Protein 1ZOY (pdb70)

GO terms:
  GO:0005743 mitochondrial inner membrane (C, IDA)
  GO:0005515 protein binding (F, IPI)
  GO:0045273 respiratory chain complex II (succinate dehydrogenase) (C, IDA)

Sequence (1092 aa):
STQYPVVDHEFDAVVVGAGGAGLRAAFGLSEAGFNTACVTKLFPTRSHTVAAQGGINAALGNMEEDNWRWHFYDTVKGSDWLGDQDAIHYMTEQAPASVVELENYGMPFSRTEDGKIYQRAFGGQSLKFGKGGQAHRCCCVADRTGHSLLHTLYGRSLRYDTSYFVEYFALDLLMENGECRGVIALCIEDGSIHRIRARNTVVATGGYGRTYFSCTSAHTSTGDGTAMVTRAGLPCQDLEFVQFHPTGIYGAGCLITEGCRGEGGILINSQGERFMERYAPVAKDLASRDVVSRSMTLEIREGRGCGPEKDHVYLQLHHLPPEQLAVRLPGISETAMIFAGVDVTKEPIPVLPTVHYNMGGIPTNYKGQVLRHVNGQDQVVPGLYACGEAACASVHGANRLGANSLLDLVVFGRACALSIAESCRPGDKVPSIKPNAGEESVMNLDKLRFANGTIRTSELRLSMQKSMQSHAAVFRVGSVLQEGCEKILRLYGDLQHLKTFDRGMVWNTDLVETLELQNLMLCALQTIYGAEARKESRGAHAREDFKERVDEYDYSKPIQGQQKKPFQEHWRKHTLSYVDVKTGKVSLEYRPVIDKTLNEADCATVPPAIRSYPRIKKFAIYRWDPDKTGDKPHMQTYEIDLNNCGPMVLDALIKIKNEIDSTLTFRRSCREGICGSCAMNINGGNTLACTRRIDTNLDKVSKIYPLPHMYVIKDLVPDLSNFYAQYKSIEPYLKKKDESQEGKQQYLQSIEEREKLDGLYECILCACCSTSCPSYWWNGDKYLGPAVLMQAYRWMIDSRDDFTEERLAKLQDPFSLYRCHTIMNCTGTCPKGLNPGKAIAEIKKMMATYKETTAKEEMERFWNKNLGSNRPLSPHITIYRWSLPMAMSICHRGTGIALSAGVSLFGLSALLLPGNFESHLELVKSLCLGPTLIYTAKFGIVFPLMYHTWNGIRHLIWDLGKGLTIPQLTQSGVVVLILTVLSSVGLAAMSSKAASLHWTGERVVSVLLLGLLPAAYLNPCSAMDYSLAAALTLHGHWGIGQVVTDYVRGDALQKAAKAGLLALSAFTFAGLCYFNYHDVGICKAVAMLWKL

Structure (mmCIF, N/CA/C/O backbone):
data_1ZOY
#
_entry.id   1ZOY
#
_cell.length_a   70.238
_cell.length_b   83.557
_cell.length_c   293.896
_cell.angle_alpha   90.00
_cell.angle_beta   90.00
_cell.angle_gamma   90.00
#
_symmetry.space_group_name_H-M   'P 21 21 21'
#
loop_
_entity.id
_entity.type
_entity.pdbx_description
1 polymer 'FAD-binding protein'
2 polymer 'Iron-sulfur protein'
3 polymer 'Large cytochrome binding protein'
4 polymer 'Small cytochrome binding protein'
5 non-polymer 'FLAVIN-ADENINE DINUCLEOTIDE'
6 non-polymer 'FE2/S2 (INORGANIC) CLUSTER'
7 non-polymer 'IRON/SULFUR CLUSTER'
8 non-polymer 'FE3-S4 CLUSTER'
9 non-polymer UBIQUINONE-1
10 non-polymer 'PROTOPORPHYRIN IX CONTAINING FE'
11 non-polymer L-ALPHA-PHOSPHATIDYL-BETA-OLEOYL-GAMMA-PALMITOYL-PHOSPHATIDYLETHANOLAMINE
12 water water
#
loop_
_atom_site.group_PDB
_atom_site.id
_atom_site.type_symbol
_atom_site.label_atom_id
_atom_site.label_alt_id
_atom_site.label_comp_id
_atom_site.label_asym_id
_atom_site.label_entity_id
_atom_site.label_seq_id
_atom_site.pdbx_PDB_ins_code
_atom_site.Cartn_x
_atom_site.Cartn_y
_atom_site.Cartn_z
_atom_site.occupancy
_atom_site.B_iso_or_equiv
_atom_site.auth_seq_id
_atom_site.auth_comp_id
_atom_site.auth_asym_id
_atom_site.auth_atom_id
_atom_site.pdbx_PDB_model_num
ATOM 1 N N . SER A 1 10 ? 121.134 74.390 119.842 1.00 108.30 10 SER A N 1
ATOM 2 C CA . SER A 1 10 ? 120.067 75.238 120.450 1.00 110.73 10 SER A CA 1
ATOM 3 C C . SER A 1 10 ? 119.941 76.575 119.712 1.00 113.04 10 SER A C 1
ATOM 4 O O . SER A 1 10 ? 120.695 76.842 118.767 1.00 112.44 10 SER A O 1
ATOM 7 N N . THR A 1 11 ? 118.984 77.399 120.149 1.00 113.50 11 THR A N 1
ATOM 8 C CA . THR A 1 11 ? 118.708 78.713 119.555 1.00 112.10 11 THR A CA 1
ATOM 9 C C . THR A 1 11 ? 118.857 78.683 118.031 1.00 110.70 11 THR A C 1
ATOM 10 O O . THR A 1 11 ? 119.067 79.707 117.374 1.00 108.90 11 THR A O 1
ATOM 14 N N . GLN A 1 12 ? 118.752 77.472 117.496 1.00 109.14 12 GLN A N 1
ATOM 15 C CA . GLN A 1 12 ? 118.802 77.185 116.071 1.00 106.43 12 GLN A CA 1
ATOM 16 C C . GLN A 1 12 ? 117.331 76.854 115.853 1.00 102.54 12 GLN A C 1
ATOM 17 O O . GLN A 1 12 ? 116.827 76.797 114.729 1.00 103.97 12 GLN A O 1
ATOM 23 N N . TYR A 1 13 ? 116.660 76.643 116.983 1.00 96.99 13 TYR A N 1
ATOM 24 C CA . TYR A 1 13 ? 115.243 76.342 117.035 1.00 92.17 13 TYR A CA 1
ATOM 25 C C . TYR A 1 13 ? 114.603 77.499 117.775 1.00 92.80 13 TYR A C 1
ATOM 26 O O . TYR A 1 13 ? 114.625 77.543 119.009 1.00 89.59 13 TYR A O 1
ATOM 35 N N . PRO A 1 14 ? 114.040 78.464 117.039 1.00 94.73 14 PRO A N 1
ATOM 36 C CA . PRO A 1 14 ? 113.409 79.594 117.726 1.00 92.70 14 PRO A CA 1
ATOM 37 C C . PRO A 1 14 ? 112.240 79.044 118.550 1.00 90.30 14 PRO A C 1
ATOM 38 O O . PRO A 1 14 ? 111.585 78.075 118.138 1.00 89.51 14 PRO A O 1
ATOM 42 N N . VAL A 1 15 ? 111.982 79.642 119.708 1.00 84.48 15 VAL A N 1
ATOM 43 C CA . VAL A 1 15 ? 110.889 79.177 120.546 1.00 79.61 15 VAL A CA 1
ATOM 44 C C . VAL A 1 15 ? 109.750 80.178 120.599 1.00 77.95 15 VAL A C 1
ATOM 45 O O . VAL A 1 15 ? 109.979 81.386 120.696 1.00 78.18 15 VAL A O 1
ATOM 49 N N . VAL A 1 16 ? 108.523 79.668 120.540 1.00 73.81 16 VAL A N 1
ATOM 50 C CA . VAL A 1 16 ? 107.342 80.513 120.611 1.00 70.23 16 VAL A CA 1
ATOM 51 C C . VAL A 1 16 ? 106.660 80.300 121.959 1.00 70.55 16 VAL A C 1
ATOM 52 O O . VAL A 1 16 ? 106.410 79.166 122.368 1.00 67.46 16 VAL A O 1
ATOM 56 N N . ASP A 1 17 ? 106.355 81.397 122.643 1.00 71.11 17 ASP A N 1
ATOM 57 C CA . ASP A 1 17 ? 105.724 81.326 123.954 1.00 71.13 17 ASP A CA 1
ATOM 58 C C . ASP A 1 17 ? 104.230 81.659 124.011 1.00 72.89 17 ASP A C 1
ATOM 59 O O . ASP A 1 17 ? 103.813 82.789 123.751 1.00 71.48 17 ASP A O 1
ATOM 64 N N . HIS A 1 18 ? 103.434 80.651 124.361 1.00 71.25 18 HIS A N 1
ATOM 65 C CA . HIS A 1 18 ? 101.986 80.785 124.477 1.00 67.84 18 HIS A CA 1
ATOM 66 C C . HIS A 1 18 ? 101.634 80.875 125.960 1.00 68.51 18 HIS A C 1
ATOM 67 O O . HIS A 1 18 ? 102.379 80.384 126.801 1.00 70.82 18 HIS A O 1
ATOM 74 N N . GLU A 1 19 ? 100.504 81.493 126.283 1.00 68.48 19 GLU A N 1
ATOM 75 C CA . GLU A 1 19 ? 100.085 81.608 127.675 1.00 70.92 19 GLU A CA 1
ATOM 76 C C . GLU A 1 19 ? 98.602 81.295 127.840 1.00 70.06 19 GLU A C 1
ATOM 77 O O . GLU A 1 19 ? 97.754 81.951 127.236 1.00 72.91 19 GLU A O 1
ATOM 83 N N . PHE A 1 20 ? 98.291 80.293 128.659 1.00 65.60 20 PHE A N 1
ATOM 84 C CA . PHE A 1 20 ? 96.903 79.914 128.898 1.00 59.43 20 PHE A CA 1
ATOM 85 C C . PHE A 1 20 ? 96.616 79.714 130.370 1.00 59.08 20 PHE A C 1
ATOM 86 O O . PHE A 1 20 ? 97.486 79.893 131.222 1.00 58.89 20 PHE A O 1
ATOM 94 N N . ASP A 1 21 ? 95.379 79.338 130.660 1.00 58.19 21 ASP A N 1
ATOM 95 C CA . ASP A 1 21 ? 94.970 79.082 132.025 1.00 60.23 21 ASP A CA 1
ATOM 96 C C . ASP A 1 21 ? 95.290 77.639 132.352 1.00 59.23 21 ASP A C 1
ATOM 97 O O . ASP A 1 21 ? 95.837 77.338 133.414 1.00 62.80 21 ASP A O 1
ATOM 102 N N . ALA A 1 22 ? 94.952 76.753 131.419 1.00 54.29 22 ALA A N 1
ATOM 103 C CA . ALA A 1 22 ? 95.188 75.330 131.586 1.00 49.04 22 ALA A CA 1
ATOM 104 C C . ALA A 1 22 ? 95.639 74.696 130.278 1.00 49.18 22 ALA A C 1
ATOM 105 O O . ALA A 1 22 ? 95.309 75.186 129.198 1.00 47.76 22 ALA A O 1
ATOM 107 N N . VAL A 1 23 ? 96.413 73.614 130.381 1.00 48.68 23 VAL A N 1
ATOM 108 C CA . VAL A 1 23 ? 96.892 72.894 129.201 1.00 44.57 23 VAL A CA 1
ATOM 109 C C . VAL A 1 23 ? 96.538 71.441 129.385 1.00 41.51 23 VAL A C 1
ATOM 110 O O . VAL A 1 23 ? 96.643 70.914 130.481 1.00 45.75 23 VAL A O 1
ATOM 114 N N . VAL A 1 24 ? 96.130 70.792 128.311 1.00 41.23 24 VAL A N 1
ATOM 115 C CA . VAL A 1 24 ? 95.809 69.380 128.364 1.00 44.43 24 VAL A CA 1
ATOM 116 C C . VAL A 1 24 ? 96.685 68.701 127.327 1.00 47.76 24 VAL A C 1
ATOM 117 O O . VAL A 1 24 ? 96.749 69.134 126.173 1.00 52.50 24 VAL A O 1
ATOM 121 N N . VAL A 1 25 ? 97.396 67.658 127.732 1.00 48.10 25 VAL A N 1
ATOM 122 C CA . VAL A 1 25 ? 98.229 66.949 126.772 1.00 43.31 25 VAL A CA 1
ATOM 123 C C . VAL A 1 25 ? 97.503 65.647 126.481 1.00 41.50 25 VAL A C 1
ATOM 124 O O . VAL A 1 25 ? 97.371 64.786 127.355 1.00 44.20 25 VAL A O 1
ATOM 128 N N . GLY A 1 26 ? 97.015 65.533 125.250 1.00 43.58 26 GLY A N 1
ATOM 129 C CA . GLY A 1 26 ? 96.294 64.347 124.819 1.00 47.42 26 GLY A CA 1
ATOM 130 C C . GLY A 1 26 ? 94.828 64.612 124.496 1.00 45.87 26 GLY A C 1
ATOM 131 O O . GLY A 1 26 ? 94.093 65.177 125.301 1.00 45.53 26 GLY A O 1
ATOM 132 N N . ALA A 1 27 ? 94.394 64.192 123.317 1.00 43.84 27 ALA A N 1
ATOM 133 C CA . ALA A 1 27 ? 93.011 64.409 122.920 1.00 44.28 27 ALA A CA 1
ATOM 134 C C . ALA A 1 27 ? 92.292 63.091 122.663 1.00 44.20 27 ALA A C 1
ATOM 135 O O . ALA A 1 27 ? 91.672 62.886 121.620 1.00 43.81 27 ALA A O 1
ATOM 137 N N . GLY A 1 28 ? 92.435 62.178 123.614 1.00 50.58 28 GLY A N 1
ATOM 138 C CA . GLY A 1 28 ? 91.744 60.906 123.541 1.00 48.09 28 GLY A CA 1
ATOM 139 C C . GLY A 1 28 ? 90.487 61.174 124.353 1.00 48.18 28 GLY A C 1
ATOM 140 O O . GLY A 1 28 ? 90.127 62.333 124.560 1.00 49.59 28 GLY A O 1
ATOM 141 N N . GLY A 1 29 ? 89.812 60.137 124.823 1.00 49.56 29 GLY A N 1
ATOM 142 C CA . GLY A 1 29 ? 88.623 60.378 125.625 1.00 47.72 29 GLY A CA 1
ATOM 143 C C . GLY A 1 29 ? 88.931 61.27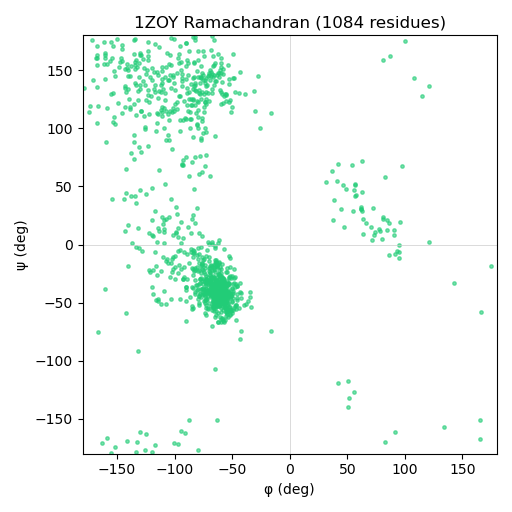1 126.813 1.00 51.47 29 GLY A C 1
ATOM 144 O O . GLY A 1 29 ? 88.313 62.330 126.996 1.00 57.41 29 GLY A O 1
ATOM 145 N N . ALA A 1 30 ? 89.905 60.859 127.616 1.00 44.96 30 ALA A N 1
ATOM 146 C CA . ALA A 1 30 ? 90.296 61.601 128.799 1.00 40.92 30 ALA A CA 1
ATOM 147 C C . ALA A 1 30 ? 90.668 63.051 128.511 1.00 46.18 30 ALA A C 1
ATOM 148 O O . ALA A 1 30 ? 90.116 63.986 129.109 1.00 48.12 30 ALA A O 1
ATOM 150 N N . GLY A 1 31 ? 91.612 63.237 127.596 1.00 45.17 31 GLY A N 1
ATOM 151 C CA . GLY A 1 31 ? 92.057 64.575 127.274 1.00 44.85 31 GLY A CA 1
ATOM 152 C C . GLY A 1 31 ? 90.945 65.452 126.749 1.00 45.75 31 GLY A C 1
ATOM 153 O O . GLY A 1 31 ? 90.778 66.590 127.180 1.00 43.93 31 GLY A O 1
ATOM 154 N N . LEU A 1 32 ? 90.188 64.920 125.802 1.00 48.91 32 LEU A N 1
ATOM 155 C CA . LEU A 1 32 ? 89.091 65.659 125.198 1.00 50.77 32 LEU A CA 1
ATOM 156 C C . LEU A 1 32 ? 88.111 66.092 126.296 1.00 52.91 32 LEU A C 1
ATOM 157 O O . LEU A 1 32 ? 87.761 67.281 126.414 1.00 53.30 32 LEU A O 1
ATOM 162 N N . ARG A 1 33 ? 87.685 65.145 127.123 1.00 49.38 33 ARG A N 1
ATOM 163 C CA . ARG A 1 33 ? 86.757 65.499 128.190 1.00 50.56 33 ARG A CA 1
ATOM 164 C C . ARG A 1 33 ? 87.355 66.530 129.144 1.00 49.69 33 ARG A C 1
ATOM 165 O O . ARG A 1 33 ? 86.648 67.400 129.660 1.00 50.27 33 ARG A O 1
ATOM 173 N N . ALA A 1 34 ? 88.657 66.434 129.387 1.00 48.65 34 ALA A N 1
ATOM 174 C CA . ALA A 1 34 ? 89.312 67.373 130.290 1.00 51.35 34 ALA A CA 1
ATOM 175 C C . ALA A 1 34 ? 89.354 68.770 129.678 1.00 51.59 34 ALA A C 1
ATOM 176 O O . ALA A 1 34 ? 89.062 69.769 130.347 1.00 48.53 34 ALA A O 1
ATOM 178 N N . ALA A 1 35 ? 89.718 68.815 128.397 1.00 49.79 35 ALA A N 1
ATOM 179 C CA . ALA A 1 35 ? 89.826 70.060 127.647 1.00 49.35 35 ALA A CA 1
ATOM 180 C C . ALA A 1 35 ? 88.515 70.842 127.490 1.00 51.03 35 ALA A C 1
ATOM 181 O O . ALA A 1 35 ? 88.427 71.999 127.918 1.00 43.96 35 ALA A O 1
ATOM 183 N N . PHE A 1 36 ? 87.488 70.241 126.893 1.00 52.00 36 PHE A N 1
ATOM 184 C CA . PHE A 1 36 ? 86.260 71.019 126.736 1.00 60.90 36 PHE A CA 1
ATOM 185 C C . PHE A 1 36 ? 85.552 71.277 128.072 1.00 58.11 36 PHE A C 1
ATOM 186 O O . PHE A 1 36 ? 84.819 72.260 128.212 1.00 54.62 36 PHE A O 1
ATOM 194 N N . GLY A 1 37 ? 85.812 70.416 129.056 1.00 61.19 37 GLY A N 1
ATOM 195 C CA . GLY A 1 37 ? 85.227 70.581 130.378 1.00 54.08 37 GLY A CA 1
ATOM 196 C C . GLY A 1 37 ? 85.840 71.794 131.055 1.00 54.80 37 GLY A C 1
ATOM 197 O O . GLY A 1 37 ? 85.184 72.487 131.835 1.00 57.35 37 GLY A O 1
ATOM 198 N N . LEU A 1 38 ? 87.112 72.048 130.760 1.00 53.00 38 LEU A N 1
ATOM 199 C CA . LEU A 1 38 ? 87.811 73.197 131.316 1.00 54.64 38 LEU A CA 1
ATOM 200 C C . LEU A 1 38 ? 87.331 74.488 130.663 1.00 55.57 38 LEU A C 1
ATOM 201 O O . LEU A 1 38 ? 87.225 75.519 131.321 1.00 49.02 38 LEU A O 1
ATOM 206 N N . SER A 1 39 ? 87.052 74.424 129.362 1.00 60.84 39 SER A N 1
ATOM 207 C CA . SER A 1 39 ? 86.565 75.588 128.625 1.00 64.34 39 SER A CA 1
ATOM 208 C C . SER A 1 39 ? 85.123 75.869 129.048 1.00 68.42 39 SER A C 1
ATOM 209 O O . SER A 1 39 ? 84.755 77.007 129.337 1.00 64.60 39 SER A O 1
ATOM 212 N N . GLU A 1 40 ? 84.314 74.816 129.083 1.00 72.59 40 GLU A N 1
ATOM 213 C CA . GLU A 1 40 ? 82.920 74.915 129.495 1.00 74.12 40 GLU A CA 1
ATOM 214 C C . GLU A 1 40 ? 82.866 75.635 130.835 1.00 73.08 40 GLU A C 1
ATOM 215 O O . GLU A 1 40 ? 81.890 76.307 131.155 1.00 76.26 40 GLU A O 1
ATOM 221 N N . ALA A 1 41 ? 83.931 75.493 131.614 1.00 70.75 41 ALA A N 1
ATOM 222 C CA . ALA A 1 41 ? 84.014 76.126 132.924 1.00 68.76 41 ALA A CA 1
ATOM 223 C C . ALA A 1 41 ? 84.490 77.578 132.826 1.00 68.37 41 ALA A C 1
ATOM 224 O O . ALA A 1 41 ? 84.512 78.303 133.822 1.00 67.27 41 ALA A O 1
ATOM 226 N N . GLY A 1 42 ? 84.885 77.995 131.628 1.00 66.69 42 GLY A N 1
ATOM 227 C CA . GLY A 1 42 ? 85.344 79.361 131.445 1.00 66.94 42 GLY A CA 1
ATOM 228 C C . GLY A 1 42 ? 86.845 79.612 131.512 1.00 69.33 42 GLY A C 1
ATOM 229 O O . GLY A 1 42 ? 87.262 80.748 131.730 1.00 72.83 42 GLY A O 1
ATOM 230 N N . PHE A 1 43 ? 87.661 78.575 131.331 1.00 64.98 43 PHE A N 1
ATOM 231 C CA . PHE A 1 43 ? 89.115 78.736 131.367 1.00 58.97 43 PHE A CA 1
ATOM 232 C C . PHE A 1 43 ? 89.665 78.760 129.953 1.00 59.33 43 PHE A C 1
ATOM 233 O O . PHE A 1 43 ? 89.160 78.060 129.073 1.00 61.70 43 PHE A O 1
ATOM 241 N N . ASN A 1 44 ? 90.697 79.566 129.732 1.00 58.92 44 ASN A N 1
ATOM 242 C CA . ASN A 1 44 ? 91.310 79.629 128.416 1.00 58.49 44 ASN A CA 1
ATOM 243 C C . ASN A 1 44 ? 92.213 78.418 128.405 1.00 56.97 44 ASN A C 1
ATOM 244 O O . ASN A 1 44 ? 93.292 78.423 129.002 1.00 59.52 44 ASN A O 1
ATOM 249 N N . THR A 1 45 ? 91.750 77.383 127.720 1.00 56.05 45 THR A N 1
ATOM 250 C CA . THR A 1 45 ? 92.433 76.104 127.656 1.00 56.64 45 THR A CA 1
ATOM 251 C C . THR A 1 45 ? 93.142 75.778 126.355 1.00 54.88 45 THR A C 1
ATOM 252 O O . THR A 1 45 ? 92.655 76.085 125.279 1.00 64.15 45 THR A O 1
ATOM 256 N N . ALA A 1 46 ? 94.301 75.146 126.459 1.00 53.83 46 ALA A N 1
ATOM 257 C CA . ALA A 1 46 ? 95.037 74.745 125.273 1.00 52.55 46 ALA A CA 1
ATOM 258 C C . ALA A 1 46 ? 95.041 73.230 125.324 1.00 49.83 46 ALA A C 1
ATOM 259 O O . ALA A 1 46 ? 95.004 72.667 126.407 1.00 59.93 46 ALA A O 1
ATOM 261 N N . CYS A 1 47 ? 95.044 72.564 124.176 1.00 53.68 47 CYS A N 1
ATOM 262 C CA . CYS A 1 47 ? 95.079 71.102 124.160 1.00 51.55 47 CYS A CA 1
ATOM 263 C C . CYS A 1 47 ? 96.118 70.635 123.162 1.00 49.73 47 CYS A C 1
ATOM 264 O O . CYS A 1 47 ? 95.930 70.797 121.970 1.00 55.56 47 CYS A O 1
ATOM 267 N N . VAL A 1 48 ? 97.204 70.048 123.655 1.00 47.54 48 VAL A N 1
ATOM 268 C CA . VAL A 1 48 ? 98.288 69.575 122.798 1.00 46.33 48 VAL A CA 1
ATOM 269 C C . VAL A 1 48 ? 98.148 68.081 122.483 1.00 47.55 48 VAL A C 1
ATOM 270 O O . VAL A 1 48 ? 97.989 67.267 123.391 1.00 44.06 48 VAL A O 1
ATOM 274 N N . THR A 1 49 ? 98.196 67.740 121.193 1.00 49.13 49 THR A N 1
ATOM 275 C CA . THR A 1 49 ? 98.078 66.350 120.723 1.00 47.55 49 THR A CA 1
ATOM 276 C C . THR A 1 49 ? 98.982 66.117 119.529 1.00 45.27 49 THR A C 1
ATOM 277 O O . THR A 1 49 ? 99.017 66.942 118.620 1.00 40.16 49 THR A O 1
ATOM 281 N N . LYS A 1 50 ? 99.676 64.982 119.515 1.00 44.79 50 LYS A N 1
ATOM 282 C CA . LYS A 1 50 ? 100.575 64.654 118.411 1.00 50.28 50 LYS A CA 1
ATOM 283 C C . LYS A 1 50 ? 99.813 64.012 117.258 1.00 49.13 50 LYS A C 1
ATOM 284 O O . LYS A 1 50 ? 100.381 63.744 116.200 1.00 49.90 50 LYS A O 1
ATOM 290 N N . LEU A 1 51 ? 98.524 63.764 117.473 1.00 47.99 51 LEU A N 1
ATOM 291 C CA . LEU A 1 51 ? 97.667 63.161 116.453 1.00 50.69 51 LEU A CA 1
ATOM 292 C C . LEU A 1 51 ? 96.398 63.982 116.311 1.00 51.48 51 LEU A C 1
ATOM 293 O O . LEU A 1 51 ? 96.083 64.788 117.184 1.00 52.17 51 LEU A O 1
ATOM 298 N N . PHE A 1 52 ? 95.671 63.788 115.212 1.00 52.95 52 PHE A N 1
ATOM 299 C CA . PHE A 1 52 ? 94.403 64.488 115.073 1.00 51.30 52 PHE A CA 1
ATOM 300 C C . PHE A 1 52 ? 93.579 63.827 116.174 1.00 45.58 52 PHE A C 1
ATOM 301 O O . PHE A 1 52 ? 93.516 62.602 116.252 1.00 47.35 52 PHE A O 1
ATOM 309 N N . PRO A 1 53 ? 92.923 64.624 117.024 1.00 43.89 53 PRO A N 1
ATOM 310 C CA . PRO A 1 53 ? 92.118 64.083 118.123 1.00 46.31 53 PRO A CA 1
ATOM 311 C C . PRO A 1 53 ? 91.392 62.771 117.840 1.00 43.91 53 PRO A C 1
ATOM 312 O O . PRO A 1 53 ? 91.416 61.859 118.652 1.00 46.50 53 PRO A O 1
ATOM 316 N N . THR A 1 54 ? 90.757 62.693 116.681 1.00 45.27 54 THR A N 1
ATOM 317 C CA . THR A 1 54 ? 89.977 61.531 116.269 1.00 45.59 54 THR A CA 1
ATOM 318 C C . THR A 1 54 ? 90.755 60.259 115.934 1.00 45.22 54 THR A C 1
ATOM 319 O O . THR A 1 54 ? 90.166 59.188 115.775 1.00 40.30 54 THR A O 1
ATOM 323 N N . ARG A 1 55 ? 92.076 60.374 115.837 1.00 45.58 55 ARG A N 1
ATOM 324 C CA . ARG A 1 55 ? 92.933 59.237 115.520 1.00 44.56 55 ARG A CA 1
ATOM 325 C C . ARG A 1 55 ? 93.385 58.578 116.798 1.00 46.53 55 ARG A C 1
ATOM 326 O O . ARG A 1 55 ? 94.045 57.537 116.778 1.00 49.06 55 ARG A O 1
ATOM 334 N N . SER A 1 56 ? 93.051 59.210 117.914 1.00 46.26 56 SER A N 1
ATOM 335 C CA . SER A 1 56 ? 93.437 58.697 119.203 1.00 43.34 56 SER A CA 1
ATOM 336 C C . SER A 1 56 ? 93.002 57.261 119.358 1.00 47.75 56 SER A C 1
ATOM 337 O O . SER A 1 56 ? 92.054 56.796 118.728 1.00 51.60 56 SER A O 1
ATOM 340 N N . HIS A 1 57 ? 93.723 56.561 120.207 1.00 50.46 57 HIS A N 1
ATOM 341 C CA . HIS A 1 57 ? 93.482 55.164 120.421 1.00 49.23 57 HIS A CA 1
ATOM 342 C C . HIS A 1 57 ? 92.092 54.753 120.896 1.00 51.97 57 HIS A C 1
ATOM 343 O O . HIS A 1 57 ? 91.619 53.672 120.536 1.00 49.50 57 HIS A O 1
ATOM 350 N N . THR A 1 58 ? 91.434 55.594 121.692 1.00 49.99 58 THR A N 1
ATOM 351 C CA . THR A 1 58 ? 90.106 55.246 122.181 1.00 49.73 58 THR A CA 1
ATOM 352 C C . THR A 1 58 ? 89.159 54.896 121.021 1.00 46.46 58 THR A C 1
ATOM 353 O O . THR A 1 58 ? 88.148 54.228 121.230 1.00 47.65 58 THR A O 1
ATOM 357 N N . VAL A 1 59 ? 89.482 55.329 119.802 1.00 49.15 59 VAL A N 1
ATOM 358 C CA . VAL A 1 59 ? 88.632 55.017 118.647 1.00 50.60 59 VAL A CA 1
ATOM 359 C C . VAL A 1 59 ? 88.541 53.520 118.409 1.00 51.40 59 VAL A C 1
ATOM 360 O O . VAL A 1 59 ? 87.557 53.021 117.870 1.00 51.75 59 VAL A O 1
ATOM 364 N N . ALA A 1 60 ? 89.590 52.809 118.794 1.00 52.73 60 ALA A N 1
ATOM 365 C CA . ALA A 1 60 ? 89.643 51.369 118.612 1.00 53.73 60 ALA A CA 1
ATOM 366 C C . ALA A 1 60 ? 88.790 50.619 119.613 1.00 52.64 60 ALA A C 1
ATOM 367 O O . ALA A 1 60 ? 88.507 49.438 119.421 1.00 57.36 60 ALA A O 1
ATOM 369 N N . ALA A 1 61 ? 88.391 51.298 120.683 1.00 50.20 61 ALA A N 1
ATOM 370 C CA . ALA A 1 61 ? 87.580 50.671 121.724 1.00 50.13 61 ALA A CA 1
ATOM 371 C C . ALA A 1 61 ? 86.264 50.166 121.148 1.00 52.49 61 ALA A C 1
ATOM 372 O O . ALA A 1 61 ? 85.569 50.885 120.435 1.00 48.59 61 ALA A O 1
ATOM 374 N N . GLN A 1 62 ? 85.925 48.920 121.462 1.00 56.27 62 GLN A N 1
ATOM 375 C CA . GLN A 1 62 ? 84.711 48.307 120.931 1.00 59.07 62 GLN A CA 1
ATOM 376 C C . GLN A 1 62 ? 83.691 47.892 121.980 1.00 59.10 62 GLN A C 1
ATOM 377 O O . GLN A 1 62 ? 82.492 48.098 121.793 1.00 67.14 62 GLN A O 1
ATOM 383 N N . GLY A 1 63 ? 84.175 47.302 123.071 1.00 55.93 63 GLY A N 1
ATOM 384 C CA . GLY A 1 63 ? 83.311 46.835 124.140 1.00 57.08 63 GLY A CA 1
ATOM 385 C C . GLY A 1 63 ? 82.183 47.745 124.573 1.00 56.87 63 GLY A C 1
ATOM 386 O O . GLY A 1 63 ? 81.037 47.566 124.162 1.00 64.62 63 GLY A O 1
ATOM 387 N N . GLY A 1 64 ? 82.496 48.720 125.415 1.00 63.03 64 GLY A N 1
ATOM 388 C CA . GLY A 1 64 ? 81.476 49.630 125.904 1.00 57.79 64 GLY A CA 1
ATOM 389 C C . GLY A 1 64 ? 81.946 50.416 127.107 1.00 54.23 64 GLY A C 1
ATOM 390 O O . GLY A 1 64 ? 83.135 50.424 127.431 1.00 54.16 64 GLY A O 1
ATOM 391 N N . ILE A 1 65 ? 81.011 51.067 127.783 1.00 49.25 65 ILE A N 1
ATOM 392 C CA . ILE A 1 65 ? 81.345 51.880 128.938 1.00 48.96 65 ILE A CA 1
ATOM 393 C C . ILE A 1 65 ? 80.366 51.483 130.051 1.00 45.53 65 ILE A C 1
ATOM 394 O O . ILE A 1 65 ? 79.156 51.489 129.842 1.00 51.47 65 ILE A O 1
ATOM 399 N N . ASN A 1 66 ? 80.891 51.077 131.212 1.00 46.16 66 ASN A N 1
ATOM 400 C CA . ASN A 1 66 ? 80.070 50.637 132.355 1.00 43.46 66 ASN A CA 1
ATOM 401 C C . ASN A 1 66 ? 79.348 51.741 133.110 1.00 49.76 66 ASN A C 1
ATOM 402 O O . ASN A 1 66 ? 79.912 52.815 133.330 1.00 46.60 66 ASN A O 1
ATOM 407 N N . ALA A 1 67 ? 78.115 51.447 133.536 1.00 49.84 67 ALA A N 1
ATOM 408 C CA . ALA A 1 67 ? 77.282 52.385 134.292 1.00 48.32 67 ALA A CA 1
ATOM 409 C C . ALA A 1 67 ? 75.991 51.707 134.778 1.00 52.89 67 ALA A C 1
ATOM 410 O O . ALA A 1 67 ? 75.174 51.248 133.979 1.00 52.74 67 ALA A O 1
ATOM 412 N N . ALA A 1 68 ? 75.801 51.661 136.091 1.00 52.24 68 ALA A N 1
ATOM 413 C CA . ALA A 1 68 ? 74.618 51.031 136.661 1.00 49.55 68 ALA A CA 1
ATOM 414 C C . ALA A 1 68 ? 73.340 51.814 136.393 1.00 49.35 68 ALA A C 1
ATOM 415 O O . ALA A 1 68 ? 72.656 52.223 137.325 1.00 54.21 68 ALA A O 1
ATOM 417 N N . LEU A 1 69 ? 73.014 52.019 135.125 1.00 47.36 69 LEU A N 1
ATOM 418 C CA . LEU A 1 69 ? 71.801 52.744 134.767 1.00 49.57 69 LEU A CA 1
ATOM 419 C C . LEU A 1 69 ? 70.527 51.961 135.088 1.00 51.20 69 LEU A C 1
ATOM 420 O O . LEU A 1 69 ? 69.458 52.542 135.258 1.00 43.94 69 LEU A O 1
ATOM 425 N N . GLY A 1 70 ? 70.649 50.638 135.143 1.00 52.70 70 GLY A N 1
ATOM 426 C CA . GLY A 1 70 ? 69.499 49.799 135.421 1.00 57.27 70 GLY A CA 1
ATOM 427 C C . GLY A 1 70 ? 68.516 49.717 134.259 1.00 59.30 70 GLY A C 1
ATOM 428 O O . GLY A 1 70 ? 67.315 49.570 134.468 1.00 57.95 70 GLY A O 1
ATOM 429 N N . ASN A 1 71 ? 69.023 49.811 133.034 1.00 61.24 71 ASN A N 1
ATOM 430 C CA . ASN A 1 71 ? 68.168 49.750 131.857 1.00 60.55 71 ASN A CA 1
ATOM 431 C C . ASN A 1 71 ? 67.733 48.322 131.557 1.00 64.02 71 ASN A C 1
ATOM 432 O O . ASN A 1 71 ? 66.594 48.092 131.150 1.00 63.93 71 ASN A O 1
ATOM 437 N N . MET A 1 72 ? 68.635 47.364 131.755 1.00 65.82 72 MET A N 1
ATOM 438 C CA . MET A 1 72 ? 68.319 45.967 131.495 1.00 65.52 72 MET A CA 1
ATOM 439 C C . MET A 1 72 ? 67.577 45.342 132.667 1.00 71.36 72 MET A C 1
ATOM 440 O O . MET A 1 72 ? 66.623 44.590 132.463 1.00 74.26 72 MET A O 1
ATOM 445 N N . GLU A 1 73 ? 68.020 45.639 133.889 1.00 72.62 73 GLU A N 1
ATOM 446 C CA . GLU A 1 73 ? 67.366 45.131 135.099 1.00 72.15 73 GLU A CA 1
ATOM 447 C C . GLU A 1 73 ? 67.603 46.138 136.210 1.00 71.87 73 GLU A C 1
ATOM 448 O O . GLU A 1 73 ? 68.153 47.207 135.958 1.00 71.57 73 GLU A O 1
ATOM 454 N N . GLU A 1 74 ? 67.187 45.814 137.433 1.00 72.04 74 GLU A N 1
ATOM 455 C CA . GLU A 1 74 ? 67.402 46.736 138.546 1.00 71.06 74 GLU A CA 1
ATOM 456 C C . GLU A 1 74 ? 68.904 46.698 138.808 1.00 67.09 74 GLU A C 1
ATOM 457 O O . GLU A 1 74 ? 69.531 45.653 138.651 1.00 66.32 74 GLU A O 1
ATOM 463 N N . ASP A 1 75 ? 69.494 47.824 139.185 1.00 61.84 75 ASP A N 1
ATOM 464 C CA . ASP A 1 75 ? 70.930 47.831 139.437 1.00 58.32 75 ASP A CA 1
ATOM 465 C C . ASP A 1 75 ? 71.287 48.787 140.570 1.00 57.64 75 ASP A C 1
ATOM 466 O O . ASP A 1 75 ? 70.448 49.555 141.045 1.00 56.58 75 ASP A O 1
ATOM 471 N N . ASN A 1 76 ? 72.542 48.736 140.994 1.00 51.52 76 ASN A N 1
ATOM 472 C CA . ASN A 1 76 ? 73.019 49.585 142.064 1.00 51.71 76 ASN A CA 1
ATOM 473 C C . ASN A 1 76 ? 74.492 49.860 141.791 1.00 52.74 76 ASN A C 1
ATOM 474 O O . ASN A 1 76 ? 75.293 48.921 141.699 1.00 53.97 76 ASN A O 1
ATOM 479 N N . TRP A 1 77 ? 74.851 51.141 141.658 1.00 49.29 77 TRP A N 1
ATOM 480 C CA . TRP A 1 77 ? 76.233 51.500 141.360 1.00 46.00 77 TRP A CA 1
ATOM 481 C C . TRP A 1 77 ? 77.172 50.902 142.384 1.00 45.49 77 TRP A C 1
ATOM 482 O O . TRP A 1 77 ? 78.354 50.685 142.107 1.00 45.20 77 TRP A O 1
ATOM 493 N N . ARG A 1 78 ? 76.638 50.611 143.560 1.00 43.50 78 ARG A N 1
ATOM 494 C CA . ARG A 1 78 ? 77.454 50.033 144.614 1.00 47.23 78 ARG A CA 1
ATOM 495 C C . ARG A 1 78 ? 77.881 48.610 144.256 1.00 49.54 78 ARG A C 1
ATOM 496 O O . ARG A 1 78 ? 78.945 48.152 144.682 1.00 47.73 78 ARG A O 1
ATOM 504 N N . TRP A 1 79 ? 77.073 47.914 143.457 1.00 49.02 79 TRP A N 1
ATOM 505 C CA . TRP A 1 79 ? 77.443 46.566 143.046 1.00 49.45 79 TRP A CA 1
ATOM 506 C C . TRP A 1 79 ? 78.580 46.702 142.035 1.00 49.98 79 TRP A C 1
ATOM 507 O O . TRP A 1 79 ? 79.450 45.835 141.914 1.00 47.98 79 TRP A O 1
ATOM 518 N N . HIS A 1 80 ? 78.565 47.816 141.314 1.00 53.49 80 HIS A N 1
ATOM 519 C CA . HIS A 1 80 ? 79.603 48.098 140.321 1.00 51.33 80 HIS A CA 1
ATOM 520 C C . HIS A 1 80 ? 80.890 48.385 141.101 1.00 50.49 80 HIS A C 1
ATOM 521 O O . HIS A 1 80 ? 81.983 47.973 140.710 1.00 49.40 80 HIS A O 1
ATOM 528 N N . PHE A 1 81 ? 80.736 49.088 142.219 1.00 51.18 81 PHE A N 1
ATOM 529 C CA . PHE A 1 81 ? 81.839 49.422 143.116 1.00 54.29 81 PHE A CA 1
ATOM 530 C C . PHE A 1 81 ? 82.472 48.119 143.612 1.00 57.04 81 PHE A C 1
ATOM 531 O O . PHE A 1 81 ? 83.676 47.903 143.481 1.00 53.92 81 PHE A O 1
ATOM 539 N N . TYR A 1 82 ? 81.643 47.257 144.188 1.00 61.43 82 TYR A N 1
ATOM 540 C CA . TYR A 1 82 ? 82.110 45.984 144.700 1.00 60.60 82 TYR A CA 1
ATOM 541 C C . TYR A 1 82 ? 82.865 45.233 143.616 1.00 62.14 82 TYR A C 1
ATOM 542 O O . TYR A 1 82 ? 84.023 44.849 143.811 1.00 59.68 82 TYR A O 1
ATOM 551 N N . ASP A 1 83 ? 82.218 45.023 142.470 1.00 59.95 83 ASP A N 1
ATOM 552 C CA . ASP A 1 83 ? 82.863 44.287 141.381 1.00 62.48 83 ASP A CA 1
ATOM 553 C C . ASP A 1 83 ? 84.235 44.841 141.026 1.00 60.20 83 ASP A C 1
ATOM 554 O O . ASP A 1 83 ? 85.182 44.085 140.813 1.00 62.20 83 ASP A O 1
ATOM 559 N N . THR A 1 84 ? 84.344 46.163 140.978 1.00 56.80 84 THR A N 1
ATOM 560 C CA . THR A 1 84 ? 85.601 46.805 140.617 1.00 52.11 84 THR A CA 1
ATOM 561 C C . THR A 1 84 ? 86.717 46.682 141.639 1.00 49.17 84 THR A C 1
ATOM 562 O O . THR A 1 84 ? 87.869 46.455 141.264 1.00 53.66 84 THR A O 1
ATOM 566 N N . VAL A 1 85 ? 86.400 46.859 142.920 1.00 46.72 85 VAL A N 1
ATOM 567 C CA . VAL A 1 85 ? 87.424 46.745 143.947 1.00 50.05 85 VAL A CA 1
ATOM 568 C C . VAL A 1 85 ? 87.907 45.294 144.024 1.00 50.93 85 VAL A C 1
ATOM 569 O O . VAL A 1 85 ? 89.095 45.047 144.199 1.00 50.21 85 VAL A O 1
ATOM 573 N N . LYS A 1 86 ? 86.989 44.342 143.862 1.00 53.61 86 LYS A N 1
ATOM 574 C CA . LYS A 1 86 ? 87.354 42.928 143.896 1.00 55.11 86 LYS A CA 1
ATOM 575 C C . LYS A 1 86 ? 88.223 42.576 142.701 1.00 56.34 86 LYS A C 1
ATOM 576 O O . LYS A 1 86 ? 89.210 41.849 142.832 1.00 57.30 86 LYS A O 1
ATOM 582 N N . GLY A 1 87 ? 87.837 43.080 141.532 1.00 53.73 87 GLY A N 1
ATOM 583 C CA . GLY A 1 87 ? 88.595 42.806 140.327 1.00 49.33 87 GLY A CA 1
ATOM 584 C C . GLY A 1 87 ? 89.991 43.384 140.388 1.00 53.14 87 GLY A C 1
ATOM 585 O O . GLY A 1 87 ? 90.862 43.003 139.607 1.00 53.36 87 GLY A O 1
ATOM 586 N N . SER A 1 88 ? 90.218 44.303 141.320 1.00 57.57 88 SER A N 1
ATOM 587 C CA . SER A 1 88 ? 91.526 44.934 141.448 1.00 62.80 88 SER A CA 1
ATOM 588 C C . SER A 1 88 ? 92.457 44.107 142.321 1.00 65.13 88 SER A C 1
ATOM 589 O O . SER A 1 88 ? 93.641 44.425 142.452 1.00 69.30 88 SER A O 1
ATOM 592 N N . ASP A 1 89 ? 91.915 43.048 142.912 1.00 62.91 89 ASP A N 1
ATOM 593 C CA . ASP A 1 89 ? 92.679 42.173 143.791 1.00 64.80 89 ASP A CA 1
ATOM 594 C C . ASP A 1 89 ? 93.180 42.974 144.984 1.00 63.97 89 ASP A C 1
ATOM 595 O O . ASP A 1 89 ? 94.248 42.710 145.552 1.00 64.02 89 ASP A O 1
ATOM 600 N N . TRP A 1 90 ? 92.371 43.969 145.334 1.00 60.43 90 TRP A N 1
ATOM 601 C CA . TRP A 1 90 ? 92.606 44.860 146.453 1.00 55.80 90 TRP A CA 1
ATOM 602 C C . TRP A 1 90 ? 93.858 45.712 146.401 1.00 53.20 90 TRP A C 1
ATOM 603 O O . TRP A 1 90 ? 94.442 46.051 147.427 1.00 50.60 90 TRP A O 1
ATOM 614 N N . LEU A 1 91 ? 94.270 46.059 145.193 1.00 49.90 91 LEU A N 1
ATOM 615 C CA . LEU A 1 91 ? 95.405 46.938 145.041 1.00 50.21 91 LEU A CA 1
ATOM 616 C C . LEU A 1 91 ? 94.782 48.254 144.542 1.00 53.23 91 LEU A C 1
ATOM 617 O O . LEU A 1 91 ? 95.474 49.242 144.286 1.00 45.00 91 LEU A O 1
ATOM 622 N N . GLY A 1 92 ? 93.455 48.242 144.412 1.00 52.43 92 GLY A N 1
ATOM 623 C CA . GLY A 1 92 ? 92.739 49.412 143.947 1.00 50.54 92 GLY A CA 1
ATOM 624 C C . GLY A 1 92 ? 92.332 50.320 145.086 1.00 55.61 92 GLY A C 1
ATOM 625 O O . GLY A 1 92 ? 91.833 49.857 146.119 1.00 55.75 92 GLY A O 1
ATOM 626 N N . ASP A 1 93 ? 92.554 51.618 144.916 1.00 54.96 93 ASP A N 1
ATOM 627 C CA . ASP A 1 93 ? 92.180 52.566 145.949 1.00 53.55 93 ASP A CA 1
ATOM 628 C C . ASP A 1 93 ? 90.670 52.709 145.915 1.00 50.77 93 ASP A C 1
ATOM 629 O O . ASP A 1 93 ? 90.098 53.207 144.952 1.00 56.14 93 ASP A O 1
ATOM 634 N N . GLN A 1 94 ? 90.032 52.262 146.984 1.00 53.96 94 GLN A N 1
ATOM 635 C CA . GLN A 1 94 ? 88.582 52.285 147.090 1.00 49.81 94 GLN A CA 1
ATOM 636 C C . GLN A 1 94 ? 87.878 53.634 147.058 1.00 47.85 94 GLN A C 1
ATOM 637 O O . GLN A 1 94 ? 86.713 53.709 146.680 1.00 46.57 94 GLN A O 1
ATOM 643 N N . ASP A 1 95 ? 88.568 54.701 147.442 1.00 50.09 95 ASP A N 1
ATOM 644 C CA . ASP A 1 95 ? 87.955 56.027 147.412 1.00 46.89 95 ASP A CA 1
ATOM 645 C C . ASP A 1 95 ? 87.730 56.449 145.961 1.00 46.22 95 ASP A C 1
ATOM 646 O O . ASP A 1 95 ? 86.671 56.966 145.614 1.00 42.59 95 ASP A O 1
ATOM 651 N N . ALA A 1 96 ? 88.719 56.200 145.106 1.00 47.04 96 ALA A N 1
ATOM 652 C CA . ALA A 1 96 ? 88.606 56.536 143.691 1.00 43.63 96 ALA A CA 1
ATOM 653 C C . ALA A 1 96 ? 87.570 55.655 142.999 1.00 44.29 96 ALA A C 1
ATOM 654 O O . ALA A 1 96 ? 86.839 56.121 142.128 1.00 49.00 96 ALA A O 1
ATOM 656 N N . ILE A 1 97 ? 87.521 54.382 143.377 1.00 44.44 97 ILE A N 1
ATOM 657 C CA . ILE A 1 97 ? 86.574 53.433 142.791 1.00 44.03 97 ILE A CA 1
ATOM 658 C C . ILE A 1 97 ? 85.139 53.816 143.171 1.00 48.51 97 ILE A C 1
ATOM 659 O O . ILE A 1 97 ? 84.181 53.550 142.438 1.00 46.53 97 ILE A O 1
ATOM 664 N N . HIS A 1 98 ? 85.015 54.448 144.330 1.00 48.97 98 HIS A N 1
ATOM 665 C CA . HIS A 1 98 ? 83.726 54.905 144.835 1.00 51.06 98 HIS A CA 1
ATOM 666 C C . HIS A 1 98 ? 83.294 56.071 143.950 1.00 53.56 98 HIS A C 1
ATOM 667 O O . HIS A 1 98 ? 82.175 56.104 143.423 1.00 52.41 98 HIS A O 1
ATOM 674 N N . TYR A 1 99 ? 84.203 57.025 143.780 1.00 50.57 99 TYR A N 1
ATOM 675 C CA . TYR A 1 99 ? 83.913 58.195 142.980 1.00 50.18 99 TYR A CA 1
ATOM 676 C C . TYR A 1 99 ? 83.538 57.798 141.556 1.00 47.77 99 TYR A C 1
ATOM 677 O O . TYR A 1 99 ? 82.521 58.252 141.020 1.00 48.44 99 TYR A O 1
ATOM 686 N N . MET A 1 100 ? 84.345 56.931 140.955 1.00 47.68 100 MET A N 1
ATOM 687 C CA . MET A 1 100 ? 84.099 56.508 139.585 1.00 48.23 100 MET A CA 1
ATOM 688 C C . MET A 1 100 ? 82.776 55.791 139.339 1.00 48.60 100 MET A C 1
ATOM 689 O O . MET A 1 100 ? 82.083 56.104 138.365 1.00 41.41 100 MET A O 1
ATOM 694 N N . THR A 1 101 ? 82.415 54.842 140.203 1.00 42.51 101 THR A N 1
ATOM 695 C CA . THR A 1 101 ? 81.181 54.105 139.974 1.00 41.88 101 THR A CA 1
ATOM 696 C C . THR A 1 101 ? 79.964 54.912 140.348 1.00 44.72 101 THR A C 1
ATOM 697 O O . THR A 1 101 ? 78.885 54.718 139.787 1.00 50.25 101 THR A O 1
ATOM 701 N N . GLU A 1 102 ? 80.112 55.820 141.297 1.00 46.23 102 GLU A N 1
ATOM 702 C CA . GLU A 1 102 ? 78.958 56.611 141.654 1.00 47.78 102 GLU A CA 1
ATOM 703 C C . GLU A 1 102 ? 78.669 57.653 140.564 1.00 46.89 102 GLU A C 1
ATOM 704 O O . GLU A 1 102 ? 77.509 57.984 140.303 1.00 44.22 102 GLU A O 1
ATOM 710 N N . GLN A 1 103 ? 79.720 58.130 139.904 1.00 42.74 103 GLN A N 1
ATOM 711 C CA . GLN A 1 103 ? 79.563 59.138 138.859 1.00 41.12 103 GLN A CA 1
ATOM 712 C C . GLN A 1 103 ? 79.226 58.545 137.493 1.00 40.82 103 GLN A C 1
ATOM 713 O O . GLN A 1 103 ? 78.670 59.236 136.641 1.00 41.37 103 GLN A O 1
ATOM 719 N N . ALA A 1 104 ? 79.524 57.260 137.302 1.00 39.05 104 ALA A N 1
ATOM 720 C CA . ALA A 1 104 ? 79.283 56.585 136.026 1.00 40.11 104 ALA A CA 1
ATOM 721 C C . ALA A 1 104 ? 77.926 56.865 135.374 1.00 40.85 104 ALA A C 1
ATOM 722 O O . ALA A 1 104 ? 77.860 57.274 134.214 1.00 42.55 104 ALA A O 1
ATOM 724 N N . PRO A 1 105 ? 76.828 56.636 136.097 1.00 42.36 105 PRO A N 1
ATOM 725 C CA . PRO A 1 105 ? 75.523 56.900 135.482 1.00 43.93 105 PRO A CA 1
ATOM 726 C C . PRO A 1 105 ? 75.415 58.310 134.916 1.00 40.73 105 PRO A C 1
ATOM 727 O O . PRO A 1 105 ? 75.045 58.492 133.753 1.00 45.63 105 PRO A O 1
ATOM 731 N N . ALA A 1 106 ? 75.759 59.315 135.715 1.00 42.97 106 ALA A N 1
ATOM 732 C CA . ALA A 1 106 ? 75.668 60.691 135.241 1.00 42.98 106 ALA A CA 1
ATOM 733 C C . ALA A 1 106 ? 76.626 60.933 134.076 1.00 44.97 106 ALA A C 1
ATOM 734 O O . ALA A 1 106 ? 76.308 61.675 133.151 1.00 47.74 106 ALA A O 1
ATOM 736 N N . SER A 1 107 ? 77.787 60.287 134.115 1.00 42.78 107 SER A N 1
ATOM 737 C CA . SER A 1 107 ? 78.772 60.451 133.054 1.00 46.99 107 SER A CA 1
ATOM 738 C C . SER A 1 107 ? 78.305 59.841 131.739 1.00 47.50 107 SER A C 1
ATOM 739 O O . SER A 1 107 ? 78.528 60.416 130.675 1.00 46.44 107 SER A O 1
ATOM 742 N N . VAL A 1 108 ? 77.653 58.681 131.809 1.00 47.54 108 VAL A N 1
ATOM 743 C CA . VAL A 1 108 ? 77.167 58.032 130.598 1.00 40.71 108 VAL A CA 1
ATOM 744 C C . VAL A 1 108 ? 75.964 58.778 130.028 1.00 40.96 108 VAL A C 1
ATOM 745 O O 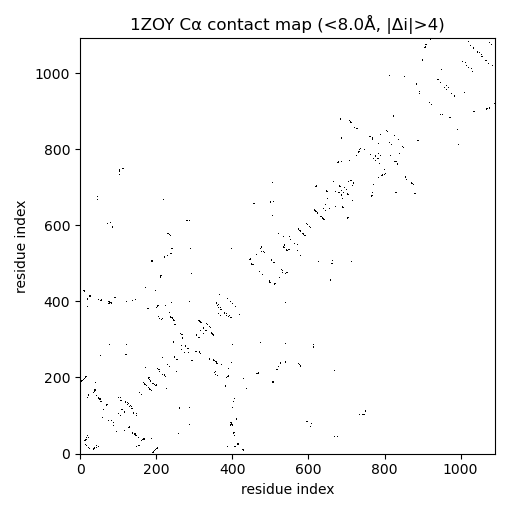. VAL A 1 108 ? 75.863 58.940 128.818 1.00 45.43 108 VAL A O 1
ATOM 749 N N . VAL A 1 109 ? 75.058 59.243 130.884 1.00 41.30 109 VAL A N 1
ATOM 750 C CA . VAL A 1 109 ? 73.906 59.991 130.389 1.00 46.52 109 VAL A CA 1
ATOM 751 C C . VAL A 1 109 ? 74.388 61.301 129.735 1.00 47.79 109 VAL A C 1
ATOM 752 O O . VAL A 1 109 ? 73.786 61.806 128.775 1.00 45.35 109 VAL A O 1
ATOM 756 N N . GLU A 1 110 ? 75.488 61.833 130.258 1.00 46.62 110 GLU A N 1
ATOM 757 C CA . GLU A 1 110 ? 76.080 63.056 129.720 1.00 51.05 110 GLU A CA 1
ATOM 758 C C . GLU A 1 110 ? 76.565 62.795 128.290 1.00 48.65 110 GLU A C 1
ATOM 759 O O . GLU A 1 110 ? 76.408 63.640 127.386 1.00 44.10 110 GLU A O 1
ATOM 765 N N . LEU A 1 111 ? 77.159 61.624 128.086 1.00 43.39 111 LEU A N 1
ATOM 766 C CA . LEU A 1 111 ? 77.640 61.269 126.764 1.00 44.74 111 LEU A CA 1
ATOM 767 C C . LEU A 1 111 ? 76.471 61.144 125.805 1.00 42.92 111 LEU A C 1
ATOM 768 O O . LEU A 1 111 ? 76.524 61.654 124.687 1.00 43.68 111 LEU A O 1
ATOM 773 N N . GLU A 1 112 ? 75.409 60.473 126.243 1.00 45.73 112 GLU A N 1
ATOM 774 C CA . GLU A 1 112 ? 74.222 60.298 125.404 1.00 42.55 112 GLU A CA 1
ATOM 775 C C . GLU A 1 112 ? 73.574 61.654 125.123 1.00 37.85 112 GLU A C 1
ATOM 776 O O . GLU A 1 112 ? 73.105 61.915 124.025 1.00 38.87 112 GLU A O 1
ATOM 782 N N . ASN A 1 113 ? 73.550 62.529 126.113 1.00 39.48 113 ASN A N 1
ATOM 783 C CA . ASN A 1 113 ? 72.963 63.828 125.879 1.00 43.63 113 ASN A CA 1
ATOM 784 C C . ASN A 1 113 ? 73.831 64.659 124.935 1.00 46.83 113 ASN A C 1
ATOM 785 O O . ASN A 1 113 ? 73.344 65.605 124.318 1.00 49.49 113 ASN A O 1
ATOM 790 N N . TYR A 1 114 ? 75.109 64.303 124.811 1.00 44.18 114 TYR A N 1
ATOM 791 C CA . TYR A 1 114 ? 76.005 65.009 123.892 1.00 40.70 114 TYR A CA 1
ATOM 792 C C . TYR A 1 114 ? 75.706 64.548 122.461 1.00 43.59 114 TYR A C 1
ATOM 793 O O . TYR A 1 114 ? 76.076 65.210 121.486 1.00 40.38 114 TYR A O 1
ATOM 802 N N . GLY A 1 115 ? 75.044 63.401 122.335 1.00 44.80 115 GLY A N 1
ATOM 803 C CA . GLY A 1 115 ? 74.732 62.880 121.018 1.00 40.06 115 GLY A CA 1
ATOM 804 C C . GLY A 1 115 ? 75.300 61.501 120.705 1.00 38.14 115 GLY A C 1
ATOM 805 O O . GLY A 1 115 ? 75.110 60.997 119.605 1.00 37.63 115 GLY A O 1
ATOM 806 N N . MET A 1 116 ? 75.988 60.879 121.652 1.00 39.34 116 MET A N 1
ATOM 807 C CA . MET A 1 116 ? 76.535 59.552 121.392 1.00 42.67 116 MET A CA 1
ATOM 808 C C . MET A 1 116 ? 75.393 58.640 120.943 1.00 40.03 116 MET A C 1
ATOM 809 O O . MET A 1 116 ? 74.400 58.476 121.647 1.00 42.11 116 MET A O 1
ATOM 814 N N . PRO A 1 117 ? 75.524 58.031 119.759 1.00 37.99 117 PRO A N 1
ATOM 815 C CA . PRO A 1 117 ? 74.512 57.136 119.179 1.00 40.01 117 PRO A CA 1
ATOM 816 C C . PRO A 1 117 ? 74.465 55.737 119.794 1.00 42.20 117 PRO A C 1
ATOM 817 O O . PRO A 1 117 ? 74.703 54.737 119.114 1.00 43.18 117 PRO A O 1
ATOM 821 N N . PHE A 1 118 ? 74.153 55.669 121.081 1.00 42.34 118 PHE A N 1
ATOM 822 C CA . PHE A 1 118 ? 74.081 54.390 121.765 1.00 47.87 118 PHE A CA 1
ATOM 823 C C . PHE A 1 118 ? 73.040 53.478 121.118 1.00 51.70 118 PHE A C 1
ATOM 824 O O . PHE A 1 118 ? 72.071 53.953 120.523 1.00 52.21 118 PHE A O 1
ATOM 832 N N . SER A 1 119 ? 73.251 52.169 121.243 1.00 52.97 119 SER A N 1
ATOM 833 C CA . SER A 1 119 ? 72.306 51.182 120.736 1.00 46.28 119 SER A CA 1
ATOM 834 C C . SER A 1 119 ? 71.154 51.212 121.744 1.00 48.23 119 SER A C 1
ATOM 835 O O . SER A 1 119 ? 71.385 51.335 122.953 1.00 44.88 119 SER A O 1
ATOM 838 N N . ARG A 1 120 ? 69.924 51.100 121.254 1.00 46.92 120 ARG A N 1
ATOM 839 C CA . ARG A 1 120 ? 68.744 51.178 122.115 1.00 51.90 120 ARG A CA 1
ATOM 840 C C . ARG A 1 120 ? 68.007 49.884 122.469 1.00 59.07 120 ARG A C 1
ATOM 841 O O . ARG A 1 120 ? 68.171 48.852 121.819 1.00 63.37 120 ARG A O 1
ATOM 849 N N . THR A 1 121 ? 67.177 49.981 123.508 1.00 63.83 121 THR A N 1
ATOM 850 C CA . THR A 1 121 ? 66.350 48.886 124.011 1.00 63.79 121 THR A CA 1
ATOM 851 C C . THR A 1 121 ? 64.944 49.174 123.509 1.00 67.25 121 THR A C 1
ATOM 852 O O . THR A 1 121 ? 64.712 50.212 122.885 1.00 64.55 121 THR A O 1
ATOM 856 N N . GLU A 1 122 ? 63.998 48.284 123.790 1.00 71.15 122 GLU A N 1
ATOM 857 C CA . GLU A 1 122 ? 62.634 48.511 123.331 1.00 77.66 122 GLU A CA 1
ATOM 858 C C . GLU A 1 122 ? 61.981 49.701 124.036 1.00 77.95 122 GLU A C 1
ATOM 859 O O . GLU A 1 122 ? 61.030 50.297 123.519 1.00 78.39 122 GLU A O 1
ATOM 865 N N . ASP A 1 123 ? 62.500 50.056 125.209 1.00 77.24 123 ASP A N 1
ATOM 866 C CA . ASP A 1 123 ? 61.969 51.195 125.950 1.00 81.07 123 ASP A CA 1
ATOM 867 C C . ASP A 1 123 ? 62.570 52.501 125.431 1.00 78.20 123 ASP A C 1
ATOM 868 O O . ASP A 1 123 ? 62.170 53.590 125.851 1.00 76.89 123 ASP A O 1
ATOM 873 N N . GLY A 1 124 ? 63.531 52.389 124.517 1.00 74.04 124 GLY A N 1
ATOM 874 C CA . GLY A 1 124 ? 64.167 53.571 123.965 1.00 70.38 124 GLY A CA 1
ATOM 875 C C . GLY A 1 124 ? 65.298 54.081 124.838 1.00 67.88 124 GLY A C 1
ATOM 876 O O . GLY A 1 124 ? 65.689 55.251 124.748 1.00 66.53 124 GLY A O 1
ATOM 877 N N . LYS A 1 125 ? 65.827 53.201 125.683 1.00 61.56 125 LYS A N 1
ATOM 878 C CA . LYS A 1 125 ? 66.914 53.560 126.592 1.00 59.96 125 LYS A CA 1
ATOM 879 C C . LYS A 1 125 ? 68.220 52.956 126.125 1.00 58.64 125 LYS A C 1
ATOM 880 O O . LYS A 1 125 ? 68.223 52.055 125.288 1.00 55.72 125 LYS A O 1
ATOM 886 N N . ILE A 1 126 ? 69.328 53.450 126.671 1.00 56.33 126 ILE A N 1
ATOM 887 C CA . ILE A 1 126 ? 70.644 52.937 126.307 1.00 55.96 126 ILE A CA 1
ATOM 888 C C . ILE A 1 126 ? 70.683 51.430 126.541 1.00 55.96 126 ILE A C 1
ATOM 889 O O . ILE A 1 126 ? 70.313 50.963 127.615 1.00 56.84 126 ILE A O 1
ATOM 894 N N . TYR A 1 127 ? 71.117 50.675 125.537 1.00 53.57 127 TYR A N 1
ATOM 895 C CA . TYR A 1 127 ? 71.216 49.225 125.666 1.00 55.78 127 TYR A CA 1
ATOM 896 C C . TYR A 1 127 ? 72.536 48.925 126.350 1.00 59.10 127 TYR A C 1
ATOM 897 O O . TYR A 1 127 ? 73.558 49.520 126.017 1.00 59.58 127 TYR A O 1
ATOM 906 N N . GLN A 1 128 ? 72.511 48.010 127.312 1.00 61.57 128 GLN A N 1
ATOM 907 C CA . GLN A 1 128 ? 73.721 47.637 128.041 1.00 63.53 128 GLN A CA 1
ATOM 908 C C . GLN A 1 128 ? 73.880 46.137 127.874 1.00 64.13 128 GLN A C 1
ATOM 909 O O . GLN A 1 128 ? 72.926 45.456 127.509 1.00 64.14 128 GLN A O 1
ATOM 915 N N . ARG A 1 129 ? 75.071 45.613 128.134 1.00 65.83 129 ARG A N 1
ATOM 916 C CA . ARG A 1 129 ? 75.254 44.180 128.011 1.00 73.34 129 ARG A CA 1
ATOM 917 C C . ARG A 1 129 ? 76.218 43.554 129.014 1.00 74.19 129 ARG A C 1
ATOM 918 O O . ARG A 1 129 ? 76.937 44.257 129.720 1.00 75.83 129 ARG A O 1
ATOM 926 N N . ALA A 1 130 ? 76.212 42.225 129.084 1.00 71.94 130 ALA A N 1
ATOM 927 C CA . ALA A 1 130 ? 77.073 41.510 130.012 1.00 72.16 130 ALA A CA 1
ATOM 928 C C . ALA A 1 130 ? 78.543 41.673 129.657 1.00 73.67 130 ALA A C 1
ATOM 929 O O . ALA A 1 130 ? 78.893 41.897 128.497 1.00 75.54 130 ALA A O 1
ATOM 931 N N . PHE A 1 131 ? 79.398 41.559 130.669 1.00 74.39 131 PHE A N 1
ATOM 932 C CA . PHE A 1 131 ? 80.834 41.690 130.472 1.00 76.17 131 PHE A CA 1
ATOM 933 C C . PHE A 1 131 ? 81.641 41.080 131.614 1.00 73.78 131 PHE A C 1
ATOM 934 O O . PHE A 1 131 ? 81.135 40.883 132.711 1.00 73.40 131 PHE A O 1
ATOM 942 N N . GLY A 1 132 ? 82.909 40.801 131.333 1.00 76.46 132 GLY A N 1
ATOM 943 C CA . GLY A 1 132 ? 83.814 40.200 132.300 1.00 79.44 132 GLY A CA 1
ATOM 944 C C . GLY A 1 132 ? 83.624 40.481 133.781 1.00 82.41 132 GLY A C 1
ATOM 945 O O . GLY A 1 132 ? 83.781 41.613 134.245 1.00 80.42 132 GLY A O 1
ATOM 946 N N . GLY A 1 133 ? 83.295 39.424 134.521 1.00 83.42 133 GLY A N 1
ATOM 947 C CA . GLY A 1 133 ? 83.110 39.521 135.958 1.00 80.59 133 GLY A CA 1
ATOM 948 C C . GLY A 1 133 ? 82.373 40.719 136.526 1.00 77.78 133 GLY A C 1
ATOM 949 O O . GLY A 1 133 ? 82.980 41.566 137.184 1.00 76.75 133 GLY A O 1
ATOM 950 N N . GLN A 1 134 ? 81.070 40.792 136.279 1.00 75.01 134 GLN A N 1
ATOM 951 C CA . GLN A 1 134 ? 80.233 41.866 136.812 1.00 74.81 134 GLN A CA 1
ATOM 952 C C . GLN A 1 134 ? 78.928 41.238 137.270 1.00 75.29 134 GLN A C 1
ATOM 953 O O . GLN A 1 134 ? 78.160 40.706 136.465 1.00 74.71 134 GLN A O 1
ATOM 959 N N . SER A 1 135 ? 78.665 41.314 138.567 1.00 72.96 135 SER A N 1
ATOM 960 C CA . SER A 1 135 ? 77.480 40.688 139.112 1.00 72.33 135 SER A CA 1
ATOM 961 C C . SER A 1 135 ? 76.472 41.620 139.743 1.00 70.25 135 SER A C 1
ATOM 962 O O . SER A 1 135 ? 76.578 42.839 139.652 1.00 68.50 135 SER A O 1
ATOM 965 N N . LEU A 1 136 ? 75.478 41.010 140.374 1.00 69.51 136 LEU A N 1
ATOM 966 C CA . LEU A 1 136 ? 74.426 41.735 141.060 1.00 70.37 136 LEU A CA 1
ATOM 967 C C . LEU A 1 136 ? 74.569 41.444 142.546 1.00 69.03 136 LEU A C 1
ATOM 968 O O . LEU A 1 136 ? 75.353 40.577 142.943 1.00 68.63 136 LEU A O 1
ATOM 973 N N . LYS A 1 137 ? 73.818 42.180 143.356 1.00 68.39 137 LYS A N 1
ATOM 974 C CA . LYS A 1 137 ? 73.821 42.021 144.807 1.00 68.50 137 LYS A CA 1
ATOM 975 C C . LYS A 1 137 ? 75.145 41.570 145.427 1.00 68.46 137 LYS A C 1
ATOM 976 O O . LYS A 1 137 ? 75.207 40.588 146.165 1.00 68.78 137 LYS A O 1
ATOM 982 N N . PHE A 1 138 ? 76.197 42.318 145.112 1.00 67.86 138 PHE A N 1
ATOM 983 C CA . PHE A 1 138 ? 77.540 42.080 145.622 1.00 69.88 138 PHE A CA 1
ATOM 984 C C . PHE A 1 138 ? 78.130 40.704 145.353 1.00 74.92 138 PHE A C 1
ATOM 985 O O . PHE A 1 138 ? 78.626 40.046 146.267 1.00 78.97 138 PHE A O 1
ATOM 993 N N . GLY A 1 139 ? 78.090 40.283 144.094 1.00 77.65 139 GLY A N 1
ATOM 994 C CA . GLY A 1 139 ? 78.641 38.992 143.731 1.00 78.46 139 GLY A CA 1
ATOM 995 C C . GLY A 1 139 ? 77.714 37.833 144.036 1.00 80.64 139 GLY A C 1
ATOM 996 O O . GLY A 1 139 ? 78.083 36.676 143.843 1.00 82.23 139 GLY A O 1
ATOM 997 N N . LYS A 1 140 ? 76.505 38.143 144.497 1.00 80.53 140 LYS A N 1
ATOM 998 C CA . LYS A 1 140 ? 75.532 37.110 144.842 1.00 84.43 140 LYS A CA 1
ATOM 999 C C . LYS A 1 140 ? 74.350 37.025 143.868 1.00 84.50 140 LYS A C 1
ATOM 1000 O O . LYS A 1 140 ? 73.896 35.931 143.537 1.00 87.81 140 LYS A O 1
ATOM 1006 N N . GLY A 1 141 ? 73.855 38.175 143.418 1.00 84.46 141 GLY A N 1
ATOM 1007 C CA . GLY A 1 141 ? 72.703 38.221 142.526 1.00 80.00 141 GLY A CA 1
ATOM 1008 C C . GLY A 1 141 ? 72.799 37.747 141.077 1.00 78.16 141 GLY A C 1
ATOM 1009 O O . GLY A 1 141 ? 71.802 37.808 140.352 1.00 76.33 141 GLY A O 1
ATOM 1010 N N . GLY A 1 142 ? 73.969 37.285 140.640 1.00 75.44 142 GLY A N 1
ATOM 1011 C CA . GLY A 1 142 ? 74.084 36.818 139.267 1.00 76.14 142 GLY A CA 1
ATOM 1012 C C . GLY A 1 142 ? 74.715 37.803 138.297 1.00 77.15 142 GLY A C 1
ATOM 1013 O O . GLY A 1 142 ? 75.012 38.940 138.665 1.00 77.70 142 GLY A O 1
ATOM 1014 N N . GLN A 1 143 ? 74.913 37.354 137.056 1.00 78.26 143 GLN A N 1
ATOM 1015 C CA . GLN A 1 143 ? 75.521 38.164 135.993 1.00 76.68 143 GLN A CA 1
ATOM 1016 C C . GLN A 1 143 ? 74.794 39.484 135.762 1.00 74.30 143 GLN A C 1
ATOM 1017 O O . GLN A 1 143 ? 73.575 39.508 135.568 1.00 70.25 143 GLN A O 1
ATOM 1023 N N . ALA A 1 144 ? 75.558 40.575 135.772 1.00 70.87 144 ALA A N 1
ATOM 1024 C CA . ALA A 1 144 ? 75.010 41.914 135.570 1.00 72.15 144 ALA A CA 1
ATOM 1025 C C . ALA A 1 144 ? 75.094 42.377 134.119 1.00 70.07 144 ALA A C 1
ATOM 1026 O O . ALA A 1 144 ? 75.930 41.909 133.344 1.00 69.81 144 ALA A O 1
ATOM 1028 N N . HIS A 1 145 ? 74.226 43.319 133.765 1.00 71.57 145 HIS A N 1
ATOM 1029 C CA . HIS A 1 145 ? 74.179 43.863 132.415 1.00 71.35 145 HIS A CA 1
ATOM 1030 C C . HIS A 1 145 ? 74.172 45.388 132.467 1.00 69.44 145 HIS A C 1
ATOM 1031 O O . HIS A 1 145 ? 73.108 46.013 132.415 1.00 67.07 145 HIS A O 1
ATOM 1038 N N . ARG A 1 146 ? 75.366 45.981 132.577 1.00 65.09 146 ARG A N 1
ATOM 1039 C CA . ARG A 1 146 ? 75.498 47.433 132.658 1.00 62.11 146 ARG A CA 1
ATOM 1040 C C . ARG A 1 146 ? 76.562 48.011 131.715 1.00 63.60 146 ARG A C 1
ATOM 1041 O O . ARG A 1 146 ? 76.960 49.173 131.837 1.00 64.27 146 ARG A O 1
ATOM 1049 N N . CYS A 1 147 ? 77.009 47.194 130.767 1.00 63.03 147 CYS A N 1
ATOM 1050 C CA . CYS A 1 147 ? 77.999 47.621 129.783 1.00 61.04 147 CYS A CA 1
ATOM 1051 C C . CYS A 1 147 ? 77.284 48.339 128.630 1.00 59.05 147 CYS A C 1
ATOM 1052 O O . CYS A 1 147 ? 76.829 47.702 127.677 1.00 59.48 147 CYS A O 1
ATOM 1055 N N . CYS A 1 148 ? 77.183 49.666 128.733 1.00 58.98 148 CYS A N 1
ATOM 1056 C CA . CYS A 1 148 ? 76.520 50.491 127.720 1.00 50.55 148 CYS A CA 1
ATOM 1057 C C . CYS A 1 148 ? 77.342 50.488 126.448 1.00 51.22 148 CYS A C 1
ATOM 1058 O O . CYS A 1 148 ? 78.569 50.483 126.494 1.00 52.40 148 CYS A O 1
ATOM 1061 N N . CYS A 1 149 ? 76.686 50.522 125.301 1.00 50.22 149 CYS A N 1
ATOM 1062 C CA . CYS A 1 149 ? 77.470 50.479 124.089 1.00 55.39 149 CYS A CA 1
ATOM 1063 C C . CYS A 1 149 ? 76.814 50.932 122.801 1.00 51.10 149 CYS A C 1
ATOM 1064 O O . CYS A 1 149 ? 75.594 50.924 122.653 1.00 49.85 149 CYS A O 1
ATOM 1067 N N . VAL A 1 150 ? 77.673 51.346 121.880 1.00 46.46 150 VAL A N 1
ATOM 1068 C CA . VAL A 1 150 ? 77.272 51.779 120.564 1.00 52.99 150 VAL A CA 1
ATOM 1069 C C . VAL A 1 150 ? 77.656 50.614 119.661 1.00 52.12 150 VAL A C 1
ATOM 1070 O O . VAL A 1 150 ? 78.770 50.543 119.155 1.00 50.62 150 VAL A O 1
ATOM 1074 N N . ALA A 1 151 ? 76.725 49.684 119.489 1.00 56.35 151 ALA A N 1
ATOM 1075 C CA . ALA A 1 151 ? 76.969 48.512 118.674 1.00 57.28 151 ALA A CA 1
ATOM 1076 C C . ALA A 1 151 ? 78.276 47.918 119.146 1.00 58.18 151 ALA A C 1
ATOM 1077 O O . ALA A 1 151 ? 78.407 47.540 120.306 1.00 58.33 151 ALA A O 1
ATOM 1079 N N . ASP A 1 152 ? 79.254 47.888 118.251 1.00 62.98 152 ASP A N 1
ATOM 1080 C CA . ASP A 1 152 ? 80.563 47.318 118.532 1.00 65.32 152 ASP A CA 1
ATOM 1081 C C . ASP A 1 152 ? 81.663 48.358 118.322 1.00 61.71 152 ASP A C 1
ATOM 1082 O O . ASP A 1 152 ? 82.847 48.033 118.330 1.00 61.04 152 ASP A O 1
ATOM 1087 N N . ARG A 1 153 ? 81.259 49.611 118.140 1.00 61.74 153 ARG A N 1
ATOM 1088 C CA . ARG A 1 153 ? 82.191 50.717 117.906 1.00 61.65 153 ARG A CA 1
ATOM 1089 C C . ARG A 1 153 ? 82.000 51.862 118.912 1.00 61.00 153 ARG A C 1
ATOM 1090 O O . ARG A 1 153 ? 82.010 53.040 118.552 1.00 58.40 153 ARG A O 1
ATOM 1098 N N . THR A 1 154 ? 81.835 51.505 120.180 1.00 57.90 154 THR A N 1
ATOM 1099 C CA . THR A 1 154 ? 81.618 52.482 121.232 1.00 53.65 154 THR A CA 1
ATOM 1100 C C . THR A 1 154 ? 82.774 53.470 121.443 1.00 49.64 154 THR A C 1
ATOM 1101 O O . THR A 1 154 ? 82.537 54.645 121.709 1.00 45.73 154 THR A O 1
ATOM 1105 N N . GLY A 1 155 ? 84.016 52.998 121.350 1.00 47.51 155 GLY A N 1
ATOM 1106 C CA . GLY A 1 155 ? 85.161 53.884 121.534 1.00 38.56 155 GLY A CA 1
ATOM 1107 C C . GLY A 1 155 ? 85.171 54.938 120.444 1.00 43.42 155 GLY A C 1
ATOM 1108 O O . GLY A 1 155 ? 85.268 56.139 120.720 1.00 37.05 155 GLY A O 1
ATOM 1109 N N . HIS A 1 156 ? 85.062 54.472 119.198 1.00 39.56 156 HIS A N 1
ATOM 1110 C CA . HIS A 1 156 ? 85.020 55.328 118.017 1.00 39.67 156 HIS A CA 1
ATOM 1111 C C . HIS A 1 156 ? 83.957 56.402 118.157 1.00 45.01 156 HIS A C 1
ATOM 1112 O O . HIS A 1 156 ? 84.201 57.576 117.887 1.00 48.03 156 HIS A O 1
ATOM 1119 N N . SER A 1 157 ? 82.775 55.992 118.595 1.00 48.52 157 SER A N 1
ATOM 1120 C CA . SER A 1 157 ? 81.674 56.913 118.757 1.00 46.53 157 SER A CA 1
ATOM 1121 C C . SER A 1 157 ? 81.864 57.846 119.955 1.00 44.74 157 SER A C 1
ATOM 1122 O O . SER A 1 157 ? 81.479 59.011 119.915 1.00 43.01 157 SER A O 1
ATOM 1125 N N . LEU A 1 158 ? 82.469 57.337 121.018 1.00 41.75 158 LEU A N 1
ATOM 1126 C CA . LEU A 1 158 ? 82.730 58.153 122.192 1.00 39.97 158 LEU A CA 1
ATOM 1127 C C . LEU A 1 158 ? 83.689 59.282 121.817 1.00 47.62 158 LEU A C 1
ATOM 1128 O O . LEU A 1 158 ? 83.435 60.461 122.110 1.00 47.82 158 LEU A O 1
ATOM 1133 N N . LEU A 1 159 ? 84.792 58.919 121.162 1.00 43.95 159 LEU A N 1
ATOM 1134 C CA . LEU A 1 159 ? 85.787 59.909 120.774 1.00 43.05 159 LEU A CA 1
ATOM 1135 C C . LEU A 1 159 ? 85.202 60.950 119.815 1.00 46.44 159 LEU A C 1
ATOM 1136 O O . LEU A 1 159 ? 85.374 62.167 120.004 1.00 40.32 159 LEU A O 1
ATOM 1141 N N . HIS A 1 160 ? 84.502 60.483 118.788 1.00 42.91 160 HIS A N 1
ATOM 1142 C CA . HIS A 1 160 ? 83.897 61.409 117.847 1.00 40.40 160 HIS A CA 1
ATOM 1143 C C . HIS A 1 160 ? 82.857 62.348 118.454 1.00 40.54 160 HIS A C 1
ATOM 1144 O O . HIS A 1 160 ? 82.804 63.518 118.092 1.00 39.81 160 HIS A O 1
ATOM 1151 N N . THR A 1 161 ? 82.026 61.864 119.372 1.00 40.81 161 THR A N 1
ATOM 1152 C CA . THR A 1 161 ? 81.036 62.773 119.895 1.00 43.52 161 THR A CA 1
ATOM 1153 C C . THR A 1 161 ? 81.714 63.780 120.811 1.00 43.97 161 THR A C 1
ATOM 1154 O O . THR A 1 161 ? 81.377 64.963 120.774 1.00 48.33 161 THR A O 1
ATOM 1158 N N . LEU A 1 162 ? 82.695 63.335 121.595 1.00 41.20 162 LEU A N 1
ATOM 1159 C CA . LEU A 1 162 ? 83.410 64.254 122.476 1.00 36.86 162 LEU A CA 1
ATOM 1160 C C . LEU A 1 162 ? 84.142 65.282 121.627 1.00 40.19 162 LEU A C 1
ATOM 1161 O O . LEU A 1 162 ? 84.125 66.471 121.920 1.00 45.39 162 LEU A O 1
ATOM 1166 N N . TYR A 1 163 ? 84.791 64.830 120.567 1.00 39.44 163 TYR A N 1
ATOM 1167 C CA . TYR A 1 163 ? 85.480 65.766 119.718 1.00 41.18 163 TYR A CA 1
ATOM 1168 C C . TYR A 1 163 ? 84.503 66.777 119.160 1.00 45.02 163 TYR A C 1
ATOM 1169 O O . TYR A 1 163 ? 84.754 67.976 119.214 1.00 43.58 163 TYR A O 1
ATOM 1178 N N . GLY A 1 164 ? 83.401 66.280 118.598 1.00 44.59 164 GLY A N 1
ATOM 1179 C CA . GLY A 1 164 ? 82.399 67.160 118.033 1.00 40.15 164 GLY A CA 1
ATOM 1180 C C . GLY A 1 164 ? 81.954 68.174 119.067 1.00 43.88 164 GLY A C 1
ATOM 1181 O O . GLY A 1 164 ? 81.911 69.369 118.790 1.00 46.08 164 GLY A O 1
ATOM 1182 N N . ARG A 1 165 ? 81.632 67.700 120.267 1.00 41.79 165 ARG A N 1
ATOM 1183 C CA . ARG A 1 165 ? 81.193 68.585 121.329 1.00 46.22 165 ARG A CA 1
ATOM 1184 C C . ARG A 1 165 ? 82.237 69.647 121.642 1.00 49.64 165 ARG A C 1
ATOM 1185 O O . ARG A 1 165 ? 81.896 70.771 122.005 1.00 49.17 165 ARG A O 1
ATOM 1193 N N . SER A 1 166 ? 83.510 69.301 121.499 1.00 47.26 166 SER A N 1
ATOM 1194 C CA . SER A 1 166 ? 84.552 70.258 121.803 1.00 48.42 166 SER A CA 1
ATOM 1195 C C . SER A 1 166 ? 84.595 71.426 120.808 1.00 49.67 166 SER A C 1
ATOM 1196 O O . SER A 1 166 ? 85.009 72.530 121.168 1.00 52.43 166 SER A O 1
ATOM 1199 N N . LEU A 1 167 ? 84.165 71.191 119.570 1.00 50.74 167 LEU A N 1
ATOM 1200 C CA . LEU A 1 167 ? 84.167 72.241 118.543 1.00 53.73 167 LEU A CA 1
ATOM 1201 C C . LEU A 1 167 ? 83.300 73.424 118.953 1.00 58.86 167 LEU A C 1
ATOM 1202 O O . LEU A 1 167 ? 83.461 74.539 118.455 1.00 59.42 167 LEU A O 1
ATOM 1207 N N . ARG A 1 168 ? 82.385 73.153 119.873 1.00 59.30 168 ARG A N 1
ATOM 1208 C CA . ARG A 1 168 ? 81.453 74.134 120.402 1.00 61.44 168 ARG A CA 1
ATOM 1209 C C . ARG A 1 168 ? 82.114 75.194 121.298 1.00 62.85 168 ARG A C 1
ATOM 1210 O O . ARG A 1 168 ? 81.498 76.214 121.597 1.00 65.46 168 ARG A O 1
ATOM 1218 N N . TYR A 1 169 ? 83.356 74.960 121.725 1.00 61.97 169 TYR A N 1
ATOM 1219 C CA . TYR A 1 169 ? 84.060 75.897 122.612 1.00 58.53 169 TYR A CA 1
ATOM 1220 C C . TYR A 1 169 ? 85.329 76.539 122.052 1.00 57.53 169 TYR A C 1
ATOM 1221 O O . TYR A 1 169 ? 85.825 76.158 120.994 1.00 60.54 169 TYR A O 1
ATOM 1230 N N . ASP A 1 170 ? 85.858 77.501 122.806 1.00 62.59 170 ASP A N 1
ATOM 1231 C CA . ASP A 1 170 ? 87.047 78.274 122.435 1.00 68.71 170 ASP A CA 1
ATOM 1232 C C . ASP A 1 170 ? 88.409 77.664 122.782 1.00 71.74 170 ASP A C 1
ATOM 1233 O O . ASP A 1 170 ? 89.411 78.379 122.886 1.00 73.29 170 ASP A O 1
ATOM 1238 N N . THR A 1 171 ? 88.451 76.351 122.962 1.00 72.50 171 THR A N 1
ATOM 1239 C CA . THR A 1 171 ? 89.704 75.685 123.281 1.00 70.18 171 THR A CA 1
ATOM 1240 C C . THR A 1 171 ? 90.629 75.782 122.057 1.00 69.31 171 THR A C 1
ATOM 1241 O O . THR A 1 171 ? 90.189 75.552 120.924 1.00 67.82 171 THR A O 1
ATOM 1245 N N . SER A 1 172 ? 91.893 76.137 122.287 1.00 62.53 172 SER A N 1
ATOM 1246 C CA . SER A 1 172 ? 92.880 76.234 121.211 1.00 59.06 172 SER A CA 1
ATOM 1247 C C . SER A 1 172 ? 93.554 74.869 121.091 1.00 58.41 172 SER A C 1
ATOM 1248 O O . SER A 1 172 ? 94.330 74.495 121.969 1.00 58.79 172 SER A O 1
ATOM 1251 N N . TYR A 1 173 ? 93.280 74.130 120.018 1.00 56.76 173 TYR A N 1
ATOM 1252 C CA . TYR A 1 173 ? 93.879 72.807 119.863 1.00 61.89 173 TYR A CA 1
ATOM 1253 C C . TYR A 1 173 ? 95.159 72.738 119.026 1.00 63.65 173 TYR A C 1
ATOM 1254 O O . TYR A 1 173 ? 95.114 72.850 117.803 1.00 70.44 173 TYR A O 1
ATOM 1263 N N . PHE A 1 174 ? 96.296 72.533 119.690 1.00 60.07 174 PHE A N 1
ATOM 1264 C CA . PHE A 1 174 ? 97.583 72.407 119.010 1.00 53.77 174 PHE A CA 1
ATOM 1265 C C . PHE A 1 174 ? 97.682 71.008 118.394 1.00 52.82 174 PHE A C 1
ATOM 1266 O O . PHE A 1 174 ? 98.166 70.064 119.026 1.00 51.87 174 PHE A O 1
ATOM 1274 N N . VAL A 1 175 ? 97.219 70.889 117.152 1.00 51.16 175 VAL A N 1
ATOM 1275 C CA . VAL A 1 175 ? 97.205 69.614 116.447 1.00 51.76 175 VAL A CA 1
ATOM 1276 C C . VAL A 1 175 ? 98.539 69.170 115.865 1.00 53.52 175 VAL A C 1
ATOM 1277 O O . VAL A 1 175 ? 99.226 69.946 115.208 1.00 48.38 175 VAL A O 1
ATOM 1281 N N . GLU A 1 176 ? 98.861 67.897 116.111 1.00 54.23 176 GLU A N 1
ATOM 1282 C CA . GLU A 1 176 ? 100.098 67.257 115.672 1.00 52.25 176 GLU A CA 1
ATOM 1283 C C . GLU A 1 176 ? 101.334 67.918 116.295 1.00 55.08 176 GLU A C 1
ATOM 1284 O O . GLU A 1 176 ? 102.325 68.198 115.618 1.00 57.46 176 GLU A O 1
ATOM 1290 N N . TYR A 1 177 ? 101.243 68.175 117.601 1.00 53.71 177 TYR A N 1
ATOM 1291 C CA . TYR A 1 177 ? 102.325 68.762 118.387 1.00 55.40 177 TYR A CA 1
ATOM 1292 C C . TYR A 1 177 ? 102.849 67.678 119.329 1.00 55.96 177 TYR A C 1
ATOM 1293 O O . TYR A 1 177 ? 102.068 66.975 119.960 1.00 56.20 177 TYR A O 1
ATOM 1302 N N . PHE A 1 178 ? 104.168 67.537 119.412 1.00 57.23 178 PHE A N 1
ATOM 1303 C CA . PHE A 1 178 ? 104.764 66.525 120.275 1.00 53.63 178 PHE A CA 1
ATOM 1304 C C . PHE A 1 178 ? 105.254 67.152 121.576 1.00 52.75 178 PHE A C 1
ATOM 1305 O O . PHE A 1 178 ? 106.165 67.989 121.567 1.00 53.43 178 PHE A O 1
ATOM 1313 N N . ALA A 1 179 ? 104.635 66.751 122.688 1.00 48.30 179 ALA A N 1
ATOM 1314 C CA . ALA A 1 179 ? 105.009 67.262 124.000 1.00 47.43 179 ALA A CA 1
ATOM 1315 C C . ALA A 1 179 ? 106.337 66.621 124.387 1.00 52.28 179 ALA A C 1
ATOM 1316 O O . ALA A 1 179 ? 106.453 65.391 124.439 1.00 54.21 179 ALA A O 1
ATOM 1318 N N . LEU A 1 180 ? 107.332 67.462 124.652 1.00 52.68 180 LEU A N 1
ATOM 1319 C CA . LEU A 1 180 ? 108.669 66.990 124.998 1.00 53.12 180 LEU A CA 1
ATOM 1320 C C . LEU A 1 180 ? 108.873 66.791 126.493 1.00 52.01 180 LEU A C 1
ATOM 1321 O O . LEU A 1 180 ? 109.358 65.746 126.929 1.00 51.23 180 LEU A O 1
ATOM 1326 N N . ASP A 1 181 ? 108.494 67.789 127.278 1.00 49.84 181 ASP A N 1
ATOM 1327 C CA . ASP A 1 181 ? 108.648 67.705 128.723 1.00 52.71 181 ASP A CA 1
ATOM 1328 C C . ASP A 1 181 ? 107.734 68.697 129.426 1.00 54.12 181 ASP A C 1
ATOM 1329 O O . ASP A 1 181 ? 107.190 69.620 128.812 1.00 60.25 181 ASP A O 1
ATOM 1334 N N . LEU A 1 182 ? 107.563 68.480 130.721 1.00 49.80 182 LEU A N 1
ATOM 1335 C CA . LEU A 1 182 ? 106.749 69.346 131.550 1.00 48.68 182 LEU A CA 1
ATOM 1336 C C . LEU A 1 182 ? 107.629 70.549 131.892 1.00 49.34 182 LEU A C 1
ATOM 1337 O O . LEU A 1 182 ? 108.848 70.424 131.960 1.00 52.71 182 LEU A O 1
ATOM 1342 N N . LEU A 1 183 ? 107.032 71.717 132.077 1.00 47.82 183 LEU A N 1
ATOM 1343 C CA . LEU A 1 183 ? 107.818 72.877 132.464 1.00 49.69 183 LEU A CA 1
ATOM 1344 C C . LEU A 1 183 ? 107.675 72.908 133.978 1.00 54.05 183 LEU A C 1
ATOM 1345 O O . LEU A 1 183 ? 106.679 73.377 134.535 1.00 54.72 183 LEU A O 1
ATOM 1350 N N . MET A 1 184 ? 108.683 72.368 134.642 1.00 53.81 184 MET A N 1
ATOM 1351 C CA . MET A 1 184 ? 108.673 72.280 136.086 1.00 54.63 184 MET A CA 1
ATOM 1352 C C . MET A 1 184 ? 109.543 73.377 136.685 1.00 56.21 184 MET A C 1
ATOM 1353 O O . MET A 1 184 ? 110.549 73.782 136.094 1.00 54.16 184 MET A O 1
ATOM 1358 N N . GLU A 1 185 ? 109.136 73.875 137.847 1.00 57.24 185 GLU A N 1
ATOM 1359 C CA . GLU A 1 185 ? 109.898 74.902 138.543 1.00 62.06 185 GLU A CA 1
ATOM 1360 C C . GLU A 1 185 ? 109.640 74.800 140.050 1.00 61.35 185 GLU A C 1
ATOM 1361 O O . GLU A 1 185 ? 108.545 75.098 140.536 1.00 57.85 185 GLU A O 1
ATOM 1367 N N . ASN A 1 186 ? 110.659 74.358 140.781 1.00 59.86 186 ASN A N 1
ATOM 1368 C CA . ASN A 1 186 ? 110.567 74.200 142.225 1.00 56.82 186 ASN A CA 1
ATOM 1369 C C . ASN A 1 186 ? 109.405 73.295 142.636 1.00 55.19 186 ASN A C 1
ATOM 1370 O O . ASN A 1 186 ? 108.629 73.627 143.536 1.00 49.33 186 ASN A O 1
ATOM 1375 N N . GLY A 1 187 ? 109.298 72.150 141.968 1.00 48.23 187 GLY A N 1
ATOM 1376 C CA . GLY A 1 187 ? 108.249 71.203 142.285 1.00 52.62 187 GLY A CA 1
ATOM 1377 C C . GLY A 1 187 ? 106.845 71.620 141.889 1.00 54.84 187 GLY A C 1
ATOM 1378 O O . GLY A 1 187 ? 105.872 71.041 142.354 1.00 56.45 187 GLY A O 1
ATOM 1379 N N . GLU A 1 188 ? 106.731 72.629 141.036 1.00 56.88 188 GLU A N 1
ATOM 1380 C CA . GLU A 1 188 ? 105.425 73.092 140.577 1.00 56.27 188 GLU A CA 1
ATOM 1381 C C . GLU A 1 188 ? 105.382 73.099 139.061 1.00 54.86 188 GLU A C 1
ATOM 1382 O O . GLU A 1 188 ? 106.332 73.523 138.413 1.00 50.24 188 GLU A O 1
ATOM 1388 N N . CYS A 1 189 ? 104.277 72.637 138.490 1.00 55.48 189 CYS A N 1
ATOM 1389 C CA . CYS A 1 189 ? 104.156 72.611 137.043 1.00 57.49 189 CYS A CA 1
ATOM 1390 C C . CYS A 1 189 ? 103.722 73.957 136.472 1.00 57.47 189 CYS A C 1
ATOM 1391 O O . CYS A 1 189 ? 102.777 74.583 136.964 1.00 56.71 189 CYS A O 1
ATOM 1394 N N . ARG A 1 190 ? 104.420 74.383 135.421 1.00 57.73 190 ARG A N 1
ATOM 1395 C CA . ARG A 1 190 ? 104.152 75.657 134.759 1.00 58.22 190 ARG A CA 1
ATOM 1396 C C . ARG A 1 190 ? 103.670 75.478 133.323 1.00 58.20 190 ARG A C 1
ATOM 1397 O O . ARG A 1 190 ? 103.445 76.461 132.617 1.00 56.46 190 ARG A O 1
ATOM 1405 N N . GLY A 1 191 ? 103.521 74.231 132.886 1.00 55.50 191 GLY A N 1
ATOM 1406 C CA . GLY A 1 191 ? 103.063 73.984 131.532 1.00 52.72 191 GLY A CA 1
ATOM 1407 C C . GLY A 1 191 ? 103.888 72.931 130.837 1.00 54.34 191 GLY A C 1
ATOM 1408 O O . GLY A 1 191 ? 104.528 72.112 131.490 1.00 52.80 191 GLY A O 1
ATOM 1409 N N . VAL A 1 192 ? 103.881 72.948 129.509 1.00 57.32 192 VAL A N 1
ATOM 1410 C CA . VAL A 1 192 ? 104.642 71.980 128.726 1.00 57.99 192 VAL A CA 1
ATOM 1411 C C . VAL A 1 192 ? 105.417 72.640 127.602 1.00 56.78 192 VAL A C 1
ATOM 1412 O O . VAL A 1 192 ? 105.100 73.750 127.185 1.00 56.58 192 VAL A O 1
ATOM 1416 N N . ILE A 1 193 ? 106.448 71.947 127.129 1.00 54.71 193 ILE A N 1
ATOM 1417 C CA . ILE A 1 193 ? 107.229 72.436 126.001 1.00 53.96 193 ILE A CA 1
ATOM 1418 C C . ILE A 1 193 ? 107.038 71.390 124.889 1.00 54.23 193 ILE A C 1
ATOM 1419 O O . ILE A 1 193 ? 107.164 70.176 125.125 1.00 50.84 193 ILE A O 1
ATOM 1424 N N . ALA A 1 194 ? 106.715 71.844 123.679 1.00 53.77 194 ALA A N 1
ATOM 1425 C CA . ALA A 1 194 ? 106.470 70.907 122.594 1.00 54.28 194 ALA A CA 1
ATOM 1426 C C . ALA A 1 194 ? 107.094 71.232 121.248 1.00 54.69 194 ALA A C 1
ATOM 1427 O O . ALA A 1 194 ? 107.518 72.362 120.985 1.00 53.97 194 ALA A O 1
ATOM 1429 N N . LEU A 1 195 ? 107.130 70.212 120.396 1.00 54.03 195 LEU A N 1
ATOM 1430 C CA . LEU A 1 195 ? 107.670 70.333 119.047 1.00 57.05 195 LEU A CA 1
ATOM 1431 C C . LEU A 1 195 ? 106.535 70.309 118.017 1.00 58.63 195 LEU A C 1
ATOM 1432 O O . LEU A 1 195 ? 105.837 69.306 117.877 1.00 58.14 195 LEU A O 1
ATOM 1437 N N . CYS A 1 196 ? 106.341 71.414 117.309 1.00 55.90 196 CYS A N 1
ATOM 1438 C CA . CYS A 1 196 ? 105.303 71.475 116.284 1.00 59.56 196 CYS A CA 1
ATOM 1439 C C . CYS A 1 196 ? 105.759 70.656 115.071 1.00 57.63 196 CYS A C 1
ATOM 1440 O O . CYS A 1 196 ? 106.550 71.130 114.269 1.00 58.39 196 CYS A O 1
ATOM 1443 N N . ILE A 1 197 ? 105.260 69.429 114.945 1.00 56.12 197 ILE A N 1
ATOM 1444 C CA . ILE A 1 197 ? 105.650 68.548 113.846 1.00 56.13 197 ILE A CA 1
ATOM 1445 C C . ILE A 1 197 ? 105.563 69.163 112.447 1.00 60.65 197 ILE A C 1
ATOM 1446 O O . ILE A 1 197 ? 106.294 68.757 111.540 1.00 58.94 197 ILE A O 1
ATOM 1451 N N . GLU A 1 198 ? 104.682 70.140 112.260 1.00 66.68 198 GLU A N 1
ATOM 1452 C CA . GLU A 1 198 ? 104.537 70.740 110.935 1.00 67.68 198 GLU A CA 1
ATOM 1453 C C . GLU A 1 198 ? 105.779 71.500 110.469 1.00 67.96 198 GLU A C 1
ATOM 1454 O O . GLU A 1 198 ? 106.255 71.286 109.355 1.00 67.26 198 GLU A O 1
ATOM 1460 N N . ASP A 1 199 ? 106.314 72.381 111.309 1.00 66.22 199 ASP A N 1
ATOM 1461 C CA . ASP A 1 199 ? 107.488 73.147 110.905 1.00 67.85 199 ASP A CA 1
ATOM 1462 C C . ASP A 1 199 ? 108.740 72.930 111.760 1.00 66.58 199 ASP A C 1
ATOM 1463 O O . ASP A 1 199 ? 109.739 73.630 111.584 1.00 70.07 199 ASP A O 1
ATOM 1468 N N . GLY A 1 200 ? 108.691 71.967 112.675 1.00 67.08 200 GLY A N 1
ATOM 1469 C CA . GLY A 1 200 ? 109.838 71.682 113.528 1.00 59.74 200 GLY A CA 1
ATOM 1470 C C . GLY A 1 200 ? 110.161 72.710 114.603 1.00 56.64 200 GLY A C 1
ATOM 1471 O O . GLY A 1 200 ? 111.164 72.580 115.311 1.00 52.88 200 GLY A O 1
ATOM 1472 N N . SER A 1 201 ? 109.321 73.735 114.727 1.00 53.31 201 SER A N 1
ATOM 1473 C CA . SER A 1 201 ? 109.527 74.780 115.727 1.00 55.70 201 SER A CA 1
ATOM 1474 C C . SER A 1 201 ? 109.183 74.305 117.148 1.00 57.85 201 SER A C 1
ATOM 1475 O O . SER A 1 201 ? 108.477 73.305 117.337 1.00 55.75 201 SER A O 1
ATOM 1478 N N . ILE A 1 202 ? 109.669 75.042 118.142 1.00 57.87 202 ILE A N 1
ATOM 1479 C CA . ILE A 1 202 ? 109.447 74.694 119.543 1.00 52.63 202 ILE A CA 1
ATOM 1480 C C . ILE A 1 202 ? 108.548 75.677 120.286 1.00 53.31 202 ILE A C 1
ATOM 1481 O O . ILE A 1 202 ? 108.742 76.894 120.233 1.00 53.44 202 ILE A O 1
ATOM 1486 N N . HIS A 1 203 ? 107.565 75.136 120.993 1.00 47.82 203 HIS A N 1
ATOM 1487 C CA . HIS A 1 203 ? 106.631 75.974 121.709 1.00 50.29 203 HIS A CA 1
ATOM 1488 C C . HIS A 1 203 ? 106.557 75.696 123.209 1.00 52.50 203 HIS A C 1
ATOM 1489 O O . HIS A 1 203 ? 106.471 74.546 123.646 1.00 52.31 203 HIS A O 1
ATOM 1496 N N . ARG A 1 204 ? 106.600 76.763 123.993 1.00 51.53 204 ARG A N 1
ATOM 1497 C CA . ARG A 1 204 ? 106.494 76.639 125.433 1.00 54.37 204 ARG A CA 1
ATOM 1498 C C . ARG A 1 204 ? 105.142 77.202 125.795 1.00 56.44 204 ARG A C 1
ATOM 1499 O O . ARG A 1 204 ? 104.947 78.414 125.849 1.00 56.56 204 ARG A O 1
ATOM 1507 N N . ILE A 1 205 ? 104.202 76.295 126.004 1.00 60.88 205 ILE A N 1
ATOM 1508 C CA . ILE A 1 205 ? 102.839 76.638 126.375 1.00 61.24 205 ILE A CA 1
ATOM 1509 C C . ILE A 1 205 ? 102.813 76.617 127.892 1.00 61.74 205 ILE A C 1
ATOM 1510 O O . ILE A 1 205 ? 102.884 75.546 128.491 1.00 65.75 205 ILE A O 1
ATOM 1515 N N . ARG A 1 206 ? 102.742 77.779 128.529 1.00 62.67 206 ARG A N 1
ATOM 1516 C CA . ARG A 1 206 ? 102.692 77.779 129.979 1.00 64.12 206 ARG A CA 1
ATOM 1517 C C . ARG A 1 206 ? 101.287 78.062 130.510 1.00 65.59 206 ARG A C 1
ATOM 1518 O O . ARG A 1 206 ? 100.511 78.802 129.905 1.00 63.98 206 ARG A O 1
ATOM 1526 N N . ALA A 1 207 ? 100.953 77.434 131.633 1.00 63.57 207 ALA A N 1
ATOM 1527 C CA . ALA A 1 207 ? 99.638 77.600 132.235 1.00 63.95 207 ALA A CA 1
ATOM 1528 C C . ALA A 1 207 ? 99.689 77.442 133.749 1.00 62.26 207 ALA A C 1
ATOM 1529 O O . ALA A 1 207 ? 100.744 77.144 134.325 1.00 61.12 207 ALA A O 1
ATOM 1531 N N . ARG A 1 208 ? 98.545 77.647 134.389 1.00 59.01 208 ARG A N 1
ATOM 1532 C CA . ARG A 1 208 ? 98.463 77.536 135.835 1.00 58.09 208 ARG A CA 1
ATOM 1533 C C . ARG A 1 208 ? 98.261 76.068 136.202 1.00 55.87 208 ARG A C 1
ATOM 1534 O O . ARG A 1 208 ? 98.646 75.619 137.287 1.00 52.85 208 ARG A O 1
ATOM 1542 N N . ASN A 1 209 ? 97.674 75.324 135.273 1.00 48.79 209 ASN A N 1
ATOM 1543 C CA . ASN A 1 209 ? 97.395 73.919 135.491 1.00 46.27 209 ASN A CA 1
ATOM 1544 C C . ASN A 1 209 ? 97.662 73.131 134.239 1.00 43.61 209 ASN A C 1
ATOM 1545 O O . ASN A 1 209 ? 97.426 73.603 133.142 1.00 47.35 209 ASN A O 1
ATOM 1550 N N . THR A 1 210 ? 98.146 71.911 134.421 1.00 46.80 210 THR A N 1
ATOM 1551 C CA . THR A 1 210 ? 98.471 71.030 133.313 1.00 46.55 210 THR A CA 1
ATOM 1552 C C . THR A 1 210 ? 97.830 69.685 133.574 1.00 48.12 210 THR A C 1
ATOM 1553 O O . THR A 1 210 ? 97.873 69.175 134.694 1.00 54.84 210 THR A O 1
ATOM 1557 N N . VAL A 1 211 ? 97.252 69.109 132.533 1.00 45.02 211 VAL A N 1
ATOM 1558 C CA . VAL A 1 211 ? 96.605 67.818 132.629 1.00 43.80 211 VAL A CA 1
ATOM 1559 C C . VAL A 1 211 ? 97.259 66.867 131.631 1.00 44.60 211 VAL A C 1
ATOM 1560 O O . VAL A 1 211 ? 97.296 67.136 130.434 1.00 43.89 211 VAL A O 1
ATOM 1564 N N . VAL A 1 212 ? 97.776 65.753 132.135 1.00 48.09 212 VAL A N 1
ATOM 1565 C CA . VAL A 1 212 ? 98.438 64.759 131.297 1.00 45.21 212 VAL A CA 1
ATOM 1566 C C . VAL A 1 212 ? 97.511 63.588 131.042 1.00 46.01 212 VAL A C 1
ATOM 1567 O O . VAL A 1 212 ? 97.103 62.909 131.972 1.00 50.22 212 VAL A O 1
ATOM 1571 N N . ALA A 1 213 ? 97.167 63.372 129.779 1.00 47.12 213 ALA A N 1
ATOM 1572 C CA . ALA A 1 213 ? 96.281 62.279 129.402 1.00 46.48 213 ALA A CA 1
ATOM 1573 C C . ALA A 1 213 ? 96.833 61.766 128.100 1.00 43.73 213 ALA A C 1
ATOM 1574 O O . ALA A 1 213 ? 96.198 61.854 127.056 1.00 52.17 213 ALA A O 1
ATOM 1576 N N . THR A 1 214 ? 98.036 61.224 128.185 1.00 44.27 214 THR A N 1
ATOM 1577 C CA . THR A 1 214 ? 98.750 60.731 127.031 1.00 43.85 214 THR A CA 1
ATOM 1578 C C . THR A 1 214 ? 98.579 59.255 126.678 1.00 45.35 214 THR A C 1
ATOM 1579 O O . THR A 1 214 ? 99.234 58.762 125.767 1.00 51.16 214 THR A O 1
ATOM 1583 N N . GLY A 1 215 ? 97.704 58.545 127.380 1.00 45.08 215 GLY A N 1
ATOM 1584 C CA . GLY A 1 215 ? 97.505 57.141 127.056 1.00 45.68 215 GLY A CA 1
ATOM 1585 C C . GLY A 1 215 ? 98.526 56.185 127.658 1.00 50.61 215 GLY A C 1
ATOM 1586 O O . GLY A 1 215 ? 99.336 56.580 128.501 1.00 52.52 215 GLY A O 1
ATOM 1587 N N . GLY A 1 216 ? 98.491 54.927 127.222 1.00 48.62 216 GLY A N 1
ATOM 1588 C CA . GLY A 1 216 ? 99.414 53.918 127.730 1.00 53.50 216 GLY A CA 1
ATOM 1589 C C . GLY A 1 216 ? 100.725 53.741 126.970 1.00 52.93 216 GLY A C 1
ATOM 1590 O O . GLY A 1 216 ? 101.125 54.614 126.194 1.00 54.21 216 GLY A O 1
ATOM 1591 N N . TYR A 1 217 ? 101.390 52.608 127.183 1.00 51.63 217 TYR A N 1
ATOM 1592 C CA . TYR A 1 217 ? 102.676 52.338 126.531 1.00 58.08 217 TYR A CA 1
ATOM 1593 C C . TYR A 1 217 ? 102.818 50.876 126.125 1.00 60.99 217 TYR A C 1
ATOM 1594 O O . TYR A 1 217 ? 103.868 50.265 126.326 1.00 60.74 217 TYR A O 1
ATOM 1603 N N . GLY A 1 218 ? 101.760 50.316 125.550 1.00 61.21 218 GLY A N 1
ATOM 1604 C CA . GLY A 1 218 ? 101.814 48.925 125.139 1.00 62.29 218 GLY A CA 1
ATOM 1605 C C . GLY A 1 218 ? 102.934 48.637 124.154 1.00 63.25 218 GLY A C 1
ATOM 1606 O O . GLY A 1 218 ? 103.452 47.519 124.121 1.00 62.51 218 GLY A O 1
ATOM 1607 N N . ARG A 1 219 ? 103.314 49.637 123.357 1.00 59.89 219 ARG A N 1
ATOM 1608 C CA . ARG A 1 219 ? 104.372 49.476 122.361 1.00 57.57 219 ARG A CA 1
ATOM 1609 C C . ARG A 1 219 ? 105.742 49.142 122.959 1.00 58.07 219 ARG A C 1
ATOM 1610 O O . ARG A 1 219 ? 106.725 49.015 122.230 1.00 57.26 219 ARG A O 1
ATOM 1618 N N . THR A 1 220 ? 105.817 49.014 124.280 1.00 55.80 220 THR A N 1
ATOM 1619 C CA . THR A 1 220 ? 107.082 48.646 124.906 1.00 61.03 220 THR A CA 1
ATOM 1620 C C . THR A 1 220 ? 107.291 47.167 124.603 1.00 64.50 220 THR A C 1
ATOM 1621 O O . THR A 1 220 ? 108.403 46.643 124.726 1.00 64.52 220 THR A O 1
ATOM 1625 N N . TYR A 1 221 ? 106.199 46.507 124.213 1.00 63.67 221 TYR A N 1
ATOM 1626 C CA . TYR A 1 221 ? 106.211 45.091 123.873 1.00 64.69 221 TYR A CA 1
ATOM 1627 C C . TYR A 1 221 ? 106.236 44.847 122.374 1.00 66.64 221 TYR A C 1
ATOM 1628 O O . TYR A 1 221 ? 106.178 45.776 121.573 1.00 66.10 221 TYR A O 1
ATOM 1637 N N . PHE A 1 222 ? 106.319 43.576 122.005 1.00 69.56 222 PHE A N 1
ATOM 1638 C CA . PHE A 1 222 ? 106.388 43.174 120.611 1.00 71.48 222 PHE A CA 1
ATOM 1639 C C . PHE A 1 222 ? 105.007 42.932 120.009 1.00 73.27 222 PHE A C 1
ATOM 1640 O O . PHE A 1 222 ? 104.749 43.281 118.853 1.00 72.94 222 PHE A O 1
ATOM 1648 N N . SER A 1 223 ? 104.128 42.331 120.801 1.00 70.65 223 SER A N 1
ATOM 1649 C CA . SER A 1 223 ? 102.778 42.022 120.358 1.00 71.66 223 SER A CA 1
ATOM 1650 C C . SER A 1 223 ? 101.763 42.678 121.286 1.00 70.35 223 SER A C 1
ATOM 1651 O O . SER A 1 223 ? 101.646 42.302 122.456 1.00 69.38 223 SER A O 1
ATOM 1654 N N . CYS A 1 224 ? 101.028 43.656 120.763 1.00 68.25 224 CYS A N 1
ATOM 1655 C CA . CYS A 1 224 ? 100.021 44.358 121.556 1.00 66.34 224 CYS A CA 1
ATOM 1656 C C . CYS A 1 224 ? 98.831 44.801 120.714 1.00 63.74 224 CYS A C 1
ATOM 1657 O O . CYS A 1 224 ? 98.943 44.973 119.503 1.00 67.57 224 CYS A O 1
ATOM 1660 N N . THR A 1 225 ? 97.695 44.998 121.370 1.00 62.67 225 THR A N 1
ATOM 1661 C CA . THR A 1 225 ? 96.480 45.425 120.690 1.00 64.30 225 THR A CA 1
ATOM 1662 C C . THR A 1 225 ? 96.484 46.933 120.420 1.00 62.59 225 THR A C 1
ATOM 1663 O O . THR A 1 225 ? 95.661 47.443 119.656 1.00 61.85 225 THR A O 1
ATOM 1667 N N . SER A 1 226 ? 97.417 47.645 121.037 1.00 60.14 226 SER A N 1
ATOM 1668 C CA . SER A 1 226 ? 97.474 49.090 120.877 1.00 61.05 226 SER A CA 1
ATOM 1669 C C . SER A 1 226 ? 98.117 49.629 119.610 1.00 61.74 226 SER A C 1
ATOM 1670 O O . SER A 1 226 ? 98.908 48.957 118.951 1.00 60.99 226 SER A O 1
ATOM 1673 N N . ALA A 1 227 ? 97.763 50.873 119.297 1.00 61.80 227 ALA A N 1
ATOM 1674 C CA . ALA A 1 227 ? 98.255 51.574 118.119 1.00 62.10 227 ALA A CA 1
ATOM 1675 C C . ALA A 1 227 ? 99.742 51.866 118.209 1.00 60.34 227 ALA A C 1
ATOM 1676 O O . ALA A 1 227 ? 100.316 51.838 119.290 1.00 61.40 227 ALA A O 1
ATOM 1678 N N . HIS A 1 228 ? 100.347 52.168 117.063 1.00 59.31 228 HIS A N 1
ATOM 1679 C CA . HIS A 1 228 ? 101.771 52.479 116.978 1.00 61.59 228 HIS A CA 1
ATOM 1680 C C . HIS A 1 228 ? 102.103 53.729 117.782 1.00 60.56 228 HIS A C 1
ATOM 1681 O O . HIS A 1 228 ? 103.268 53.982 118.083 1.00 63.92 228 HIS A O 1
ATOM 1688 N N . THR A 1 229 ? 101.075 54.504 118.116 1.00 57.14 229 THR A N 1
ATOM 1689 C CA . THR A 1 229 ? 101.250 55.749 118.854 1.00 52.73 229 THR A CA 1
ATOM 1690 C C . THR A 1 229 ? 101.224 55.649 120.387 1.00 56.06 229 THR A C 1
ATOM 1691 O O . THR A 1 229 ? 101.518 56.641 121.069 1.00 55.66 229 THR A O 1
ATOM 1695 N N . SER A 1 230 ? 100.877 54.475 120.926 1.00 53.20 230 SER A N 1
ATOM 1696 C CA . SER A 1 230 ? 100.839 54.262 122.387 1.00 53.98 230 SER A CA 1
ATOM 1697 C C . SER A 1 230 ? 102.269 54.066 122.914 1.00 53.92 230 SER A C 1
ATOM 1698 O O . SER A 1 230 ? 102.687 52.942 123.234 1.00 52.51 230 SER A O 1
ATOM 1701 N N . THR A 1 231 ? 103.002 55.170 123.025 1.00 49.34 231 THR A N 1
ATOM 1702 C CA . THR A 1 231 ? 104.393 55.124 123.448 1.00 51.63 231 THR A CA 1
ATOM 1703 C C . THR A 1 231 ? 104.759 55.681 124.842 1.00 53.14 231 THR A C 1
ATOM 1704 O O . THR A 1 231 ? 105.942 55.948 125.115 1.00 49.71 231 THR A O 1
ATOM 1708 N N . GLY A 1 232 ? 103.757 55.828 125.716 1.00 49.64 232 GLY A N 1
ATOM 1709 C CA . GLY A 1 232 ? 103.972 56.312 127.071 1.00 46.48 232 GLY A CA 1
ATOM 1710 C C . GLY A 1 232 ? 104.679 57.651 127.216 1.00 49.81 232 GLY A C 1
ATOM 1711 O O . GLY A 1 232 ? 105.344 57.918 128.210 1.00 49.81 232 GLY A O 1
ATOM 1712 N N . ASP A 1 233 ? 104.524 58.511 126.223 1.00 54.76 233 ASP A N 1
ATOM 1713 C CA . ASP A 1 233 ? 105.182 59.807 126.259 1.00 57.46 233 ASP A CA 1
ATOM 1714 C C . ASP A 1 233 ? 104.885 60.625 127.515 1.00 59.08 233 ASP A C 1
ATOM 1715 O O . ASP A 1 233 ? 105.741 61.388 127.967 1.00 62.13 233 ASP A O 1
ATOM 1720 N N . GLY A 1 234 ? 103.692 60.462 128.088 1.00 55.64 234 GLY A N 1
ATOM 1721 C CA . GLY A 1 234 ? 103.335 61.211 129.286 1.00 52.24 234 GLY A CA 1
ATOM 1722 C C . GLY A 1 234 ? 104.019 60.681 130.535 1.00 53.31 234 GLY A C 1
ATOM 1723 O O . GLY A 1 234 ? 104.465 61.437 131.406 1.00 44.06 234 GLY A O 1
ATOM 1724 N N . THR A 1 235 ? 104.080 59.360 130.631 1.00 55.08 235 THR A N 1
ATOM 1725 C CA . THR A 1 235 ? 104.733 58.704 131.749 1.00 57.45 235 THR A CA 1
ATOM 1726 C C . THR A 1 235 ? 106.181 59.215 131.775 1.00 58.18 235 THR A C 1
ATOM 1727 O O . THR A 1 235 ? 106.669 59.691 132.802 1.00 57.15 235 THR A O 1
ATOM 1731 N N . ALA A 1 236 ? 106.842 59.138 130.621 1.00 57.69 236 ALA A N 1
ATOM 1732 C CA . ALA A 1 236 ? 108.234 59.573 130.471 1.00 57.01 236 ALA A CA 1
ATOM 1733 C C . ALA A 1 236 ? 108.474 60.995 130.956 1.00 55.66 236 ALA A C 1
ATOM 1734 O O . ALA A 1 236 ? 109.498 61.280 131.572 1.00 56.99 236 ALA A O 1
ATOM 1736 N N . MET A 1 237 ? 107.547 61.895 130.661 1.00 50.41 237 MET A N 1
ATOM 1737 C CA . MET A 1 237 ? 107.714 63.269 131.109 1.00 55.38 237 MET A CA 1
ATOM 1738 C C . MET A 1 237 ? 107.737 63.306 132.633 1.00 52.85 237 MET A C 1
ATOM 1739 O O . MET A 1 237 ? 108.654 63.869 133.229 1.00 50.42 237 MET A O 1
ATOM 1744 N N . VAL A 1 238 ? 106.730 62.704 133.259 1.00 48.38 238 VAL A N 1
ATOM 1745 C CA . VAL A 1 238 ? 106.669 62.654 134.711 1.00 49.21 238 VAL A CA 1
ATOM 1746 C C . VAL A 1 238 ? 107.989 62.065 135.232 1.00 49.39 238 VAL A C 1
ATOM 1747 O O . VAL A 1 238 ? 108.590 62.577 136.183 1.00 49.43 238 VAL A O 1
ATOM 1751 N N . THR A 1 239 ? 108.448 60.995 134.595 1.00 47.07 239 THR A N 1
ATOM 1752 C CA . THR A 1 239 ? 109.686 60.376 135.013 1.00 47.88 239 THR A CA 1
ATOM 1753 C C . THR A 1 239 ? 110.866 61.331 134.865 1.00 47.72 239 THR A C 1
ATOM 1754 O O . THR A 1 239 ? 111.718 61.412 135.753 1.00 54.59 239 THR A O 1
ATOM 1758 N N . ARG A 1 240 ? 110.927 62.057 133.757 1.00 42.34 240 ARG A N 1
ATOM 1759 C CA . ARG A 1 240 ? 112.037 62.979 133.568 1.00 44.28 240 ARG A CA 1
ATOM 1760 C C . ARG A 1 240 ? 112.037 64.108 134.589 1.00 45.67 240 ARG A C 1
ATOM 1761 O O . ARG A 1 240 ? 113.085 64.693 134.867 1.00 51.26 240 ARG A O 1
ATOM 1769 N N . ALA A 1 241 ? 110.874 64.403 135.160 1.00 45.49 241 ALA A N 1
ATOM 1770 C CA . ALA A 1 241 ? 110.757 65.474 136.155 1.00 48.96 241 ALA A CA 1
ATOM 1771 C C . ALA A 1 241 ? 111.218 64.988 137.518 1.00 48.39 241 ALA A C 1
ATOM 1772 O O . ALA A 1 241 ? 111.350 65.772 138.466 1.00 48.74 241 ALA A O 1
ATOM 1774 N N . GLY A 1 242 ? 111.446 63.686 137.614 1.00 46.76 242 GLY A N 1
ATOM 1775 C CA . GLY A 1 242 ? 111.869 63.121 138.872 1.00 41.53 242 GLY A CA 1
ATOM 1776 C C . GLY A 1 242 ? 110.669 62.686 139.688 1.00 42.55 242 GLY A C 1
ATOM 1777 O O . GLY A 1 242 ? 110.806 62.401 140.876 1.00 44.39 242 GLY A O 1
ATOM 1778 N N . LEU A 1 243 ? 109.493 62.635 139.067 1.00 41.57 243 LEU A N 1
ATOM 1779 C CA . LEU A 1 243 ? 108.295 62.219 139.789 1.00 42.74 243 LEU A CA 1
ATOM 1780 C C . LEU A 1 243 ? 108.102 60.707 139.725 1.00 45.24 243 LEU A C 1
ATOM 1781 O O . LEU A 1 243 ? 108.642 60.028 138.854 1.00 50.36 243 LEU A O 1
ATOM 1786 N N . PRO A 1 244 ? 107.331 60.150 140.661 1.00 49.46 244 PRO A N 1
ATOM 1787 C CA . PRO A 1 244 ? 107.141 58.698 140.613 1.00 46.04 244 PRO A CA 1
ATOM 1788 C C . PRO A 1 244 ? 106.064 58.235 139.660 1.00 46.44 244 PRO A C 1
ATOM 1789 O O . PRO A 1 244 ? 105.175 58.987 139.300 1.00 49.53 244 PRO A O 1
ATOM 1793 N N . CYS A 1 245 ? 106.180 56.987 139.237 1.00 46.37 245 CYS A N 1
ATOM 1794 C CA . CYS A 1 245 ? 105.183 56.354 138.406 1.00 45.42 245 CYS A CA 1
ATOM 1795 C C . CYS A 1 245 ? 104.721 55.212 139.288 1.00 48.70 245 CYS A C 1
ATOM 1796 O O . CYS A 1 245 ? 105.490 54.689 140.090 1.00 46.41 245 CYS A O 1
ATOM 1799 N N . GLN A 1 246 ? 103.460 54.834 139.165 1.00 51.54 246 GLN A N 1
ATOM 1800 C CA . GLN A 1 246 ? 102.932 53.786 140.011 1.00 49.22 246 GLN A CA 1
ATOM 1801 C C . GLN A 1 246 ? 102.529 52.519 139.260 1.00 56.09 246 GLN A C 1
ATOM 1802 O O . GLN A 1 246 ? 102.077 52.563 138.109 1.00 56.78 246 GLN A O 1
ATOM 1808 N N . ASP A 1 247 ? 102.729 51.393 139.937 1.00 54.80 247 ASP A N 1
ATOM 1809 C CA . ASP A 1 247 ? 102.399 50.057 139.447 1.00 52.31 247 ASP A CA 1
ATOM 1810 C C . ASP A 1 247 ? 102.636 49.725 137.973 1.00 49.10 247 ASP A C 1
ATOM 1811 O O . ASP A 1 247 ? 101.864 48.976 137.378 1.00 47.38 247 ASP A O 1
ATOM 1816 N N . LEU A 1 248 ? 103.721 50.227 137.394 1.00 45.92 248 LEU A N 1
ATOM 1817 C CA . LEU A 1 248 ? 103.997 49.952 135.990 1.00 48.24 248 LEU A CA 1
ATOM 1818 C C . LEU A 1 248 ? 104.136 48.471 135.638 1.00 48.77 248 LEU A C 1
ATOM 1819 O O . LEU A 1 248 ? 104.051 48.109 134.470 1.00 52.47 248 LEU A O 1
ATOM 1824 N N . GLU A 1 249 ? 104.336 47.612 136.633 1.00 51.43 249 GLU A N 1
ATOM 1825 C CA . GLU A 1 249 ? 104.487 46.181 136.359 1.00 52.67 249 GLU A CA 1
ATOM 1826 C C . GLU A 1 249 ? 103.172 45.536 135.945 1.00 53.14 249 GLU A C 1
ATOM 1827 O O . GLU A 1 249 ? 103.138 44.714 135.039 1.00 60.70 249 GLU A O 1
ATOM 1833 N N . PHE A 1 250 ? 102.084 45.913 136.598 1.00 55.10 250 PHE A N 1
ATOM 1834 C CA . PHE A 1 250 ? 100.793 45.341 136.264 1.00 55.76 250 PHE A CA 1
ATOM 1835 C C . PHE A 1 250 ? 100.359 45.721 134.849 1.00 59.42 250 PHE A C 1
ATOM 1836 O O . PHE A 1 250 ? 99.757 46.774 134.614 1.00 59.90 250 PHE A O 1
ATOM 1844 N N . VAL A 1 251 ? 100.693 44.835 133.916 1.00 62.64 251 VAL A N 1
ATOM 1845 C CA . VAL A 1 251 ? 100.379 44.984 132.504 1.00 57.22 251 VAL A CA 1
ATOM 1846 C C . VAL A 1 251 ? 99.288 43.976 132.192 1.00 59.24 251 VAL A C 1
ATOM 1847 O O . VAL A 1 251 ? 99.445 42.781 132.441 1.00 62.44 251 VAL A O 1
ATOM 1851 N N . GLN A 1 252 ? 98.179 44.458 131.653 1.00 58.45 252 GLN A N 1
ATOM 1852 C CA . GLN A 1 252 ? 97.075 43.575 131.344 1.00 63.29 252 GLN A CA 1
ATOM 1853 C C . GLN A 1 252 ? 97.189 42.865 130.004 1.00 66.04 252 GLN A C 1
ATOM 1854 O O . GLN A 1 252 ? 97.346 43.496 128.960 1.00 64.12 252 GLN A O 1
ATOM 1860 N N . PHE A 1 253 ? 97.110 41.540 130.041 1.00 67.21 253 PHE A N 1
ATOM 1861 C CA . PHE A 1 253 ? 97.155 40.769 128.816 1.00 66.10 253 PHE A CA 1
ATOM 1862 C C . PHE A 1 253 ? 95.734 40.403 128.436 1.00 69.51 253 PHE A C 1
ATOM 1863 O O . PHE A 1 253 ? 95.006 39.775 129.201 1.00 65.28 253 PHE A O 1
ATOM 1871 N N . HIS A 1 254 ? 95.331 40.833 127.250 1.00 75.71 254 HIS A N 1
ATOM 1872 C CA . HIS A 1 254 ? 93.995 40.551 126.762 1.00 80.86 254 HIS A CA 1
ATOM 1873 C C . HIS A 1 254 ? 93.984 39.164 126.115 1.00 83.01 254 HIS A C 1
ATOM 1874 O O . HIS A 1 254 ? 94.872 38.829 125.330 1.00 82.82 254 HIS A O 1
ATOM 1881 N N . PRO A 1 255 ? 92.973 38.348 126.445 1.00 85.54 255 PRO A N 1
ATOM 1882 C CA . PRO A 1 255 ? 92.816 36.989 125.918 1.00 86.91 255 PRO A CA 1
ATOM 1883 C C . PRO A 1 255 ? 92.788 36.907 124.400 1.00 86.07 255 PRO A C 1
ATOM 1884 O O . PRO A 1 255 ? 93.643 36.274 123.773 1.00 83.90 255 PRO A O 1
ATOM 1888 N N . THR A 1 256 ? 91.795 37.566 123.816 1.00 88.01 256 THR A N 1
ATOM 1889 C CA . THR A 1 256 ? 91.585 37.564 122.376 1.00 93.34 256 THR A CA 1
ATOM 1890 C C . THR A 1 256 ? 92.339 38.608 121.535 1.00 94.40 256 THR A C 1
ATOM 1891 O O . THR A 1 256 ? 91.930 39.767 121.443 1.00 96.89 256 THR A O 1
ATOM 1895 N N . GLY A 1 257 ? 93.431 38.173 120.906 1.00 94.23 257 GLY A N 1
ATOM 1896 C CA . GLY A 1 257 ? 94.224 39.053 120.058 1.00 91.09 257 GLY A CA 1
ATOM 1897 C C . GLY A 1 257 ? 94.776 38.242 118.899 1.00 91.85 257 GLY A C 1
ATOM 1898 O O . GLY A 1 257 ? 95.615 37.367 119.112 1.00 93.81 257 GLY A O 1
ATOM 1899 N N . ILE A 1 258 ? 94.317 38.533 117.681 1.00 93.05 258 ILE A N 1
ATOM 1900 C CA . ILE A 1 258 ? 94.755 37.794 116.496 1.00 93.79 258 ILE A CA 1
ATOM 1901 C C . ILE A 1 258 ? 96.230 37.449 116.520 1.00 98.00 258 ILE A C 1
ATOM 1902 O O . ILE A 1 258 ? 97.084 38.305 116.749 1.00 98.09 258 ILE A O 1
ATOM 1907 N N . TYR A 1 259 ? 96.517 36.179 116.275 1.00 100.91 259 TYR A N 1
ATOM 1908 C CA . TYR A 1 259 ? 97.881 35.685 116.260 1.00 105.04 259 TYR A CA 1
ATOM 1909 C C . TYR A 1 259 ? 98.786 36.610 115.434 1.00 102.90 259 TYR A C 1
ATOM 1910 O O . TYR A 1 259 ? 99.960 36.816 115.765 1.00 103.10 259 TYR A O 1
ATOM 1919 N N . GLY A 1 260 ? 98.211 37.184 114.379 1.00 100.16 260 GLY A N 1
ATOM 1920 C CA . GLY A 1 260 ? 98.959 38.053 113.487 1.00 96.78 260 GLY A CA 1
ATOM 1921 C C . GLY A 1 260 ? 99.517 39.365 114.004 1.00 96.10 260 GLY A C 1
ATOM 1922 O O . GLY A 1 260 ? 100.501 39.385 114.749 1.00 92.12 260 GLY A O 1
ATOM 1923 N N . ALA A 1 261 ? 98.888 40.463 113.582 1.00 93.94 261 ALA A N 1
ATOM 1924 C CA . ALA A 1 261 ? 99.300 41.816 113.949 1.00 94.14 261 ALA A CA 1
ATOM 1925 C C . ALA A 1 261 ? 98.985 42.185 115.399 1.00 92.86 261 ALA A C 1
ATOM 1926 O O . ALA A 1 261 ? 99.437 43.225 115.897 1.00 91.45 261 ALA A O 1
ATOM 1928 N N . GLY A 1 262 ? 98.210 41.339 116.072 1.00 90.11 262 GLY A N 1
ATOM 1929 C CA . GLY A 1 262 ? 97.874 41.592 117.457 1.00 84.40 262 GLY A CA 1
ATOM 1930 C C . GLY A 1 262 ? 96.610 42.401 117.638 1.00 82.08 262 GLY A C 1
ATOM 1931 O O . GLY A 1 262 ? 96.301 42.818 118.748 1.00 85.52 262 GLY A O 1
ATOM 1932 N N . CYS A 1 263 ? 95.881 42.625 116.550 1.00 82.02 263 CYS A N 1
ATOM 1933 C CA . CYS A 1 263 ? 94.639 43.387 116.614 1.00 80.02 263 CYS A CA 1
ATOM 1934 C C . CYS A 1 263 ? 93.647 42.749 117.569 1.00 80.52 263 CYS A C 1
ATOM 1935 O O . CYS A 1 263 ? 93.642 41.535 117.750 1.00 78.72 263 CYS A O 1
ATOM 1938 N N . LEU A 1 264 ? 92.791 43.575 118.162 1.00 82.16 264 LEU A N 1
ATOM 1939 C CA . LEU A 1 264 ? 91.803 43.104 119.125 1.00 82.10 264 LEU A CA 1
ATOM 1940 C C . LEU A 1 264 ? 90.410 42.780 118.599 1.00 84.26 264 LEU A C 1
ATOM 1941 O O . LEU A 1 264 ? 89.920 43.369 117.631 1.00 85.19 264 LEU A O 1
ATOM 1946 N N . ILE A 1 265 ? 89.789 41.832 119.293 1.00 85.30 265 ILE A N 1
ATOM 1947 C CA . ILE A 1 265 ? 88.444 41.346 119.037 1.00 85.53 265 ILE A CA 1
ATOM 1948 C C . ILE A 1 265 ? 87.756 41.520 120.385 1.00 86.96 265 ILE A C 1
ATOM 1949 O O . ILE A 1 265 ? 87.937 40.706 121.288 1.00 88.92 265 ILE A O 1
ATOM 1954 N N . THR A 1 266 ? 86.991 42.598 120.520 1.00 88.51 266 THR A N 1
ATOM 1955 C CA . THR A 1 266 ? 86.292 42.922 121.761 1.00 88.36 266 THR A CA 1
ATOM 1956 C C . THR A 1 266 ? 85.935 41.726 122.644 1.00 90.42 266 THR A C 1
ATOM 1957 O O . THR A 1 266 ? 85.639 40.638 122.145 1.00 89.25 266 THR A O 1
ATOM 1961 N N . GLU A 1 267 ? 85.992 41.933 123.960 1.00 92.57 267 GLU A N 1
ATOM 1962 C CA . GLU A 1 267 ? 85.625 40.894 124.917 1.00 94.37 267 GLU A CA 1
ATOM 1963 C C . GLU A 1 267 ? 84.099 40.804 124.879 1.00 97.88 267 GLU A C 1
ATOM 1964 O O . GLU A 1 267 ? 83.496 39.870 125.421 1.00 97.08 267 GLU A O 1
ATOM 1970 N N . GLY A 1 268 ? 83.487 41.798 124.234 1.00 99.73 268 GLY A N 1
ATOM 1971 C CA . GLY A 1 268 ? 82.039 41.839 124.101 1.00 99.65 268 GLY A CA 1
ATOM 1972 C C . GLY A 1 268 ? 81.524 40.632 123.349 1.00 98.87 268 GLY A C 1
ATOM 1973 O O . GLY A 1 268 ? 80.340 40.304 123.435 1.00 99.95 268 GLY A O 1
ATOM 1974 N N . CYS A 1 269 ? 82.416 39.978 122.606 1.00 99.13 269 CYS A N 1
ATOM 1975 C CA . CYS A 1 269 ? 82.080 38.782 121.843 1.00 98.45 269 CYS A CA 1
ATOM 1976 C C . CYS A 1 269 ? 81.676 37.709 122.843 1.00 98.73 269 CYS A C 1
ATOM 1977 O O . CYS A 1 269 ? 80.649 37.050 122.686 1.00 98.51 269 CYS A O 1
ATOM 1980 N N . ARG A 1 270 ? 82.499 37.551 123.877 1.00 98.88 270 ARG A N 1
ATOM 1981 C CA . ARG A 1 270 ? 82.255 36.576 124.934 1.00 99.57 270 ARG A CA 1
ATOM 1982 C C . ARG A 1 270 ? 81.005 36.945 125.729 1.00 100.39 270 ARG A C 1
ATOM 1983 O O . ARG A 1 270 ? 80.185 36.084 126.051 1.00 101.52 270 ARG A O 1
ATOM 1991 N N . GLY A 1 271 ? 80.862 38.230 126.042 1.00 100.93 271 GLY A N 1
ATOM 1992 C CA . GLY A 1 271 ? 79.699 38.674 126.787 1.00 103.07 271 GLY A CA 1
ATOM 1993 C C . GLY A 1 271 ? 78.417 38.472 126.002 1.00 103.37 271 GLY A C 1
ATOM 1994 O O . GLY A 1 271 ? 77.361 38.221 126.580 1.00 103.18 271 GLY A O 1
ATOM 1995 N N . GLU A 1 272 ? 78.514 38.581 124.680 1.00 104.43 272 GLU A N 1
ATOM 1996 C CA . GLU A 1 272 ? 77.364 38.414 123.794 1.00 107.05 272 GLU A CA 1
ATOM 1997 C C . GLU A 1 272 ? 76.999 36.948 123.557 1.00 106.92 272 GLU A C 1
ATOM 1998 O O . GLU A 1 272 ? 75.906 36.651 123.072 1.00 105.82 272 GLU A O 1
ATOM 2004 N N . GLY A 1 273 ? 77.913 36.036 123.881 1.00 106.47 273 GLY A N 1
ATOM 2005 C CA . GLY A 1 273 ? 77.627 34.624 123.686 1.00 105.31 273 GLY A CA 1
ATOM 2006 C C . GLY A 1 273 ? 78.789 33.756 123.225 1.00 103.17 273 GLY A C 1
ATOM 2007 O O . GLY A 1 273 ? 78.865 32.581 123.591 1.00 102.43 273 GLY A O 1
ATOM 2008 N N . GLY A 1 274 ? 79.684 34.320 122.417 1.00 101.92 274 GLY A N 1
ATOM 2009 C CA . GLY A 1 274 ? 80.826 33.564 121.929 1.00 100.64 274 GLY A CA 1
ATOM 2010 C C . GLY A 1 274 ? 81.579 32.828 123.025 1.00 100.42 274 GLY A C 1
ATOM 2011 O O . GLY A 1 274 ? 81.410 33.128 124.210 1.00 99.86 274 GLY A O 1
ATOM 2012 N N . ILE A 1 275 ? 82.414 31.865 122.639 1.00 99.50 275 ILE A N 1
ATOM 2013 C CA . ILE A 1 275 ? 83.184 31.091 123.610 1.00 101.55 275 ILE A CA 1
ATOM 2014 C C . ILE A 1 275 ? 84.642 30.951 123.179 1.00 102.91 275 ILE A C 1
ATOM 2015 O O . ILE A 1 275 ? 85.030 31.405 122.103 1.00 104.26 275 ILE A O 1
ATOM 2020 N N . LEU A 1 276 ? 85.443 30.320 124.031 1.00 103.48 276 LEU A N 1
ATOM 2021 C CA . LEU A 1 276 ? 86.850 30.079 123.736 1.00 105.61 276 LEU A CA 1
ATOM 2022 C C . LEU A 1 276 ? 87.062 28.563 123.691 1.00 105.88 276 LEU A C 1
ATOM 2023 O O . LEU A 1 276 ? 86.574 27.836 124.564 1.00 105.01 276 LEU A O 1
ATOM 2028 N N . ILE A 1 277 ? 87.774 28.082 122.672 1.00 105.39 277 ILE A N 1
ATOM 2029 C CA . ILE A 1 277 ? 88.007 26.644 122.524 1.00 104.30 277 ILE A CA 1
ATOM 2030 C C . ILE A 1 277 ? 89.459 26.257 122.244 1.00 102.57 277 ILE A C 1
ATOM 2031 O O . ILE A 1 277 ? 90.105 26.825 121.358 1.00 99.74 277 ILE A O 1
ATOM 2036 N N . ASN A 1 278 ? 89.960 25.274 122.993 1.00 102.27 278 ASN A N 1
ATOM 2037 C CA . ASN A 1 278 ? 91.327 24.783 122.814 1.00 102.29 278 ASN A CA 1
ATOM 2038 C C . ASN A 1 278 ? 91.372 23.769 121.665 1.00 103.30 278 ASN A C 1
ATOM 2039 O O . ASN A 1 278 ? 90.338 23.458 121.073 1.00 102.71 278 ASN A O 1
ATOM 2044 N N . SER A 1 279 ? 92.561 23.255 121.351 1.00 104.71 279 SER A N 1
ATOM 2045 C CA . SER A 1 279 ? 92.715 22.283 120.265 1.00 105.48 279 SER A CA 1
ATOM 2046 C C . SER A 1 279 ? 91.861 21.033 120.473 1.00 106.74 279 SER A C 1
ATOM 2047 O O . SER A 1 279 ? 91.187 20.572 119.550 1.00 106.14 279 SER A O 1
ATOM 2050 N N . GLN A 1 280 ? 91.899 20.478 121.680 1.00 107.71 280 GLN A N 1
ATOM 2051 C CA . GLN A 1 280 ? 91.111 19.288 121.990 1.00 110.71 280 GLN A CA 1
ATOM 2052 C C . GLN A 1 280 ? 89.609 19.592 121.892 1.00 110.29 280 GLN A C 1
ATOM 2053 O O . GLN A 1 280 ? 88.775 18.681 121.877 1.00 110.54 280 GLN A O 1
ATOM 2059 N N . GLY A 1 281 ? 89.269 20.878 121.835 1.00 110.01 281 GLY A N 1
ATOM 2060 C CA . GLY A 1 281 ? 87.876 21.277 121.726 1.00 108.04 281 GLY A CA 1
ATOM 2061 C C . GLY A 1 281 ? 87.185 21.606 123.038 1.00 108.54 281 GLY A C 1
ATOM 2062 O O . GLY A 1 281 ? 86.007 21.957 123.050 1.00 104.36 281 GLY A O 1
ATOM 2063 N N . GLU A 1 282 ? 87.916 21.495 124.143 1.00 109.47 282 GLU A N 1
ATOM 2064 C CA . GLU A 1 282 ? 87.355 21.777 125.461 1.00 111.37 282 GLU A CA 1
ATOM 2065 C C . GLU A 1 282 ? 87.116 23.262 125.721 1.00 113.45 282 GLU A C 1
ATOM 2066 O O . GLU A 1 282 ? 87.904 24.121 125.300 1.00 112.82 282 GLU A O 1
ATOM 2072 N N . ARG A 1 283 ? 86.024 23.560 126.421 1.00 114.19 283 ARG A N 1
ATOM 2073 C CA . ARG A 1 283 ? 85.721 24.935 126.777 1.00 113.46 283 ARG A CA 1
ATOM 2074 C C . ARG A 1 283 ? 86.452 25.157 128.094 1.00 114.51 283 ARG A C 1
ATOM 2075 O O . ARG A 1 283 ? 85.839 25.461 129.118 1.00 113.89 283 ARG A O 1
ATOM 2083 N N . PHE A 1 284 ? 87.769 24.966 128.048 1.00 115.71 284 PHE A N 1
ATOM 2084 C CA . PHE A 1 284 ? 88.641 25.130 129.205 1.00 119.82 284 PHE A CA 1
ATOM 2085 C C . PHE A 1 284 ? 88.195 26.243 130.139 1.00 120.24 284 PHE A C 1
ATOM 2086 O O . PHE A 1 284 ? 88.277 26.091 131.360 1.00 120.71 284 PHE A O 1
ATOM 2094 N N . MET A 1 285 ? 87.751 27.369 129.583 1.00 119.49 285 MET A N 1
ATOM 2095 C CA . MET A 1 285 ? 87.268 28.448 130.432 1.00 119.32 285 MET A CA 1
ATOM 2096 C C . MET A 1 285 ? 85.930 27.955 130.964 1.00 119.94 285 MET A C 1
ATOM 2097 O O . MET A 1 285 ? 84.857 28.358 130.500 1.00 121.82 285 MET A O 1
ATOM 2102 N N . GLU A 1 286 ? 86.037 27.056 131.939 1.00 118.46 286 GLU A N 1
ATOM 2103 C CA . GLU A 1 286 ? 84.911 26.400 132.593 1.00 116.32 286 GLU A CA 1
ATOM 2104 C C . GLU A 1 286 ? 85.561 25.383 133.530 1.00 113.49 286 GLU A C 1
ATOM 2105 O O . GLU A 1 286 ? 84.943 24.881 134.469 1.00 112.80 286 GLU A O 1
ATOM 2111 N N . ARG A 1 287 ? 86.825 25.093 133.243 1.00 111.11 287 ARG A N 1
ATOM 2112 C CA . ARG A 1 287 ? 87.626 24.167 134.027 1.00 109.61 287 ARG A CA 1
ATOM 2113 C C . ARG A 1 287 ? 88.421 25.022 135.015 1.00 109.93 287 ARG A C 1
ATOM 2114 O O . ARG A 1 287 ? 88.471 24.729 136.211 1.00 109.12 287 ARG A O 1
ATOM 2122 N N . TYR A 1 288 ? 89.025 26.092 134.499 1.00 108.78 288 TYR A N 1
ATOM 2123 C CA . TYR A 1 288 ? 89.819 27.015 135.306 1.00 107.88 288 TYR A CA 1
ATOM 2124 C C . TYR A 1 288 ? 88.945 27.947 136.158 1.00 106.82 288 TYR A C 1
ATOM 2125 O O . TYR A 1 288 ? 89.414 28.516 137.148 1.00 103.53 288 TYR A O 1
ATOM 2134 N N . ALA A 1 289 ? 87.686 28.113 135.763 1.00 106.15 289 ALA A N 1
ATOM 2135 C CA . ALA A 1 289 ? 86.766 28.987 136.489 1.00 105.58 289 ALA A CA 1
ATOM 2136 C C . ALA A 1 289 ? 85.319 28.624 136.173 1.00 105.55 289 ALA A C 1
ATOM 2137 O O . ALA A 1 289 ? 84.717 29.188 135.259 1.00 104.43 289 ALA A O 1
ATOM 2139 N N . PRO A 1 290 ? 84.742 27.675 136.934 1.00 105.51 290 PRO A N 1
ATOM 2140 C CA . PRO A 1 290 ? 83.363 27.195 136.773 1.00 102.45 290 PRO A CA 1
ATOM 2141 C C . PRO A 1 290 ? 82.253 28.229 136.610 1.00 98.93 290 PRO A C 1
ATOM 2142 O O . PRO A 1 290 ? 81.619 28.295 135.560 1.00 96.83 290 PRO A O 1
ATOM 2146 N N . VAL A 1 291 ? 82.013 29.030 137.645 1.00 96.26 291 VAL A N 1
ATOM 2147 C CA . VAL A 1 291 ? 80.944 30.022 137.597 1.00 96.43 291 VAL A CA 1
ATOM 2148 C C . VAL A 1 291 ? 81.059 31.099 136.508 1.00 98.83 291 VAL A C 1
ATOM 2149 O O . VAL A 1 291 ? 80.197 31.198 135.628 1.00 95.83 291 VAL A O 1
ATOM 2153 N N . ALA A 1 292 ? 82.113 31.909 136.579 1.00 99.73 292 ALA A N 1
ATOM 2154 C CA . ALA A 1 292 ? 82.320 32.988 135.616 1.00 99.12 292 ALA A CA 1
ATOM 2155 C C . ALA A 1 292 ? 82.665 32.482 134.215 1.00 100.81 292 ALA A C 1
ATOM 2156 O O . ALA A 1 292 ? 82.294 33.106 133.217 1.00 99.08 292 ALA A O 1
ATOM 2158 N N . LYS A 1 293 ? 83.378 31.357 134.151 1.00 102.25 293 LYS A N 1
ATOM 2159 C CA . LYS A 1 293 ? 83.778 30.746 132.878 1.00 101.76 293 LYS A CA 1
ATOM 2160 C C . LYS A 1 293 ? 84.454 31.710 131.905 1.00 100.22 293 LYS A C 1
ATOM 2161 O O . LYS A 1 293 ? 85.274 32.551 132.286 1.00 96.91 293 LYS A O 1
ATOM 2167 N N . ASP A 1 294 ? 84.088 31.542 130.636 1.00 102.04 294 ASP A N 1
ATOM 2168 C CA . ASP A 1 294 ? 84.575 32.344 129.521 1.00 104.15 294 ASP A CA 1
ATOM 2169 C C . ASP A 1 294 ? 84.499 33.845 129.819 1.00 103.48 294 ASP A C 1
ATOM 2170 O O . ASP A 1 294 ? 85.203 34.644 129.194 1.00 102.40 294 ASP A O 1
ATOM 2175 N N . LEU A 1 295 ? 83.651 34.222 130.775 1.00 101.01 295 LEU A N 1
ATOM 2176 C CA . LEU A 1 295 ? 83.475 35.627 131.125 1.00 97.18 295 LEU A CA 1
ATOM 2177 C C . LEU A 1 295 ? 83.956 35.984 132.533 1.00 96.86 295 LEU A C 1
ATOM 2178 O O . LEU A 1 295 ? 83.169 36.387 133.396 1.00 96.89 295 LEU A O 1
ATOM 2183 N N . ALA A 1 296 ? 85.260 35.840 132.749 1.00 97.64 296 ALA A N 1
ATOM 2184 C CA . ALA A 1 296 ? 85.877 36.157 134.033 1.00 98.34 296 ALA A CA 1
ATOM 2185 C C . ALA A 1 296 ? 86.926 37.255 133.831 1.00 98.56 296 ALA A C 1
ATOM 2186 O O . ALA A 1 296 ? 87.119 37.746 132.713 1.00 98.26 296 ALA A O 1
ATOM 2188 N N . SER A 1 297 ? 87.598 37.638 134.912 1.00 97.07 297 SER A N 1
ATOM 2189 C CA . SER A 1 297 ? 88.625 38.674 134.849 1.00 98.78 297 SER A CA 1
ATOM 2190 C C . SER A 1 297 ? 89.622 38.465 133.709 1.00 96.81 297 SER A C 1
ATOM 2191 O O . SER A 1 297 ? 89.994 37.334 133.387 1.00 96.68 297 SER A O 1
ATOM 2194 N N . ARG A 1 298 ? 90.059 39.566 133.106 1.00 94.71 298 ARG A N 1
ATOM 2195 C CA . ARG A 1 298 ? 91.008 39.496 132.012 1.00 92.93 298 ARG A CA 1
ATOM 2196 C C . ARG A 1 298 ? 92.317 38.815 132.423 1.00 91.81 298 ARG A C 1
ATOM 2197 O O . ARG A 1 298 ? 92.887 38.037 131.659 1.00 88.51 298 ARG A O 1
ATOM 2205 N N . ASP A 1 299 ? 92.788 39.113 133.631 1.00 92.07 299 ASP A N 1
ATOM 2206 C CA . ASP A 1 299 ? 94.041 38.541 134.136 1.00 93.61 299 ASP A CA 1
ATOM 2207 C C . ASP A 1 299 ? 94.001 37.023 134.308 1.00 92.83 299 ASP A C 1
ATOM 2208 O O . ASP A 1 299 ? 94.991 36.336 134.045 1.00 91.83 299 ASP A O 1
ATOM 2213 N N . VAL A 1 300 ? 92.859 36.501 134.743 1.00 92.06 300 VAL A N 1
ATOM 2214 C CA . VAL A 1 300 ? 92.703 35.066 134.941 1.00 90.90 300 VAL A CA 1
ATOM 2215 C C . VAL A 1 300 ? 92.457 34.341 133.612 1.00 89.17 300 VAL A C 1
ATOM 2216 O O . VAL A 1 300 ? 93.158 33.385 133.280 1.00 86.87 300 VAL A O 1
ATOM 2220 N N . VAL A 1 301 ? 91.472 34.817 132.854 1.00 87.62 301 VAL A N 1
ATOM 2221 C CA . VAL A 1 301 ? 91.108 34.219 131.572 1.00 85.44 301 VAL A CA 1
ATOM 2222 C C . VAL A 1 301 ? 92.255 34.034 130.581 1.00 85.37 301 VAL A C 1
ATOM 2223 O O . VAL A 1 301 ? 92.254 33.076 129.805 1.00 88.33 301 VAL A O 1
ATOM 2227 N N . SER A 1 302 ? 93.221 34.945 130.594 1.00 86.04 302 SER A N 1
ATOM 2228 C CA . SER A 1 302 ? 94.355 34.849 129.677 1.00 89.15 302 SER A CA 1
ATOM 2229 C C . SER A 1 302 ? 95.422 33.937 130.270 1.00 90.16 302 SER A C 1
ATOM 2230 O O . SER A 1 302 ? 96.097 33.189 129.553 1.00 86.36 302 SER A O 1
ATOM 2233 N N . ARG A 1 303 ? 95.571 34.021 131.589 1.00 91.18 303 ARG A N 1
ATOM 2234 C CA . ARG A 1 303 ? 96.525 33.205 132.326 1.00 92.08 303 ARG A CA 1
ATOM 2235 C C . ARG A 1 303 ? 96.152 31.743 132.027 1.00 93.20 303 ARG A C 1
ATOM 2236 O O . ARG A 1 303 ? 97.005 30.850 132.017 1.00 93.85 303 ARG A O 1
ATOM 2244 N N . SER A 1 304 ? 94.865 31.521 131.776 1.00 91.41 304 SER A N 1
ATOM 2245 C CA . SER A 1 304 ? 94.354 30.200 131.460 1.00 91.34 304 SER A CA 1
ATOM 2246 C C . SER A 1 304 ? 94.902 29.759 130.109 1.00 94.95 304 SER A C 1
ATOM 2247 O O . SER A 1 304 ? 95.743 28.868 130.031 1.00 93.17 304 SER A O 1
ATOM 2250 N N . MET A 1 305 ? 94.421 30.407 129.051 1.00 98.70 305 MET A N 1
ATOM 2251 C CA . MET A 1 305 ? 94.829 30.107 127.680 1.00 100.37 305 MET A CA 1
ATOM 2252 C C . MET A 1 305 ? 96.334 29.993 127.550 1.00 98.91 305 MET A C 1
ATOM 2253 O O . MET A 1 305 ? 96.855 28.993 127.061 1.00 99.11 305 MET A O 1
ATOM 2258 N N . THR A 1 306 ? 97.023 31.049 127.967 1.00 96.84 306 THR A N 1
ATOM 2259 C CA . THR A 1 306 ? 98.475 31.098 127.897 1.00 95.67 306 THR A CA 1
ATOM 2260 C C . THR A 1 306 ? 99.058 29.781 128.417 1.00 98.31 306 THR A C 1
ATOM 2261 O O . THR A 1 306 ? 100.066 29.276 127.904 1.00 95.55 306 THR A O 1
ATOM 2265 N N . LEU A 1 307 ? 98.391 29.222 129.422 1.00 100.24 307 LEU A N 1
ATOM 2266 C CA . LEU A 1 307 ? 98.801 27.970 130.041 1.00 104.51 307 LEU A CA 1
ATOM 2267 C C . LEU A 1 307 ? 98.549 26.797 129.086 1.00 104.51 307 LEU A C 1
ATOM 2268 O O . LEU A 1 307 ? 99.465 26.040 128.768 1.00 102.73 307 LEU A O 1
ATOM 2273 N N . GLU A 1 308 ? 97.302 26.668 128.635 1.00 106.09 308 GLU A N 1
ATOM 2274 C CA . GLU A 1 308 ? 96.881 25.607 127.714 1.00 106.24 308 GLU A CA 1
ATOM 2275 C C . GLU A 1 308 ? 97.806 25.446 126.513 1.00 104.43 308 GLU A C 1
ATOM 2276 O O . GLU A 1 308 ? 97.911 24.361 125.946 1.00 102.52 308 GLU A O 1
ATOM 2282 N N . ILE A 1 309 ? 98.451 26.537 126.113 1.00 105.54 309 ILE A N 1
ATOM 2283 C CA . ILE A 1 309 ? 99.370 26.518 124.981 1.00 107.02 309 ILE A CA 1
ATOM 2284 C C . ILE A 1 309 ? 100.617 25.742 125.402 1.00 108.74 309 ILE A C 1
ATOM 2285 O O . ILE A 1 309 ? 101.233 25.048 124.593 1.00 107.24 309 ILE A O 1
ATOM 2290 N N . ARG A 1 310 ? 100.974 25.873 126.678 1.00 110.39 310 ARG A N 1
ATOM 2291 C CA . ARG A 1 310 ? 102.131 25.191 127.248 1.00 112.03 310 ARG A CA 1
ATOM 2292 C C . ARG A 1 310 ? 101.928 23.677 127.277 1.00 112.50 310 ARG A C 1
ATOM 2293 O O . ARG A 1 310 ? 102.794 22.917 126.837 1.00 112.39 310 ARG A O 1
ATOM 2301 N N . GLU A 1 311 ? 100.782 23.247 127.802 1.00 110.55 311 GLU A N 1
ATOM 2302 C CA . GLU A 1 311 ? 100.456 21.829 127.885 1.00 110.60 311 GLU A CA 1
ATOM 2303 C C . GLU A 1 311 ? 100.569 21.203 126.495 1.00 111.02 311 GLU A C 1
ATOM 2304 O O . GLU A 1 311 ? 100.775 19.995 126.361 1.00 110.83 311 GLU A O 1
ATOM 2310 N N . GLY A 1 312 ? 100.445 22.046 125.469 1.00 111.70 312 GLY A N 1
ATOM 2311 C CA . GLY A 1 312 ? 100.529 21.591 124.091 1.00 110.67 312 GLY A CA 1
ATOM 2312 C C . GLY A 1 312 ? 99.135 21.380 123.543 1.00 109.70 312 GLY A C 1
ATOM 2313 O O . GLY A 1 312 ? 98.732 20.250 123.267 1.00 109.60 312 GLY A O 1
ATOM 2314 N N . ARG A 1 313 ? 98.396 22.472 123.382 1.00 109.86 313 ARG A N 1
ATOM 2315 C CA . ARG A 1 313 ? 97.024 22.392 122.898 1.00 108.28 313 ARG A CA 1
ATOM 2316 C C . ARG A 1 313 ? 96.664 23.567 121.988 1.00 107.99 313 ARG A C 1
ATOM 2317 O O . ARG A 1 313 ? 95.550 24.092 122.051 1.00 104.17 313 ARG A O 1
ATOM 2325 N N . GLY A 1 314 ? 97.614 23.965 121.141 1.00 109.41 314 GLY A N 1
ATOM 2326 C CA . GLY A 1 314 ? 97.398 25.071 120.223 1.00 110.82 314 GLY A CA 1
ATOM 2327 C C . GLY A 1 314 ? 96.382 24.718 119.159 1.00 110.91 314 GLY A C 1
ATOM 2328 O O . GLY A 1 314 ? 96.040 23.541 119.005 1.00 111.34 314 GLY A O 1
ATOM 2329 N N . CYS A 1 315 ? 95.910 25.716 118.413 1.00 110.08 315 CYS A N 1
ATOM 2330 C CA . CYS A 1 315 ? 94.905 25.469 117.378 1.00 111.13 315 CYS A CA 1
ATOM 2331 C C . CYS A 1 315 ? 95.299 25.822 115.941 1.00 110.78 315 CYS A C 1
ATOM 2332 O O . CYS A 1 315 ? 94.433 25.996 115.073 1.00 108.11 315 CYS A O 1
ATOM 2335 N N . GLY A 1 316 ? 96.601 25.907 115.685 1.00 110.55 316 GLY A N 1
ATOM 2336 C CA . GLY A 1 316 ? 97.076 26.225 114.345 1.00 111.15 316 GLY A CA 1
ATOM 2337 C C . GLY A 1 316 ? 98.482 25.691 114.153 1.00 111.04 316 GLY A C 1
ATOM 2338 O O . GLY A 1 316 ? 99.084 25.194 115.099 1.00 111.16 316 GLY A O 1
ATOM 2339 N N . PRO A 1 317 ? 99.035 25.797 112.934 1.00 110.98 317 PRO A N 1
ATOM 2340 C CA . PRO A 1 317 ? 100.386 25.314 112.638 1.00 110.72 317 PRO A CA 1
ATOM 2341 C C . PRO A 1 317 ? 101.306 25.026 113.827 1.00 110.76 317 PRO A C 1
ATOM 2342 O O . PRO A 1 317 ? 101.534 23.863 114.160 1.00 110.83 317 PRO A O 1
ATOM 2346 N N . GLU A 1 318 ? 101.823 26.067 114.474 1.00 109.66 318 GLU A N 1
ATOM 2347 C CA . GLU A 1 318 ? 102.740 25.864 115.593 1.00 109.21 318 GLU A CA 1
ATOM 2348 C C . GLU A 1 318 ? 102.072 25.667 116.958 1.00 107.53 318 GLU A C 1
ATOM 2349 O O . GLU A 1 318 ? 102.754 25.644 117.990 1.00 106.06 318 GLU A O 1
ATOM 2355 N N . LYS A 1 319 ? 100.750 25.498 116.959 1.00 105.61 319 LYS A N 1
ATOM 2356 C CA . LYS A 1 319 ? 100.005 25.321 118.202 1.00 105.35 319 LYS A CA 1
ATOM 2357 C C . LYS A 1 319 ? 100.479 26.359 119.208 1.00 106.93 319 LYS A C 1
ATOM 2358 O O . LYS A 1 319 ? 100.825 26.018 120.339 1.00 108.50 319 LYS A O 1
ATOM 2364 N N . ASP A 1 320 ? 100.495 27.622 118.775 1.00 105.86 320 ASP A N 1
ATOM 2365 C CA . ASP A 1 320 ? 100.934 28.746 119.599 1.00 101.17 320 ASP A CA 1
ATOM 2366 C C . ASP A 1 320 ? 99.764 29.587 120.083 1.00 102.79 320 ASP A C 1
ATOM 2367 O O . ASP A 1 320 ? 99.913 30.385 121.010 1.00 104.25 320 ASP A O 1
ATOM 2372 N N . HIS A 1 321 ? 98.601 29.416 119.460 1.00 103.60 321 HIS A N 1
ATOM 2373 C CA . HIS A 1 321 ? 97.433 30.185 119.864 1.00 105.47 321 HIS A CA 1
ATOM 2374 C C . HIS A 1 321 ? 96.218 29.333 120.218 1.00 104.38 321 HIS A C 1
ATOM 2375 O O . HIS A 1 321 ? 96.337 28.135 120.476 1.00 102.37 321 HIS A O 1
ATOM 2382 N N . VAL A 1 322 ? 95.052 29.974 120.247 1.00 104.25 322 VAL A N 1
ATOM 2383 C CA . VAL A 1 322 ? 93.795 29.301 120.577 1.00 106.59 322 VAL A CA 1
ATOM 2384 C C . VAL A 1 322 ? 92.738 29.632 119.507 1.00 106.05 322 VAL A C 1
ATOM 2385 O O . VAL A 1 322 ? 93.090 30.053 118.402 1.00 107.39 322 VAL A O 1
ATOM 2389 N N . TYR A 1 323 ? 91.459 29.439 119.826 1.00 105.50 323 TYR A N 1
ATOM 2390 C CA . TYR A 1 323 ? 90.374 29.703 118.882 1.00 108.05 323 TYR A CA 1
ATOM 2391 C C . TYR A 1 323 ? 89.143 30.284 119.575 1.00 105.79 323 TYR A C 1
ATOM 2392 O O . TYR A 1 323 ? 88.540 29.637 120.433 1.00 104.31 323 TYR A O 1
ATOM 2401 N N . LEU A 1 324 ? 88.774 31.505 119.192 1.00 103.27 324 LEU A N 1
ATOM 2402 C CA . LEU A 1 324 ? 87.614 32.197 119.756 1.00 101.57 324 LEU A CA 1
ATOM 2403 C C . LEU A 1 324 ? 86.403 31.810 118.904 1.00 100.91 324 LEU A C 1
ATOM 2404 O O . LEU A 1 324 ? 86.460 31.899 117.681 1.00 100.48 324 LEU A O 1
ATOM 2409 N N . GLN A 1 325 ? 85.312 31.382 119.534 1.00 99.90 325 GLN A N 1
ATOM 2410 C CA . GLN A 1 325 ? 84.123 30.988 118.781 1.00 102.89 325 GLN A CA 1
ATOM 2411 C C . GLN A 1 325 ? 82.933 31.928 118.943 1.00 104.59 325 GLN A C 1
ATOM 2412 O O . GLN A 1 325 ? 82.676 32.446 120.030 1.00 109.19 325 GLN A O 1
ATOM 2418 N N . LEU A 1 326 ? 82.203 32.125 117.849 1.00 104.22 326 LEU A N 1
ATOM 2419 C CA . LEU A 1 326 ? 81.029 32.989 117.840 1.00 104.87 326 LEU A CA 1
ATOM 2420 C C . LEU A 1 326 ? 79.966 32.318 116.980 1.00 107.46 326 LEU A C 1
ATOM 2421 O O . LEU A 1 326 ? 78.784 32.646 117.063 1.00 107.90 326 LEU A O 1
ATOM 2426 N N . HIS A 1 327 ? 80.419 31.374 116.159 1.00 111.29 327 HIS A N 1
ATOM 2427 C CA . HIS A 1 327 ? 79.580 30.611 115.234 1.00 113.94 327 HIS A CA 1
ATOM 2428 C C . HIS A 1 327 ? 78.139 30.286 115.659 1.00 111.85 327 HIS A C 1
ATOM 2429 O O . HIS A 1 327 ? 77.196 30.574 114.921 1.00 110.32 327 HIS A O 1
ATOM 2436 N N . HIS A 1 328 ? 77.974 29.679 116.833 1.00 110.72 328 HIS A N 1
ATOM 2437 C CA . HIS A 1 328 ? 76.644 29.299 117.315 1.00 108.19 328 HIS A CA 1
ATOM 2438 C C . HIS A 1 328 ? 75.682 30.450 117.603 1.00 106.48 328 HIS A C 1
ATOM 2439 O O . HIS A 1 328 ? 74.534 30.218 117.990 1.00 104.55 328 HIS A O 1
ATOM 2446 N N . LEU A 1 329 ? 76.144 31.685 117.417 1.00 104.78 329 LEU A N 1
ATOM 2447 C CA . LEU A 1 329 ? 75.304 32.859 117.643 1.00 103.65 329 LEU A CA 1
ATOM 2448 C C . LEU A 1 329 ? 74.573 33.231 116.353 1.00 104.76 329 LEU A C 1
ATOM 2449 O O . LEU A 1 329 ? 75.132 33.103 115.258 1.00 104.31 329 LEU A O 1
ATOM 2454 N N . PRO A 1 330 ? 73.307 33.683 116.465 1.00 106.10 330 PRO A N 1
ATOM 2455 C CA . PRO A 1 330 ? 72.494 34.081 115.308 1.00 107.29 330 PRO A CA 1
ATOM 2456 C C . PRO A 1 330 ? 73.240 35.106 114.446 1.00 109.41 330 PRO A C 1
ATOM 2457 O O . PRO A 1 330 ? 73.639 36.164 114.936 1.00 109.77 330 PRO A O 1
ATOM 2461 N N . PRO A 1 331 ? 73.443 34.797 113.151 1.00 111.00 331 PRO A N 1
ATOM 2462 C CA . PRO A 1 331 ? 74.146 35.677 112.208 1.00 110.80 331 PRO A CA 1
ATOM 2463 C C . PRO A 1 331 ? 73.758 37.156 112.315 1.00 109.22 331 PRO A C 1
ATOM 2464 O O . PRO A 1 331 ? 74.592 38.040 112.099 1.00 104.17 331 PRO A O 1
ATOM 2468 N N . GLU A 1 332 ? 72.495 37.410 112.653 1.00 109.66 332 GLU A N 1
ATOM 2469 C CA . GLU A 1 332 ? 71.981 38.772 112.796 1.00 112.53 332 GLU A CA 1
ATOM 2470 C C . GLU A 1 332 ? 72.556 39.453 114.035 1.00 110.50 332 GLU A C 1
ATOM 2471 O O . GLU A 1 332 ? 72.899 40.636 114.001 1.00 110.63 332 GLU A O 1
ATOM 2477 N N . GLN A 1 333 ? 72.645 38.695 115.127 1.00 108.88 333 GLN A N 1
ATOM 2478 C CA . GLN A 1 333 ? 73.168 39.194 116.395 1.00 104.90 333 GLN A CA 1
ATOM 2479 C C . GLN A 1 333 ? 74.631 39.620 116.282 1.00 103.22 333 GLN A C 1
ATOM 2480 O O . GLN A 1 333 ? 75.056 40.569 116.938 1.00 102.74 333 GLN A O 1
ATOM 2486 N N . LEU A 1 334 ? 75.398 38.904 115.462 1.00 101.42 334 LEU A N 1
ATOM 2487 C CA . LEU A 1 334 ? 76.805 39.234 115.250 1.00 98.71 334 LEU A CA 1
ATOM 2488 C C . LEU A 1 334 ? 76.857 40.457 114.345 1.00 100.98 334 LEU A C 1
ATOM 2489 O O . LEU A 1 334 ? 77.906 41.085 114.189 1.00 99.56 334 LEU A O 1
ATOM 2494 N N . ALA A 1 335 ? 75.712 40.779 113.744 1.00 102.33 335 ALA A N 1
ATOM 2495 C CA . ALA A 1 335 ? 75.581 41.920 112.837 1.00 100.19 335 ALA A CA 1
ATOM 2496 C C . ALA A 1 335 ? 75.126 43.184 113.574 1.00 95.85 335 ALA A C 1
ATOM 2497 O O . ALA A 1 335 ? 75.460 44.304 113.181 1.00 93.21 335 ALA A O 1
ATOM 2499 N N . VAL A 1 336 ? 74.365 42.995 114.646 1.00 93.11 336 VAL A N 1
ATOM 2500 C CA . VAL A 1 336 ? 73.865 44.115 115.429 1.00 91.46 336 VAL A CA 1
ATOM 2501 C C . VAL A 1 336 ? 74.701 44.351 116.688 1.00 90.14 336 VAL A C 1
ATOM 2502 O O . VAL A 1 336 ? 74.683 45.446 117.252 1.00 88.52 336 VAL A O 1
ATOM 2506 N N . ARG A 1 337 ? 75.456 43.339 117.111 1.00 88.31 337 ARG A N 1
ATOM 2507 C CA . ARG A 1 337 ? 76.253 43.463 118.330 1.00 86.46 337 ARG A CA 1
ATOM 2508 C C . ARG A 1 337 ? 77.768 43.415 118.162 1.00 85.72 337 ARG A C 1
ATOM 2509 O O . ARG A 1 337 ? 78.495 43.962 118.994 1.00 84.75 337 ARG A O 1
ATOM 2517 N N . LEU A 1 338 ? 78.241 42.759 117.104 1.00 85.72 338 LEU A N 1
ATOM 2518 C CA . LEU A 1 338 ? 79.679 42.632 116.864 1.00 83.91 338 LEU A CA 1
ATOM 2519 C C . LEU A 1 338 ? 80.065 42.842 115.395 1.00 83.24 338 LEU A C 1
ATOM 2520 O O . LEU A 1 338 ? 80.918 42.132 114.859 1.00 82.65 338 LEU A O 1
ATOM 2525 N N . PRO A 1 339 ? 79.452 43.835 114.729 1.00 82.27 339 PRO A N 1
ATOM 2526 C CA . PRO A 1 339 ? 79.762 44.095 113.320 1.00 82.72 339 PRO A CA 1
ATOM 2527 C C . PRO A 1 339 ? 81.212 44.530 113.077 1.00 82.56 339 PRO A C 1
ATOM 2528 O O . PRO A 1 339 ? 81.785 44.247 112.020 1.00 79.07 339 PRO A O 1
ATOM 2532 N N . GLY A 1 340 ? 81.788 45.218 114.065 1.00 82.85 340 GLY A N 1
ATOM 2533 C CA . GLY A 1 340 ? 83.154 45.699 113.956 1.00 80.17 340 GLY A CA 1
ATOM 2534 C C . GLY A 1 340 ? 84.218 44.617 113.945 1.00 80.67 340 GLY A C 1
ATOM 2535 O O . GLY A 1 340 ? 85.234 44.766 113.265 1.00 76.86 340 GLY A O 1
ATOM 2536 N N . ILE A 1 341 ? 83.998 43.538 114.696 1.00 82.06 341 ILE A N 1
ATOM 2537 C CA . ILE A 1 341 ? 84.955 42.428 114.751 1.00 85.85 341 ILE A CA 1
ATOM 2538 C C . ILE A 1 341 ? 84.836 41.535 113.515 1.00 87.36 341 ILE A C 1
ATOM 2539 O O . ILE A 1 341 ? 85.810 40.909 113.100 1.00 88.38 341 ILE A O 1
ATOM 2544 N N . SER A 1 342 ? 83.637 41.459 112.943 1.00 87.93 342 SER A N 1
ATOM 2545 C CA . SER A 1 342 ? 83.414 40.651 111.751 1.00 87.39 342 SER A CA 1
ATOM 2546 C C . SER A 1 342 ? 84.344 41.140 110.644 1.00 87.95 342 SER A C 1
ATOM 2547 O O . SER A 1 342 ? 84.983 40.344 109.953 1.00 89.05 342 SER A O 1
ATOM 2550 N N . GLU A 1 343 ? 84.411 42.461 110.496 1.00 88.34 343 GLU A N 1
ATOM 2551 C CA . GLU A 1 343 ? 85.245 43.111 109.489 1.00 90.46 343 GLU A CA 1
ATOM 2552 C C . GLU A 1 343 ? 86.732 42.794 109.614 1.00 89.04 343 GLU A C 1
ATOM 2553 O O . GLU A 1 343 ? 87.330 42.210 108.709 1.00 89.20 343 GLU A O 1
ATOM 2559 N N . THR A 1 344 ? 87.330 43.207 110.727 1.00 84.48 344 THR A N 1
ATOM 2560 C CA . THR A 1 344 ? 88.749 42.986 110.948 1.00 83.54 344 THR A CA 1
ATOM 2561 C C . THR A 1 344 ? 89.070 41.495 111.084 1.00 83.73 344 THR A C 1
ATOM 2562 O O . THR A 1 344 ? 90.153 41.052 110.698 1.00 83.97 344 THR A O 1
ATOM 2566 N N . ALA A 1 345 ? 88.131 40.718 111.618 1.00 83.64 345 ALA A N 1
ATOM 2567 C CA . ALA A 1 345 ? 88.343 39.278 111.752 1.00 84.85 345 ALA A CA 1
ATOM 2568 C C . ALA A 1 345 ? 88.591 38.741 110.342 1.00 86.67 345 ALA A C 1
ATOM 2569 O O . ALA A 1 345 ? 89.472 37.912 110.120 1.00 85.04 345 ALA A O 1
ATOM 2571 N N . MET A 1 346 ? 87.801 39.233 109.394 1.00 86.83 346 MET A N 1
ATOM 2572 C CA . MET A 1 346 ? 87.926 38.845 107.997 1.00 87.03 346 MET A CA 1
ATOM 2573 C C . MET A 1 346 ? 89.188 39.471 107.379 1.00 88.57 346 MET A C 1
ATOM 2574 O O . MET A 1 346 ? 90.046 38.773 106.837 1.00 90.47 346 MET A O 1
ATOM 2579 N N . ILE A 1 347 ? 89.311 40.791 107.480 1.00 89.11 347 ILE A N 1
ATOM 2580 C CA . ILE A 1 347 ? 90.458 41.506 106.911 1.00 89.40 347 ILE A CA 1
ATOM 2581 C C . ILE A 1 347 ? 91.852 41.086 107.400 1.00 90.03 347 ILE A C 1
ATOM 2582 O O . ILE A 1 347 ? 92.804 41.069 106.618 1.00 86.52 347 ILE A O 1
ATOM 2587 N N . PHE A 1 348 ? 91.980 40.768 108.686 1.00 92.94 348 PHE A N 1
ATOM 2588 C CA . PHE A 1 348 ? 93.276 40.369 109.229 1.00 94.78 348 PHE A CA 1
ATOM 2589 C C . PHE A 1 348 ? 93.401 38.872 109.456 1.00 95.97 348 PHE A C 1
ATOM 2590 O O . PHE A 1 348 ? 94.506 38.355 109.637 1.00 93.47 348 PHE A O 1
ATOM 2598 N N . ALA A 1 349 ? 92.269 38.177 109.449 1.00 96.33 349 ALA A N 1
ATOM 2599 C CA . ALA A 1 349 ? 92.283 36.735 109.637 1.00 96.53 349 ALA A CA 1
ATOM 2600 C C . ALA A 1 349 ? 91.686 36.031 108.426 1.00 96.02 349 ALA A C 1
ATOM 2601 O O . ALA A 1 349 ? 92.153 34.968 108.030 1.00 98.87 349 ALA A O 1
ATOM 2603 N N . GLY A 1 350 ? 90.659 36.630 107.833 1.00 95.91 350 GLY A N 1
ATOM 2604 C CA . GLY A 1 350 ? 90.016 36.022 106.679 1.00 93.39 350 GLY A CA 1
ATOM 2605 C C . GLY A 1 350 ? 89.021 34.989 107.161 1.00 92.65 350 GLY A C 1
ATOM 2606 O O . GLY A 1 350 ? 89.102 33.813 106.800 1.00 94.93 350 GLY A O 1
ATOM 2607 N N . VAL A 1 351 ? 88.070 35.440 107.975 1.00 90.76 351 VAL A N 1
ATOM 2608 C CA . VAL A 1 351 ? 87.070 34.554 108.551 1.00 90.07 351 VAL A CA 1
ATOM 2609 C C . VAL A 1 351 ? 85.637 35.082 108.492 1.00 94.08 351 VAL A C 1
ATOM 2610 O O . VAL A 1 351 ? 85.401 36.296 108.492 1.00 98.03 351 VAL A O 1
ATOM 2614 N N . ASP A 1 352 ? 84.686 34.151 108.430 1.00 97.79 352 ASP A N 1
ATOM 2615 C CA . ASP A 1 352 ? 83.263 34.480 108.429 1.00 100.65 352 ASP A CA 1
ATOM 2616 C C . ASP A 1 352 ? 82.814 34.087 109.831 1.00 101.24 352 ASP A C 1
ATOM 2617 O O . ASP A 1 352 ? 82.498 32.924 110.075 1.00 98.85 352 ASP A O 1
ATOM 2622 N N . VAL A 1 353 ? 82.803 35.045 110.754 1.00 103.28 353 VAL A N 1
ATOM 2623 C CA . VAL A 1 353 ? 82.406 34.768 112.133 1.00 103.66 353 VAL A CA 1
ATOM 2624 C C . VAL A 1 353 ? 81.089 34.004 112.238 1.00 103.51 353 VAL A C 1
ATOM 2625 O O . VAL A 1 353 ? 80.916 33.180 113.140 1.00 101.60 353 VAL A O 1
ATOM 2629 N N . THR A 1 354 ? 80.167 34.272 111.318 1.00 104.62 354 THR A N 1
ATOM 2630 C CA . THR A 1 354 ? 78.868 33.614 111.327 1.00 107.84 354 THR A CA 1
ATOM 2631 C C . THR A 1 354 ? 78.965 32.105 111.087 1.00 109.28 354 THR A C 1
ATOM 2632 O O . THR A 1 354 ? 77.996 31.373 111.300 1.00 108.07 354 THR A O 1
ATOM 2636 N N . LYS A 1 355 ? 80.136 31.646 110.647 1.00 111.10 355 LYS A N 1
ATOM 2637 C CA . LYS A 1 355 ? 80.341 30.225 110.372 1.00 112.85 355 LYS A CA 1
ATOM 2638 C C . LYS A 1 355 ? 81.728 29.682 110.730 1.00 114.39 355 LYS A C 1
ATOM 2639 O O . LYS A 1 355 ? 82.066 28.557 110.356 1.00 115.36 355 LYS A O 1
ATOM 2645 N N . GLU A 1 356 ? 82.518 30.467 111.462 1.00 115.64 356 GLU A N 1
ATOM 2646 C CA . GLU A 1 356 ? 83.870 30.058 111.848 1.00 117.32 356 GLU A CA 1
ATOM 2647 C C . GLU A 1 356 ? 84.415 30.854 113.041 1.00 116.48 356 GLU A C 1
ATOM 2648 O O . GLU A 1 356 ? 84.166 32.056 113.176 1.00 114.56 356 GLU A O 1
ATOM 2654 N N . PRO A 1 357 ? 85.163 30.179 113.929 1.00 115.05 357 PRO A N 1
ATOM 2655 C CA . PRO A 1 357 ? 85.762 30.802 115.112 1.00 112.25 357 PRO A CA 1
ATOM 2656 C C . PRO A 1 357 ? 87.010 31.618 114.747 1.00 109.40 357 PRO A C 1
ATOM 2657 O O . PRO A 1 357 ? 87.788 31.230 113.870 1.00 108.72 357 PRO A O 1
ATOM 2661 N N . ILE A 1 358 ? 87.201 32.744 115.426 1.00 107.77 358 ILE A N 1
ATOM 2662 C CA . ILE A 1 358 ? 88.343 33.620 115.176 1.00 103.29 358 ILE A CA 1
ATOM 2663 C C . ILE A 1 358 ? 89.601 33.209 115.953 1.00 102.41 358 ILE A C 1
ATOM 2664 O O . ILE A 1 358 ? 89.520 32.843 117.130 1.00 98.76 358 ILE A O 1
ATOM 2669 N N . PRO A 1 359 ? 90.780 33.256 115.297 1.00 101.40 359 PRO A N 1
ATOM 2670 C CA . PRO A 1 359 ? 92.055 32.895 115.939 1.00 100.33 359 PRO A CA 1
ATOM 2671 C C . PRO A 1 359 ? 92.580 34.003 116.883 1.00 99.58 359 PRO A C 1
ATOM 2672 O O . PRO A 1 359 ? 93.025 35.063 116.423 1.00 100.52 359 PRO A O 1
ATOM 2676 N N . VAL A 1 360 ? 92.535 33.762 118.192 1.00 96.06 360 VAL A N 1
ATOM 2677 C CA . VAL A 1 360 ? 93.015 34.756 119.147 1.00 94.64 360 VAL A CA 1
ATOM 2678 C C . VAL A 1 360 ? 94.114 34.216 120.062 1.00 93.15 360 VAL A C 1
ATOM 2679 O O . VAL A 1 360 ? 94.246 33.007 120.239 1.00 93.39 360 VAL A O 1
ATOM 2683 N N . LEU A 1 361 ? 94.900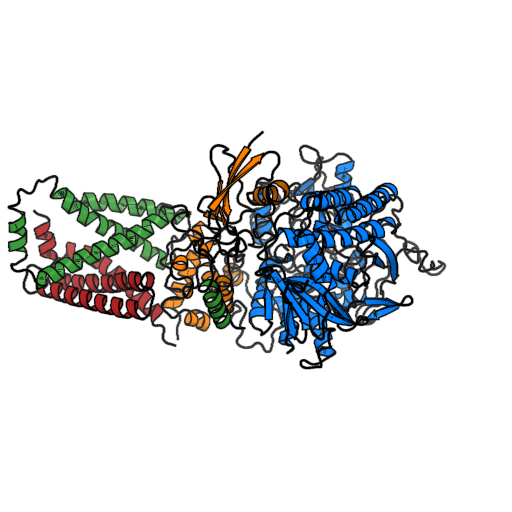 35.128 120.631 1.00 89.24 361 LEU A N 1
ATOM 2684 C CA . LEU A 1 361 ? 96.004 34.786 121.529 1.00 88.25 361 LEU A CA 1
ATOM 2685 C C . LEU A 1 361 ? 96.261 35.944 122.491 1.00 90.32 361 LEU A C 1
ATOM 2686 O O . LEU A 1 361 ? 96.386 37.092 122.058 1.00 95.65 361 LEU A O 1
ATOM 2691 N N . PRO A 1 362 ? 96.349 35.660 123.806 1.00 87.47 362 PRO A N 1
ATOM 2692 C CA . PRO A 1 362 ? 96.597 36.699 124.813 1.00 83.39 362 PRO A CA 1
ATOM 2693 C C . PRO A 1 362 ? 97.788 37.589 124.457 1.00 80.03 362 PRO A C 1
ATOM 2694 O O . PRO A 1 362 ? 98.922 37.114 124.330 1.00 79.19 362 PRO A O 1
ATOM 2698 N N . THR A 1 363 ? 97.520 38.879 124.285 1.00 76.25 363 THR A N 1
ATOM 2699 C CA . THR A 1 363 ? 98.563 39.841 123.941 1.00 70.22 363 THR A CA 1
ATOM 2700 C C . THR A 1 363 ? 98.411 41.070 124.823 1.00 64.64 363 THR A C 1
ATOM 2701 O O . THR A 1 363 ? 97.330 41.327 125.352 1.00 61.84 363 THR A O 1
ATOM 2705 N N . VAL A 1 364 ? 99.497 41.819 124.987 1.00 64.31 364 VAL A N 1
ATOM 2706 C CA . VAL A 1 364 ? 99.474 43.033 125.804 1.00 63.22 364 VAL A CA 1
ATOM 2707 C C . VAL A 1 364 ? 98.283 43.887 125.369 1.00 63.97 364 VAL A C 1
ATOM 2708 O O . VAL A 1 364 ? 97.956 43.959 124.182 1.00 61.62 364 VAL A O 1
ATOM 2712 N N . HIS A 1 365 ? 97.646 44.546 126.328 1.00 59.74 365 HIS A N 1
ATOM 2713 C CA . HIS A 1 365 ? 96.466 45.324 126.012 1.00 60.98 365 HIS A CA 1
ATOM 2714 C C . HIS A 1 365 ? 96.301 46.639 126.768 1.00 63.65 365 HIS A C 1
ATOM 2715 O O . HIS A 1 365 ? 96.233 47.708 126.158 1.00 64.12 365 HIS A O 1
ATOM 2722 N N . TYR A 1 366 ? 96.239 46.560 128.095 1.00 60.70 366 TYR A N 1
ATOM 2723 C CA . TYR A 1 366 ? 96.025 47.746 128.919 1.00 55.99 366 TYR A CA 1
ATOM 2724 C C . TYR A 1 366 ? 97.070 47.946 130.007 1.00 55.04 366 TYR A C 1
ATOM 2725 O O . TYR A 1 366 ? 97.647 46.983 130.506 1.00 52.62 366 TYR A O 1
ATOM 2734 N N . ASN A 1 367 ? 97.288 49.203 130.385 1.00 52.42 367 ASN A N 1
ATOM 2735 C CA . ASN A 1 367 ? 98.243 49.539 131.443 1.00 53.24 367 ASN A CA 1
ATOM 2736 C C . ASN A 1 367 ? 97.575 50.152 132.677 1.00 53.02 367 ASN A C 1
ATOM 2737 O O . ASN A 1 367 ? 97.195 51.325 132.661 1.00 50.09 367 ASN A O 1
ATOM 2742 N N . MET A 1 368 ? 97.450 49.371 133.751 1.00 51.63 368 MET A N 1
ATOM 2743 C CA . MET A 1 368 ? 96.832 49.876 134.977 1.00 54.43 368 MET A CA 1
ATOM 2744 C C . MET A 1 368 ? 97.715 50.919 135.663 1.00 50.19 368 MET A C 1
ATOM 2745 O O . MET A 1 368 ? 97.215 51.831 136.322 1.00 53.63 368 MET A O 1
ATOM 2750 N N . GLY A 1 369 ? 99.025 50.778 135.509 1.00 46.95 369 GLY A N 1
ATOM 2751 C CA . GLY A 1 369 ? 99.949 51.718 136.116 1.00 45.62 369 GLY A CA 1
ATOM 2752 C C . GLY A 1 369 ? 100.062 53.001 135.314 1.00 46.19 369 GLY A C 1
ATOM 2753 O O . GLY A 1 369 ? 99.617 53.070 134.168 1.00 49.67 369 GLY A O 1
ATOM 2754 N N . GLY A 1 370 ? 100.666 54.015 135.923 1.00 43.79 370 GLY A N 1
ATOM 2755 C CA . GLY A 1 370 ? 100.829 55.299 135.271 1.00 42.97 370 GLY A CA 1
ATOM 2756 C C . GLY A 1 370 ? 101.215 56.365 136.288 1.00 48.42 370 GLY A C 1
ATOM 2757 O O . GLY A 1 370 ? 101.840 56.071 137.305 1.00 49.43 370 GLY A O 1
ATOM 2758 N N . ILE A 1 371 ? 100.838 57.608 136.017 1.00 46.83 371 ILE A N 1
ATOM 2759 C CA . ILE A 1 371 ? 101.151 58.706 136.917 1.00 42.00 371 ILE A CA 1
ATOM 2760 C C . ILE A 1 371 ? 100.269 58.650 138.165 1.00 47.21 371 ILE A C 1
ATOM 2761 O O . ILE A 1 371 ? 99.041 58.649 138.069 1.00 50.96 371 ILE A O 1
ATOM 2766 N N . PRO A 1 372 ? 100.890 58.580 139.355 1.00 41.65 372 PRO A N 1
ATOM 2767 C CA . PRO A 1 372 ? 100.203 58.519 140.643 1.00 41.49 372 PRO A CA 1
ATOM 2768 C C . PRO A 1 372 ? 99.187 59.634 140.776 1.00 45.27 372 PRO A C 1
ATOM 2769 O O . PRO A 1 372 ? 99.527 60.813 140.671 1.00 40.03 372 PRO A O 1
ATOM 2773 N N . THR A 1 373 ? 97.944 59.257 141.050 1.00 48.61 373 THR A N 1
ATOM 2774 C CA . THR A 1 373 ? 96.884 60.232 141.171 1.00 48.96 373 THR A CA 1
ATOM 2775 C C . THR A 1 373 ? 96.011 60.140 142.426 1.00 51.28 373 THR A C 1
ATOM 2776 O O . THR A 1 373 ? 96.012 59.161 143.157 1.00 50.47 373 THR A O 1
ATOM 2780 N N . ASN A 1 374 ? 95.284 61.226 142.632 1.00 55.49 374 ASN A N 1
ATOM 2781 C CA . ASN A 1 374 ? 94.341 61.504 143.704 1.00 49.81 374 ASN A CA 1
ATOM 2782 C C . ASN A 1 374 ? 92.990 61.136 143.072 1.00 47.13 374 ASN A C 1
ATOM 2783 O O . ASN A 1 374 ? 92.912 61.044 141.856 1.00 41.59 374 ASN A O 1
ATOM 2788 N N . TYR A 1 375 ? 91.920 60.959 143.841 1.00 46.27 375 TYR A N 1
ATOM 2789 C CA . TYR A 1 375 ? 90.647 60.647 143.182 1.00 48.45 375 TYR A CA 1
ATOM 2790 C C . TYR A 1 375 ? 90.123 61.912 142.469 1.00 51.50 375 TYR A C 1
ATOM 2791 O O . TYR A 1 375 ? 89.114 61.866 141.760 1.00 55.36 375 TYR A O 1
ATOM 2800 N N . LYS A 1 376 ? 90.832 63.030 142.656 1.00 48.34 376 LYS A N 1
ATOM 2801 C CA . LYS A 1 376 ? 90.488 64.299 142.020 1.00 40.85 376 LYS A CA 1
ATOM 2802 C C . LYS A 1 376 ? 91.395 64.571 140.818 1.00 46.42 376 LYS A C 1
ATOM 2803 O O . LYS A 1 376 ? 91.371 65.664 140.261 1.00 49.88 376 LYS A O 1
ATOM 2809 N N . GLY A 1 377 ? 92.214 63.595 140.436 1.00 45.58 377 GLY A N 1
ATOM 2810 C CA . GLY A 1 377 ? 93.089 63.762 139.286 1.00 42.35 377 GLY A CA 1
ATOM 2811 C C . GLY A 1 377 ? 94.449 64.410 139.519 1.00 45.55 377 GLY A C 1
ATOM 2812 O O . GLY A 1 377 ? 95.290 64.431 138.618 1.00 45.99 377 GLY A O 1
ATOM 2813 N N . GLN A 1 378 ? 94.675 64.938 140.716 1.00 42.46 378 GLN A N 1
ATOM 2814 C CA . GLN A 1 378 ? 95.948 65.584 141.025 1.00 43.18 378 GLN A CA 1
ATOM 2815 C C . GLN A 1 378 ? 97.076 64.559 141.169 1.00 45.77 378 GLN A C 1
ATOM 2816 O O . GLN A 1 378 ? 96.894 63.502 141.776 1.00 46.14 378 GLN A O 1
ATOM 2822 N N . VAL A 1 379 ? 98.235 64.881 140.598 1.00 46.68 379 VAL A N 1
ATOM 2823 C CA . VAL A 1 379 ? 99.396 64.004 140.631 1.00 39.22 379 VAL A CA 1
ATOM 2824 C C . VAL A 1 379 ? 100.036 63.992 142.004 1.00 45.84 379 VAL A C 1
ATOM 2825 O O . VAL A 1 379 ? 100.162 65.037 142.656 1.00 43.67 379 VAL A O 1
ATOM 2829 N N . LEU A 1 380 ? 100.448 62.806 142.443 1.00 48.08 380 LEU A N 1
ATOM 2830 C CA . LEU A 1 380 ? 101.065 62.666 143.758 1.00 45.96 380 LEU A CA 1
ATOM 2831 C C . LEU A 1 380 ? 102.546 62.332 143.685 1.00 49.41 380 LEU A C 1
ATOM 2832 O O . LEU A 1 380 ? 103.014 61.695 142.740 1.00 49.45 380 LEU A O 1
ATOM 2837 N N . ARG A 1 381 ? 103.275 62.789 144.693 1.00 49.89 381 ARG A N 1
ATOM 2838 C CA . ARG A 1 381 ? 104.694 62.500 144.831 1.00 55.44 381 ARG A CA 1
ATOM 2839 C C . ARG A 1 381 ? 104.766 61.944 146.254 1.00 58.36 381 ARG A C 1
ATOM 2840 O O . ARG A 1 381 ? 103.856 62.185 147.054 1.00 60.63 381 ARG A O 1
ATOM 2848 N N . HIS A 1 382 ? 105.817 61.203 146.581 1.00 58.98 382 HIS A N 1
ATOM 2849 C CA . HIS A 1 382 ? 105.917 60.618 147.914 1.00 59.20 382 HIS A CA 1
ATOM 2850 C C . HIS A 1 382 ? 106.990 61.272 148.790 1.00 57.32 382 HIS A C 1
ATOM 2851 O O . HIS A 1 382 ? 108.175 61.235 148.479 1.00 54.26 382 HIS A O 1
ATOM 2858 N N . VAL A 1 383 ? 106.562 61.871 149.892 1.00 58.06 383 VAL A N 1
ATOM 2859 C CA . VAL A 1 383 ? 107.487 62.548 150.793 1.00 58.67 383 VAL A CA 1
ATOM 2860 C C . VAL A 1 383 ? 107.350 62.000 152.216 1.00 57.80 383 VAL A C 1
ATOM 2861 O O . VAL A 1 383 ? 106.259 61.992 152.777 1.00 56.06 383 VAL A O 1
ATOM 2865 N N . ASN A 1 384 ? 108.456 61.538 152.795 1.00 58.46 384 ASN A N 1
ATOM 2866 C CA . ASN A 1 384 ? 108.439 60.990 154.153 1.00 55.84 384 ASN A CA 1
ATOM 2867 C C . ASN A 1 384 ? 107.302 59.983 154.314 1.00 56.15 384 ASN A C 1
ATOM 2868 O O . ASN A 1 384 ? 106.539 60.055 155.277 1.00 52.36 384 ASN A O 1
ATOM 2873 N N . GLY A 1 385 ? 107.177 59.060 153.366 1.00 53.24 385 GLY A N 1
ATOM 2874 C CA . GLY A 1 385 ? 106.119 58.069 153.450 1.00 58.96 385 GLY A CA 1
ATOM 2875 C C . GLY A 1 385 ? 104.690 58.604 153.394 1.00 59.13 385 GLY A C 1
ATOM 2876 O O . GLY A 1 385 ? 103.743 57.944 153.838 1.00 59.22 385 GLY A O 1
ATOM 2877 N N . GLN A 1 386 ? 104.520 59.797 152.843 1.00 58.90 386 GLN A N 1
ATOM 2878 C CA . GLN A 1 386 ? 103.194 60.384 152.744 1.00 58.35 386 GLN A CA 1
ATOM 2879 C C . GLN A 1 386 ? 102.914 60.988 151.370 1.00 58.21 386 GLN A C 1
ATOM 2880 O O . GLN A 1 386 ? 103.837 61.372 150.643 1.00 54.61 386 GLN A O 1
ATOM 2886 N N . ASP A 1 387 ? 101.635 61.055 151.014 1.00 55.69 387 ASP A N 1
ATOM 2887 C CA . ASP A 1 387 ? 101.243 61.614 149.734 1.00 52.52 387 ASP A CA 1
ATOM 2888 C C . ASP A 1 387 ? 101.300 63.134 149.773 1.00 55.57 387 ASP A C 1
ATOM 2889 O O . ASP A 1 387 ? 101.003 63.758 150.792 1.00 54.24 387 ASP A O 1
ATOM 2894 N N . GLN A 1 388 ? 101.687 63.726 148.652 1.00 55.30 388 GLN A N 1
ATOM 2895 C CA . GLN A 1 388 ? 101.776 65.170 148.554 1.00 53.95 388 GLN A CA 1
ATOM 2896 C C . GLN A 1 388 ? 101.310 65.568 147.159 1.00 52.65 388 GLN A C 1
ATOM 2897 O O . GLN A 1 388 ? 101.737 64.983 146.168 1.00 55.65 388 GLN A O 1
ATOM 2903 N N . VAL A 1 389 ? 100.415 66.540 147.081 1.00 49.33 389 VAL A N 1
ATOM 2904 C CA . VAL A 1 389 ? 99.917 66.986 145.788 1.00 51.18 389 VAL A CA 1
ATOM 2905 C C . VAL A 1 389 ? 100.945 67.855 145.076 1.00 51.49 389 VAL A C 1
ATOM 2906 O O . VAL A 1 389 ? 101.500 68.777 145.679 1.00 53.18 389 VAL A O 1
ATOM 2910 N N . VAL A 1 390 ? 101.194 67.550 143.800 1.00 49.51 390 VAL A N 1
ATOM 2911 C CA . VAL A 1 390 ? 102.142 68.311 142.985 1.00 49.60 390 VAL A CA 1
ATOM 2912 C C . VAL A 1 390 ? 101.356 69.472 142.415 1.00 49.95 390 VAL A C 1
ATOM 2913 O O . VAL A 1 390 ? 100.552 69.289 141.512 1.00 51.99 390 VAL A O 1
ATOM 2917 N N . PRO A 1 391 ? 101.607 70.689 142.910 1.00 53.90 391 PRO A N 1
ATOM 2918 C CA . PRO A 1 391 ? 100.907 71.892 142.455 1.00 51.17 391 PRO A CA 1
ATOM 2919 C C . PRO A 1 391 ? 100.820 72.035 140.947 1.00 52.90 391 PRO A C 1
ATOM 2920 O O . PRO A 1 391 ? 101.821 71.886 140.233 1.00 48.23 391 PRO A O 1
ATOM 2924 N N . GLY A 1 392 ? 99.601 72.314 140.482 1.00 53.39 392 GLY A N 1
ATOM 2925 C CA . GLY A 1 392 ? 99.334 72.526 139.067 1.00 49.50 392 GLY A CA 1
ATOM 2926 C C . GLY A 1 392 ? 99.594 71.375 138.124 1.00 48.74 392 GLY A C 1
ATOM 2927 O O . GLY A 1 392 ? 99.961 71.604 136.975 1.00 54.63 392 GLY A O 1
ATOM 2928 N N . LEU A 1 393 ? 99.411 70.141 138.583 1.00 47.19 393 LEU A N 1
ATOM 2929 C CA . LEU A 1 393 ? 99.638 68.978 137.724 1.00 45.95 393 LEU A CA 1
ATOM 2930 C C . LEU A 1 393 ? 98.571 67.915 137.944 1.00 47.07 393 LEU A C 1
ATOM 2931 O O . LEU A 1 393 ? 98.356 67.476 139.074 1.00 47.81 393 LEU A O 1
ATOM 2936 N N . TYR A 1 394 ? 97.907 67.509 136.862 1.00 45.10 394 TYR A N 1
ATOM 2937 C CA . TYR A 1 394 ? 96.858 66.485 136.919 1.00 45.48 394 TYR A CA 1
ATOM 2938 C C . TYR A 1 394 ? 97.126 65.414 135.870 1.00 46.82 394 TYR A C 1
ATOM 2939 O O . TYR A 1 394 ? 97.903 65.630 134.935 1.00 47.41 394 TYR A O 1
ATOM 2948 N N . ALA A 1 395 ? 96.484 64.260 136.024 1.00 44.91 395 ALA A N 1
ATOM 2949 C CA . ALA A 1 395 ? 96.622 63.181 135.045 1.00 46.32 395 ALA A CA 1
ATOM 2950 C C . ALA A 1 395 ? 95.342 62.354 135.070 1.00 41.22 395 ALA A C 1
ATOM 2951 O O . ALA A 1 395 ? 94.716 62.191 136.106 1.00 39.62 395 ALA A O 1
ATOM 2953 N N . CYS A 1 396 ? 94.947 61.848 133.914 1.00 47.00 396 CYS A N 1
ATOM 2954 C CA . CYS A 1 396 ? 93.737 61.041 133.826 1.00 52.55 396 CYS A CA 1
ATOM 2955 C C . CYS A 1 396 ? 93.824 60.096 132.642 1.00 42.77 396 CYS A C 1
ATOM 2956 O O . CYS A 1 396 ? 94.632 60.301 131.745 1.00 45.14 396 CYS A O 1
ATOM 2959 N N . GLY A 1 397 ? 93.005 59.051 132.657 1.00 43.32 397 GLY A N 1
ATOM 2960 C CA . GLY A 1 397 ? 93.025 58.088 131.574 1.00 39.92 397 GLY A CA 1
ATOM 2961 C C . GLY A 1 397 ? 93.985 56.956 131.874 1.00 43.50 397 GLY A C 1
ATOM 2962 O O . GLY A 1 397 ? 94.361 56.746 133.027 1.00 44.36 397 GLY A O 1
ATOM 2963 N N . GLU A 1 398 ? 94.377 56.224 130.834 1.00 47.93 398 GLU A N 1
ATOM 2964 C CA . GLU A 1 398 ? 95.300 55.105 130.980 1.00 49.18 398 GLU A CA 1
ATOM 2965 C C . GLU A 1 398 ? 96.688 55.539 131.487 1.00 48.42 398 GLU A C 1
ATOM 2966 O O . GLU A 1 398 ? 97.362 54.789 132.200 1.00 44.50 398 GLU A O 1
ATOM 2972 N N . ALA A 1 399 ? 97.106 56.745 131.114 1.00 42.31 399 ALA A N 1
ATOM 2973 C CA . ALA A 1 399 ? 98.399 57.278 131.524 1.00 42.02 399 ALA A CA 1
ATOM 2974 C C . ALA A 1 399 ? 98.429 57.540 133.018 1.00 47.95 399 ALA A C 1
ATOM 2975 O O . ALA A 1 399 ? 99.498 57.661 133.627 1.00 51.00 399 ALA A O 1
ATOM 2977 N N . ALA A 1 400 ? 97.248 57.619 133.613 1.00 49.15 400 ALA A N 1
ATOM 2978 C CA . ALA A 1 400 ? 97.141 57.901 135.031 1.00 53.60 400 ALA A CA 1
ATOM 2979 C C . ALA A 1 400 ? 96.975 56.654 135.873 1.00 56.66 400 ALA A C 1
ATOM 2980 O O . ALA A 1 400 ? 96.605 55.596 135.373 1.00 59.66 400 ALA A O 1
ATOM 2982 N N . CYS A 1 401 ? 97.266 56.786 137.162 1.00 56.40 401 CYS A N 1
ATOM 2983 C CA . CYS A 1 401 ? 97.072 55.687 138.083 1.00 57.14 401 CYS A CA 1
ATOM 2984 C C . CYS A 1 401 ? 96.408 56.209 139.364 1.00 56.55 401 CYS A C 1
ATOM 2985 O O . CYS A 1 401 ? 97.049 56.373 140.400 1.00 57.08 401 CYS A O 1
ATOM 2988 N N . ALA A 1 402 ? 95.120 56.523 139.256 1.00 55.46 402 ALA A N 1
ATOM 2989 C CA . ALA A 1 402 ? 94.339 56.961 140.400 1.00 58.91 402 ALA A CA 1
ATOM 2990 C C . ALA A 1 402 ? 94.198 55.591 141.042 1.00 65.48 402 ALA A C 1
ATOM 2991 O O . ALA A 1 402 ? 93.985 55.422 142.248 1.00 57.27 402 ALA A O 1
ATOM 2993 N N . SER A 1 403 ? 94.363 54.617 140.156 1.00 67.83 403 SER A N 1
ATOM 2994 C CA . SER A 1 403 ? 94.278 53.204 140.440 1.00 64.35 403 SER A CA 1
ATOM 2995 C C . SER A 1 403 ? 92.914 52.810 140.907 1.00 60.49 403 SER A C 1
ATOM 2996 O O . SER A 1 403 ? 92.697 52.529 142.079 1.00 58.24 403 SER A O 1
ATOM 2999 N N . VAL A 1 404 ? 91.998 52.821 139.948 1.00 58.94 404 VAL A N 1
ATOM 3000 C CA . VAL A 1 404 ? 90.625 52.438 140.157 1.00 55.26 404 VAL A CA 1
ATOM 3001 C C . VAL A 1 404 ? 90.600 51.026 139.581 1.00 54.88 404 VAL A C 1
ATOM 3002 O O . VAL A 1 404 ? 89.655 50.269 139.776 1.00 55.37 404 VAL A O 1
ATOM 3006 N N . HIS A 1 405 ? 91.686 50.677 138.896 1.00 55.52 405 HIS A N 1
ATOM 3007 C CA . HIS A 1 405 ? 91.839 49.364 138.283 1.00 59.12 405 HIS A CA 1
ATOM 3008 C C . HIS A 1 405 ? 92.736 48.451 139.115 1.00 61.63 405 HIS A C 1
ATOM 3009 O O . HIS A 1 405 ? 92.689 47.233 138.971 1.00 65.51 405 HIS A O 1
ATOM 3016 N N . GLY A 1 406 ? 93.566 49.045 139.967 1.00 62.71 406 GLY A N 1
ATOM 3017 C CA . GLY A 1 406 ? 94.456 48.265 140.812 1.00 62.27 406 GLY A CA 1
ATOM 3018 C C . GLY A 1 406 ? 95.382 47.311 140.078 1.00 61.56 406 GLY A C 1
ATOM 3019 O O . GLY A 1 406 ? 96.117 47.712 139.171 1.00 56.38 406 GLY A O 1
ATOM 3020 N N . ALA A 1 407 ? 95.347 46.042 140.483 1.00 61.37 407 ALA A N 1
ATOM 3021 C CA . ALA A 1 407 ? 96.178 45.015 139.873 1.00 61.18 407 ALA A CA 1
ATOM 3022 C C . ALA A 1 407 ? 95.512 44.411 138.638 1.00 63.44 407 ALA A C 1
ATOM 3023 O O . ALA A 1 407 ? 96.104 43.579 137.944 1.00 61.61 407 ALA A O 1
ATOM 3025 N N . ASN A 1 408 ? 94.282 44.826 138.350 1.00 62.72 408 ASN A N 1
ATOM 3026 C CA . ASN A 1 408 ? 93.597 44.299 137.178 1.00 62.48 408 ASN A CA 1
ATOM 3027 C C . ASN A 1 408 ? 92.341 45.054 136.761 1.00 61.23 408 ASN A C 1
ATOM 3028 O O . ASN A 1 408 ? 91.373 45.140 137.509 1.00 61.21 408 ASN A O 1
ATOM 3033 N N . ARG A 1 409 ? 92.359 45.583 135.544 1.00 58.56 409 ARG A N 1
ATOM 3034 C CA . ARG A 1 409 ? 91.226 46.336 135.029 1.00 59.56 409 ARG A CA 1
ATOM 3035 C C . ARG A 1 409 ? 90.035 45.470 134.632 1.00 55.55 409 ARG A C 1
ATOM 3036 O O . ARG A 1 409 ? 90.172 44.489 133.903 1.00 53.62 409 ARG A O 1
ATOM 3044 N N . LEU A 1 410 ? 88.864 45.850 135.130 1.00 54.37 410 LEU A N 1
ATOM 3045 C CA . LEU A 1 410 ? 87.615 45.174 134.812 1.00 55.47 410 LEU A CA 1
ATOM 3046 C C . LEU A 1 410 ? 87.207 45.696 133.426 1.00 57.88 410 LEU A C 1
ATOM 3047 O O . LEU A 1 410 ? 87.209 46.908 133.192 1.00 58.70 410 LEU A O 1
ATOM 3052 N N . GLY A 1 411 ? 86.878 44.795 132.505 1.00 58.60 411 GLY A N 1
ATOM 3053 C CA . GLY A 1 411 ? 86.483 45.214 131.171 1.00 54.02 411 GLY A CA 1
ATOM 3054 C C . GLY A 1 411 ? 85.363 46.253 131.138 1.00 52.60 411 GLY A C 1
ATOM 3055 O O . GLY A 1 411 ? 84.395 46.170 131.900 1.00 53.81 411 GLY A O 1
ATOM 3056 N N . ALA A 1 412 ? 85.507 47.237 130.251 1.00 52.84 412 ALA A N 1
ATOM 3057 C CA . ALA A 1 412 ? 84.528 48.318 130.081 1.00 55.04 412 ALA A CA 1
ATOM 3058 C C . ALA A 1 412 ? 84.623 49.392 131.171 1.00 57.68 412 ALA A C 1
ATOM 3059 O O . ALA A 1 412 ? 83.726 50.239 131.317 1.00 53.55 412 ALA A O 1
ATOM 3061 N N . ASN A 1 413 ? 85.711 49.356 131.932 1.00 53.23 413 ASN A N 1
ATOM 3062 C CA . ASN A 1 413 ? 85.916 50.317 132.998 1.00 50.76 413 ASN A CA 1
ATOM 3063 C C . ASN A 1 413 ? 86.895 51.397 132.589 1.00 49.40 413 ASN A C 1
ATOM 3064 O O . ASN A 1 413 ? 87.006 52.425 133.260 1.00 46.42 413 ASN A O 1
ATOM 3069 N N . SER A 1 414 ? 87.604 51.190 131.485 1.00 52.99 414 SER A N 1
ATOM 3070 C CA . SER A 1 414 ? 88.550 52.216 131.072 1.00 56.67 414 SER A CA 1
ATOM 3071 C C . SER A 1 414 ? 87.896 53.407 130.393 1.00 56.33 414 SER A C 1
ATOM 3072 O O . SER A 1 414 ? 88.282 54.547 130.658 1.00 55.97 414 SER A O 1
ATOM 3075 N N . LEU A 1 415 ? 86.926 53.161 129.513 1.00 52.37 415 LEU A N 1
ATOM 3076 C CA . LEU A 1 415 ? 86.252 54.276 128.853 1.00 50.08 415 LEU A CA 1
ATOM 3077 C C . LEU A 1 415 ? 85.552 55.100 129.928 1.00 48.62 415 LEU A C 1
ATOM 3078 O O . LEU A 1 415 ? 85.475 56.333 129.836 1.00 50.21 415 LEU A O 1
ATOM 3083 N N . LEU A 1 416 ? 85.061 54.417 130.959 1.00 45.66 416 LEU A N 1
ATOM 3084 C CA . LEU A 1 416 ? 84.393 55.090 132.076 1.00 47.39 416 LEU A CA 1
ATOM 3085 C C . LEU A 1 416 ? 85.396 55.967 132.809 1.00 49.87 416 LEU A C 1
ATOM 3086 O O . LEU A 1 416 ? 85.128 57.129 133.124 1.00 48.09 416 LEU A O 1
ATOM 3091 N N . ASP A 1 417 ? 86.553 55.376 133.087 1.00 54.08 417 ASP A N 1
ATOM 3092 C CA . ASP A 1 417 ? 87.650 56.053 133.761 1.00 54.48 417 ASP A CA 1
ATOM 3093 C C . ASP A 1 417 ? 87.982 57.339 133.001 1.00 50.83 417 ASP A C 1
ATOM 3094 O O . ASP A 1 417 ? 88.101 58.418 133.592 1.00 49.62 417 ASP A O 1
ATOM 3099 N N . LEU A 1 418 ? 88.094 57.211 131.684 1.00 47.79 418 LEU A N 1
ATOM 3100 C CA . LEU A 1 418 ? 88.412 58.319 130.797 1.00 48.85 418 LEU A CA 1
ATOM 3101 C C . LEU A 1 418 ? 87.517 59.518 131.051 1.00 51.12 418 LEU A C 1
ATOM 3102 O O . LEU A 1 418 ? 87.977 60.613 131.370 1.00 53.76 418 LEU A O 1
ATOM 3107 N N . VAL A 1 419 ? 86.224 59.272 130.902 1.00 55.19 419 VAL A N 1
ATOM 3108 C CA . VAL A 1 419 ? 85.192 60.279 131.059 1.00 49.96 419 VAL A CA 1
ATOM 3109 C C . VAL A 1 419 ? 85.041 60.805 132.480 1.00 49.15 419 VAL A C 1
ATOM 3110 O O . VAL A 1 419 ? 84.861 62.009 132.691 1.00 50.91 419 VAL A O 1
ATOM 3114 N N . VAL A 1 420 ? 85.118 59.919 133.461 1.00 45.37 420 VAL A N 1
ATOM 3115 C CA . VAL A 1 420 ? 84.966 60.339 134.843 1.00 44.78 420 VAL A CA 1
ATOM 3116 C C . VAL A 1 420 ? 86.076 61.256 135.353 1.00 46.72 420 VAL A C 1
ATOM 3117 O O . VAL A 1 420 ? 85.815 62.349 135.852 1.00 45.76 420 VAL A O 1
ATOM 3121 N N . PHE A 1 421 ? 87.318 60.816 135.207 1.00 50.55 421 PHE A N 1
ATOM 3122 C CA . PHE A 1 421 ? 88.429 61.600 135.699 1.00 45.35 421 PHE A CA 1
ATOM 3123 C C . PHE A 1 421 ? 88.800 62.741 134.784 1.00 45.65 421 PHE A C 1
ATOM 3124 O O . PHE A 1 421 ? 89.406 63.725 135.225 1.00 46.22 421 PHE A O 1
ATOM 3132 N N . GLY A 1 422 ? 88.416 62.630 133.518 1.00 42.71 422 GLY A N 1
ATOM 3133 C CA . GLY A 1 422 ? 88.666 63.730 132.608 1.00 44.83 422 GLY A CA 1
ATOM 3134 C C . GLY A 1 422 ? 87.886 64.887 133.229 1.00 50.92 422 GLY A C 1
ATOM 3135 O O . GLY A 1 422 ? 88.396 65.999 133.408 1.00 51.81 422 GLY A O 1
ATOM 3136 N N . ARG A 1 423 ? 86.639 64.591 133.593 1.00 50.43 423 ARG A N 1
ATOM 3137 C CA . ARG A 1 423 ? 85.742 65.550 134.229 1.00 48.02 423 ARG A CA 1
ATOM 3138 C C . ARG A 1 423 ? 86.275 65.998 135.591 1.00 44.54 423 ARG A C 1
ATOM 3139 O O . ARG A 1 423 ? 86.252 67.188 135.926 1.00 47.50 423 ARG A O 1
ATOM 3147 N N . ALA A 1 424 ? 86.766 65.053 136.381 1.00 42.91 424 ALA A N 1
ATOM 3148 C CA . ALA A 1 424 ? 87.285 65.391 137.708 1.00 43.39 424 ALA A CA 1
ATOM 3149 C C . ALA A 1 424 ? 88.425 66.407 137.666 1.00 43.18 424 ALA A C 1
ATOM 3150 O O . ALA A 1 424 ? 88.511 67.298 138.521 1.00 42.46 424 ALA A O 1
ATOM 3152 N N . CYS A 1 425 ? 89.305 66.262 136.681 1.00 40.89 425 CYS A N 1
ATOM 3153 C CA . CYS A 1 425 ? 90.427 67.172 136.552 1.00 46.36 425 CYS A CA 1
ATOM 3154 C C . CYS A 1 425 ? 89.900 68.577 136.313 1.00 50.24 425 CYS A C 1
ATOM 3155 O O . CYS A 1 425 ? 90.260 69.524 137.023 1.00 50.98 425 CYS A O 1
ATOM 3158 N N . ALA A 1 426 ? 89.029 68.700 135.318 1.00 51.90 426 ALA A N 1
ATOM 3159 C CA . ALA A 1 426 ? 88.436 69.983 134.970 1.00 51.05 426 ALA A CA 1
ATOM 3160 C C . ALA A 1 426 ? 87.743 70.586 136.185 1.00 54.81 426 ALA A C 1
ATOM 3161 O O . ALA A 1 426 ? 87.884 71.789 136.453 1.00 54.04 426 ALA A O 1
ATOM 3163 N N . LEU A 1 427 ? 87.005 69.749 136.919 1.00 54.35 427 LEU A N 1
ATOM 3164 C CA . LEU A 1 427 ? 86.289 70.191 138.124 1.00 54.61 427 LEU A CA 1
ATOM 3165 C C . LEU A 1 427 ? 87.192 70.592 139.285 1.00 55.13 427 LEU A C 1
ATOM 3166 O O . LEU A 1 427 ? 86.855 71.493 140.050 1.00 53.66 427 LEU A O 1
ATOM 3171 N N . SER A 1 428 ? 88.325 69.914 139.443 1.00 53.88 428 SER A N 1
ATOM 3172 C CA . SER A 1 428 ? 89.210 70.248 140.550 1.00 54.37 428 SER A CA 1
ATOM 3173 C C . SER A 1 428 ? 89.896 71.552 140.258 1.00 53.17 428 SER A C 1
ATOM 3174 O O . SER A 1 428 ? 90.277 72.278 141.169 1.00 57.29 428 SER A O 1
ATOM 3177 N N . ILE A 1 429 ? 90.058 71.853 138.979 1.00 54.77 429 ILE A N 1
ATOM 3178 C CA . ILE A 1 429 ? 90.703 73.096 138.601 1.00 58.10 429 ILE A CA 1
ATOM 3179 C C . ILE A 1 429 ? 89.693 74.232 138.744 1.00 57.49 429 ILE A C 1
ATOM 3180 O O . ILE A 1 429 ? 90.014 75.282 139.295 1.00 58.45 429 ILE A O 1
ATOM 3185 N N . ALA A 1 430 ? 88.471 73.995 138.276 1.00 55.92 430 ALA A N 1
ATOM 3186 C CA . ALA A 1 430 ? 87.399 74.981 138.362 1.00 58.33 430 ALA A CA 1
ATOM 3187 C C . ALA A 1 430 ? 87.047 75.274 139.813 1.00 62.80 430 ALA A C 1
ATOM 3188 O O . ALA A 1 430 ? 86.623 76.378 140.158 1.00 66.12 430 ALA A O 1
ATOM 3190 N N . GLU A 1 431 ? 87.222 74.280 140.668 1.00 64.71 431 GLU A N 1
ATOM 3191 C CA . GLU A 1 431 ? 86.891 74.444 142.073 1.00 67.55 431 GLU A CA 1
ATOM 3192 C C . GLU A 1 431 ? 88.027 75.018 142.907 1.00 65.32 431 GLU A C 1
ATOM 3193 O O . GLU A 1 431 ? 87.803 75.495 144.017 1.00 63.61 431 GLU A O 1
ATOM 3199 N N . SER A 1 432 ? 89.240 74.997 142.370 1.00 63.61 432 SER A N 1
ATOM 3200 C CA . SER A 1 432 ? 90.385 75.482 143.124 1.00 63.92 432 SER A CA 1
ATOM 3201 C C . SER A 1 432 ? 90.961 76.818 142.689 1.00 65.16 432 SER A C 1
ATOM 3202 O O . SER A 1 432 ? 91.785 77.395 143.396 1.00 66.88 432 SER A O 1
ATOM 3205 N N . CYS A 1 433 ? 90.563 77.310 141.525 1.00 66.54 433 CYS A N 1
ATOM 3206 C CA . CYS A 1 433 ? 91.066 78.604 141.071 1.00 69.01 433 CYS A CA 1
ATOM 3207 C C . CYS A 1 433 ? 90.083 79.222 140.095 1.00 66.46 433 CYS A C 1
ATOM 3208 O O . CYS A 1 433 ? 89.032 78.643 139.818 1.00 67.82 433 CYS A O 1
ATOM 3211 N N . ARG A 1 434 ? 90.420 80.401 139.582 1.00 65.37 434 ARG A N 1
ATOM 3212 C CA . ARG A 1 434 ? 89.559 81.109 138.634 1.00 64.86 434 ARG A CA 1
ATOM 3213 C C . ARG A 1 434 ? 90.293 81.452 137.335 1.00 62.85 434 ARG A C 1
ATOM 3214 O O . ARG A 1 434 ? 91.504 81.701 137.330 1.00 61.34 434 ARG A O 1
ATOM 3222 N N . PRO A 1 435 ? 89.570 81.455 136.208 1.00 61.76 435 PRO A N 1
ATOM 3223 C CA . PRO A 1 435 ? 90.267 81.798 134.970 1.00 63.25 435 PRO A CA 1
ATOM 3224 C C . PRO A 1 435 ? 90.797 83.219 135.139 1.00 65.89 435 PRO A C 1
ATOM 3225 O O . PRO A 1 435 ? 90.178 84.037 135.831 1.00 68.49 435 PRO A O 1
ATOM 3229 N N . GLY A 1 436 ? 91.944 83.505 134.532 1.00 66.23 436 GLY A N 1
ATOM 3230 C CA . GLY A 1 436 ? 92.518 84.830 134.647 1.00 66.58 436 GLY A CA 1
ATOM 3231 C C . GLY A 1 436 ? 93.490 84.986 135.805 1.00 71.05 436 GLY A C 1
ATOM 3232 O O . GLY A 1 436 ? 94.155 86.019 135.917 1.00 75.49 436 GLY A O 1
ATOM 3233 N N . ASP A 1 437 ? 93.581 83.983 136.675 1.00 70.60 437 ASP A N 1
ATOM 3234 C CA . ASP A 1 437 ? 94.512 84.071 137.800 1.00 73.78 437 ASP A CA 1
ATOM 3235 C C . ASP A 1 437 ? 95.946 84.171 137.289 1.00 73.62 437 ASP A C 1
ATOM 3236 O O . ASP A 1 437 ? 96.229 83.878 136.124 1.00 70.47 437 ASP A O 1
ATOM 3241 N N . LYS A 1 438 ? 96.856 84.580 138.164 1.00 74.61 438 LYS A N 1
ATOM 3242 C CA . LYS A 1 438 ? 98.245 84.712 137.765 1.00 76.21 438 LYS A CA 1
ATOM 3243 C C . LYS A 1 438 ? 98.857 83.418 137.227 1.00 73.59 438 LYS A C 1
ATOM 3244 O O . LYS A 1 438 ? 98.882 82.390 137.912 1.00 74.87 438 LYS A O 1
ATOM 3250 N N . VAL A 1 439 ? 99.342 83.474 135.993 1.00 68.17 439 VAL A N 1
ATOM 3251 C CA . VAL A 1 439 ? 99.998 82.323 135.404 1.00 66.46 439 VAL A CA 1
ATOM 3252 C C . VAL A 1 439 ? 101.465 82.469 135.786 1.00 68.30 439 VAL A C 1
ATOM 3253 O O . VAL A 1 439 ? 102.109 83.458 135.441 1.00 73.21 439 VAL A O 1
ATOM 3257 N N . PRO A 1 440 ? 102.008 81.484 136.514 1.00 69.67 440 PRO A N 1
ATOM 3258 C CA . PRO A 1 440 ? 103.395 81.437 136.993 1.00 70.19 440 PRO A CA 1
ATOM 3259 C C . PRO A 1 440 ? 104.474 81.847 136.008 1.00 70.34 440 PRO A C 1
ATOM 3260 O O . PRO A 1 440 ? 104.343 81.646 134.804 1.00 68.93 440 PRO A O 1
ATOM 3264 N N . SER A 1 441 ? 105.552 82.416 136.539 1.00 72.95 441 SER A N 1
ATOM 3265 C CA . SER A 1 441 ? 106.670 82.847 135.711 1.00 74.28 441 SER A CA 1
ATOM 3266 C C . SER A 1 441 ? 107.380 81.628 135.109 1.00 77.70 441 SER A C 1
ATOM 3267 O O . SER A 1 441 ? 107.008 80.480 135.365 1.00 75.78 441 SER A O 1
ATOM 3270 N N . ILE A 1 442 ? 108.415 81.887 134.320 1.00 79.73 442 ILE A N 1
ATOM 3271 C CA . ILE A 1 442 ? 109.167 80.825 133.670 1.00 79.44 442 ILE A CA 1
ATOM 3272 C C . ILE A 1 442 ? 110.575 81.350 133.379 1.00 77.06 442 ILE A C 1
ATOM 3273 O O . ILE A 1 442 ? 110.720 82.436 132.827 1.00 79.97 442 ILE A O 1
ATOM 3278 N N . LYS A 1 443 ? 111.614 80.614 133.765 1.00 76.09 443 LYS A N 1
ATOM 3279 C CA . LYS A 1 443 ? 112.974 81.080 133.485 1.00 75.57 443 LYS A CA 1
ATOM 3280 C C . LYS A 1 443 ? 113.134 81.095 131.964 1.00 75.24 443 LYS A C 1
ATOM 3281 O O . LYS A 1 443 ? 112.651 80.195 131.281 1.00 71.90 443 LYS A O 1
ATOM 3287 N N . PRO A 1 444 ? 113.817 82.117 131.418 1.00 76.01 444 PRO A N 1
ATOM 3288 C CA . PRO A 1 444 ? 114.043 82.261 129.975 1.00 74.83 444 PRO A CA 1
ATOM 3289 C C . PRO A 1 444 ? 114.745 81.087 129.310 1.00 73.12 444 PRO A C 1
ATOM 3290 O O . PRO A 1 444 ? 114.923 81.078 128.096 1.00 67.85 444 PRO A O 1
ATOM 3294 N N . ASN A 1 445 ? 115.143 80.102 130.109 1.00 75.92 445 ASN A N 1
ATOM 3295 C CA . ASN A 1 445 ? 115.831 78.917 129.597 1.00 78.54 445 ASN A CA 1
ATOM 3296 C C . ASN A 1 445 ? 115.061 77.643 129.882 1.00 75.03 445 ASN A C 1
ATOM 3297 O O . ASN A 1 445 ? 115.572 76.544 129.665 1.00 73.57 445 ASN A O 1
ATOM 3302 N N . ALA A 1 446 ? 113.840 77.791 130.387 1.00 70.13 446 ALA A N 1
ATOM 3303 C CA . ALA A 1 446 ? 113.016 76.642 130.703 1.00 63.06 446 ALA A CA 1
ATOM 3304 C C . ALA A 1 446 ? 112.845 75.797 129.450 1.00 64.74 446 ALA A C 1
ATOM 3305 O O . ALA A 1 446 ? 112.479 76.315 128.387 1.00 63.66 446 ALA A O 1
ATOM 3307 N N . GLY A 1 447 ? 113.133 74.503 129.574 1.00 62.65 447 GLY A N 1
ATOM 3308 C CA . GLY A 1 447 ? 113.003 73.594 128.449 1.00 63.21 447 GLY A CA 1
ATOM 3309 C C . GLY A 1 447 ? 114.272 73.389 127.647 1.00 67.44 447 GLY A C 1
ATOM 3310 O O . GLY A 1 447 ? 114.309 72.563 126.737 1.00 70.14 447 GLY A O 1
ATOM 3311 N N . GLU A 1 448 ? 115.314 74.139 127.980 1.00 69.85 448 GLU A N 1
ATOM 3312 C CA . GLU A 1 448 ? 116.592 74.044 127.284 1.00 76.10 448 GLU A CA 1
ATOM 3313 C C . GLU A 1 448 ? 117.074 72.596 127.145 1.00 75.67 448 GLU A C 1
ATOM 3314 O O . GLU A 1 448 ? 117.574 72.200 126.093 1.00 74.47 448 GLU A O 1
ATOM 3320 N N . GLU A 1 449 ? 116.920 71.814 128.209 1.00 76.37 449 GLU A N 1
ATOM 3321 C CA . GLU A 1 449 ? 117.334 70.414 128.202 1.00 75.51 449 GLU A CA 1
ATOM 3322 C C . GLU A 1 449 ? 116.574 69.646 127.130 1.00 71.61 449 GLU A C 1
ATOM 3323 O O . GLU A 1 449 ? 117.150 68.838 126.410 1.00 72.69 449 GLU A O 1
ATOM 3329 N N . SER A 1 450 ? 115.272 69.892 127.038 1.00 69.27 450 SER A N 1
ATOM 3330 C CA . SER A 1 450 ? 114.431 69.211 126.062 1.00 66.33 450 SER A CA 1
ATOM 3331 C C . SER A 1 450 ? 114.871 69.488 124.633 1.00 68.69 450 SER A C 1
ATOM 3332 O O . SER A 1 450 ? 115.009 68.561 123.825 1.00 65.63 450 SER A O 1
ATOM 3335 N N . VAL A 1 451 ? 115.077 70.766 124.321 1.00 65.35 451 VAL A N 1
ATOM 3336 C CA . VAL A 1 451 ? 115.506 71.166 122.988 1.00 63.39 451 VAL A CA 1
ATOM 3337 C C . VAL A 1 451 ? 116.856 70.551 122.620 1.00 65.10 451 VAL A C 1
ATOM 3338 O O . VAL A 1 451 ? 117.043 70.085 121.497 1.00 62.43 451 VAL A O 1
ATOM 3342 N N . MET A 1 452 ? 117.792 70.561 123.569 1.00 68.53 452 MET A N 1
ATOM 3343 C CA . MET A 1 452 ? 119.123 69.994 123.370 1.00 66.48 452 MET A CA 1
ATOM 3344 C C . MET A 1 452 ? 119.032 68.519 123.043 1.00 62.15 452 MET A C 1
ATOM 3345 O O . MET A 1 452 ? 119.681 68.041 122.119 1.00 67.18 452 MET A O 1
ATOM 3350 N N . ASN A 1 453 ? 118.241 67.794 123.821 1.00 60.65 453 ASN A N 1
ATOM 3351 C CA . ASN A 1 453 ? 118.049 66.370 123.591 1.00 63.41 453 ASN A CA 1
ATOM 3352 C C . ASN A 1 453 ? 117.433 66.176 122.206 1.00 65.73 453 ASN A C 1
ATOM 3353 O O . ASN A 1 453 ? 117.728 65.202 121.519 1.00 68.98 453 ASN A O 1
ATOM 3358 N N . LEU A 1 454 ? 116.596 67.126 121.797 1.00 67.59 454 LEU A N 1
ATOM 3359 C CA . LEU A 1 454 ? 115.938 67.101 120.490 1.00 67.41 454 LEU A CA 1
ATOM 3360 C C . LEU A 1 454 ? 117.012 67.243 119.414 1.00 69.10 454 LEU A C 1
ATOM 3361 O O . LEU A 1 454 ? 117.151 66.391 118.536 1.00 69.34 454 LEU A O 1
ATOM 3366 N N . ASP A 1 455 ? 117.770 68.331 119.505 1.00 70.98 455 ASP A N 1
ATOM 3367 C CA . ASP A 1 455 ? 118.852 68.636 118.576 1.00 73.97 455 ASP A CA 1
ATOM 3368 C C . ASP A 1 455 ? 119.844 67.482 118.461 1.00 71.98 455 ASP A C 1
ATOM 3369 O O . ASP A 1 455 ? 120.392 67.238 117.392 1.00 67.75 455 ASP A O 1
ATOM 3374 N N . LYS A 1 456 ? 120.061 66.774 119.566 1.00 75.66 456 LYS A N 1
ATOM 3375 C CA . LYS A 1 456 ? 120.976 65.632 119.611 1.00 76.32 456 LYS A CA 1
ATOM 3376 C C . LYS A 1 456 ? 120.506 64.508 118.681 1.00 73.96 456 LYS A C 1
ATOM 3377 O O . LYS A 1 456 ? 121.165 64.207 117.686 1.00 76.50 456 LYS A O 1
ATOM 3383 N N . LEU A 1 457 ? 119.368 63.896 119.007 1.00 73.34 457 LEU A N 1
ATOM 3384 C CA . LEU A 1 457 ? 118.802 62.812 118.194 1.00 68.84 457 LEU A CA 1
ATOM 3385 C C . LEU A 1 457 ? 118.544 63.246 116.745 1.00 67.08 457 LEU A C 1
ATOM 3386 O O . LEU A 1 457 ? 118.591 62.433 115.818 1.00 57.82 457 LEU A O 1
ATOM 3391 N N . ARG A 1 458 ? 118.260 64.530 116.568 1.00 66.26 458 AR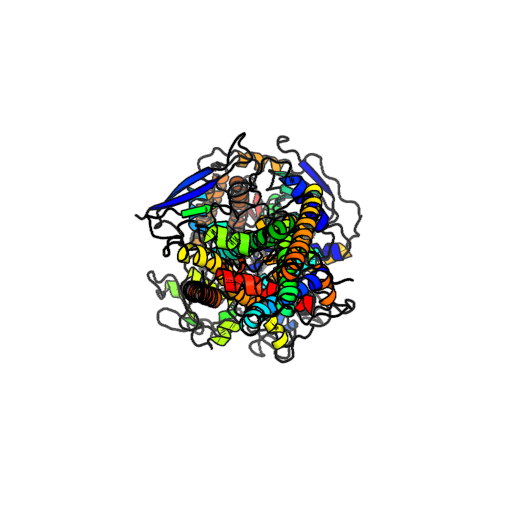G A N 1
ATOM 3392 C CA . ARG A 1 458 ? 117.984 65.103 115.262 1.00 66.76 458 ARG A CA 1
ATOM 3393 C C . ARG A 1 458 ? 119.124 64.773 114.302 1.00 72.27 458 ARG A C 1
ATOM 3394 O O . ARG A 1 458 ? 118.885 64.371 113.161 1.00 73.73 458 ARG A O 1
ATOM 3402 N N . PHE A 1 459 ? 120.364 64.930 114.769 1.00 71.06 459 PHE A N 1
ATOM 3403 C CA . PHE A 1 459 ? 121.533 64.650 113.936 1.00 71.87 459 PHE A CA 1
ATOM 3404 C C . PHE A 1 459 ? 122.318 63.402 114.343 1.00 70.89 459 PHE A C 1
ATOM 3405 O O . PHE A 1 459 ? 123.483 63.267 113.988 1.00 73.33 459 PHE A O 1
ATOM 3413 N N . ALA A 1 460 ? 121.686 62.493 115.076 1.00 70.53 460 ALA A N 1
ATOM 3414 C CA . ALA A 1 460 ? 122.352 61.278 115.538 1.00 69.51 460 ALA A CA 1
ATOM 3415 C C . ALA A 1 460 ? 123.070 60.492 114.440 1.00 71.08 460 ALA A C 1
ATOM 3416 O O . ALA A 1 460 ? 122.433 59.938 113.542 1.00 71.08 460 ALA A O 1
ATOM 3418 N N . ASN A 1 461 ? 124.401 60.434 114.545 1.00 76.68 461 ASN A N 1
ATOM 3419 C CA . ASN A 1 461 ? 125.275 59.733 113.586 1.00 75.49 461 ASN A CA 1
ATOM 3420 C C . ASN A 1 461 ? 125.824 58.406 114.124 1.00 70.73 461 ASN A C 1
ATOM 3421 O O . ASN A 1 461 ? 126.857 57.927 113.666 1.00 71.86 461 ASN A O 1
ATOM 3426 N N . GLY A 1 462 ? 125.130 57.813 115.085 1.00 68.36 462 GLY A N 1
ATOM 3427 C CA . GLY A 1 462 ? 125.590 56.568 115.678 1.00 67.38 462 GLY A CA 1
ATOM 3428 C C . GLY A 1 462 ? 125.696 55.325 114.809 1.00 69.78 462 GLY A C 1
ATOM 3429 O O . GLY A 1 462 ? 125.911 55.397 113.596 1.00 66.76 462 GLY A O 1
ATOM 3430 N N . THR A 1 463 ? 125.520 54.170 115.443 1.00 69.79 463 THR A N 1
ATOM 3431 C CA . THR A 1 463 ? 125.632 52.887 114.761 1.00 73.71 463 THR A CA 1
ATOM 3432 C C . THR A 1 463 ? 124.356 52.018 114.749 1.00 78.03 463 THR A C 1
ATOM 3433 O O . THR A 1 463 ? 124.204 51.136 113.895 1.00 77.69 463 THR A O 1
ATOM 3437 N N . ILE A 1 464 ? 123.451 52.263 115.694 1.00 79.14 464 ILE A N 1
ATOM 3438 C CA . ILE A 1 464 ? 122.211 51.488 115.796 1.00 78.96 464 ILE A CA 1
ATOM 3439 C C . ILE A 1 464 ? 121.013 52.265 115.258 1.00 78.29 464 ILE A C 1
ATOM 3440 O O . ILE A 1 464 ? 120.825 53.436 115.569 1.00 76.69 464 ILE A O 1
ATOM 3445 N N . ARG A 1 465 ? 120.192 51.599 114.460 1.00 77.51 465 ARG A N 1
ATOM 3446 C CA . ARG A 1 465 ? 119.018 52.245 113.887 1.00 77.60 465 ARG A CA 1
ATOM 3447 C C . ARG A 1 465 ? 117.873 52.241 114.903 1.00 71.26 465 ARG A C 1
ATOM 3448 O O . ARG A 1 465 ? 117.640 51.233 115.578 1.00 69.30 465 ARG A O 1
ATOM 3456 N N . THR A 1 466 ? 117.171 53.369 115.007 1.00 65.66 466 THR A N 1
ATOM 3457 C CA . THR A 1 466 ? 116.054 53.502 115.936 1.00 61.22 466 THR A CA 1
ATOM 3458 C C . THR A 1 466 ? 115.161 52.266 115.940 1.00 57.28 466 THR A C 1
ATOM 3459 O O . THR A 1 466 ? 114.803 51.760 117.000 1.00 59.68 466 THR A O 1
ATOM 3463 N N . SER A 1 467 ? 114.815 51.774 114.755 1.00 59.59 467 SER A N 1
ATOM 3464 C CA . SER A 1 467 ? 113.960 50.595 114.630 1.00 64.55 467 SER A CA 1
ATOM 3465 C C . SER A 1 467 ? 114.611 49.344 115.194 1.00 67.96 467 SER A C 1
ATOM 3466 O O . SER A 1 467 ? 113.932 48.470 115.738 1.00 69.52 467 SER A O 1
ATOM 3469 N N . GLU A 1 468 ? 115.928 49.252 115.042 1.00 72.38 468 GLU A N 1
ATOM 3470 C CA . GLU A 1 468 ? 116.680 48.103 115.530 1.00 75.89 468 GLU A CA 1
ATOM 3471 C C . GLU A 1 468 ? 116.589 48.036 117.050 1.00 74.63 468 GLU A C 1
ATOM 3472 O O . GLU A 1 468 ? 116.283 46.988 117.631 1.00 72.08 468 GLU A O 1
ATOM 3478 N N . LEU A 1 469 ? 116.853 49.174 117.681 1.00 71.13 469 LEU A N 1
ATOM 3479 C CA . LEU A 1 469 ? 116.815 49.288 119.130 1.00 67.08 469 LEU A CA 1
ATOM 3480 C C . LEU A 1 469 ? 115.411 48.998 119.672 1.00 68.31 469 LEU A C 1
ATOM 3481 O O . LEU A 1 469 ? 115.246 48.173 120.571 1.00 63.45 469 LEU A O 1
ATOM 3486 N N . ARG A 1 470 ? 114.399 49.662 119.120 1.00 66.78 470 ARG A N 1
ATOM 3487 C CA . ARG A 1 470 ? 113.031 49.448 119.576 1.00 64.27 470 ARG A CA 1
ATOM 3488 C C . ARG A 1 470 ? 112.677 47.967 119.522 1.00 64.36 470 ARG A C 1
ATOM 3489 O O . ARG A 1 470 ? 112.020 47.443 120.424 1.00 60.16 470 ARG A O 1
ATOM 3497 N N . LEU A 1 471 ? 113.118 47.296 118.461 1.00 63.04 471 LEU A N 1
ATOM 3498 C CA . LEU A 1 471 ? 112.826 45.881 118.286 1.00 64.68 471 LEU A CA 1
ATOM 3499 C C . LEU A 1 471 ? 113.497 45.030 119.364 1.00 66.21 471 LEU A C 1
ATOM 3500 O O . LEU A 1 471 ? 112.948 44.003 119.786 1.00 63.99 471 LEU A O 1
ATOM 3505 N N . SER A 1 472 ? 114.676 45.462 119.812 1.00 65.13 472 SER A N 1
ATOM 3506 C CA . SER A 1 472 ? 115.407 44.752 120.863 1.00 66.91 472 SER A CA 1
ATOM 3507 C C . SER A 1 472 ? 114.644 44.857 122.185 1.00 66.95 472 SER A C 1
ATOM 3508 O O . SER A 1 472 ? 114.512 43.881 122.929 1.00 65.13 472 SER A O 1
ATOM 3511 N N . MET A 1 473 ? 114.138 46.053 122.466 1.00 64.41 473 MET A N 1
ATOM 3512 C CA . MET A 1 473 ? 113.387 46.297 123.685 1.00 64.22 473 MET A CA 1
ATOM 3513 C C . MET A 1 473 ? 112.059 45.552 123.722 1.00 63.10 473 MET A C 1
ATOM 3514 O O . MET A 1 473 ? 111.680 45.010 124.756 1.00 63.48 473 MET A O 1
ATOM 3519 N N . GLN A 1 474 ? 111.356 45.522 122.594 1.00 63.18 474 GLN A N 1
ATOM 3520 C CA . GLN A 1 474 ? 110.060 44.852 122.533 1.00 65.37 474 GLN A CA 1
ATOM 3521 C C . GLN A 1 474 ? 110.123 43.345 122.737 1.00 65.68 474 GLN A C 1
ATOM 3522 O O . GLN A 1 474 ? 109.354 42.790 123.530 1.00 62.78 474 GLN A O 1
ATOM 3528 N N . LYS A 1 475 ? 111.033 42.681 122.026 1.00 66.95 475 LYS A N 1
ATOM 3529 C CA . LYS A 1 475 ? 111.163 41.235 122.146 1.00 67.54 475 LYS A CA 1
ATOM 3530 C C . LYS A 1 475 ? 111.721 40.824 123.500 1.00 67.84 475 LYS A C 1
ATOM 3531 O O . LYS A 1 475 ? 111.449 39.720 123.972 1.00 72.68 475 LYS A O 1
ATOM 3537 N N . SER A 1 476 ? 112.489 41.709 124.129 1.00 66.27 476 SER A N 1
ATOM 3538 C CA . SER A 1 476 ? 113.042 41.417 125.453 1.00 69.14 476 SER A CA 1
ATOM 3539 C C . SER A 1 476 ? 111.912 41.444 126.475 1.00 69.93 476 SER A C 1
ATOM 3540 O O . SER A 1 476 ? 111.820 40.576 127.344 1.00 72.31 476 SER A O 1
ATOM 3543 N N . MET A 1 477 ? 111.050 42.450 126.364 1.00 69.41 477 MET A N 1
ATOM 3544 C CA . MET A 1 477 ? 109.924 42.589 127.272 1.00 66.49 477 MET A CA 1
ATOM 3545 C C . MET A 1 477 ? 108.988 41.417 127.064 1.00 67.45 477 MET A C 1
ATOM 3546 O O . MET A 1 477 ? 108.475 40.836 128.021 1.00 69.54 477 MET A O 1
ATOM 3551 N N . GLN A 1 478 ? 108.790 41.072 125.797 1.00 69.69 478 GLN A N 1
ATOM 3552 C CA . GLN A 1 478 ? 107.905 39.980 125.407 1.00 70.08 478 GLN A CA 1
ATOM 3553 C C . GLN A 1 478 ? 108.335 38.633 125.968 1.00 70.59 478 GLN A C 1
ATOM 3554 O O . GLN A 1 478 ? 107.495 37.791 126.296 1.00 69.50 478 GLN A O 1
ATOM 3560 N N . SER A 1 479 ? 109.644 38.426 126.073 1.00 73.90 479 SER A N 1
ATOM 3561 C CA . SER A 1 479 ? 110.169 37.162 126.577 1.00 77.52 479 SER A CA 1
ATOM 3562 C C . SER A 1 479 ? 110.386 37.121 128.088 1.00 76.19 479 SER A C 1
ATOM 3563 O O . SER A 1 479 ? 110.135 36.094 128.723 1.00 75.80 479 SER A O 1
ATOM 3566 N N . HIS A 1 480 ? 110.823 38.237 128.667 1.00 74.31 480 HIS A N 1
ATOM 3567 C CA . HIS A 1 480 ? 111.077 38.275 130.099 1.00 72.37 480 HIS A CA 1
ATOM 3568 C C . HIS A 1 480 ? 109.959 38.782 131.006 1.00 72.10 480 HIS A C 1
ATOM 3569 O O . HIS A 1 480 ? 109.966 38.473 132.195 1.00 72.08 480 HIS A O 1
ATOM 3576 N N . ALA A 1 481 ? 109.003 39.543 130.473 1.00 70.41 481 ALA A N 1
ATOM 3577 C CA . ALA A 1 481 ? 107.918 40.073 131.305 1.00 68.54 481 ALA A CA 1
ATOM 3578 C C . ALA A 1 481 ? 106.523 39.839 130.747 1.00 67.76 481 ALA A C 1
ATOM 3579 O O . ALA A 1 481 ? 105.695 40.748 130.733 1.00 66.34 481 ALA A O 1
ATOM 3581 N N . ALA A 1 482 ? 106.258 38.615 130.307 1.00 69.13 482 ALA A N 1
ATOM 3582 C CA . ALA A 1 482 ? 104.959 38.281 129.738 1.00 65.04 482 ALA A CA 1
ATOM 3583 C C . ALA A 1 482 ? 103.937 37.850 130.791 1.00 63.37 482 ALA A C 1
ATOM 3584 O O . ALA A 1 482 ? 104.002 38.279 131.942 1.00 61.33 482 ALA A O 1
ATOM 3586 N N . VAL A 1 483 ? 102.995 37.002 130.384 1.00 63.87 483 VAL A N 1
ATOM 3587 C CA . VAL A 1 483 ? 101.935 36.528 131.270 1.00 64.29 483 VAL A CA 1
ATOM 3588 C C . VAL A 1 483 ? 102.437 35.746 132.476 1.00 67.74 483 VAL A C 1
ATOM 3589 O O . VAL A 1 483 ? 101.733 35.635 133.485 1.00 67.78 483 VAL A O 1
ATOM 3593 N N . PHE A 1 484 ? 103.646 35.200 132.368 1.00 70.71 484 PHE A N 1
ATOM 3594 C CA . PHE A 1 484 ? 104.247 34.431 133.459 1.00 71.14 484 PHE A CA 1
ATOM 3595 C C . PHE A 1 484 ? 105.694 34.835 133.686 1.00 70.70 484 PHE A C 1
ATOM 3596 O O . PHE A 1 484 ? 106.445 35.044 132.731 1.00 68.59 484 PHE A O 1
ATOM 3604 N N . ARG A 1 485 ? 106.086 34.936 134.955 1.00 71.85 485 ARG A N 1
ATOM 3605 C CA . ARG A 1 485 ? 107.439 35.368 135.286 1.00 71.87 485 ARG A CA 1
ATOM 3606 C C . ARG A 1 485 ? 108.087 34.764 136.542 1.00 71.19 485 ARG A C 1
ATOM 3607 O O . ARG A 1 485 ? 107.402 34.232 137.417 1.00 67.20 485 ARG A O 1
ATOM 3615 N N . VAL A 1 486 ? 109.420 34.841 136.597 1.00 72.61 486 VAL A N 1
ATOM 3616 C CA . VAL A 1 486 ? 110.222 34.336 137.721 1.00 74.23 486 VAL A CA 1
ATOM 3617 C C . VAL A 1 486 ? 111.518 35.119 137.817 1.00 76.15 486 VAL A C 1
ATOM 3618 O O . VAL A 1 486 ? 112.051 35.560 136.797 1.00 77.41 486 VAL A O 1
ATOM 3622 N N . GLY A 1 487 ? 112.031 35.252 139.039 1.00 75.12 487 GLY A N 1
ATOM 3623 C CA . GLY A 1 487 ? 113.260 35.991 139.280 1.00 78.67 487 GLY A CA 1
ATOM 3624 C C . GLY A 1 487 ? 114.354 35.884 138.226 1.00 83.26 487 GLY A C 1
ATOM 3625 O O . GLY A 1 487 ? 114.917 36.900 137.802 1.00 81.95 487 GLY A O 1
ATOM 3626 N N . SER A 1 488 ? 114.655 34.656 137.811 1.00 84.24 488 SER A N 1
ATOM 3627 C CA . SER A 1 488 ? 115.688 34.393 136.811 1.00 84.22 488 SER A CA 1
ATOM 3628 C C . SER A 1 488 ? 115.357 35.120 135.518 1.00 82.70 488 SER A C 1
ATOM 3629 O O . SER A 1 488 ? 116.101 35.999 135.065 1.00 81.23 488 SER A O 1
ATOM 3632 N N . VAL A 1 489 ? 114.229 34.727 134.933 1.00 79.51 489 VAL A N 1
ATOM 3633 C CA . VAL A 1 489 ? 113.747 35.306 133.691 1.00 76.58 489 VAL A CA 1
ATOM 3634 C C . VAL A 1 489 ? 113.623 36.820 133.815 1.00 75.13 489 VAL A C 1
ATOM 3635 O O . VAL A 1 489 ? 113.897 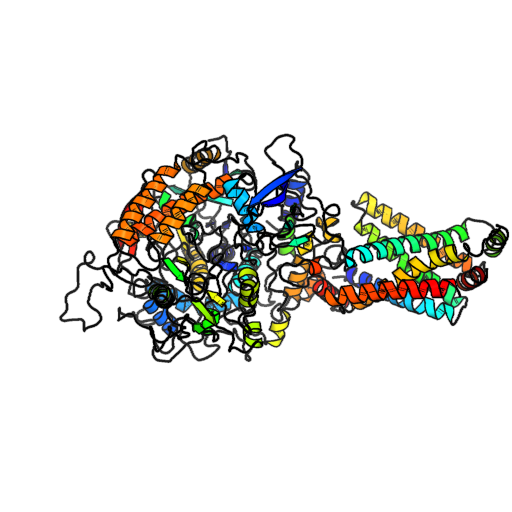37.554 132.868 1.00 75.99 489 VAL A O 1
ATOM 3639 N N . LEU A 1 490 ? 113.212 37.282 134.992 1.00 71.66 490 LEU A N 1
ATOM 3640 C CA . LEU A 1 490 ? 113.050 38.706 135.247 1.00 71.23 490 LEU A CA 1
ATOM 3641 C C . LEU A 1 490 ? 114.367 39.456 135.380 1.00 74.31 490 LEU A C 1
ATOM 3642 O O . LEU A 1 490 ? 114.542 40.515 134.778 1.00 78.02 490 LEU A O 1
ATOM 3647 N N . GLN A 1 491 ? 115.296 38.925 136.163 1.00 76.38 491 GLN A N 1
ATOM 3648 C CA . GLN A 1 491 ? 116.570 39.609 136.318 1.00 80.43 491 GLN A CA 1
ATOM 3649 C C . GLN A 1 491 ? 117.367 39.678 135.024 1.00 80.04 491 GLN A C 1
ATOM 3650 O O . GLN A 1 491 ? 117.980 40.705 134.727 1.00 78.44 491 GLN A O 1
ATOM 3656 N N . GLU A 1 492 ? 117.364 38.600 134.248 1.00 78.83 492 GLU A N 1
ATOM 3657 C CA . GLU A 1 492 ? 118.088 38.617 132.984 1.00 81.31 492 GLU A CA 1
ATOM 3658 C C . GLU A 1 492 ? 117.465 39.734 132.145 1.00 81.65 492 GLU A C 1
ATOM 3659 O O . GLU A 1 492 ? 118.158 40.446 131.413 1.00 82.86 492 GLU A O 1
ATOM 3665 N N . GLY A 1 493 ? 116.145 39.878 132.270 1.00 80.02 493 GLY A N 1
ATOM 3666 C CA . GLY A 1 493 ? 115.426 40.907 131.535 1.00 72.02 493 GLY A CA 1
ATOM 3667 C C . GLY A 1 493 ? 115.807 42.314 131.957 1.00 68.87 493 GLY A C 1
ATOM 3668 O O . GLY A 1 493 ? 115.992 43.195 131.112 1.00 63.71 493 GLY A O 1
ATOM 3669 N N . CYS A 1 494 ? 115.921 42.534 133.264 1.00 62.56 494 CYS A N 1
ATOM 3670 C CA . CYS A 1 494 ? 116.291 43.842 133.783 1.00 66.94 494 CYS A CA 1
ATOM 3671 C C . CYS A 1 494 ? 117.630 44.306 133.226 1.00 71.20 494 CYS A C 1
ATOM 3672 O O . CYS A 1 494 ? 117.733 45.384 132.644 1.00 68.47 494 CYS A O 1
ATOM 3675 N N . GLU A 1 495 ? 118.658 43.488 133.423 1.00 75.41 495 GLU A N 1
ATOM 3676 C CA . GLU A 1 495 ? 119.990 43.819 132.939 1.00 78.73 495 GLU A CA 1
ATOM 3677 C C . GLU A 1 495 ? 119.997 43.840 131.419 1.00 76.08 495 GLU A C 1
ATOM 3678 O O . GLU A 1 495 ? 120.760 44.578 130.797 1.00 76.13 495 GLU A O 1
ATOM 3684 N N . LYS A 1 496 ? 119.126 43.036 130.823 1.00 72.46 496 LYS A N 1
ATOM 3685 C CA . LYS A 1 496 ? 119.022 42.971 129.377 1.00 72.50 496 LYS A CA 1
ATOM 3686 C C . LYS A 1 496 ? 118.463 44.297 128.853 1.00 70.30 496 LYS A C 1
ATOM 3687 O O . LYS A 1 496 ? 118.938 44.838 127.850 1.00 67.35 496 LYS A O 1
ATOM 3693 N N . ILE A 1 497 ? 117.462 44.821 129.556 1.00 68.41 497 ILE A N 1
ATOM 3694 C CA . ILE A 1 497 ? 116.822 46.078 129.181 1.00 70.11 497 ILE A CA 1
ATOM 3695 C C . ILE A 1 497 ? 117.649 47.311 129.577 1.00 68.93 497 ILE A C 1
ATOM 3696 O O . ILE A 1 497 ? 117.633 48.330 128.876 1.00 66.22 497 ILE A O 1
ATOM 3701 N N . LEU A 1 498 ? 118.374 47.208 130.693 1.00 67.11 498 LEU A N 1
ATOM 3702 C CA . LEU A 1 498 ? 119.236 48.293 131.168 1.00 62.23 498 LEU A CA 1
ATOM 3703 C C . LEU A 1 498 ? 120.411 48.403 130.215 1.00 64.02 498 LEU A C 1
ATOM 3704 O O . LEU A 1 498 ? 121.066 49.442 130.125 1.00 63.18 498 LEU A O 1
ATOM 3709 N N . ARG A 1 499 ? 120.672 47.304 129.514 1.00 66.45 499 ARG A N 1
ATOM 3710 C CA . ARG A 1 499 ? 121.755 47.229 128.540 1.00 71.11 499 ARG A CA 1
ATOM 3711 C C . ARG A 1 499 ? 121.351 48.032 127.308 1.00 68.99 499 ARG A C 1
ATOM 3712 O O . ARG A 1 499 ? 122.133 48.831 126.789 1.00 67.24 499 ARG A O 1
ATOM 3720 N N . LEU A 1 500 ? 120.118 47.816 126.852 1.00 67.92 500 LEU A N 1
ATOM 3721 C CA . LEU A 1 500 ? 119.607 48.534 125.688 1.00 64.79 500 LEU A CA 1
ATOM 3722 C C . LEU A 1 500 ? 119.544 50.034 125.993 1.00 65.38 500 LEU A C 1
ATOM 3723 O O . LEU A 1 500 ? 119.877 50.867 125.142 1.00 60.70 500 LEU A O 1
ATOM 3728 N N . TYR A 1 501 ? 119.125 50.373 127.212 1.00 62.97 501 TYR A N 1
ATOM 3729 C CA . TYR A 1 501 ? 119.036 51.769 127.610 1.00 67.27 501 TYR A CA 1
ATOM 3730 C C . TYR A 1 501 ? 120.395 52.404 127.383 1.00 68.73 501 TYR A C 1
ATOM 3731 O O . TYR A 1 501 ? 120.497 53.584 127.038 1.00 70.84 501 TYR A O 1
ATOM 3740 N N . GLY A 1 502 ? 121.443 51.616 127.596 1.00 69.79 502 GLY A N 1
ATOM 3741 C CA . GLY A 1 502 ? 122.780 52.127 127.386 1.00 68.37 502 GLY A CA 1
ATOM 3742 C C . GLY A 1 502 ? 122.972 52.508 125.931 1.00 69.49 502 GLY A C 1
ATOM 3743 O O . GLY A 1 502 ? 123.525 53.566 125.628 1.00 66.80 502 GLY A O 1
ATOM 3744 N N . ASP A 1 503 ? 122.484 51.655 125.032 1.00 73.01 503 ASP A N 1
ATOM 3745 C CA . ASP A 1 503 ? 122.610 51.874 123.592 1.00 78.15 503 ASP A CA 1
ATOM 3746 C C . ASP A 1 503 ? 121.951 53.134 123.017 1.00 78.63 503 ASP A C 1
ATOM 3747 O O . ASP A 1 503 ? 122.258 53.541 121.894 1.00 78.62 503 ASP A O 1
ATOM 3752 N N . LEU A 1 504 ? 121.051 53.751 123.772 1.00 76.52 504 LEU A N 1
ATOM 3753 C CA . LEU A 1 504 ? 120.389 54.954 123.292 1.00 75.39 504 LEU A CA 1
ATOM 3754 C C . LEU A 1 504 ? 121.383 56.014 122.824 1.00 76.94 504 LEU A C 1
ATOM 3755 O O . LEU A 1 504 ? 121.006 57.010 122.215 1.00 77.08 504 LEU A O 1
ATOM 3760 N N . GLN A 1 505 ? 122.661 55.798 123.098 1.00 80.60 505 GLN A N 1
ATOM 3761 C CA . GLN A 1 505 ? 123.664 56.761 122.683 1.00 86.39 505 GLN A CA 1
ATOM 3762 C C . GLN A 1 505 ? 124.371 56.342 121.404 1.00 86.32 505 GLN A C 1
ATOM 3763 O O . GLN A 1 505 ? 125.110 57.124 120.804 1.00 83.91 505 GLN A O 1
ATOM 3769 N N . HIS A 1 506 ? 124.134 55.107 120.984 1.00 86.64 506 HIS A N 1
ATOM 3770 C CA . HIS A 1 506 ? 124.733 54.602 119.763 1.00 88.07 506 HIS A CA 1
ATOM 3771 C C . HIS A 1 506 ? 123.689 54.495 118.662 1.00 87.45 506 HIS A C 1
ATOM 3772 O O . HIS A 1 506 ? 123.870 53.750 117.703 1.00 88.87 506 HIS A O 1
ATOM 3779 N N . LEU A 1 507 ? 122.599 55.247 118.798 1.00 86.72 507 LEU A N 1
ATOM 3780 C CA . LEU A 1 507 ? 121.534 55.212 117.801 1.00 85.39 507 LEU A CA 1
ATOM 3781 C C . LEU A 1 507 ? 121.773 56.117 116.588 1.00 82.06 507 LEU A C 1
ATOM 3782 O O . LEU A 1 507 ? 122.329 57.211 116.693 1.00 76.63 507 LEU A O 1
ATOM 3787 N N . LYS A 1 508 ? 121.345 55.630 115.431 1.00 83.70 508 LYS A N 1
ATOM 3788 C CA . LYS A 1 508 ? 121.497 56.340 114.173 1.00 84.58 508 LYS A CA 1
ATOM 3789 C C . LYS A 1 508 ? 120.163 56.783 113.579 1.00 82.19 508 LYS A C 1
ATOM 3790 O O . LYS A 1 508 ? 119.211 56.003 113.478 1.00 81.50 508 LYS A O 1
ATOM 3796 N N . THR A 1 509 ? 120.121 58.046 113.182 1.00 78.90 509 THR A N 1
ATOM 3797 C CA . THR A 1 509 ? 118.944 58.639 112.579 1.00 79.09 509 THR A CA 1
ATOM 3798 C C . THR A 1 509 ? 119.389 59.090 111.184 1.00 78.45 509 THR A C 1
ATOM 3799 O O . THR A 1 509 ? 120.559 59.397 110.985 1.00 81.63 509 THR A O 1
ATOM 3803 N N . PHE A 1 510 ? 118.474 59.130 110.223 1.00 78.26 510 PHE A N 1
ATOM 3804 C CA . PHE A 1 510 ? 118.824 59.541 108.867 1.00 74.23 510 PHE A CA 1
ATOM 3805 C C . PHE A 1 510 ? 118.171 60.846 108.432 1.00 75.46 510 PHE A C 1
ATOM 3806 O O . PHE A 1 510 ? 118.843 61.736 107.912 1.00 74.16 510 PHE A O 1
ATOM 3814 N N . ASP A 1 511 ? 116.862 60.959 108.640 1.00 75.47 511 ASP A N 1
ATOM 3815 C CA . ASP A 1 511 ? 116.129 62.166 108.266 1.00 75.08 511 ASP A CA 1
ATOM 3816 C C . ASP A 1 511 ? 116.673 63.316 109.110 1.00 72.12 511 ASP A C 1
ATOM 3817 O O . ASP A 1 511 ? 116.949 63.136 110.294 1.00 70.13 511 ASP A O 1
ATOM 3822 N N . ARG A 1 512 ? 116.823 64.495 108.510 1.00 68.43 512 ARG A N 1
ATOM 3823 C CA . ARG A 1 512 ? 117.357 65.634 109.242 1.00 70.43 512 ARG A CA 1
ATOM 3824 C C . ARG A 1 512 ? 116.694 66.971 108.943 1.00 74.55 512 ARG A C 1
ATOM 3825 O O . ARG A 1 512 ? 117.240 68.037 109.260 1.00 73.42 512 ARG A O 1
ATOM 3833 N N . GLY A 1 513 ? 115.512 66.913 108.338 1.00 74.53 513 GLY A N 1
ATOM 3834 C CA . GLY A 1 513 ? 114.794 68.131 108.023 1.00 71.28 513 GLY A CA 1
ATOM 3835 C C . GLY A 1 513 ? 114.002 68.604 109.225 1.00 70.36 513 GLY A C 1
ATOM 3836 O O . GLY A 1 513 ? 113.992 67.957 110.275 1.00 67.51 513 GLY A O 1
ATOM 3837 N N . MET A 1 514 ? 113.331 69.737 109.065 1.00 70.53 514 MET A N 1
ATOM 3838 C CA . MET A 1 514 ? 112.523 70.316 110.127 1.00 68.87 514 MET A CA 1
ATOM 3839 C C . MET A 1 514 ? 111.039 69.960 110.025 1.00 68.68 514 MET A C 1
ATOM 3840 O O . MET A 1 514 ? 110.297 70.086 111.004 1.00 68.89 514 MET A O 1
ATOM 3845 N N . VAL A 1 515 ? 110.607 69.509 108.849 1.00 64.72 515 VAL A N 1
ATOM 3846 C CA . VAL A 1 515 ? 109.205 69.178 108.641 1.00 57.96 515 VAL A CA 1
ATOM 3847 C C . VAL A 1 515 ? 108.924 67.686 108.730 1.00 56.64 515 VAL A C 1
ATOM 3848 O O . VAL A 1 515 ? 109.622 66.875 108.133 1.00 55.36 515 VAL A O 1
ATOM 3852 N N . TRP A 1 516 ? 107.884 67.339 109.477 1.00 53.45 516 TRP A N 1
ATOM 3853 C CA . TRP A 1 516 ? 107.485 65.948 109.660 1.00 53.11 516 TRP A CA 1
ATOM 3854 C C . TRP A 1 516 ? 108.615 64.932 109.744 1.00 54.67 516 TRP A C 1
ATOM 3855 O O . TRP A 1 516 ? 108.729 64.032 108.914 1.00 55.89 516 TRP A O 1
ATOM 3866 N N . ASN A 1 517 ? 109.435 65.068 110.778 1.00 56.10 517 ASN A N 1
ATOM 3867 C CA . ASN A 1 517 ? 110.548 64.164 110.974 1.00 57.78 517 ASN A CA 1
ATOM 3868 C C . ASN A 1 517 ? 110.062 63.002 111.836 1.00 60.87 517 ASN A C 1
ATOM 3869 O O . ASN A 1 517 ? 110.351 62.922 113.038 1.00 62.31 517 ASN A O 1
ATOM 3874 N N . THR A 1 518 ? 109.299 62.110 111.223 1.00 59.29 518 THR A N 1
ATOM 3875 C CA . THR A 1 518 ? 108.804 60.962 111.957 1.00 61.90 518 THR A CA 1
ATOM 3876 C C . THR A 1 518 ? 110.019 60.151 112.392 1.00 62.85 518 THR A C 1
ATOM 3877 O O . THR A 1 518 ? 109.947 59.316 113.297 1.00 61.34 518 THR A O 1
ATOM 3881 N N . ASP A 1 519 ? 111.148 60.417 111.749 1.00 62.65 519 ASP A N 1
ATOM 3882 C CA . ASP A 1 519 ? 112.379 59.728 112.105 1.00 63.88 519 ASP A CA 1
ATOM 3883 C C . ASP A 1 519 ? 112.747 60.204 113.517 1.00 58.69 519 ASP A C 1
ATOM 3884 O O . ASP A 1 519 ? 112.930 59.403 114.444 1.00 53.48 519 ASP A O 1
ATOM 3889 N N . LEU A 1 520 ? 112.819 61.525 113.663 1.00 53.64 520 LEU A N 1
ATOM 3890 C CA . LEU A 1 520 ? 113.143 62.163 114.926 1.00 49.50 520 LEU A CA 1
ATOM 3891 C C . LEU A 1 520 ? 112.136 61.844 116.032 1.00 50.39 520 LEU A C 1
ATOM 3892 O O . LEU A 1 520 ? 112.524 61.458 117.137 1.00 56.58 520 LEU A O 1
ATOM 3897 N N . VAL A 1 521 ? 110.844 61.987 115.745 1.00 52.40 521 VAL A N 1
ATOM 3898 C CA . VAL A 1 521 ? 109.843 61.717 116.767 1.00 52.12 521 VAL A CA 1
ATOM 3899 C C . VAL A 1 521 ? 109.756 60.247 117.176 1.00 49.68 521 VAL A C 1
ATOM 3900 O O . VAL A 1 521 ? 109.667 59.957 118.366 1.00 51.50 521 VAL A O 1
ATOM 3904 N N . GLU A 1 522 ? 109.781 59.319 116.223 1.00 48.13 522 GLU A N 1
ATOM 3905 C CA . GLU A 1 522 ? 109.703 57.909 116.605 1.00 55.33 522 GLU A CA 1
ATOM 3906 C C . GLU A 1 522 ? 110.869 57.556 117.519 1.00 56.58 522 GLU A C 1
ATOM 3907 O O . GLU A 1 522 ? 110.765 56.669 118.368 1.00 50.84 522 GLU A O 1
ATOM 3913 N N . THR A 1 523 ? 111.972 58.279 117.355 1.00 57.96 523 THR A N 1
ATOM 3914 C CA . THR A 1 523 ? 113.150 58.072 118.182 1.00 55.20 523 THR A CA 1
ATOM 3915 C C . THR A 1 523 ? 112.814 58.648 119.565 1.00 56.07 523 THR A C 1
ATOM 3916 O O . THR A 1 523 ? 112.954 57.959 120.584 1.00 54.23 523 THR A O 1
ATOM 3920 N N . LEU A 1 524 ? 112.354 59.898 119.606 1.00 55.27 524 LEU A N 1
ATOM 3921 C CA . LEU A 1 524 ? 111.960 60.513 120.877 1.00 50.87 524 LEU A CA 1
ATOM 3922 C C . LEU A 1 524 ? 111.009 59.561 121.602 1.00 52.24 524 LEU A C 1
ATOM 3923 O O . LEU A 1 524 ? 111.065 59.424 122.823 1.00 55.75 524 LEU A O 1
ATOM 3928 N N . GLU A 1 525 ? 110.141 58.895 120.845 1.00 50.25 525 GLU A N 1
ATOM 3929 C CA . GLU A 1 525 ? 109.193 57.956 121.430 1.00 54.90 525 GLU A CA 1
ATOM 3930 C C . GLU A 1 525 ? 109.938 56.766 122.027 1.00 56.06 525 GLU A C 1
ATOM 3931 O O . GLU A 1 525 ? 109.539 56.227 123.064 1.00 59.18 525 GLU A O 1
ATOM 3937 N N . LEU A 1 526 ? 111.017 56.354 121.370 1.00 53.93 526 LEU A N 1
ATOM 3938 C CA . LEU A 1 526 ? 111.805 55.236 121.859 1.00 53.86 526 LEU A CA 1
ATOM 3939 C C . LEU A 1 526 ? 112.355 55.585 123.241 1.00 55.61 526 LEU A C 1
ATOM 3940 O O . LEU A 1 526 ? 112.290 54.770 124.173 1.00 49.10 526 LEU A O 1
ATOM 3945 N N . GLN A 1 527 ? 112.900 56.794 123.371 1.00 52.06 527 GLN A N 1
ATOM 3946 C CA . GLN A 1 527 ? 113.437 57.231 124.653 1.00 52.88 527 GLN A CA 1
ATOM 3947 C C . GLN A 1 527 ? 112.340 57.041 125.688 1.00 52.21 527 GLN A C 1
ATOM 3948 O O . GLN A 1 527 ? 112.589 56.567 126.796 1.00 52.00 527 GLN A O 1
ATOM 3954 N N . ASN A 1 528 ? 111.114 57.392 125.317 1.00 54.22 528 ASN A N 1
ATOM 3955 C CA . ASN A 1 528 ? 109.990 57.253 126.236 1.00 51.12 528 ASN A CA 1
ATOM 3956 C C . ASN A 1 528 ? 109.657 55.811 126.568 1.00 47.56 528 ASN A C 1
ATOM 3957 O O . ASN A 1 528 ? 109.512 55.463 127.740 1.00 50.49 528 ASN A O 1
ATOM 3962 N N . LEU A 1 529 ? 109.530 54.971 125.546 1.00 48.96 529 LEU A N 1
ATOM 3963 C CA . LEU A 1 529 ? 109.221 53.563 125.777 1.00 55.12 529 LEU A CA 1
ATOM 3964 C C . LEU A 1 529 ? 110.262 52.910 126.698 1.00 55.86 529 LEU A C 1
ATOM 3965 O O . LEU A 1 529 ? 109.923 52.038 127.501 1.00 57.89 529 LEU A O 1
ATOM 3970 N N . MET A 1 530 ? 111.522 53.331 126.587 1.00 57.88 530 MET A N 1
ATOM 3971 C CA . MET A 1 530 ? 112.582 52.769 127.423 1.00 62.46 530 MET A CA 1
ATOM 3972 C C . MET A 1 530 ? 112.353 53.056 128.913 1.00 64.61 530 MET A C 1
ATOM 3973 O O . MET A 1 530 ? 112.446 52.147 129.752 1.00 62.74 530 MET A O 1
ATOM 3978 N N . LEU A 1 531 ? 112.052 54.313 129.243 1.00 60.69 531 LEU A N 1
ATOM 3979 C CA . LEU A 1 531 ? 111.805 54.691 130.627 1.00 55.22 531 LEU A CA 1
ATOM 3980 C C . LEU A 1 531 ? 110.647 53.881 131.197 1.00 54.95 531 LEU A C 1
ATOM 3981 O O . LEU A 1 531 ? 110.642 53.533 132.376 1.00 58.05 531 LEU A O 1
ATOM 3986 N N . CYS A 1 532 ? 109.676 53.554 130.358 1.00 52.51 532 CYS A N 1
ATOM 3987 C CA . CYS A 1 532 ? 108.542 52.774 130.831 1.00 56.28 532 CYS A CA 1
ATOM 3988 C C . CYS A 1 532 ? 108.924 51.318 131.044 1.00 58.06 532 CYS A C 1
ATOM 3989 O O . CYS A 1 532 ? 108.536 50.710 132.042 1.00 61.92 532 CYS A O 1
ATOM 3992 N N . ALA A 1 533 ? 109.689 50.756 130.113 1.00 56.85 533 ALA A N 1
ATOM 3993 C CA . ALA A 1 533 ? 110.094 49.360 130.238 1.00 57.53 533 ALA A CA 1
ATOM 3994 C C . ALA A 1 533 ? 110.959 49.137 131.472 1.00 53.18 533 ALA A C 1
ATOM 3995 O O . ALA A 1 533 ? 110.781 48.154 132.193 1.00 56.56 533 ALA A O 1
ATOM 3997 N N . LEU A 1 534 ? 111.890 50.047 131.720 1.00 49.34 534 LEU A N 1
ATOM 3998 C CA . LEU A 1 534 ? 112.757 49.909 132.882 1.00 53.26 534 LEU A CA 1
ATOM 3999 C C . LEU A 1 534 ? 111.944 49.773 134.156 1.00 57.32 534 LEU A C 1
ATOM 4000 O O . LEU A 1 534 ? 112.219 48.918 134.995 1.00 60.33 534 LEU A O 1
ATOM 4005 N N . GLN A 1 535 ? 110.929 50.616 134.292 1.00 58.24 535 GLN A N 1
ATOM 4006 C CA . GLN A 1 535 ? 110.101 50.606 135.482 1.00 53.92 535 GLN A CA 1
ATOM 4007 C C . GLN A 1 535 ? 109.189 49.394 135.530 1.00 50.28 535 GLN A C 1
ATOM 4008 O O . GLN A 1 535 ? 108.902 48.864 136.603 1.00 53.00 535 GLN A O 1
ATOM 4014 N N . THR A 1 536 ? 108.749 48.934 134.373 1.00 49.11 536 THR A N 1
ATOM 4015 C CA . THR A 1 536 ? 107.870 47.774 134.341 1.00 54.77 536 THR A CA 1
ATOM 4016 C C . THR A 1 536 ? 108.594 46.497 134.757 1.00 54.73 536 THR A C 1
ATOM 4017 O O . THR A 1 536 ? 108.140 45.769 135.639 1.00 55.62 536 THR A O 1
ATOM 4021 N N . ILE A 1 537 ? 109.720 46.224 134.110 1.00 56.78 537 ILE A N 1
ATOM 4022 C CA . ILE A 1 537 ? 110.475 45.020 134.392 1.00 58.96 537 ILE A CA 1
ATOM 4023 C C . ILE A 1 537 ? 111.079 45.030 135.809 1.00 60.50 537 ILE A C 1
ATOM 4024 O O . ILE A 1 537 ? 111.028 44.012 136.508 1.00 63.71 537 ILE A O 1
ATOM 4029 N N . TYR A 1 538 ? 111.621 46.168 136.251 1.00 56.29 538 TYR A N 1
ATOM 4030 C CA . TYR A 1 538 ? 112.187 46.236 137.604 1.00 58.81 538 TYR A CA 1
ATOM 4031 C C . TYR A 1 538 ? 111.129 46.088 138.677 1.00 59.05 538 TYR A C 1
ATOM 4032 O O . TYR A 1 538 ? 111.262 45.251 139.573 1.00 64.70 538 TYR A O 1
ATOM 4041 N N . GLY A 1 539 ? 110.081 46.901 138.600 1.00 55.96 539 GLY A N 1
ATOM 4042 C CA . GLY A 1 539 ? 109.022 46.799 139.583 1.00 56.34 539 GLY A CA 1
ATOM 4043 C C . GLY A 1 539 ? 108.475 45.384 139.570 1.00 55.31 539 GLY A C 1
ATOM 4044 O O . GLY A 1 539 ? 108.018 44.879 140.581 1.00 58.34 539 GLY A O 1
ATOM 4045 N N . ALA A 1 540 ? 108.539 44.734 138.418 1.00 55.03 540 ALA A N 1
ATOM 4046 C CA . ALA A 1 540 ? 108.029 43.374 138.294 1.00 61.24 540 ALA A CA 1
ATOM 4047 C C . ALA A 1 540 ? 108.894 42.342 139.015 1.00 60.06 540 ALA A C 1
ATOM 4048 O O . ALA A 1 540 ? 108.372 41.432 139.661 1.00 55.07 540 ALA A O 1
ATOM 4050 N N . GLU A 1 541 ? 110.213 42.484 138.895 1.00 61.55 541 GLU A N 1
ATOM 4051 C CA . GLU A 1 541 ? 111.138 41.554 139.528 1.00 66.78 541 GLU A CA 1
ATOM 4052 C C . GLU A 1 541 ? 111.045 41.645 141.047 1.00 66.90 541 GLU A C 1
ATOM 4053 O O . GLU A 1 541 ? 111.069 40.629 141.741 1.00 68.06 541 GLU A O 1
ATOM 4059 N N . ALA A 1 542 ? 110.921 42.867 141.556 1.00 67.73 542 ALA A N 1
ATOM 4060 C CA . ALA A 1 542 ? 110.835 43.105 142.991 1.00 64.96 542 ALA A CA 1
ATOM 4061 C C . ALA A 1 542 ? 109.541 42.613 143.647 1.00 64.30 542 ALA A C 1
ATOM 4062 O O . ALA A 1 542 ? 109.553 42.222 144.817 1.00 66.04 542 ALA A O 1
ATOM 4064 N N . ARG A 1 543 ? 108.431 42.626 142.911 1.00 61.96 543 ARG A N 1
ATOM 4065 C CA . ARG A 1 543 ? 107.158 42.192 143.492 1.00 63.93 543 ARG A CA 1
ATOM 4066 C C . ARG A 1 543 ? 107.072 40.677 143.618 1.00 66.59 543 ARG A C 1
ATOM 4067 O O . ARG A 1 543 ? 106.708 39.980 142.671 1.00 70.20 543 ARG A O 1
ATOM 4075 N N . LYS A 1 544 ? 107.398 40.178 144.807 1.00 65.70 544 LYS A N 1
ATOM 4076 C CA . LYS A 1 544 ? 107.387 38.745 145.069 1.00 56.62 544 LYS A CA 1
ATOM 4077 C C . LYS A 1 544 ? 106.075 38.242 145.644 1.00 57.95 544 LYS A C 1
ATOM 4078 O O . LYS A 1 544 ? 105.958 37.915 146.831 1.00 58.17 544 LYS A O 1
ATOM 4084 N N . GLU A 1 545 ? 105.081 38.200 144.768 1.00 56.76 545 GLU A N 1
ATOM 4085 C CA . GLU A 1 545 ? 103.750 37.728 145.095 1.00 60.21 545 GLU A CA 1
ATOM 4086 C C . GLU A 1 545 ? 102.978 37.649 143.785 1.00 64.29 545 GLU A C 1
ATOM 4087 O O . GLU A 1 545 ? 103.496 38.017 142.725 1.00 63.36 545 GLU A O 1
ATOM 4093 N N . SER A 1 546 ? 101.747 37.153 143.864 1.00 64.60 546 SER A N 1
ATOM 4094 C CA . SER A 1 546 ? 100.888 37.031 142.702 1.00 62.65 546 SER A CA 1
ATOM 4095 C C . SER A 1 546 ? 99.563 37.717 142.988 1.00 64.18 546 SER A C 1
ATOM 4096 O O . SER A 1 546 ? 98.773 37.256 143.817 1.00 63.91 546 SER A O 1
ATOM 4099 N N . ARG A 1 547 ? 99.337 38.834 142.300 1.00 63.41 547 ARG A N 1
ATOM 4100 C CA . ARG A 1 547 ? 98.114 39.609 142.458 1.00 59.30 547 ARG A CA 1
ATOM 4101 C C . ARG A 1 547 ? 97.707 40.086 141.075 1.00 60.43 547 ARG A C 1
ATOM 4102 O O . ARG A 1 547 ? 98.544 40.572 140.307 1.00 60.86 547 ARG A O 1
ATOM 4110 N N . GLY A 1 548 ? 96.427 39.931 140.752 1.00 56.20 548 GLY A N 1
ATOM 4111 C CA . GLY A 1 548 ? 95.943 40.358 139.456 1.00 57.50 548 GLY A CA 1
ATOM 4112 C C . GLY A 1 548 ? 96.749 39.818 138.285 1.00 65.40 548 GLY A C 1
ATOM 4113 O O . GLY A 1 548 ? 97.057 38.626 138.208 1.00 64.56 548 GLY A O 1
ATOM 4114 N N . ALA A 1 549 ? 97.098 40.715 137.370 1.00 65.88 549 ALA A N 1
ATOM 4115 C CA . ALA A 1 549 ? 97.846 40.346 136.179 1.00 69.33 549 ALA A CA 1
ATOM 4116 C C . ALA A 1 549 ? 99.259 39.849 136.461 1.00 73.14 549 ALA A C 1
ATOM 4117 O O . ALA A 1 549 ? 99.811 39.058 135.690 1.00 78.30 549 ALA A O 1
ATOM 4119 N N . HIS A 1 550 ? 99.847 40.314 137.556 1.00 72.86 550 HIS A N 1
ATOM 4120 C CA . HIS A 1 550 ? 101.200 39.913 137.904 1.00 71.96 550 HIS A CA 1
ATOM 4121 C C . HIS A 1 550 ? 101.221 38.543 138.572 1.00 75.56 550 HIS A C 1
ATOM 4122 O O . HIS A 1 550 ? 100.883 38.404 139.755 1.00 74.13 550 HIS A O 1
ATOM 4129 N N . ALA A 1 551 ? 101.623 37.532 137.805 1.00 77.13 551 ALA A N 1
ATOM 4130 C CA . ALA A 1 551 ? 101.693 36.164 138.306 1.00 79.14 551 ALA A CA 1
ATOM 4131 C C . ALA A 1 551 ? 103.132 35.657 138.326 1.00 81.28 551 ALA A C 1
ATOM 4132 O O . ALA A 1 551 ? 103.756 35.479 137.274 1.00 84.87 551 ALA A O 1
ATOM 4134 N N . ARG A 1 552 ? 103.653 35.434 139.531 1.00 82.35 552 ARG A N 1
ATOM 4135 C CA . ARG A 1 552 ? 105.010 34.928 139.712 1.00 81.78 552 ARG A CA 1
ATOM 4136 C C . ARG A 1 552 ? 104.947 33.430 139.997 1.00 82.88 552 ARG A C 1
ATOM 4137 O O . ARG A 1 552 ? 104.076 32.967 140.734 1.00 79.34 552 ARG A O 1
ATOM 4145 N N . GLU A 1 553 ? 105.865 32.675 139.400 1.00 85.79 553 GLU A N 1
ATOM 4146 C CA . GLU A 1 553 ? 105.922 31.231 139.608 1.00 87.94 553 GLU A CA 1
ATOM 4147 C C . GLU A 1 553 ? 106.603 30.971 140.946 1.00 84.21 553 GLU A C 1
ATOM 4148 O O . GLU A 1 553 ? 106.263 30.024 141.654 1.00 83.83 553 GLU A O 1
ATOM 4154 N N . ASP A 1 554 ? 107.560 31.828 141.291 1.00 80.40 554 ASP A N 1
ATOM 4155 C CA . ASP A 1 554 ? 108.273 31.701 142.550 1.00 78.36 554 ASP A CA 1
ATOM 4156 C C . ASP A 1 554 ? 107.275 31.874 143.684 1.00 79.68 554 ASP A C 1
ATOM 4157 O O . ASP A 1 554 ? 107.256 31.099 144.640 1.00 83.18 554 ASP A O 1
ATOM 4162 N N . PHE A 1 555 ? 106.445 32.906 143.560 1.00 77.15 555 PHE A N 1
ATOM 4163 C CA . PHE A 1 555 ? 105.475 33.236 144.591 1.00 78.41 555 PHE A CA 1
ATOM 4164 C C . PHE A 1 555 ? 104.044 33.278 144.099 1.00 79.96 555 PHE A C 1
ATOM 4165 O O . PHE A 1 555 ? 103.542 34.347 143.774 1.00 84.67 555 PHE A O 1
ATOM 4173 N N . LYS A 1 556 ? 103.385 32.128 144.049 1.00 82.55 556 LYS A N 1
ATOM 4174 C CA . LYS A 1 556 ? 101.994 32.084 143.613 1.00 87.26 556 LYS A CA 1
ATOM 4175 C C . LYS A 1 556 ? 101.082 32.487 144.762 1.00 87.95 556 LYS A C 1
ATOM 4176 O O . LYS A 1 556 ? 99.944 32.023 144.864 1.00 89.18 556 LYS A O 1
ATOM 4182 N N . GLU A 1 557 ? 101.588 33.365 145.620 1.00 87.35 557 GLU A N 1
ATOM 4183 C CA . GLU A 1 557 ? 100.828 33.818 146.773 1.00 85.69 557 GLU A CA 1
ATOM 4184 C C . GLU A 1 557 ? 100.377 35.273 146.744 1.00 81.77 557 GLU A C 1
ATOM 4185 O O . GLU A 1 557 ? 101.000 36.125 146.110 1.00 81.64 557 GLU A O 1
ATOM 4191 N N . ARG A 1 558 ? 99.277 35.535 147.444 1.00 78.04 558 ARG A N 1
ATOM 4192 C CA . ARG A 1 558 ? 98.705 36.869 147.571 1.00 70.25 558 ARG A CA 1
ATOM 4193 C C . ARG A 1 558 ? 99.123 37.368 148.956 1.00 63.17 558 ARG A C 1
ATOM 4194 O O . ARG A 1 558 ? 98.361 37.267 149.917 1.00 62.87 558 ARG A O 1
ATOM 4202 N N . VAL A 1 559 ? 100.342 37.892 149.055 1.00 60.01 559 VAL A N 1
ATOM 4203 C CA . VAL A 1 559 ? 100.870 38.390 150.327 1.00 62.07 559 VAL A CA 1
ATOM 4204 C C . VAL A 1 559 ? 100.247 39.712 150.797 1.00 61.70 559 VAL A C 1
ATOM 4205 O O . VAL A 1 559 ? 100.683 40.789 150.378 1.00 60.91 559 VAL A O 1
ATOM 4209 N N . ASP A 1 560 ? 99.248 39.623 151.679 1.00 59.53 560 ASP A N 1
ATOM 4210 C CA . ASP A 1 560 ? 98.568 40.801 152.223 1.00 62.61 560 ASP A CA 1
ATOM 4211 C C . ASP A 1 560 ? 99.082 41.137 153.626 1.00 64.82 560 ASP A C 1
ATOM 4212 O O . ASP A 1 560 ? 100.073 40.568 154.072 1.00 69.71 560 ASP A O 1
ATOM 4217 N N . GLU A 1 561 ? 98.426 42.066 154.318 1.00 65.99 561 GLU A N 1
ATOM 4218 C CA . GLU A 1 561 ? 98.851 42.436 155.670 1.00 69.94 561 GLU A CA 1
ATOM 4219 C C . GLU A 1 561 ? 98.493 41.307 156.628 1.00 74.14 561 GLU A C 1
ATOM 4220 O O . GLU A 1 561 ? 99.179 41.074 157.625 1.00 74.74 561 GLU A O 1
ATOM 4226 N N . TYR A 1 562 ? 97.385 40.637 156.330 1.00 74.27 562 TYR A N 1
ATOM 4227 C CA . TYR A 1 562 ? 96.908 39.514 157.118 1.00 74.86 562 TYR A CA 1
ATOM 4228 C C . TYR A 1 562 ? 96.732 38.377 156.134 1.00 79.63 562 TYR A C 1
ATOM 4229 O O . TYR A 1 562 ? 97.053 38.520 154.953 1.00 86.55 562 TYR A O 1
ATOM 4238 N N . ASP A 1 563 ? 96.242 37.244 156.623 1.00 81.47 563 ASP A N 1
ATOM 4239 C CA . ASP A 1 563 ? 95.969 36.091 155.777 1.00 79.69 563 ASP A CA 1
ATOM 4240 C C . ASP A 1 563 ? 94.453 36.096 155.737 1.00 78.12 563 ASP A C 1
ATOM 4241 O O . ASP A 1 563 ? 93.803 35.497 156.586 1.00 75.60 563 ASP A O 1
ATOM 4246 N N . TYR A 1 564 ? 93.893 36.796 154.757 1.00 80.37 564 TYR A N 1
ATOM 4247 C CA . TYR A 1 564 ? 92.445 36.921 154.663 1.00 81.54 564 TYR A CA 1
ATOM 4248 C C . TYR A 1 564 ? 91.631 35.678 154.342 1.00 83.70 564 TYR A C 1
ATOM 4249 O O . TYR A 1 564 ? 90.404 35.757 154.244 1.00 80.81 564 TYR A O 1
ATOM 4258 N N . SER A 1 565 ? 92.295 34.538 154.173 1.00 86.66 565 SER A N 1
ATOM 4259 C CA . SER A 1 565 ? 91.580 33.293 153.912 1.00 91.35 565 SER A CA 1
ATOM 4260 C C . SER A 1 565 ? 90.910 32.887 155.231 1.00 93.69 565 SER A C 1
ATOM 4261 O O . SER A 1 565 ? 89.681 32.789 155.316 1.00 94.65 565 SER A O 1
ATOM 4264 N N . LYS A 1 566 ? 91.723 32.662 156.261 1.00 95.51 566 LYS A N 1
ATOM 4265 C CA . LYS A 1 566 ? 91.195 32.297 157.572 1.00 97.29 566 LYS A CA 1
ATOM 4266 C C . LYS A 1 566 ? 90.704 33.564 158.267 1.00 96.34 566 LYS A C 1
ATOM 4267 O O . LYS A 1 566 ? 90.723 34.645 157.679 1.00 95.51 566 LYS A O 1
ATOM 4273 N N . PRO A 1 567 ? 90.232 33.447 159.517 1.00 97.31 567 PRO A N 1
ATOM 4274 C CA . PRO A 1 567 ? 89.748 34.633 160.227 1.00 96.74 567 PRO A CA 1
ATOM 4275 C C . PRO A 1 567 ? 90.820 35.668 160.542 1.00 95.68 567 PRO A C 1
ATOM 4276 O O . PRO A 1 567 ? 92.013 35.462 160.294 1.00 93.75 567 PRO A O 1
ATOM 4280 N N . ILE A 1 568 ? 90.372 36.780 161.107 1.00 94.27 568 ILE A N 1
ATOM 4281 C CA . ILE A 1 568 ? 91.251 37.878 161.455 1.00 94.83 568 ILE A CA 1
ATOM 4282 C C . ILE A 1 568 ? 90.880 38.453 162.818 1.00 98.46 568 ILE A C 1
ATOM 4283 O O . ILE A 1 568 ? 89.766 38.944 163.013 1.00 100.92 568 ILE A O 1
ATOM 4288 N N . GLN A 1 569 ? 91.823 38.373 163.752 1.00 99.61 569 GLN A N 1
ATOM 4289 C CA . GLN A 1 569 ? 91.657 38.883 165.113 1.00 101.16 569 GLN A CA 1
ATOM 4290 C C . GLN A 1 569 ? 92.768 38.327 165.991 1.00 100.12 569 GLN A C 1
ATOM 4291 O O . GLN A 1 569 ? 93.536 39.084 166.596 1.00 99.71 569 GLN A O 1
ATOM 4297 N N . GLY A 1 570 ? 92.848 37.002 166.068 1.00 98.12 570 GLY A N 1
ATOM 4298 C CA . GLY A 1 570 ? 93.895 36.381 166.861 1.00 97.95 570 GLY A CA 1
ATOM 4299 C C . GLY A 1 570 ? 95.200 36.466 166.089 1.00 96.21 570 GLY A C 1
ATOM 4300 O O . GLY A 1 570 ? 96.297 36.316 166.632 1.00 96.28 570 GLY A O 1
ATOM 4301 N N . GLN A 1 571 ? 95.053 36.732 164.797 1.00 94.70 571 GLN A N 1
ATOM 4302 C CA . GLN A 1 571 ? 96.164 36.847 163.863 1.00 91.55 571 GLN A CA 1
ATOM 4303 C C . GLN A 1 571 ? 96.912 38.180 163.992 1.00 89.23 571 GLN A C 1
ATOM 4304 O O . GLN A 1 571 ? 96.345 39.188 164.421 1.00 87.32 571 GLN A O 1
ATOM 4310 N N . GLN A 1 572 ? 98.189 38.179 163.624 1.00 86.74 572 GLN A N 1
ATOM 4311 C CA . GLN A 1 572 ? 98.993 39.389 163.722 1.00 86.94 572 GLN A CA 1
ATOM 4312 C C . GLN A 1 572 ? 99.246 40.062 162.380 1.00 85.00 572 GLN A C 1
ATOM 4313 O O . GLN A 1 572 ? 99.480 39.402 161.364 1.00 83.81 572 GLN A O 1
ATOM 4319 N N . LYS A 1 573 ? 99.224 41.390 162.401 1.00 81.05 573 LYS A N 1
ATOM 4320 C CA . LYS A 1 573 ? 99.422 42.205 161.209 1.00 76.85 573 LYS A CA 1
ATOM 4321 C C . LYS A 1 573 ? 100.895 42.345 160.837 1.00 73.16 573 LYS A C 1
ATOM 4322 O O . LYS A 1 573 ? 101.698 42.814 161.639 1.00 76.73 573 LYS A O 1
ATOM 4328 N N . LYS A 1 574 ? 101.247 41.941 159.619 1.00 71.25 574 LYS A N 1
ATOM 4329 C CA . LYS A 1 574 ? 102.632 42.042 159.160 1.00 70.22 574 LYS A CA 1
ATOM 4330 C C . LYS A 1 574 ? 102.998 43.508 158.947 1.00 71.86 574 LYS A C 1
ATOM 4331 O O . LYS A 1 574 ? 102.148 44.323 158.580 1.00 72.84 574 LYS A O 1
ATOM 4337 N N . PRO A 1 575 ? 104.270 43.866 159.188 1.00 73.03 575 PRO A N 1
ATOM 4338 C CA . PRO A 1 575 ? 104.747 45.244 159.013 1.00 70.06 575 PRO A CA 1
ATOM 4339 C C . PRO A 1 575 ? 104.557 45.656 157.555 1.00 72.29 575 PRO A C 1
ATOM 4340 O O . PRO A 1 575 ? 104.617 44.814 156.656 1.00 71.82 575 PRO A O 1
ATOM 4344 N N . PHE A 1 576 ? 104.337 46.943 157.315 1.00 72.51 576 PHE A N 1
ATOM 4345 C CA . PHE A 1 576 ? 104.127 47.416 155.954 1.00 71.12 576 PHE A CA 1
ATOM 4346 C C . PHE A 1 576 ? 105.178 46.925 154.962 1.00 72.36 576 PHE A C 1
ATOM 4347 O O . PHE A 1 576 ? 104.839 46.480 153.861 1.00 67.70 576 PHE A O 1
ATOM 4355 N N . GLN A 1 577 ? 106.447 47.005 155.346 1.00 72.54 577 GLN A N 1
ATOM 4356 C CA . GLN A 1 577 ? 107.526 46.573 154.463 1.00 77.42 577 GLN A CA 1
ATOM 4357 C C . GLN A 1 577 ? 107.709 45.062 154.432 1.00 76.20 577 GLN A C 1
ATOM 4358 O O . GLN A 1 577 ? 108.672 44.551 153.865 1.00 72.85 577 GLN A O 1
ATOM 4364 N N . GLU A 1 578 ? 106.761 44.346 155.019 1.00 75.78 578 GLU A N 1
ATOM 4365 C CA . GLU A 1 578 ? 106.850 42.905 155.061 1.00 79.22 578 GLU A CA 1
ATOM 4366 C C . GLU A 1 578 ? 105.808 42.233 154.173 1.00 78.02 578 GLU A C 1
ATOM 4367 O O . GLU A 1 578 ? 105.868 41.025 153.960 1.00 80.27 578 GLU A O 1
ATOM 4373 N N . HIS A 1 579 ? 104.850 43.005 153.665 1.00 75.87 579 HIS A N 1
ATOM 4374 C CA . HIS A 1 579 ? 103.832 42.441 152.779 1.00 73.78 579 HIS A CA 1
ATOM 4375 C C . HIS A 1 579 ? 103.833 43.184 151.446 1.00 70.17 579 HIS A C 1
ATOM 4376 O O . HIS A 1 579 ? 104.550 44.171 151.290 1.00 69.63 579 HIS A O 1
ATOM 4383 N N . TRP A 1 580 ? 103.041 42.709 150.487 1.00 67.74 580 TRP A N 1
ATOM 4384 C CA . TRP A 1 580 ? 102.999 43.341 149.172 1.00 65.48 580 TRP A CA 1
ATOM 4385 C C . TRP A 1 580 ? 101.688 44.012 148.772 1.00 61.96 580 TRP A C 1
ATOM 4386 O O . TRP A 1 580 ? 101.485 44.328 147.604 1.00 67.21 580 TRP A O 1
ATOM 4397 N N . ARG A 1 581 ? 100.793 44.227 149.724 1.00 55.44 581 ARG A N 1
ATOM 4398 C CA . ARG A 1 581 ? 99.553 44.888 149.390 1.00 49.43 581 ARG A CA 1
ATOM 4399 C C . ARG A 1 581 ? 99.829 46.385 149.444 1.00 52.95 581 ARG A C 1
ATOM 4400 O O . ARG A 1 581 ? 99.386 47.106 150.349 1.00 49.72 581 ARG A O 1
ATOM 4408 N N . LYS A 1 582 ? 100.586 46.845 148.456 1.00 52.55 582 LYS A N 1
ATOM 4409 C CA . LYS A 1 582 ? 100.962 48.242 148.368 1.00 51.72 582 LYS A CA 1
ATOM 4410 C C . LYS A 1 582 ? 101.349 48.584 146.930 1.00 53.69 582 LYS A C 1
ATOM 4411 O O . LYS A 1 582 ? 101.765 47.709 146.162 1.00 52.14 582 LYS A O 1
ATOM 4417 N N . HIS A 1 583 ? 101.218 49.857 146.572 1.00 50.63 583 HIS A N 1
ATOM 4418 C CA . HIS A 1 583 ? 101.556 50.302 145.232 1.00 49.16 583 HIS A CA 1
ATOM 4419 C C . HIS A 1 583 ? 103.053 50.444 145.087 1.00 49.40 583 HIS A C 1
ATOM 4420 O O . HIS A 1 583 ? 103.735 50.853 146.020 1.00 47.69 583 HIS A O 1
ATOM 4427 N N . THR A 1 584 ? 103.548 50.116 143.898 1.00 53.32 584 THR A N 1
ATOM 4428 C CA . THR A 1 584 ? 104.962 50.246 143.590 1.00 54.80 584 THR A CA 1
ATOM 4429 C C . THR A 1 584 ? 105.189 51.664 143.072 1.00 55.83 584 THR A C 1
ATOM 4430 O O . THR A 1 584 ? 104.456 52.131 142.200 1.00 56.38 584 THR A O 1
ATOM 4434 N N . LEU A 1 585 ? 106.192 52.345 143.609 1.00 53.47 585 LEU A N 1
ATOM 4435 C CA . LEU A 1 585 ? 106.538 53.682 143.138 1.00 50.65 585 LEU A CA 1
ATOM 4436 C C . LEU A 1 585 ? 107.926 53.552 142.520 1.00 50.14 585 LEU A C 1
ATOM 4437 O O . LEU A 1 585 ? 108.856 53.065 143.151 1.00 49.96 585 LEU A O 1
ATOM 4442 N N . SER A 1 586 ? 108.075 53.975 141.279 1.00 49.94 586 SER A N 1
ATOM 4443 C CA . SER A 1 586 ? 109.366 53.843 140.645 1.00 52.14 586 SER A CA 1
ATOM 4444 C C . SER A 1 586 ? 109.904 55.160 140.120 1.00 51.52 586 SER A C 1
ATOM 4445 O O . SER A 1 586 ? 109.149 56.062 139.752 1.00 49.13 586 SER A O 1
ATOM 4448 N N . TYR A 1 587 ? 111.228 55.257 140.115 1.00 52.46 587 TYR A N 1
ATOM 4449 C CA . TYR A 1 587 ? 111.925 56.441 139.645 1.00 52.55 587 TYR A CA 1
ATOM 4450 C C . TYR A 1 587 ? 113.056 55.963 138.764 1.00 55.32 587 TYR A C 1
ATOM 4451 O O . TYR A 1 587 ? 113.278 54.767 138.617 1.00 65.20 587 TYR A O 1
ATOM 4460 N N . VAL A 1 588 ? 113.772 56.888 138.157 1.00 55.82 588 VAL A N 1
ATOM 4461 C CA . VAL A 1 588 ? 114.890 56.491 137.336 1.00 59.17 588 VAL A CA 1
ATOM 4462 C C . VAL A 1 588 ? 115.746 57.674 136.991 1.00 64.90 588 VAL A C 1
ATOM 4463 O O . VAL A 1 588 ? 115.237 58.741 136.651 1.00 63.64 588 VAL A O 1
ATOM 4467 N N . ASP A 1 589 ? 117.057 57.480 137.114 1.00 72.23 589 ASP A N 1
ATOM 4468 C CA . ASP A 1 589 ? 118.015 58.520 136.790 1.00 75.25 589 ASP A CA 1
ATOM 4469 C C . ASP A 1 589 ? 118.082 58.569 135.267 1.00 76.06 589 ASP A C 1
ATOM 4470 O O . ASP A 1 589 ? 118.645 57.683 134.622 1.00 74.63 589 ASP A O 1
ATOM 4475 N N . VAL A 1 590 ? 117.480 59.607 134.705 1.00 75.06 590 VAL A N 1
ATOM 4476 C CA . VAL A 1 590 ? 117.440 59.777 133.265 1.00 75.36 590 VAL A CA 1
ATOM 4477 C C . VAL A 1 590 ? 118.799 59.535 132.623 1.00 74.92 590 VAL A C 1
ATOM 4478 O O . VAL A 1 590 ? 118.887 58.973 131.533 1.00 75.91 590 VAL A O 1
ATOM 4482 N N . LYS A 1 591 ? 119.861 59.933 133.313 1.00 74.56 591 LYS A N 1
ATOM 4483 C CA . LYS A 1 591 ? 121.207 59.809 132.772 1.00 74.35 591 LYS A CA 1
ATOM 4484 C C . LYS A 1 591 ? 121.852 58.423 132.822 1.00 72.18 591 LYS A C 1
ATOM 4485 O O . LYS A 1 591 ? 122.657 58.091 131.961 1.00 72.01 591 LYS A O 1
ATOM 4491 N N . THR A 1 592 ? 121.498 57.610 133.809 1.00 70.23 592 THR A N 1
ATOM 4492 C CA . THR A 1 592 ? 122.102 56.289 133.927 1.00 69.23 592 THR A CA 1
ATOM 4493 C C . THR A 1 592 ? 121.118 55.139 133.753 1.00 73.24 592 THR A C 1
ATOM 4494 O O . THR A 1 592 ? 121.517 53.997 133.501 1.00 73.22 592 THR A O 1
ATOM 4498 N N . GLY A 1 593 ? 119.834 55.436 133.901 1.00 72.98 593 GLY A N 1
ATOM 4499 C CA . GLY A 1 593 ? 118.831 54.403 133.763 1.00 68.75 593 GLY A CA 1
ATOM 4500 C C . GLY A 1 593 ? 118.728 53.607 135.043 1.00 66.98 593 GLY A C 1
ATOM 4501 O O . GLY A 1 593 ? 118.270 52.470 135.039 1.00 72.35 593 GLY A O 1
ATOM 4502 N N . LYS A 1 594 ? 119.161 54.200 136.149 1.00 66.72 594 LYS A N 1
ATOM 4503 C CA . LYS A 1 594 ? 119.092 53.498 137.422 1.00 65.53 594 LYS A CA 1
ATOM 4504 C C . LYS A 1 594 ? 117.697 53.604 138.027 1.00 63.97 594 LYS A C 1
ATOM 4505 O O . LYS A 1 594 ? 117.198 54.699 138.302 1.00 56.16 594 LYS A O 1
ATOM 4511 N N . VAL A 1 595 ? 117.080 52.448 138.236 1.00 61.22 595 VAL A N 1
ATOM 4512 C CA . VAL A 1 595 ? 115.745 52.373 138.795 1.00 55.23 595 VAL A CA 1
ATOM 4513 C C . VAL A 1 595 ? 115.773 52.243 140.307 1.00 58.36 595 VAL A C 1
ATOM 4514 O O . VAL A 1 595 ? 116.395 51.337 140.858 1.00 63.39 595 VAL A O 1
ATOM 4518 N N . SER A 1 596 ? 115.112 53.165 140.982 1.00 58.17 596 SER A N 1
ATOM 4519 C CA . SER A 1 596 ? 115.023 53.092 142.423 1.00 61.94 596 SER A CA 1
ATOM 4520 C C . SER A 1 596 ? 113.523 53.034 142.662 1.00 60.56 596 SER A C 1
ATOM 4521 O O . SER A 1 596 ? 112.762 53.651 141.923 1.00 62.33 596 SER A O 1
ATOM 4524 N N . LEU A 1 597 ? 113.082 52.284 143.663 1.00 59.33 597 LEU A N 1
ATOM 4525 C CA . LEU A 1 597 ? 111.653 52.195 143.920 1.00 63.69 597 LEU A CA 1
ATOM 4526 C C . LEU A 1 597 ? 111.264 52.161 145.387 1.00 62.61 597 LEU A C 1
ATOM 4527 O O . LEU A 1 597 ? 112.059 51.783 146.244 1.00 66.25 597 LEU A O 1
ATOM 4532 N N . GLU A 1 598 ? 110.035 52.585 145.668 1.00 59.21 598 GLU A N 1
ATOM 4533 C CA . GLU A 1 598 ? 109.511 52.597 147.027 1.00 56.47 598 GLU A CA 1
ATOM 4534 C C . GLU A 1 598 ? 108.052 52.182 146.971 1.00 50.68 598 GLU A C 1
ATOM 4535 O O . GLU A 1 598 ? 107.583 51.723 145.938 1.00 53.10 598 GLU A O 1
ATOM 4541 N N . TYR A 1 599 ? 107.331 52.337 148.072 1.00 44.93 599 TYR A N 1
ATOM 4542 C CA . TYR A 1 599 ? 105.930 51.950 148.081 1.00 48.44 599 TYR A CA 1
ATOM 4543 C C . TYR A 1 599 ? 105.081 52.846 148.954 1.00 49.04 599 TYR A C 1
ATOM 4544 O O . TYR A 1 599 ? 105.586 53.518 149.852 1.00 43.98 599 TYR A O 1
ATOM 4553 N N . ARG A 1 600 ? 103.784 52.860 148.673 1.00 44.48 600 ARG A N 1
ATOM 4554 C CA . ARG A 1 600 ? 102.863 53.638 149.478 1.00 49.03 600 ARG A CA 1
ATOM 4555 C C . ARG A 1 600 ? 101.601 52.793 149.618 1.00 49.36 600 ARG A C 1
ATOM 4556 O O . ARG A 1 600 ? 101.299 51.979 148.746 1.00 50.34 600 ARG A O 1
ATOM 4564 N N . PRO A 1 601 ? 100.867 52.948 150.730 1.00 47.79 601 PRO A N 1
ATOM 4565 C CA . PRO A 1 601 ? 99.642 52.178 150.966 1.00 46.75 601 PRO A CA 1
ATOM 4566 C C . PRO A 1 601 ? 98.570 52.385 149.922 1.00 48.08 601 PRO A C 1
ATOM 4567 O O . PRO A 1 601 ? 98.580 53.372 149.183 1.00 49.49 601 PRO A O 1
ATOM 4571 N N . VAL A 1 602 ? 97.639 51.443 149.863 1.00 49.30 602 VAL A N 1
ATOM 4572 C CA . VAL A 1 602 ? 96.517 51.569 148.956 1.00 51.19 602 VAL A CA 1
ATOM 4573 C C . VAL A 1 602 ? 95.435 52.119 149.878 1.00 51.05 602 VAL A C 1
ATOM 4574 O O . VAL A 1 602 ? 95.426 51.825 151.070 1.00 48.44 602 VAL A O 1
ATOM 4578 N N . ILE A 1 603 ? 94.546 52.942 149.344 1.00 50.98 603 ILE A N 1
ATOM 4579 C CA . ILE A 1 603 ? 93.501 53.510 150.171 1.00 53.43 603 ILE A CA 1
ATOM 4580 C C . ILE A 1 603 ? 92.329 52.546 150.228 1.00 53.14 603 ILE A C 1
ATOM 4581 O O . ILE A 1 603 ? 91.816 52.124 149.197 1.00 54.60 603 ILE A O 1
ATOM 4586 N N . ASP A 1 604 ? 91.924 52.184 151.440 1.00 53.41 604 ASP A N 1
ATOM 4587 C CA . ASP A 1 604 ? 90.823 51.250 151.610 1.00 57.70 604 ASP A CA 1
ATOM 4588 C C . ASP A 1 604 ? 89.526 51.917 151.992 1.00 58.50 604 ASP A C 1
ATOM 4589 O O . ASP A 1 604 ? 88.451 51.368 151.751 1.00 60.22 604 ASP A O 1
ATOM 4594 N N . LYS A 1 605 ? 89.614 53.099 152.587 1.00 57.55 605 LYS A N 1
ATOM 4595 C CA . LYS A 1 605 ? 88.410 53.812 152.975 1.00 54.38 605 LYS A CA 1
ATOM 4596 C C . LYS A 1 605 ? 87.781 54.443 151.726 1.00 52.34 605 LYS A C 1
ATOM 4597 O O . LYS A 1 605 ? 88.471 54.811 150.770 1.00 48.61 605 LYS A O 1
ATOM 4603 N N . THR A 1 606 ? 86.460 54.531 151.725 1.00 48.06 606 THR A N 1
ATOM 4604 C CA . THR A 1 606 ? 85.742 55.114 150.605 1.00 49.30 606 THR A CA 1
ATOM 4605 C C . THR A 1 606 ? 85.449 56.566 150.956 1.00 49.40 606 THR A C 1
ATOM 4606 O O . THR A 1 606 ? 85.926 57.062 151.964 1.00 55.86 606 THR A O 1
ATOM 4610 N N . LEU A 1 607 ? 84.658 57.248 150.141 1.00 53.52 607 LEU A N 1
ATOM 4611 C CA . LEU A 1 607 ? 84.335 58.642 150.429 1.00 50.81 607 LEU A CA 1
ATOM 4612 C C . LEU A 1 607 ? 83.311 58.785 151.542 1.00 53.86 607 LEU A C 1
ATOM 4613 O O . LEU A 1 607 ? 83.159 59.861 152.123 1.00 55.02 607 LEU A O 1
ATOM 4618 N N . ASN A 1 608 ? 82.604 57.703 151.842 1.00 53.46 608 ASN A N 1
ATOM 4619 C CA . ASN A 1 608 ? 81.585 57.742 152.886 1.00 55.75 608 ASN A CA 1
ATOM 4620 C C . ASN A 1 608 ? 81.113 56.351 153.288 1.00 55.51 608 ASN A C 1
ATOM 4621 O O . ASN A 1 608 ? 80.328 55.720 152.574 1.00 54.46 608 ASN A O 1
ATOM 4626 N N . GLU A 1 609 ? 81.573 55.896 154.448 1.00 52.51 609 GLU A N 1
ATOM 4627 C CA . GLU A 1 609 ? 81.229 54.572 154.927 1.00 52.11 609 GLU A CA 1
ATOM 4628 C C . GLU A 1 609 ? 79.743 54.301 154.883 1.00 50.62 609 GLU A C 1
ATOM 4629 O O . GLU A 1 609 ? 79.318 53.200 154.550 1.00 57.64 609 GLU A O 1
ATOM 4635 N N . ALA A 1 610 ? 78.954 55.312 155.208 1.00 52.51 610 ALA A N 1
ATOM 4636 C CA . ALA A 1 610 ? 77.505 55.187 155.228 1.00 52.58 610 ALA A CA 1
ATOM 4637 C C . ALA A 1 610 ? 76.886 54.965 153.855 1.00 56.76 610 ALA A C 1
ATOM 4638 O O . ALA A 1 610 ? 75.880 54.253 153.734 1.00 61.22 610 ALA A O 1
ATOM 4640 N N . ASP A 1 611 ? 77.484 55.560 152.823 1.00 55.30 611 ASP A N 1
ATOM 4641 C CA . ASP A 1 611 ? 76.942 55.438 151.476 1.00 52.55 611 ASP A CA 1
ATOM 4642 C C . ASP A 1 611 ? 77.531 54.279 150.681 1.00 53.74 611 ASP A C 1
ATOM 4643 O O . ASP A 1 611 ? 76.861 53.706 149.830 1.00 56.71 611 ASP A O 1
ATOM 4648 N N . CYS A 1 612 ? 78.775 53.920 150.966 1.00 57.33 612 CYS A N 1
ATOM 4649 C CA . CYS A 1 612 ? 79.431 52.824 150.259 1.00 56.48 612 CYS A CA 1
ATOM 4650 C C . CYS A 1 612 ? 80.496 52.242 151.181 1.00 57.83 612 CYS A C 1
ATOM 4651 O O . CYS A 1 612 ? 81.549 52.847 151.391 1.00 52.67 612 CYS A O 1
ATOM 4654 N N . ALA A 1 613 ? 80.206 51.067 151.732 1.00 59.33 613 ALA A N 1
ATOM 4655 C CA . ALA A 1 613 ? 81.102 50.405 152.680 1.00 55.79 613 ALA A CA 1
ATOM 4656 C C . ALA A 1 613 ? 82.379 49.861 152.080 1.00 52.94 613 ALA A C 1
ATOM 4657 O O . ALA A 1 613 ? 82.391 49.404 150.951 1.00 55.06 613 ALA A O 1
ATOM 4659 N N . THR A 1 614 ? 83.461 49.907 152.846 1.00 57.57 614 THR A N 1
ATOM 4660 C CA . THR A 1 614 ? 84.733 49.372 152.374 1.00 59.74 614 THR A CA 1
ATOM 4661 C C . THR A 1 614 ? 84.588 47.862 152.222 1.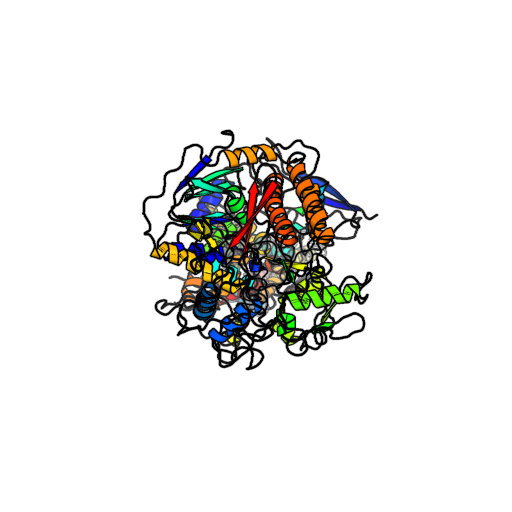00 58.25 614 THR A C 1
ATOM 4662 O O . THR A 1 614 ? 83.873 47.220 152.994 1.00 61.37 614 THR A O 1
ATOM 4666 N N . VAL A 1 615 ? 85.257 47.296 151.228 1.00 56.03 615 VAL A N 1
ATOM 4667 C CA . VAL A 1 615 ? 85.205 45.860 151.027 1.00 57.92 615 VAL A CA 1
ATOM 4668 C C . VAL A 1 615 ? 86.590 45.340 151.369 1.00 59.37 615 VAL A C 1
ATOM 4669 O O . VAL A 1 615 ? 87.557 45.613 150.655 1.00 60.90 615 VAL A O 1
ATOM 4673 N N . PRO A 1 616 ? 86.710 44.597 152.482 1.00 59.18 616 PRO A N 1
ATOM 4674 C CA . PRO A 1 616 ? 87.994 44.040 152.924 1.00 56.67 616 PRO A CA 1
ATOM 4675 C C . PRO A 1 616 ? 88.526 42.996 151.961 1.00 55.03 616 PRO A C 1
ATOM 4676 O O . PRO A 1 616 ? 87.760 42.355 151.240 1.00 56.37 616 PRO A O 1
ATOM 4680 N N . PRO A 1 617 ? 89.850 42.805 151.938 1.00 54.91 617 PRO A N 1
ATOM 4681 C CA . PRO A 1 617 ? 90.419 41.808 151.033 1.00 58.53 617 PRO A CA 1
ATOM 4682 C C . PRO A 1 617 ? 89.829 40.434 151.349 1.00 61.48 617 PRO A C 1
ATOM 4683 O O . PRO A 1 617 ? 89.635 40.084 152.514 1.00 56.69 617 PRO A O 1
ATOM 4687 N N . ALA A 1 618 ? 89.531 39.677 150.299 1.00 67.04 618 ALA A N 1
ATOM 4688 C CA . ALA A 1 618 ? 88.985 38.330 150.420 1.00 68.54 618 ALA A CA 1
ATOM 4689 C C . ALA A 1 618 ? 89.815 37.478 149.474 1.00 73.28 618 ALA A C 1
ATOM 4690 O O . ALA A 1 618 ? 90.842 37.933 148.968 1.00 71.49 618 ALA A O 1
ATOM 4692 N N . ILE A 1 619 ? 89.389 36.247 149.231 1.00 81.50 619 ILE A N 1
ATOM 4693 C CA . ILE A 1 619 ? 90.139 35.391 148.319 1.00 90.10 619 ILE A CA 1
ATOM 4694 C C . ILE A 1 619 ? 89.764 35.690 146.873 1.00 92.74 619 ILE A C 1
ATOM 4695 O O . ILE A 1 619 ? 88.593 35.903 146.547 1.00 90.72 619 ILE A O 1
ATOM 4700 N N . ARG A 1 620 ? 90.781 35.707 146.021 1.00 95.76 620 ARG A N 1
ATOM 4701 C CA . ARG A 1 620 ? 90.639 35.987 144.595 1.00 102.94 620 ARG A CA 1
ATOM 4702 C C . ARG A 1 620 ? 90.140 34.762 143.817 1.00 104.18 620 ARG A C 1
ATOM 4703 O O . ARG A 1 620 ? 90.842 33.750 143.744 1.00 107.53 620 ARG A O 1
ATOM 4711 N N . SER A 1 621 ? 88.943 34.840 143.234 1.00 104.51 621 SER A N 1
ATOM 4712 C CA . SER A 1 621 ? 88.426 33.701 142.467 1.00 106.24 621 SER A CA 1
ATOM 4713 C C . SER A 1 621 ? 87.158 33.982 141.664 1.00 106.34 621 SER A C 1
ATOM 4714 O O . SER A 1 621 ? 86.260 34.695 142.122 1.00 105.43 621 SER A O 1
ATOM 4717 N N . TYR A 1 622 ? 87.095 33.404 140.466 1.00 107.09 622 TYR A N 1
ATOM 4718 C CA . TYR A 1 622 ? 85.947 33.566 139.578 1.00 110.56 622 TYR A CA 1
ATOM 4719 C C . TYR A 1 622 ? 85.388 32.230 139.091 1.00 112.22 622 TYR A C 1
ATOM 4720 O O . TYR A 1 622 ? 86.064 31.198 139.290 1.00 111.71 622 TYR A O 1
ATOM 4730 N N . PRO B 2 9 ? 111.971 33.330 97.856 1.00 92.26 9 PRO B N 1
ATOM 4731 C CA . PRO B 2 9 ? 112.160 34.798 97.760 1.00 92.31 9 PRO B CA 1
ATOM 4732 C C . PRO B 2 9 ? 111.127 35.407 96.816 1.00 93.29 9 PRO B C 1
ATOM 4733 O O . PRO B 2 9 ? 110.966 34.956 95.677 1.00 92.89 9 PRO B O 1
ATOM 4737 N N . ARG B 2 10 ? 110.425 36.428 97.295 1.00 92.11 10 ARG B N 1
ATOM 4738 C CA . ARG B 2 10 ? 109.409 37.101 96.493 1.00 87.91 10 ARG B CA 1
ATOM 4739 C C . ARG B 2 10 ? 109.516 38.616 96.608 1.00 85.18 10 ARG B C 1
ATOM 4740 O O . ARG B 2 10 ? 108.956 39.229 97.515 1.00 84.36 10 ARG B O 1
ATOM 4748 N N . ILE B 2 11 ? 110.241 39.214 95.669 1.00 83.47 11 ILE B N 1
ATOM 4749 C CA . ILE B 2 11 ? 110.434 40.657 95.656 1.00 82.67 11 ILE B CA 1
ATOM 4750 C C . ILE B 2 11 ? 109.248 41.380 95.031 1.00 82.69 11 ILE B C 1
ATOM 4751 O O . ILE B 2 11 ? 108.776 40.998 93.954 1.00 82.57 11 ILE B O 1
ATOM 4756 N N . LYS B 2 12 ? 108.778 42.425 95.710 1.00 80.49 12 LYS B N 1
ATOM 4757 C CA . LYS B 2 12 ? 107.674 43.243 95.220 1.00 78.14 12 LYS B CA 1
ATOM 4758 C C . LYS B 2 12 ? 108.240 44.640 95.010 1.00 76.39 12 LYS B C 1
ATOM 4759 O O . LYS B 2 12 ? 109.013 45.123 95.833 1.00 76.12 12 LYS B O 1
ATOM 4765 N N . LYS B 2 13 ? 107.877 45.282 93.906 1.00 76.07 13 LYS B N 1
ATOM 4766 C CA . LYS B 2 13 ? 108.371 46.627 93.634 1.00 76.23 13 LYS B CA 1
ATOM 4767 C C . LYS B 2 13 ? 107.404 47.689 94.138 1.00 72.82 13 LYS B C 1
ATOM 4768 O O . LYS B 2 13 ? 106.189 47.536 94.024 1.00 72.67 13 LYS B O 1
ATOM 4774 N N . PHE B 2 14 ? 107.949 48.762 94.699 1.00 68.17 14 PHE B N 1
ATOM 4775 C CA . PHE B 2 14 ? 107.128 49.850 95.208 1.00 67.75 14 PHE B CA 1
ATOM 4776 C C . PHE B 2 14 ? 107.563 51.212 94.706 1.00 67.87 14 PHE B C 1
ATOM 4777 O O . PHE B 2 14 ? 108.664 51.684 95.000 1.00 66.75 14 PHE B O 1
ATOM 4785 N N . ALA B 2 15 ? 106.689 51.840 93.932 1.00 68.26 15 ALA B N 1
ATOM 4786 C CA . ALA B 2 15 ? 106.960 53.172 93.418 1.00 67.38 15 ALA B CA 1
ATOM 4787 C C . ALA B 2 15 ? 106.226 54.085 94.387 1.00 67.35 15 ALA B C 1
ATOM 4788 O O . ALA B 2 15 ? 105.016 53.947 94.572 1.00 66.23 15 ALA B O 1
ATOM 4790 N N . ILE B 2 16 ? 106.956 55.005 95.011 1.00 64.88 16 ILE B N 1
ATOM 4791 C CA . ILE B 2 16 ? 106.355 55.911 95.978 1.00 58.25 16 ILE B CA 1
ATOM 4792 C C . ILE B 2 16 ? 106.678 57.376 95.749 1.00 57.20 16 ILE B C 1
ATOM 4793 O O . ILE B 2 16 ? 107.829 57.745 95.534 1.00 67.49 16 ILE B O 1
ATOM 4798 N N . TYR B 2 17 ? 105.648 58.206 95.813 1.00 51.56 17 TYR B N 1
ATOM 4799 C CA . TYR B 2 17 ? 105.779 59.640 95.641 1.00 52.96 17 TYR B CA 1
ATOM 4800 C C . TYR B 2 17 ? 106.672 60.201 96.754 1.00 60.97 17 TYR B C 1
ATOM 4801 O O . TYR B 2 17 ? 106.666 59.681 97.876 1.00 61.63 17 TYR B O 1
ATOM 4810 N N . ARG B 2 18 ? 107.436 61.253 96.451 1.00 61.22 18 ARG B N 1
ATOM 4811 C CA . ARG B 2 18 ? 108.323 61.869 97.446 1.00 63.86 18 ARG B CA 1
ATOM 4812 C C . ARG B 2 18 ? 108.500 63.369 97.242 1.00 61.31 18 ARG B C 1
ATOM 4813 O O . ARG B 2 18 ? 108.377 63.866 96.134 1.00 63.93 18 ARG B O 1
ATOM 4821 N N . TRP B 2 19 ? 108.779 64.086 98.325 1.00 63.49 19 TRP B N 1
ATOM 4822 C CA . TRP B 2 19 ? 109.021 65.527 98.255 1.00 63.40 19 TRP B CA 1
ATOM 4823 C C . TRP B 2 19 ? 109.453 66.109 99.588 1.00 67.47 19 TRP B C 1
ATOM 4824 O O . TRP B 2 19 ? 108.675 66.165 100.542 1.00 69.89 19 TRP B O 1
ATOM 4835 N N . ASP B 2 20 ? 110.692 66.578 99.633 1.00 67.94 20 ASP B N 1
ATOM 4836 C CA . ASP B 2 20 ? 111.246 67.136 100.844 1.00 71.42 20 ASP B CA 1
ATOM 4837 C C . ASP B 2 20 ? 111.167 68.660 100.870 1.00 75.12 20 ASP B C 1
ATOM 4838 O O . ASP B 2 20 ? 111.764 69.341 100.044 1.00 77.69 20 ASP B O 1
ATOM 4843 N N . PRO B 2 21 ? 110.411 69.212 101.829 1.00 78.83 21 PRO B N 1
ATOM 4844 C CA . PRO B 2 21 ? 110.244 70.663 101.982 1.00 77.88 21 PRO B CA 1
ATOM 4845 C C . PRO B 2 21 ? 111.560 71.317 102.403 1.00 78.84 21 PRO B C 1
ATOM 4846 O O . PRO B 2 21 ? 111.801 72.492 102.123 1.00 78.41 21 PRO B O 1
ATOM 4850 N N . ASP B 2 22 ? 112.402 70.544 103.087 1.00 82.41 22 ASP B N 1
ATOM 4851 C CA . ASP B 2 22 ? 113.685 71.043 103.575 1.00 87.73 22 ASP B CA 1
ATOM 4852 C C . ASP B 2 22 ? 114.857 70.668 102.684 1.00 87.43 22 ASP B C 1
ATOM 4853 O O . ASP B 2 22 ? 115.967 70.453 103.173 1.00 92.08 22 ASP B O 1
ATOM 4858 N N . LYS B 2 23 ? 114.610 70.571 101.383 1.00 86.99 23 LYS B N 1
ATOM 4859 C CA . LYS B 2 23 ? 115.665 70.246 100.430 1.00 86.78 23 LYS B CA 1
ATOM 4860 C C . LYS B 2 23 ? 115.528 71.191 99.246 1.00 86.19 23 LYS B C 1
ATOM 4861 O O . LYS B 2 23 ? 114.843 70.895 98.270 1.00 89.90 23 LYS B O 1
ATOM 4867 N N . THR B 2 24 ? 116.181 72.341 99.360 1.00 87.01 24 THR B N 1
ATOM 4868 C CA . THR B 2 24 ? 116.146 73.375 98.333 1.00 89.07 24 THR B CA 1
ATOM 4869 C C . THR B 2 24 ? 115.992 72.841 96.911 1.00 88.67 24 THR B C 1
ATOM 4870 O O . THR B 2 24 ? 116.689 71.909 96.504 1.00 88.47 24 THR B O 1
ATOM 4874 N N . GLY B 2 25 ? 115.063 73.437 96.167 1.00 87.61 25 GLY B N 1
ATOM 4875 C CA . GLY B 2 25 ? 114.834 73.040 94.787 1.00 88.00 25 GLY B CA 1
ATOM 4876 C C . GLY B 2 25 ? 114.338 71.627 94.520 1.00 87.73 25 GLY B C 1
ATOM 4877 O O . GLY B 2 25 ? 114.291 71.199 93.363 1.00 87.51 25 GLY B O 1
ATOM 4878 N N . ASP B 2 26 ? 113.966 70.888 95.560 1.00 85.86 26 ASP B N 1
ATOM 4879 C CA . ASP B 2 26 ? 113.477 69.533 95.345 1.00 80.77 26 ASP B CA 1
ATOM 4880 C C . ASP B 2 26 ? 112.139 69.608 94.608 1.00 77.43 26 ASP B C 1
ATOM 4881 O O . ASP B 2 26 ? 111.366 70.555 94.779 1.00 74.52 26 ASP B O 1
ATOM 4886 N N . LYS B 2 27 ? 111.883 68.621 93.761 1.00 74.58 27 LYS B N 1
ATOM 4887 C CA . LYS B 2 27 ? 110.635 68.577 93.020 1.00 75.52 27 LYS B CA 1
ATOM 4888 C C . LYS B 2 27 ? 110.019 67.188 93.150 1.00 71.77 27 LYS B C 1
ATOM 4889 O O . LYS B 2 27 ? 110.732 66.177 93.204 1.00 68.18 27 LYS B O 1
ATOM 4895 N N . PRO B 2 28 ? 108.681 67.123 93.228 1.00 65.32 28 PRO B N 1
ATOM 4896 C CA . PRO B 2 28 ? 107.980 65.842 93.362 1.00 64.97 28 PRO B CA 1
ATOM 4897 C C . PRO B 2 28 ? 108.535 64.781 92.428 1.00 61.46 28 PRO B C 1
ATOM 4898 O O . PRO B 2 28 ? 108.714 65.037 91.246 1.00 66.01 28 PRO B O 1
ATOM 4902 N N . HIS B 2 29 ? 108.831 63.602 92.959 1.00 57.74 29 HIS B N 1
ATOM 4903 C CA . HIS B 2 29 ? 109.338 62.517 92.127 1.00 63.26 29 HIS B CA 1
ATOM 4904 C C . HIS B 2 29 ? 109.056 61.165 92.762 1.00 61.08 29 HIS B C 1
ATOM 4905 O O . HIS B 2 29 ? 108.849 61.070 93.963 1.00 61.12 29 HIS B O 1
ATOM 4912 N N . MET B 2 30 ? 109.043 60.121 91.946 1.00 60.69 30 MET B N 1
ATOM 4913 C CA . MET B 2 30 ? 108.787 58.773 92.432 1.00 68.32 30 MET B CA 1
ATOM 4914 C C . MET B 2 30 ? 110.098 58.064 92.743 1.00 72.20 30 MET B C 1
ATOM 4915 O O . MET B 2 30 ? 111.054 58.140 91.966 1.00 71.31 30 MET B O 1
ATOM 4920 N N . GLN B 2 31 ? 110.131 57.373 93.878 1.00 74.16 31 GLN B N 1
ATOM 4921 C CA . GLN B 2 31 ? 111.302 56.610 94.295 1.00 72.08 31 GLN B CA 1
ATOM 4922 C C . GLN B 2 31 ? 110.815 55.172 94.412 1.00 71.95 31 GLN B C 1
ATOM 4923 O O . GLN B 2 31 ? 109.811 54.907 95.074 1.00 68.82 31 GLN B O 1
ATOM 4929 N N . THR B 2 32 ? 111.507 54.248 93.756 1.00 71.17 32 THR B N 1
ATOM 4930 C CA . THR B 2 32 ? 111.105 52.848 93.795 1.00 73.34 32 THR B CA 1
ATOM 4931 C C . THR B 2 32 ? 111.841 52.100 94.897 1.00 72.39 32 THR B C 1
ATOM 4932 O O . THR B 2 32 ? 113.008 52.378 95.167 1.00 74.20 32 THR B O 1
ATOM 4936 N N . TYR B 2 33 ? 111.147 51.167 95.544 1.00 68.53 33 TYR B N 1
ATOM 4937 C CA . TYR B 2 33 ? 111.743 50.373 96.611 1.00 70.34 33 TYR B CA 1
ATOM 4938 C C . TYR B 2 33 ? 111.385 48.919 96.350 1.00 74.56 33 TYR B C 1
ATOM 4939 O O . TYR B 2 33 ? 110.355 48.624 95.741 1.00 77.27 33 TYR B O 1
ATOM 4948 N N . GLU B 2 34 ? 112.233 48.014 96.818 1.00 75.57 34 GLU B N 1
ATOM 4949 C CA . GLU B 2 34 ? 112.007 46.587 96.636 1.00 78.17 34 GLU B CA 1
ATOM 4950 C C . GLU B 2 34 ? 111.897 45.923 98.007 1.00 75.67 34 GLU B C 1
ATOM 4951 O O . GLU B 2 34 ? 112.612 46.286 98.938 1.00 74.79 34 GLU B O 1
ATOM 4957 N N . ILE B 2 35 ? 111.001 44.952 98.130 1.00 73.75 35 ILE B N 1
ATOM 4958 C CA . ILE B 2 35 ? 110.766 44.293 99.413 1.00 77.87 35 ILE B CA 1
ATOM 4959 C C . ILE B 2 35 ? 110.477 42.800 99.279 1.00 80.39 35 ILE B C 1
ATOM 4960 O O . ILE B 2 35 ? 109.684 42.390 98.432 1.00 84.36 35 ILE B O 1
ATOM 4965 N N . ASP B 2 36 ? 111.110 41.986 100.119 1.00 81.83 36 ASP B N 1
ATOM 4966 C CA . ASP B 2 36 ? 110.875 40.545 100.080 1.00 84.98 36 ASP B CA 1
ATOM 4967 C C . ASP B 2 36 ? 109.564 40.258 100.813 1.00 84.39 36 ASP B C 1
ATOM 4968 O O . ASP B 2 36 ? 109.528 40.213 102.040 1.00 84.73 36 ASP B O 1
ATOM 4973 N N . LEU B 2 37 ? 108.489 40.060 100.060 1.00 86.36 37 LEU B N 1
ATOM 4974 C CA . LEU B 2 37 ? 107.182 39.793 100.647 1.00 87.98 37 LEU B CA 1
ATOM 4975 C C . LEU B 2 37 ? 107.109 38.660 101.669 1.00 89.08 37 LEU B C 1
ATOM 4976 O O . LEU B 2 37 ? 106.093 38.510 102.349 1.00 89.02 37 LEU B O 1
ATOM 4981 N N . ASN B 2 38 ? 108.158 37.852 101.781 1.00 91.54 38 ASN B N 1
ATOM 4982 C CA . ASN B 2 38 ? 108.143 36.775 102.772 1.00 94.19 38 ASN B CA 1
ATOM 4983 C C . ASN B 2 38 ? 108.564 37.345 104.126 1.00 93.02 38 ASN B C 1
ATOM 4984 O O . ASN B 2 38 ? 108.241 36.791 105.180 1.00 93.13 38 ASN B O 1
ATOM 4989 N N . ASN B 2 39 ? 109.284 38.463 104.071 1.00 92.12 39 ASN B N 1
ATOM 4990 C CA . ASN B 2 39 ? 109.762 39.172 105.260 1.00 92.59 39 ASN B CA 1
ATOM 4991 C C . ASN B 2 39 ? 108.877 40.406 105.486 1.00 90.50 39 ASN B C 1
ATOM 4992 O O . ASN B 2 39 ? 109.371 41.475 105.855 1.00 89.41 39 ASN B O 1
ATOM 4997 N N . CYS B 2 40 ? 107.571 40.263 105.269 1.00 88.61 40 CYS B N 1
ATOM 4998 C CA . CYS B 2 40 ? 106.676 41.400 105.425 1.00 83.93 40 CYS B CA 1
ATOM 4999 C C . CYS B 2 40 ? 105.248 41.017 105.769 1.00 82.53 40 CYS B C 1
ATOM 5000 O O . CYS B 2 40 ? 104.872 39.842 105.736 1.00 79.27 40 CYS B O 1
ATOM 5003 N N . GLY B 2 41 ? 104.460 42.031 106.110 1.00 81.28 41 GLY B N 1
ATOM 5004 C CA . GLY B 2 41 ? 103.066 41.816 106.432 1.00 76.77 41 GLY B CA 1
ATOM 5005 C C . GLY B 2 41 ? 102.275 41.747 105.141 1.00 75.26 41 GLY B C 1
ATOM 5006 O O . GLY B 2 41 ? 102.836 41.951 104.060 1.00 76.42 41 GLY B O 1
ATOM 5007 N N . PRO B 2 42 ? 100.967 41.468 105.217 1.00 74.36 42 PRO B N 1
ATOM 5008 C CA . PRO B 2 42 ? 100.076 41.363 104.057 1.00 73.26 42 PRO B CA 1
ATOM 5009 C C . PRO B 2 42 ? 99.556 42.694 103.545 1.00 72.10 42 PRO B C 1
ATOM 5010 O O . PRO B 2 42 ? 99.151 42.795 102.390 1.00 74.65 42 PRO B O 1
ATOM 5014 N N . MET B 2 43 ? 99.564 43.711 104.401 1.00 68.42 43 MET B N 1
ATOM 5015 C CA . MET B 2 43 ? 99.039 45.017 104.025 1.00 63.30 43 MET B CA 1
ATOM 5016 C C . MET B 2 43 ? 100.073 46.013 103.548 1.00 60.00 43 MET B C 1
ATOM 5017 O O . MET B 2 43 ? 101.252 45.921 103.875 1.00 62.08 43 MET B O 1
ATOM 5022 N N . VAL B 2 44 ? 99.606 46.978 102.769 1.00 58.24 44 VAL B N 1
ATOM 5023 C CA . VAL B 2 44 ? 100.465 48.009 102.214 1.00 60.16 44 VAL B CA 1
ATOM 5024 C C . VAL B 2 44 ? 101.202 48.810 103.284 1.00 62.16 44 VAL B C 1
ATOM 5025 O O . VAL B 2 44 ? 102.339 49.242 103.069 1.00 59.71 44 VAL B O 1
ATOM 5029 N N . LEU B 2 45 ? 100.559 49.014 104.432 1.00 64.33 45 LEU B N 1
ATOM 5030 C CA . LEU B 2 45 ? 101.174 49.785 105.513 1.00 63.29 45 LEU B CA 1
ATOM 5031 C C . LEU B 2 45 ? 102.367 49.043 106.080 1.00 60.94 45 LEU B C 1
ATOM 5032 O O . LEU B 2 45 ? 103.346 49.658 106.509 1.00 56.59 45 LEU B O 1
ATOM 5037 N N . ASP B 2 46 ? 102.273 47.717 106.085 1.00 60.06 46 ASP B N 1
ATOM 5038 C CA . ASP B 2 46 ? 103.350 46.875 106.577 1.00 58.33 46 ASP B CA 1
ATOM 5039 C C . ASP B 2 46 ? 104.596 47.144 105.746 1.00 60.74 46 ASP B C 1
ATOM 5040 O O . ASP B 2 46 ? 105.706 47.268 106.279 1.00 58.33 46 ASP B O 1
ATOM 5045 N N . ALA B 2 47 ? 104.398 47.239 104.436 1.00 61.12 47 ALA B N 1
ATOM 5046 C CA . ALA B 2 47 ? 105.490 47.505 103.517 1.00 63.84 47 ALA B CA 1
ATOM 5047 C C . ALA B 2 47 ? 106.074 48.873 103.816 1.00 64.30 47 ALA B C 1
ATOM 5048 O O . ALA B 2 47 ? 107.287 49.022 103.918 1.00 67.37 47 ALA B O 1
ATOM 5050 N N . LEU B 2 48 ? 105.206 49.870 103.962 1.00 65.66 48 LEU B N 1
ATOM 5051 C CA . LEU B 2 48 ? 105.645 51.233 104.256 1.00 66.12 48 LEU B CA 1
ATOM 5052 C C . LEU B 2 48 ? 106.480 51.251 105.527 1.00 68.47 48 LEU B C 1
ATOM 5053 O O . LEU B 2 48 ? 107.571 51.812 105.549 1.00 69.68 48 LEU B O 1
ATOM 5058 N N . ILE B 2 49 ? 105.963 50.633 106.585 1.00 71.53 49 ILE B N 1
ATOM 5059 C CA . ILE B 2 49 ? 106.665 50.557 107.864 1.00 71.91 49 ILE B CA 1
ATOM 5060 C C . ILE B 2 49 ? 108.011 49.858 107.680 1.00 72.57 49 ILE B C 1
ATOM 5061 O O . ILE B 2 49 ? 109.025 50.291 108.234 1.00 68.83 49 ILE B O 1
ATOM 5066 N N . LYS B 2 50 ? 108.008 48.775 106.902 1.00 72.12 50 LYS B N 1
ATOM 5067 C CA . LYS B 2 50 ? 109.227 48.020 106.647 1.00 68.67 50 LYS B CA 1
ATOM 5068 C C . LYS B 2 50 ? 110.299 48.836 105.924 1.00 66.37 50 LYS B C 1
ATOM 5069 O O . LYS B 2 50 ? 111.431 48.886 106.388 1.00 65.17 50 LYS B O 1
ATOM 5075 N N . ILE B 2 51 ? 109.967 49.479 104.805 1.00 64.56 51 ILE B N 1
ATOM 5076 C CA . ILE B 2 51 ? 110.982 50.270 104.109 1.00 67.12 51 ILE B CA 1
ATOM 5077 C C . ILE B 2 51 ? 111.339 51.477 104.972 1.00 69.13 51 ILE B C 1
ATOM 5078 O O . ILE B 2 51 ? 112.385 52.100 104.791 1.00 72.48 51 ILE B O 1
ATOM 5083 N N . LYS B 2 52 ? 110.469 51.791 105.927 1.00 72.34 52 LYS B N 1
ATOM 5084 C CA . LYS B 2 52 ? 110.684 52.907 106.850 1.00 71.79 52 LYS B CA 1
ATOM 5085 C C . LYS B 2 52 ? 111.762 52.544 107.871 1.00 72.03 52 LYS B C 1
ATOM 5086 O O . LYS B 2 52 ? 112.657 53.338 108.153 1.00 70.53 52 LYS B O 1
ATOM 5092 N N . ASN B 2 53 ? 111.672 51.333 108.411 1.00 71.31 53 ASN B N 1
ATOM 5093 C CA . ASN B 2 53 ? 112.624 50.866 109.411 1.00 75.45 53 ASN B CA 1
ATOM 5094 C C . ASN B 2 53 ? 113.944 50.268 108.906 1.00 76.73 53 ASN B C 1
ATOM 5095 O O . ASN B 2 53 ? 114.929 50.224 109.645 1.00 78.39 53 ASN B O 1
ATOM 5100 N N . GLU B 2 54 ? 113.978 49.819 107.658 1.00 76.14 54 GLU B N 1
ATOM 5101 C CA . GLU B 2 54 ? 115.189 49.203 107.125 1.00 74.89 54 GLU B CA 1
ATOM 5102 C C . GLU B 2 54 ? 115.857 49.926 105.957 1.00 76.55 54 GLU B C 1
ATOM 5103 O O . GLU B 2 54 ? 117.075 50.141 105.963 1.00 80.21 54 GLU B O 1
ATOM 5109 N N . ILE B 2 55 ? 115.066 50.306 104.962 1.00 72.97 55 ILE B N 1
ATOM 5110 C CA . ILE B 2 55 ? 115.607 50.963 103.781 1.00 72.92 55 ILE B CA 1
ATOM 5111 C C . ILE B 2 55 ? 115.801 52.467 103.882 1.00 73.44 55 ILE B C 1
ATOM 5112 O O . ILE B 2 55 ? 116.894 52.975 103.645 1.00 77.00 55 ILE B O 1
ATOM 5117 N N . ASP B 2 56 ? 114.733 53.182 104.214 1.00 72.41 56 ASP B N 1
ATOM 5118 C CA . ASP B 2 56 ? 114.804 54.633 104.313 1.00 69.85 56 ASP B CA 1
ATOM 5119 C C . ASP B 2 56 ? 113.785 55.190 105.302 1.00 69.64 56 ASP B C 1
ATOM 5120 O O . ASP B 2 56 ? 112.585 55.270 105.008 1.00 68.13 56 ASP B O 1
ATOM 5125 N N . SER B 2 57 ? 114.275 55.573 106.476 1.00 65.29 57 SER B N 1
ATOM 5126 C CA . SER B 2 57 ? 113.421 56.125 107.510 1.00 65.13 57 SER B CA 1
ATOM 5127 C C . SER B 2 57 ? 113.161 57.614 107.292 1.00 68.29 57 SER B C 1
ATOM 5128 O O . SER B 2 57 ? 112.764 58.328 108.216 1.00 69.69 57 SER B O 1
ATOM 5131 N N . THR B 2 58 ? 113.396 58.086 106.071 1.00 64.83 58 THR B N 1
ATOM 5132 C CA . THR B 2 58 ? 113.122 59.482 105.754 1.00 67.08 58 THR B CA 1
ATOM 5133 C C . THR B 2 58 ? 111.749 59.495 105.106 1.00 64.16 58 THR B C 1
ATOM 5134 O O . THR B 2 58 ? 111.190 60.557 104.822 1.00 60.81 58 THR B O 1
ATOM 5138 N N . LEU B 2 59 ? 111.209 58.297 104.879 1.00 63.49 59 LEU B N 1
ATOM 5139 C CA . LEU B 2 59 ? 109.884 58.150 104.277 1.00 65.33 59 LEU B CA 1
ATOM 5140 C C . LEU B 2 59 ? 108.863 58.522 105.343 1.00 63.53 59 LEU B C 1
ATOM 5141 O O . LEU B 2 59 ? 108.776 57.880 106.386 1.00 56.73 59 LEU B O 1
ATOM 5146 N N . THR B 2 60 ? 108.090 59.565 105.074 1.00 63.25 60 THR B N 1
ATOM 5147 C CA . THR B 2 60 ? 107.115 60.037 106.041 1.00 65.83 60 THR B CA 1
ATOM 5148 C C . THR B 2 60 ? 105.668 59.826 105.626 1.00 64.13 60 THR B C 1
ATOM 5149 O O . THR B 2 60 ? 105.287 60.066 104.481 1.00 65.85 60 THR B O 1
ATOM 5153 N N . PHE B 2 61 ? 104.865 59.387 106.584 1.00 64.05 61 PHE B N 1
ATOM 5154 C CA . PHE B 2 61 ? 103.451 59.131 106.352 1.00 61.22 61 PHE B CA 1
ATOM 5155 C C . PHE B 2 61 ? 102.767 58.939 107.695 1.00 61.16 61 PHE B C 1
ATOM 5156 O O . PHE B 2 61 ? 103.399 58.523 108.668 1.00 57.59 61 PHE B O 1
ATOM 5164 N N . ARG B 2 62 ? 101.469 59.225 107.732 1.00 57.83 62 ARG B N 1
ATOM 5165 C CA . ARG B 2 62 ? 100.684 59.086 108.946 1.00 49.29 62 ARG B CA 1
ATOM 5166 C C . ARG B 2 62 ? 100.202 57.660 109.141 1.00 49.82 62 ARG B C 1
ATOM 5167 O O . ARG B 2 62 ? 99.866 56.988 108.177 1.00 54.29 62 ARG B O 1
ATOM 5175 N N . ARG B 2 63 ? 100.174 57.203 110.389 1.00 52.16 63 ARG B N 1
ATOM 5176 C CA . ARG B 2 63 ? 99.665 55.870 110.719 1.00 56.47 63 ARG B CA 1
ATOM 5177 C C . ARG B 2 63 ? 99.477 55.796 112.226 1.00 55.53 63 ARG B C 1
ATOM 5178 O O . ARG B 2 63 ? 100.014 56.627 112.946 1.00 53.37 63 ARG B O 1
ATOM 5186 N N . SER B 2 64 ? 98.715 54.812 112.696 1.00 55.98 64 SER B N 1
ATOM 5187 C CA . SER B 2 64 ? 98.474 54.662 114.123 1.00 54.00 64 SER B CA 1
ATOM 5188 C C . SER B 2 64 ? 97.859 53.304 114.494 1.00 58.01 64 SER B C 1
ATOM 5189 O O . SER B 2 64 ? 98.548 52.424 115.011 1.00 63.15 64 SER B O 1
ATOM 5192 N N . CYS B 2 65 ? 96.570 53.132 114.217 1.00 53.72 65 CYS B N 1
ATOM 5193 C CA . CYS B 2 65 ? 95.851 51.904 114.554 1.00 50.01 65 CYS B CA 1
ATOM 5194 C C . CYS B 2 65 ? 96.200 50.662 113.729 1.00 53.60 65 CYS B C 1
ATOM 5195 O O . CYS B 2 65 ? 96.052 49.537 114.215 1.00 56.43 65 CYS B O 1
ATOM 5198 N N . ARG B 2 66 ? 96.637 50.859 112.486 1.00 53.91 66 ARG B N 1
ATOM 5199 C CA . ARG B 2 66 ? 96.953 49.741 111.591 1.00 59.26 66 ARG B CA 1
ATOM 5200 C C . ARG B 2 66 ? 95.849 48.667 111.681 1.00 58.38 66 ARG B C 1
ATOM 5201 O O . ARG B 2 66 ? 96.090 47.480 111.464 1.00 60.53 66 ARG B O 1
ATOM 5209 N N . GLU B 2 67 ? 94.629 49.113 111.959 1.00 52.74 67 GLU B N 1
ATOM 5210 C CA . GLU B 2 67 ? 93.487 48.230 112.130 1.00 51.54 67 GLU B CA 1
ATOM 5211 C C . GLU B 2 67 ? 92.285 48.700 111.296 1.00 50.56 67 GLU B C 1
ATOM 5212 O O . GLU B 2 67 ? 91.235 48.057 111.262 1.00 43.76 67 GLU B O 1
ATOM 5218 N N . GLY B 2 68 ? 92.456 49.834 110.626 1.00 53.07 68 GLY B N 1
ATOM 5219 C CA . GLY B 2 68 ? 91.407 50.365 109.777 1.00 50.39 68 GLY B CA 1
ATOM 5220 C C . GLY B 2 68 ? 90.273 51.138 110.423 1.00 55.25 68 GLY B C 1
ATOM 5221 O O . GLY B 2 68 ? 89.188 51.203 109.838 1.00 60.57 68 GLY B O 1
ATOM 5222 N N . ILE B 2 69 ? 90.478 51.713 111.607 1.00 56.23 69 ILE B N 1
ATOM 5223 C CA . ILE B 2 69 ? 89.400 52.485 112.223 1.00 59.81 69 ILE B CA 1
ATOM 5224 C C . ILE B 2 69 ? 89.771 53.895 112.674 1.00 57.69 69 ILE B C 1
ATOM 5225 O O . ILE B 2 69 ? 88.893 54.660 113.085 1.00 58.77 69 ILE B O 1
ATOM 5230 N N . CYS B 2 70 ? 91.046 54.262 112.585 1.00 49.34 70 CYS B N 1
ATOM 5231 C CA . CYS B 2 70 ? 91.427 55.610 112.987 1.00 49.45 70 CYS B CA 1
ATOM 5232 C C . CYS B 2 70 ? 91.397 56.585 111.806 1.00 51.61 70 CYS B C 1
ATOM 5233 O O . CYS B 2 70 ? 91.170 57.789 111.989 1.00 53.30 70 CYS B O 1
ATOM 5236 N N . GLY B 2 71 ? 91.622 56.066 110.600 1.00 49.01 71 GLY B N 1
ATOM 5237 C CA . GLY B 2 71 ? 91.614 56.906 109.415 1.00 46.19 71 GLY B CA 1
ATOM 5238 C C . GLY B 2 71 ? 92.925 57.610 109.108 1.00 53.03 71 GLY B C 1
ATOM 5239 O O . GLY B 2 71 ? 92.972 58.495 108.252 1.00 53.38 71 GLY B O 1
ATOM 5240 N N . SER B 2 72 ? 93.997 57.208 109.784 1.00 53.38 72 SER B N 1
ATOM 5241 C CA . SER B 2 72 ? 95.311 57.826 109.591 1.00 55.23 72 SER B CA 1
ATOM 5242 C C . SER B 2 72 ? 96.015 57.529 108.259 1.00 55.08 72 SER B C 1
ATOM 5243 O O . SER B 2 72 ? 96.780 58.351 107.764 1.00 56.05 72 SER B O 1
ATOM 5246 N N . CYS B 2 73 ? 95.749 56.351 107.699 1.00 57.95 73 CYS B N 1
ATOM 5247 C CA . CYS B 2 73 ? 96.328 55.864 106.438 1.00 60.98 73 CYS B CA 1
ATOM 5248 C C . CYS B 2 73 ? 95.981 56.530 105.114 1.00 57.54 73 CYS B C 1
ATOM 5249 O O . CYS B 2 73 ? 96.797 56.534 104.208 1.00 63.49 73 CYS B O 1
ATOM 5252 N N . ALA B 2 74 ? 94.751 57.008 104.978 1.00 57.35 74 ALA B N 1
ATOM 5253 C CA . ALA B 2 74 ? 94.287 57.618 103.739 1.00 59.38 74 ALA B CA 1
ATOM 5254 C C . ALA B 2 74 ? 95.385 58.033 102.752 1.00 57.85 74 ALA B C 1
ATOM 5255 O O . ALA B 2 74 ? 96.177 58.937 103.024 1.00 61.39 74 ALA B O 1
ATOM 5257 N N . MET B 2 75 ? 95.434 57.355 101.611 1.00 60.55 75 MET B N 1
ATOM 5258 C CA . MET B 2 75 ? 96.407 57.663 100.556 1.00 59.89 75 MET B CA 1
ATOM 5259 C C . MET B 2 75 ? 95.987 56.903 99.304 1.00 58.64 75 MET B C 1
ATOM 5260 O O . MET B 2 75 ? 95.221 55.936 99.396 1.00 59.66 75 MET B O 1
ATOM 5265 N N . ASN B 2 76 ? 96.477 57.338 98.142 1.00 58.34 76 ASN B N 1
ATOM 5266 C CA . ASN B 2 76 ? 96.118 56.702 96.873 1.00 54.56 76 ASN B CA 1
ATOM 5267 C C . ASN B 2 76 ? 97.038 55.535 96.500 1.00 53.98 76 ASN B C 1
ATOM 5268 O O . ASN B 2 76 ? 98.228 55.720 96.255 1.00 49.75 76 ASN B O 1
ATOM 5273 N N . ILE B 2 77 ? 96.474 54.331 96.463 1.00 50.50 77 ILE B N 1
ATOM 5274 C CA . ILE B 2 77 ? 97.236 53.132 96.143 1.00 53.86 77 ILE B CA 1
ATOM 5275 C C . ILE B 2 77 ? 96.733 52.553 94.825 1.00 58.24 77 ILE B C 1
ATOM 5276 O O . ILE B 2 77 ? 95.612 52.055 94.750 1.00 59.60 77 ILE B O 1
ATOM 5281 N N . ASN B 2 78 ? 97.569 52.612 93.791 1.00 57.91 78 ASN B N 1
ATOM 5282 C CA . ASN B 2 78 ? 97.210 52.114 92.465 1.00 55.68 78 ASN B CA 1
ATOM 5283 C C . ASN B 2 78 ? 95.951 52.800 91.957 1.00 57.04 78 ASN B C 1
ATOM 5284 O O . ASN B 2 78 ? 94.982 52.144 91.563 1.00 60.34 78 ASN B O 1
ATOM 5289 N N . GLY B 2 79 ? 95.973 54.129 91.988 1.00 57.80 79 GLY B N 1
ATOM 5290 C CA . GLY B 2 79 ? 94.849 54.920 91.514 1.00 59.61 79 GLY B CA 1
ATOM 5291 C C . GLY B 2 79 ? 93.595 54.953 92.372 1.00 56.17 79 GLY B C 1
ATOM 5292 O O . GLY B 2 79 ? 92.566 55.478 91.952 1.00 62.34 79 GLY B O 1
ATOM 5293 N N . GLY B 2 80 ? 93.657 54.402 93.573 1.00 57.83 80 GLY B N 1
ATOM 5294 C CA . GLY B 2 80 ? 92.473 54.407 94.410 1.00 57.08 80 GLY B CA 1
ATOM 5295 C C . GLY B 2 80 ? 92.739 54.840 95.832 1.00 55.58 80 GLY B C 1
ATOM 5296 O O . GLY B 2 80 ? 93.727 54.437 96.448 1.00 53.98 80 GLY B O 1
ATOM 5297 N N . ASN B 2 81 ? 91.848 55.671 96.354 1.00 58.50 81 ASN B N 1
ATOM 5298 C CA . ASN B 2 81 ? 91.971 56.149 97.715 1.00 53.31 81 ASN B CA 1
ATOM 5299 C C . ASN B 2 81 ? 91.442 55.091 98.672 1.00 52.31 81 ASN B C 1
ATOM 5300 O O . ASN B 2 81 ? 90.305 54.644 98.526 1.00 51.74 81 ASN B O 1
ATOM 5305 N N . THR B 2 82 ? 92.283 54.669 99.618 1.00 49.21 82 THR B N 1
ATOM 5306 C CA . THR B 2 82 ? 91.898 53.696 100.653 1.00 54.99 82 THR B CA 1
ATOM 5307 C C . THR B 2 82 ? 92.825 53.789 101.856 1.00 54.56 82 THR B C 1
ATOM 5308 O O . THR B 2 82 ? 93.598 54.744 102.001 1.00 59.10 82 THR B O 1
ATOM 5312 N N . LEU B 2 83 ? 92.744 52.780 102.714 1.00 54.58 83 LEU B N 1
ATOM 5313 C CA . LEU B 2 83 ? 93.572 52.728 103.911 1.00 54.45 83 LEU B CA 1
ATOM 5314 C C . LEU B 2 83 ? 94.725 51.758 103.712 1.00 52.76 83 LEU B C 1
ATOM 5315 O O . LEU B 2 83 ? 94.515 50.557 103.585 1.00 52.75 83 LEU B O 1
ATOM 5320 N N . ALA B 2 84 ? 95.942 52.286 103.694 1.00 51.53 84 ALA B N 1
ATOM 5321 C CA . ALA B 2 84 ? 97.123 51.459 103.510 1.00 55.94 84 ALA B CA 1
ATOM 5322 C C . ALA B 2 84 ? 97.127 50.216 104.394 1.00 55.83 84 ALA B C 1
ATOM 5323 O O . ALA B 2 84 ? 97.569 49.148 103.964 1.00 57.79 84 ALA B O 1
ATOM 5325 N N . CYS B 2 85 ? 96.617 50.342 105.616 1.00 54.68 85 CYS B N 1
ATOM 5326 C CA . CYS B 2 85 ? 96.621 49.217 106.553 1.00 55.02 85 CYS B CA 1
ATOM 5327 C C . CYS B 2 85 ? 95.562 48.140 106.324 1.00 57.56 85 CYS B C 1
ATOM 5328 O O . CYS B 2 85 ? 95.528 47.133 107.037 1.00 57.15 85 CYS B O 1
ATOM 5331 N N . THR B 2 86 ? 94.712 48.336 105.324 1.00 59.42 86 THR B N 1
ATOM 5332 C CA . THR B 2 86 ? 93.660 47.371 105.041 1.00 61.08 86 THR B CA 1
ATOM 5333 C C . THR B 2 86 ? 93.754 46.849 103.623 1.00 57.31 86 THR B C 1
ATOM 5334 O O . THR B 2 86 ? 93.246 45.776 103.313 1.00 58.91 86 THR B O 1
ATOM 5338 N N . ARG B 2 87 ? 94.410 47.618 102.766 1.00 58.72 87 ARG B N 1
ATOM 5339 C CA . ARG B 2 87 ? 94.596 47.238 101.375 1.00 61.39 87 ARG B CA 1
ATOM 5340 C C . ARG B 2 87 ? 95.776 46.275 101.310 1.00 69.09 87 ARG B C 1
ATOM 5341 O O . ARG B 2 87 ? 96.917 46.660 101.576 1.00 71.02 87 ARG B O 1
ATOM 5349 N N . ARG B 2 88 ? 95.505 45.018 100.967 1.00 72.06 88 ARG B N 1
ATOM 5350 C CA . ARG B 2 88 ? 96.569 44.032 100.888 1.00 72.18 88 ARG B CA 1
ATOM 5351 C C . ARG B 2 88 ? 97.358 44.209 99.604 1.00 70.00 88 ARG B C 1
ATOM 5352 O O . ARG B 2 88 ? 96.788 44.460 98.547 1.00 69.42 88 ARG B O 1
ATOM 5360 N N . ILE B 2 89 ? 98.677 44.078 99.717 1.00 71.36 89 ILE B N 1
ATOM 5361 C CA . ILE B 2 89 ? 99.609 44.218 98.599 1.00 74.38 89 ILE B CA 1
ATOM 5362 C C . ILE B 2 89 ? 99.316 43.242 97.462 1.00 76.08 89 ILE B C 1
ATOM 5363 O O . ILE B 2 89 ? 98.869 42.118 97.699 1.00 78.70 89 ILE B O 1
ATOM 5368 N N . ASP B 2 90 ? 99.576 43.671 96.229 1.00 77.81 90 ASP B N 1
ATOM 5369 C CA . ASP B 2 90 ? 99.357 42.816 95.067 1.00 80.63 90 ASP B CA 1
ATOM 5370 C C . ASP B 2 90 ? 100.543 41.862 94.983 1.00 78.31 90 ASP B C 1
ATOM 5371 O O . ASP B 2 90 ? 101.657 42.276 94.666 1.00 73.62 90 ASP B O 1
ATOM 5376 N N . THR B 2 91 ? 100.299 40.588 95.275 1.00 78.13 91 THR B N 1
ATOM 5377 C CA . THR B 2 91 ? 101.350 39.576 95.248 1.00 80.48 91 THR B CA 1
ATOM 5378 C C . THR B 2 91 ? 101.925 39.329 93.855 1.00 81.71 91 THR B C 1
ATOM 5379 O O . THR B 2 91 ? 102.859 38.539 93.694 1.00 83.54 91 THR B O 1
ATOM 5383 N N . ASN B 2 92 ? 101.367 40.006 92.853 1.00 81.60 92 ASN B N 1
ATOM 5384 C CA . ASN B 2 92 ? 101.832 39.859 91.477 1.00 78.71 92 ASN B CA 1
ATOM 5385 C C . ASN B 2 92 ? 103.121 40.642 91.301 1.00 78.71 92 ASN B C 1
ATOM 5386 O O . ASN B 2 92 ? 103.101 41.828 90.963 1.00 76.38 92 ASN B O 1
ATOM 5391 N N . LEU B 2 93 ? 104.238 39.959 91.521 1.00 80.65 93 LEU B N 1
ATOM 5392 C CA . LEU B 2 93 ? 105.554 40.572 91.425 1.00 82.06 93 LEU B CA 1
ATOM 5393 C C . LEU B 2 93 ? 105.782 41.318 90.116 1.00 83.90 93 LEU B C 1
ATOM 5394 O O . LEU B 2 93 ? 106.659 42.180 90.033 1.00 82.13 93 LEU B O 1
ATOM 5399 N N . ASP B 2 94 ? 104.988 41.003 89.097 1.00 86.36 94 ASP B N 1
ATOM 5400 C CA . ASP B 2 94 ? 105.133 41.664 87.801 1.00 90.27 94 ASP B CA 1
ATOM 5401 C C . ASP B 2 94 ? 104.655 43.113 87.840 1.00 89.42 94 ASP B C 1
ATOM 5402 O O . ASP B 2 94 ? 105.178 43.966 87.119 1.00 90.22 94 ASP B O 1
ATOM 5407 N N . LYS B 2 95 ? 103.657 43.389 88.675 1.00 87.85 95 LYS B N 1
ATOM 5408 C CA . LYS B 2 95 ? 103.132 44.741 88.803 1.00 84.14 95 LYS B CA 1
ATOM 5409 C C . LYS B 2 95 ? 103.917 45.501 89.857 1.00 81.37 95 LYS B C 1
ATOM 5410 O O . LYS B 2 95 ? 104.373 44.923 90.843 1.00 76.31 95 LYS B O 1
ATOM 5416 N N . VAL B 2 96 ? 104.073 46.800 89.635 1.00 80.10 96 VAL B N 1
ATOM 5417 C CA . VAL B 2 96 ? 104.782 47.663 90.566 1.00 82.88 96 VAL B CA 1
ATOM 5418 C C . VAL B 2 96 ? 103.776 48.616 91.212 1.00 85.62 96 VAL B C 1
ATOM 5419 O O . VAL B 2 96 ? 103.194 49.460 90.529 1.00 85.92 96 VAL B O 1
ATOM 5423 N N . SER B 2 97 ? 103.578 48.468 92.525 1.00 86.55 97 SER B N 1
ATOM 5424 C CA . SER B 2 97 ? 102.638 49.296 93.289 1.00 84.19 97 SER B CA 1
ATOM 5425 C C . SER B 2 97 ? 102.962 50.784 93.262 1.00 81.55 97 SER B C 1
ATOM 5426 O O . SER B 2 97 ? 104.107 51.194 93.466 1.00 82.25 97 SER B O 1
ATOM 5429 N N . LYS B 2 98 ? 101.935 51.588 93.015 1.00 79.57 98 LYS B N 1
ATOM 5430 C CA . LYS B 2 98 ? 102.091 53.030 92.960 1.00 76.87 98 LYS B CA 1
ATOM 5431 C C . LYS B 2 98 ? 101.362 53.670 94.140 1.00 75.77 98 LYS B C 1
ATOM 5432 O O . LYS B 2 98 ? 100.140 53.568 94.262 1.00 76.11 98 LYS B O 1
ATOM 5438 N N . ILE B 2 99 ? 102.129 54.310 95.018 1.00 73.15 99 ILE B N 1
ATOM 5439 C CA . ILE B 2 99 ? 101.587 54.972 96.198 1.00 70.15 99 ILE B CA 1
ATOM 5440 C C . ILE B 2 99 ? 101.724 56.500 96.076 1.00 70.84 99 ILE B C 1
ATOM 5441 O O . ILE B 2 99 ? 102.839 57.027 95.979 1.00 70.62 99 ILE B O 1
ATOM 5446 N N . TYR B 2 100 ? 100.591 57.203 96.071 1.00 63.78 100 TYR B N 1
ATOM 5447 C CA . TYR B 2 100 ? 100.587 58.662 95.986 1.00 60.15 100 TYR B CA 1
ATOM 5448 C C . TYR B 2 100 ? 99.832 59.252 97.173 1.00 57.80 100 TYR B C 1
ATOM 5449 O O . TYR B 2 100 ? 99.128 58.542 97.881 1.00 56.58 100 TYR B O 1
ATOM 5458 N N . PRO B 2 101 ? 99.971 60.566 97.409 1.00 54.20 101 PRO B N 1
ATOM 5459 C CA . PRO B 2 101 ? 99.262 61.200 98.528 1.00 48.56 101 PRO B CA 1
ATOM 5460 C C . PRO B 2 101 ? 97.793 61.342 98.115 1.00 47.67 101 PRO B C 1
ATOM 5461 O O . PRO B 2 101 ? 97.468 61.177 96.943 1.00 41.21 101 PRO B O 1
ATOM 5465 N N . LEU B 2 102 ? 96.898 61.638 99.052 1.00 48.71 102 LEU B N 1
ATOM 5466 C CA . LEU B 2 102 ? 95.500 61.815 98.658 1.00 48.57 102 LEU B CA 1
ATOM 5467 C C . LEU B 2 102 ? 95.499 62.846 97.521 1.00 50.03 102 LEU B C 1
ATOM 5468 O O . LEU B 2 102 ? 96.280 63.794 97.528 1.00 52.33 102 LEU B O 1
ATOM 5473 N N . PRO B 2 103 ? 94.629 62.664 96.524 1.00 49.92 103 PRO B N 1
ATOM 5474 C CA . PRO B 2 103 ? 94.512 63.552 95.358 1.00 46.65 103 PRO B CA 1
ATOM 5475 C C . PRO B 2 103 ? 94.168 65.015 95.606 1.00 43.68 103 PRO B C 1
ATOM 5476 O O . PRO B 2 103 ? 93.444 65.339 96.540 1.00 44.12 103 PRO B O 1
ATOM 5480 N N . HIS B 2 104 ? 94.693 65.880 94.737 1.00 47.74 104 HIS B N 1
ATOM 5481 C CA . HIS B 2 104 ? 94.487 67.343 94.744 1.00 47.25 104 HIS B CA 1
ATOM 5482 C C . HIS B 2 104 ? 94.506 68.012 96.127 1.00 46.37 104 HIS B C 1
ATOM 5483 O O . HIS B 2 104 ? 93.577 68.730 96.516 1.00 45.04 104 HIS B O 1
ATOM 5490 N N . MET B 2 105 ? 95.581 67.783 96.866 1.00 46.70 105 MET B N 1
ATOM 5491 C CA . MET B 2 105 ? 95.722 68.352 98.197 1.00 50.66 105 MET B CA 1
ATOM 5492 C C . MET B 2 105 ? 97.154 68.840 98.342 1.00 52.80 105 MET B C 1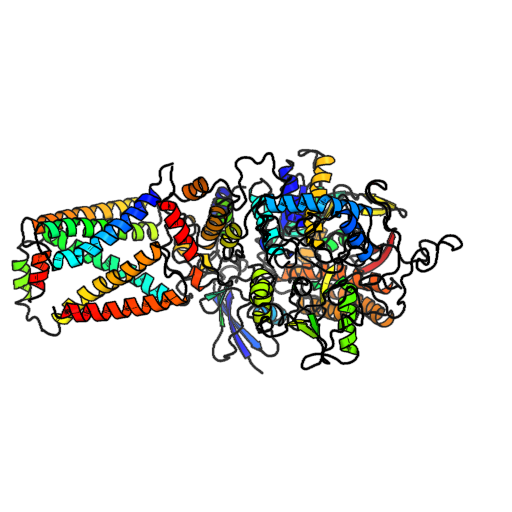
ATOM 5493 O O . MET B 2 105 ? 98.049 68.331 97.669 1.00 59.05 105 MET B O 1
ATOM 5498 N N . TYR B 2 106 ? 97.384 69.836 99.191 1.00 55.57 106 TYR B N 1
ATOM 5499 C CA . TYR B 2 106 ? 98.744 70.336 99.372 1.00 55.83 106 TYR B CA 1
ATOM 5500 C C . TYR B 2 106 ? 99.577 69.347 100.155 1.00 53.72 106 TYR B C 1
ATOM 5501 O O . TYR B 2 106 ? 99.197 68.928 101.238 1.00 52.86 106 TYR B O 1
ATOM 5510 N N . VAL B 2 107 ? 100.713 68.959 99.590 1.00 56.31 107 VAL B N 1
ATOM 5511 C CA . VAL B 2 107 ? 101.590 68.009 100.256 1.00 54.79 107 VAL B CA 1
ATOM 5512 C C . VAL B 2 107 ? 102.499 68.733 101.240 1.00 56.79 107 VAL B C 1
ATOM 5513 O O . VAL B 2 107 ? 103.184 69.685 100.883 1.00 59.50 107 VAL B O 1
ATOM 5517 N N . ILE B 2 108 ? 102.473 68.293 102.492 1.00 56.52 108 ILE B N 1
ATOM 5518 C CA . ILE B 2 108 ? 103.308 68.890 103.523 1.00 54.35 108 ILE B CA 1
ATOM 5519 C C . ILE B 2 108 ? 104.692 68.284 103.374 1.00 52.00 108 ILE B C 1
ATOM 5520 O O . ILE B 2 108 ? 105.697 68.969 103.515 1.00 47.09 108 ILE B O 1
ATOM 5525 N N . LYS B 2 109 ? 104.718 66.989 103.077 1.00 51.07 109 LYS B N 1
ATOM 5526 C CA . LYS B 2 109 ? 105.951 66.231 102.892 1.00 50.70 109 LYS B CA 1
ATOM 5527 C C . LYS B 2 109 ? 105.537 64.809 102.528 1.00 53.01 109 LYS B C 1
ATOM 5528 O O . LYS B 2 109 ? 104.639 64.247 103.147 1.00 48.50 109 LYS B O 1
ATOM 5534 N N . ASP B 2 110 ? 106.187 64.251 101.511 1.00 52.64 110 ASP B N 1
ATOM 5535 C CA . ASP B 2 110 ? 105.915 62.900 101.020 1.00 57.75 110 ASP B CA 1
ATOM 5536 C C . ASP B 2 110 ? 104.446 62.513 100.915 1.00 58.57 110 ASP B C 1
ATOM 5537 O O . ASP B 2 110 ? 103.697 63.132 100.171 1.00 65.80 110 ASP B O 1
ATOM 5542 N N . LEU B 2 111 ? 104.036 61.478 101.643 1.00 57.10 111 LEU B N 1
ATOM 5543 C CA . LEU B 2 111 ? 102.649 61.031 101.600 1.00 53.47 111 LEU B CA 1
ATOM 5544 C C . LEU B 2 111 ? 101.741 61.737 102.613 1.00 54.14 111 LEU B C 1
ATOM 5545 O O . LEU B 2 111 ? 100.625 61.285 102.860 1.00 56.75 111 LEU B O 1
ATOM 5550 N N . VAL B 2 112 ? 102.201 62.846 103.186 1.00 51.62 112 VAL B N 1
ATOM 5551 C CA . VAL B 2 112 ? 101.428 63.570 104.196 1.00 50.11 112 VAL B CA 1
ATOM 5552 C C . VAL B 2 112 ? 100.784 64.867 103.698 1.00 53.80 112 VAL B C 1
ATOM 5553 O O . VAL B 2 112 ? 101.479 65.871 103.519 1.00 56.05 112 VAL B O 1
ATOM 5557 N N . PRO B 2 113 ? 99.442 64.870 103.507 1.00 53.54 113 PRO B N 1
ATOM 5558 C CA . PRO B 2 113 ? 98.635 66.010 103.031 1.00 52.42 113 PRO B CA 1
ATOM 5559 C C . PRO B 2 113 ? 98.107 66.962 104.108 1.00 51.68 113 PRO B C 1
ATOM 5560 O O . PRO B 2 113 ? 97.964 66.581 105.269 1.00 53.76 113 PRO B O 1
ATOM 5564 N N . ASP B 2 114 ? 97.814 68.202 103.723 1.00 43.34 114 ASP B N 1
ATOM 5565 C CA . ASP B 2 114 ? 97.280 69.166 104.680 1.00 47.08 114 ASP B CA 1
ATOM 5566 C C . ASP B 2 114 ? 95.756 68.988 104.725 1.00 46.77 114 ASP B C 1
ATOM 5567 O O . ASP B 2 114 ? 95.052 69.361 103.791 1.00 53.24 114 ASP B O 1
ATOM 5572 N N . LEU B 2 115 ? 95.245 68.422 105.811 1.00 47.43 115 LEU B N 1
ATOM 5573 C CA . LEU B 2 115 ? 93.812 68.185 105.931 1.00 44.60 115 LEU B CA 1
ATOM 5574 C C . LEU B 2 115 ? 93.080 69.273 106.724 1.00 47.16 115 LEU B C 1
ATOM 5575 O O . LEU B 2 115 ? 91.915 69.115 107.101 1.00 44.05 115 LEU B O 1
ATOM 5580 N N . SER B 2 116 ? 93.757 70.395 106.936 1.00 50.60 116 SER B N 1
ATOM 5581 C CA . SER B 2 116 ? 93.187 71.522 107.679 1.00 53.99 116 SER B CA 1
ATOM 5582 C C . SER B 2 116 ? 91.861 72.037 107.149 1.00 55.64 116 SER B C 1
ATOM 5583 O O . SER B 2 116 ? 90.953 72.324 107.933 1.00 54.60 116 SER B O 1
ATOM 5586 N N . ASN B 2 117 ? 91.752 72.181 105.828 1.00 55.36 117 ASN B N 1
ATOM 5587 C CA . ASN B 2 117 ? 90.512 72.684 105.242 1.00 51.26 117 ASN B CA 1
ATOM 5588 C C . ASN B 2 117 ? 89.420 71.650 105.484 1.00 44.66 117 ASN B C 1
ATOM 5589 O O . ASN B 2 117 ? 88.308 71.980 105.884 1.00 45.25 117 ASN B O 1
ATOM 5594 N N . PHE B 2 118 ? 89.776 70.394 105.270 1.00 43.60 118 PHE B N 1
ATOM 5595 C CA . PHE B 2 118 ? 88.877 69.269 105.476 1.00 43.17 118 PHE B CA 1
ATOM 5596 C C . PHE B 2 118 ? 88.276 69.328 106.884 1.00 44.80 118 PHE B C 1
ATOM 5597 O O . PHE B 2 118 ? 87.059 69.294 107.038 1.00 48.69 118 PHE B O 1
ATOM 5605 N N . TYR B 2 119 ? 89.126 69.422 107.909 1.00 46.88 119 TYR B N 1
ATOM 5606 C CA . TYR B 2 119 ? 88.666 69.487 109.302 1.00 44.31 119 TYR B CA 1
ATOM 5607 C C . TYR B 2 119 ? 87.828 70.729 109.551 1.00 43.83 119 TYR B C 1
ATOM 5608 O O . TYR B 2 119 ? 86.780 70.668 110.206 1.00 49.80 119 TYR B O 1
ATOM 5617 N N . ALA B 2 120 ? 88.293 71.860 109.041 1.00 43.51 120 ALA B N 1
ATOM 5618 C CA . ALA B 2 120 ? 87.568 73.113 109.194 1.00 44.65 120 ALA B CA 1
ATOM 5619 C C . ALA B 2 120 ? 86.139 72.942 108.647 1.00 43.65 120 ALA B C 1
ATOM 5620 O O . ALA B 2 120 ? 85.157 73.347 109.283 1.00 46.62 120 ALA B O 1
ATOM 5622 N N . GLN B 2 121 ? 86.030 72.330 107.471 1.00 41.48 121 GLN B N 1
ATOM 5623 C CA . GLN B 2 121 ? 84.727 72.106 106.845 1.00 43.06 121 GLN B CA 1
ATOM 5624 C C . GLN B 2 121 ? 83.804 71.295 107.746 1.00 48.90 121 GLN B C 1
ATOM 5625 O O . GLN B 2 121 ? 82.607 71.590 107.874 1.00 48.92 121 GLN B O 1
ATOM 5631 N N . TYR B 2 122 ? 84.375 70.281 108.388 1.00 46.95 122 TYR B N 1
ATOM 5632 C CA . TYR B 2 122 ? 83.631 69.435 109.305 1.00 43.60 122 TYR B CA 1
ATOM 5633 C C . TYR B 2 122 ? 83.096 70.277 110.467 1.00 42.39 122 TYR B C 1
ATOM 5634 O O . TYR B 2 122 ? 81.974 70.100 110.924 1.00 43.49 122 TYR B O 1
ATOM 5643 N N . LYS B 2 123 ? 83.906 71.203 110.945 1.00 44.37 123 LYS B N 1
ATOM 5644 C CA . LYS B 2 123 ? 83.494 72.056 112.051 1.00 46.65 123 LYS B CA 1
ATOM 5645 C C . LYS B 2 123 ? 82.318 72.962 111.681 1.00 48.19 123 LYS B C 1
ATOM 5646 O O . LYS B 2 123 ? 81.473 73.258 112.526 1.00 48.39 123 LYS B O 1
ATOM 5652 N N . SER B 2 124 ? 82.266 73.392 110.422 1.00 44.28 124 SER B N 1
ATOM 5653 C CA . SER B 2 124 ? 81.215 74.297 109.962 1.00 50.18 124 SER B CA 1
ATOM 5654 C C . SER B 2 124 ? 79.778 73.769 109.949 1.00 51.89 124 SER B C 1
ATOM 5655 O O . SER B 2 124 ? 78.831 74.557 109.886 1.00 52.48 124 SER B O 1
ATOM 5658 N N . ILE B 2 125 ? 79.603 72.452 110.007 1.00 55.01 125 ILE B N 1
ATOM 5659 C CA . ILE B 2 125 ? 78.250 71.888 110.000 1.00 55.23 125 ILE B CA 1
ATOM 5660 C C . ILE B 2 125 ? 77.752 71.645 111.411 1.00 54.60 125 ILE B C 1
ATOM 5661 O O . ILE B 2 125 ? 76.638 71.140 111.593 1.00 55.01 125 ILE B O 1
ATOM 5666 N N . GLU B 2 126 ? 78.583 71.988 112.399 1.00 56.48 126 GLU B N 1
ATOM 5667 C CA . GLU B 2 126 ? 78.263 71.809 113.822 1.00 52.74 126 GLU B CA 1
ATOM 5668 C C . GLU B 2 126 ? 77.861 70.370 114.133 1.00 50.97 126 GLU B C 1
ATOM 5669 O O . GLU B 2 126 ? 76.712 70.102 114.468 1.00 53.87 126 GLU B O 1
ATOM 5675 N N . PRO B 2 127 ? 78.820 69.430 114.040 1.00 48.99 127 PRO B N 1
ATOM 5676 C CA . PRO B 2 127 ? 78.629 67.996 114.289 1.00 47.52 127 PRO B CA 1
ATOM 5677 C C . PRO B 2 127 ? 78.462 67.617 115.755 1.00 48.57 127 PRO B C 1
ATOM 5678 O O . PRO B 2 127 ? 79.335 66.971 116.344 1.00 52.53 127 PRO B O 1
ATOM 5682 N N . TYR B 2 128 ? 77.347 68.032 116.345 1.00 45.75 128 TYR B N 1
ATOM 5683 C CA . TYR B 2 128 ? 77.051 67.728 117.733 1.00 40.94 128 TYR B CA 1
ATOM 5684 C C . TYR B 2 128 ? 75.564 67.901 117.941 1.00 46.95 128 TYR B C 1
ATOM 5685 O O . TYR B 2 128 ? 74.898 68.518 117.123 1.00 54.05 128 TYR B O 1
ATOM 5694 N N . LEU B 2 129 ? 75.030 67.349 119.021 1.00 49.47 129 LEU B N 1
ATOM 5695 C CA . LEU B 2 129 ? 73.601 67.444 119.280 1.00 49.62 129 LEU B CA 1
ATOM 5696 C C . LEU B 2 129 ? 73.179 68.839 119.713 1.00 53.72 129 LEU B C 1
ATOM 5697 O O . LEU B 2 129 ? 73.834 69.477 120.542 1.00 54.22 129 LEU B O 1
ATOM 5702 N N . LYS B 2 130 ? 72.073 69.307 119.149 1.00 52.98 130 LYS B N 1
ATOM 5703 C CA . LYS B 2 130 ? 71.550 70.616 119.491 1.00 55.55 130 LYS B CA 1
ATOM 5704 C C . LYS B 2 130 ? 70.076 70.499 119.849 1.00 56.24 130 LYS B C 1
ATOM 5705 O O . LYS B 2 130 ? 69.255 70.120 119.012 1.00 59.34 130 LYS B O 1
ATOM 5711 N N . LYS B 2 131 ? 69.760 70.791 121.107 1.00 59.18 131 LYS B N 1
ATOM 5712 C CA . LYS B 2 131 ? 68.385 70.758 121.606 1.00 61.98 131 LYS B CA 1
ATOM 5713 C C . LYS B 2 131 ? 67.938 72.206 121.804 1.00 63.96 131 LYS B C 1
ATOM 5714 O O . LYS B 2 131 ? 68.771 73.083 122.052 1.00 63.06 131 LYS B O 1
ATOM 5720 N N . LYS B 2 132 ? 66.635 72.461 121.701 1.00 64.74 132 LYS B N 1
ATOM 5721 C CA . LYS B 2 132 ? 66.128 73.817 121.883 1.00 68.80 132 LYS B CA 1
ATOM 5722 C C . LYS B 2 132 ? 66.178 74.187 123.355 1.00 73.56 132 LYS B C 1
ATOM 5723 O O . LYS B 2 132 ? 66.252 75.359 123.711 1.00 75.41 132 LYS B O 1
ATOM 5729 N N . ASP B 2 133 ? 66.141 73.172 124.209 1.00 79.58 133 ASP B N 1
ATOM 5730 C CA . ASP B 2 133 ? 66.205 73.373 125.648 1.00 82.91 133 ASP B CA 1
ATOM 5731 C C . ASP B 2 133 ? 67.341 72.548 126.223 1.00 81.42 133 ASP B C 1
ATOM 5732 O O . ASP B 2 133 ? 67.208 71.338 126.412 1.00 79.66 133 ASP B O 1
ATOM 5737 N N . GLU B 2 134 ? 68.461 73.206 126.500 1.00 80.87 134 GLU B N 1
ATOM 5738 C CA . GLU B 2 134 ? 69.629 72.518 127.036 1.00 84.26 134 GLU B CA 1
ATOM 5739 C C . GLU B 2 134 ? 69.728 72.662 128.545 1.00 79.70 134 GLU B C 1
ATOM 5740 O O . GLU B 2 134 ? 70.732 72.289 129.147 1.00 76.95 134 GLU B O 1
ATOM 5746 N N . SER B 2 135 ? 68.677 73.195 129.155 1.00 78.24 135 SER B N 1
ATOM 5747 C CA . SER B 2 135 ? 68.653 73.396 130.598 1.00 77.27 135 SER B CA 1
ATOM 5748 C C . SER B 2 135 ? 68.553 72.091 131.384 1.00 75.84 135 SER B C 1
ATOM 5749 O O . SER B 2 135 ? 68.884 72.059 132.568 1.00 76.71 135 SER B O 1
ATOM 5752 N N . GLN B 2 136 ? 68.090 71.023 130.736 1.00 72.56 136 GLN B N 1
ATOM 5753 C CA . GLN B 2 136 ? 67.951 69.736 131.416 1.00 69.66 136 GLN B CA 1
ATOM 5754 C C . GLN B 2 136 ? 68.967 68.698 130.963 1.00 65.72 136 GLN B C 1
ATOM 5755 O O . GLN B 2 136 ? 68.821 67.516 131.268 1.00 59.58 136 GLN B O 1
ATOM 5761 N N . GLU B 2 137 ? 70.004 69.110 130.245 1.00 62.70 137 GLU B N 1
ATOM 5762 C CA . GLU B 2 137 ? 70.947 68.107 129.798 1.00 62.40 137 GLU B CA 1
ATOM 5763 C C . GLU B 2 137 ? 71.870 67.612 130.903 1.00 59.35 137 GLU B C 1
ATOM 5764 O O . GLU B 2 137 ? 72.230 68.344 131.835 1.00 55.78 137 GLU B O 1
ATOM 5770 N N . GLY B 2 138 ? 72.205 66.331 130.802 1.00 51.25 138 GLY B N 1
ATOM 5771 C CA . GLY B 2 138 ? 73.071 65.715 131.769 1.00 48.87 138 GLY B CA 1
ATOM 5772 C C . GLY B 2 138 ? 72.315 65.005 132.865 1.00 49.48 138 GLY B C 1
ATOM 5773 O O . GLY B 2 138 ? 72.916 64.259 133.636 1.00 53.14 138 GLY B O 1
ATOM 5774 N N . LYS B 2 139 ? 71.006 65.207 132.966 1.00 53.24 139 LYS B N 1
ATOM 5775 C CA . LYS B 2 139 ? 70.294 64.518 134.035 1.00 54.51 139 LYS B CA 1
ATOM 5776 C C . LYS B 2 139 ? 69.528 63.246 133.681 1.00 52.35 139 LYS B C 1
ATOM 5777 O O . LYS B 2 139 ? 69.419 62.349 134.508 1.00 50.39 139 LYS B O 1
ATOM 5783 N N . GLN B 2 140 ? 69.031 63.140 132.457 1.00 52.28 140 GLN B N 1
ATOM 5784 C CA . GLN B 2 140 ? 68.301 61.942 132.052 1.00 52.49 140 GLN B CA 1
ATOM 5785 C C . GLN B 2 140 ? 68.679 61.532 130.634 1.00 51.89 140 GLN B C 1
ATOM 5786 O O . GLN B 2 140 ? 68.929 62.386 129.781 1.00 47.80 140 GLN B O 1
ATOM 5792 N N . GLN B 2 141 ? 68.711 60.230 130.370 1.00 48.03 141 GLN B N 1
ATOM 5793 C CA . GLN B 2 141 ? 69.039 59.780 129.032 1.00 45.67 141 GLN B CA 1
ATOM 5794 C C . GLN B 2 141 ? 67.872 60.065 128.089 1.00 47.11 141 GLN B C 1
ATOM 5795 O O . GLN B 2 141 ? 66.718 59.785 128.403 1.00 53.89 141 GLN B O 1
ATOM 5801 N N . TYR B 2 142 ? 68.171 60.662 126.946 1.00 46.81 142 TYR B N 1
ATOM 5802 C CA . TYR B 2 142 ? 67.151 60.971 125.961 1.00 47.76 142 TYR B CA 1
ATOM 5803 C C . TYR B 2 142 ? 66.658 59.651 125.393 1.00 56.23 142 TYR B C 1
ATOM 5804 O O . TYR B 2 142 ? 67.427 58.693 125.303 1.00 59.13 142 TYR B O 1
ATOM 5813 N N . LEU B 2 143 ? 65.384 59.593 125.010 1.00 59.67 143 LEU B N 1
ATOM 5814 C CA . LEU B 2 143 ? 64.827 58.367 124.444 1.00 57.50 143 LEU B CA 1
ATOM 5815 C C . LEU B 2 143 ? 64.914 58.381 122.922 1.00 58.32 143 LEU B C 1
ATOM 5816 O O . LEU B 2 143 ? 64.826 59.431 122.286 1.00 57.93 143 LEU B O 1
ATOM 5821 N N . GLN B 2 144 ? 65.102 57.202 122.347 1.00 56.20 144 GLN B N 1
ATOM 5822 C CA . GLN B 2 144 ? 65.192 57.043 120.906 1.00 56.54 144 GLN B CA 1
ATOM 5823 C C . GLN B 2 144 ? 64.868 55.578 120.640 1.00 58.53 144 GLN B C 1
ATOM 5824 O O . GLN B 2 144 ? 65.567 54.681 121.115 1.00 53.05 144 GLN B O 1
ATOM 5830 N N . SER B 2 145 ? 63.786 55.339 119.904 1.00 61.71 145 SER B N 1
ATOM 5831 C CA . SER B 2 145 ? 63.366 53.978 119.592 1.00 62.28 145 SER B CA 1
ATOM 5832 C C . SER B 2 145 ? 64.441 53.351 118.737 1.00 61.53 145 SER B C 1
ATOM 5833 O O . SER B 2 145 ? 65.198 54.060 118.068 1.00 62.78 145 SER B O 1
ATOM 5836 N N . ILE B 2 146 ? 64.519 52.026 118.749 1.00 62.98 146 ILE B N 1
ATOM 5837 C CA . ILE B 2 146 ? 65.524 51.368 117.939 1.00 61.30 146 ILE B CA 1
ATOM 5838 C C . ILE B 2 146 ? 65.255 51.668 116.466 1.00 65.56 146 ILE B C 1
ATOM 5839 O O . ILE B 2 146 ? 66.147 51.542 115.626 1.00 64.19 146 ILE B O 1
ATOM 5844 N N . GLU B 2 147 ? 64.025 52.081 116.156 1.00 70.03 147 GLU B N 1
ATOM 5845 C CA . GLU B 2 147 ? 63.687 52.425 114.780 1.00 72.32 147 GLU B CA 1
ATOM 5846 C C . GLU B 2 147 ? 64.447 53.686 114.387 1.00 66.66 147 GLU B C 1
ATOM 5847 O O . GLU B 2 147 ? 65.175 53.690 113.401 1.00 65.14 147 GLU B O 1
ATOM 5853 N N . GLU B 2 148 ? 64.254 54.752 115.163 1.00 64.69 148 GLU B N 1
ATOM 5854 C CA . GLU B 2 148 ? 64.919 56.030 114.918 1.00 62.96 148 GLU B CA 1
ATOM 5855 C C . GLU B 2 148 ? 66.441 55.844 114.960 1.00 59.87 148 GLU B C 1
ATOM 5856 O O . GLU B 2 148 ? 67.193 56.571 114.307 1.00 55.76 148 GLU B O 1
ATOM 5862 N N . ARG B 2 149 ? 66.889 54.858 115.726 1.00 54.04 149 ARG B N 1
ATOM 5863 C CA . ARG B 2 149 ? 68.312 54.606 115.840 1.00 57.14 149 ARG B CA 1
ATOM 5864 C C . ARG B 2 149 ? 68.873 53.935 114.605 1.00 57.65 149 ARG B C 1
ATOM 5865 O O . ARG B 2 149 ? 70.018 54.190 114.236 1.00 60.04 149 ARG B O 1
ATOM 5873 N N . GLU B 2 150 ? 68.084 53.085 113.954 1.00 58.89 150 GLU B N 1
ATOM 5874 C CA . GLU B 2 150 ? 68.586 52.397 112.766 1.00 64.18 150 GLU B CA 1
ATOM 5875 C C . GLU B 2 150 ? 68.937 53.348 111.633 1.00 60.19 150 GLU B C 1
ATOM 5876 O O . GLU B 2 150 ? 69.805 53.052 110.815 1.00 58.34 150 GLU B O 1
ATOM 5882 N N . LYS B 2 151 ? 68.266 54.493 111.595 1.00 56.27 151 LYS B N 1
ATOM 5883 C CA . LYS B 2 151 ? 68.512 55.483 110.556 1.00 52.65 151 LYS B CA 1
ATOM 5884 C C . LYS B 2 151 ? 69.943 56.023 110.567 1.00 51.40 151 LYS B C 1
ATOM 5885 O O . LYS B 2 151 ? 70.370 56.650 109.608 1.00 51.32 151 LYS B O 1
ATOM 5891 N N . LEU B 2 152 ? 70.678 55.783 111.649 1.00 54.42 152 LEU B N 1
ATOM 5892 C CA . LEU B 2 152 ? 72.057 56.258 111.772 1.00 51.13 152 LEU B CA 1
ATOM 5893 C C . LEU B 2 152 ? 73.097 55.238 111.293 1.00 53.17 152 LEU B C 1
ATOM 5894 O O . LEU B 2 152 ? 74.244 55.592 110.998 1.00 51.60 152 LEU B O 1
ATOM 5899 N N . ASP B 2 153 ? 72.695 53.975 111.219 1.00 53.05 153 ASP B N 1
ATOM 5900 C CA . ASP B 2 153 ? 73.593 52.926 110.760 1.00 55.59 153 ASP B CA 1
ATOM 5901 C C . ASP B 2 153 ? 74.044 53.290 109.361 1.00 52.70 153 ASP B C 1
ATOM 5902 O O . ASP B 2 153 ? 73.226 53.597 108.508 1.00 56.62 153 ASP B O 1
ATOM 5907 N N . GLY B 2 154 ? 75.347 53.268 109.128 1.00 55.94 154 GLY B N 1
ATOM 5908 C CA . GLY B 2 154 ? 75.856 53.596 107.809 1.00 52.99 154 GLY B CA 1
ATOM 5909 C C . GLY B 2 154 ? 76.252 55.049 107.700 1.00 50.56 154 GLY B C 1
ATOM 5910 O O . GLY B 2 154 ? 76.810 55.468 106.694 1.00 51.82 154 GLY B O 1
ATOM 5911 N N . LEU B 2 155 ? 75.963 55.820 108.741 1.00 56.78 155 LEU B N 1
ATOM 5912 C CA . LEU B 2 155 ? 76.289 57.243 108.761 1.00 55.96 155 LEU B CA 1
ATOM 5913 C C . LEU B 2 155 ? 77.335 57.570 109.836 1.00 53.38 155 LEU B C 1
ATOM 5914 O O . LEU B 2 155 ? 78.322 58.259 109.568 1.00 51.36 155 LEU B O 1
ATOM 5919 N N . TYR B 2 156 ? 77.120 57.043 111.040 1.00 50.78 156 TYR B N 1
ATOM 5920 C CA . TYR B 2 156 ? 77.999 57.293 112.177 1.00 45.77 156 TYR B CA 1
ATOM 5921 C C . TYR B 2 156 ? 79.327 56.529 112.177 1.00 46.41 156 TYR B C 1
ATOM 5922 O O . TYR B 2 156 ? 80.209 56.821 112.981 1.00 48.58 156 TYR B O 1
ATOM 5931 N N . GLU B 2 157 ? 79.485 55.557 111.287 1.00 47.66 157 GLU B N 1
ATOM 5932 C CA . GLU B 2 157 ? 80.726 54.781 111.257 1.00 48.93 157 GLU B CA 1
ATOM 5933 C C . GLU B 2 157 ? 81.862 55.495 110.546 1.00 45.42 157 GLU B C 1
ATOM 5934 O O . GLU B 2 157 ? 82.979 54.991 110.488 1.00 45.02 157 GLU B O 1
ATOM 5940 N N . CYS B 2 158 ? 81.574 56.669 110.003 1.00 46.92 158 CYS B N 1
ATOM 5941 C CA . CYS B 2 158 ? 82.587 57.430 109.292 1.00 45.38 158 CYS B CA 1
ATOM 5942 C C . CYS B 2 158 ? 83.805 57.696 110.171 1.00 45.40 158 CYS B C 1
ATOM 5943 O O . CYS B 2 158 ? 83.685 58.168 111.301 1.00 45.67 158 CYS B O 1
ATOM 5946 N N . ILE B 2 159 ? 84.975 57.388 109.615 1.00 46.72 159 ILE B N 1
ATOM 5947 C CA . ILE B 2 159 ? 86.274 57.512 110.283 1.00 46.41 159 ILE B CA 1
ATOM 5948 C C . ILE B 2 159 ? 86.974 58.824 109.968 1.00 48.68 159 ILE B C 1
ATOM 5949 O O . ILE B 2 159 ? 88.041 59.106 110.512 1.00 46.37 159 ILE B O 1
ATOM 5954 N N . LEU B 2 160 ? 86.378 59.615 109.079 1.00 49.87 160 LEU B N 1
ATOM 5955 C CA . LEU B 2 160 ? 86.955 60.888 108.653 1.00 47.27 160 LEU B CA 1
ATOM 5956 C C . LEU B 2 160 ? 88.354 60.760 108.051 1.00 48.08 160 LEU B C 1
ATOM 5957 O O . LEU B 2 160 ? 89.225 61.581 108.335 1.00 44.75 160 LEU B O 1
ATOM 5962 N N . CYS B 2 161 ? 88.547 59.747 107.206 1.00 44.55 161 CYS B N 1
ATOM 5963 C CA . CYS B 2 161 ? 89.831 59.484 106.545 1.00 44.99 161 CYS B CA 1
ATOM 5964 C C . CYS B 2 161 ? 90.042 60.398 105.337 1.00 45.62 161 CYS B C 1
ATOM 5965 O O . CYS B 2 161 ? 91.176 60.620 104.896 1.00 43.99 161 CYS B O 1
ATOM 5968 N N . ALA B 2 162 ? 88.939 60.903 104.793 1.00 43.34 162 ALA B N 1
ATOM 5969 C CA . ALA B 2 162 ? 88.975 61.829 103.662 1.00 44.70 162 ALA B CA 1
ATOM 5970 C C . ALA B 2 162 ? 89.209 61.201 102.290 1.00 45.54 162 ALA B C 1
ATOM 5971 O O . ALA B 2 162 ? 89.460 61.903 101.314 1.00 45.45 162 ALA B O 1
ATOM 5973 N N . CYS B 2 163 ? 89.125 59.878 102.219 1.00 48.59 163 CYS B N 1
ATOM 5974 C CA . CYS B 2 163 ? 89.305 59.170 100.966 1.00 42.99 163 CYS B CA 1
ATOM 5975 C C . CYS B 2 163 ? 88.221 59.623 99.987 1.00 44.98 163 CYS B C 1
ATOM 5976 O O . CYS B 2 163 ? 88.505 59.980 98.841 1.00 47.84 163 CYS B O 1
ATOM 5979 N N . CYS B 2 164 ? 86.975 59.630 100.453 1.00 45.89 164 CYS B N 1
ATOM 5980 C CA . CYS B 2 164 ? 85.853 60.021 99.611 1.00 44.44 164 CYS B CA 1
ATOM 5981 C C . CYS B 2 164 ? 86.012 61.414 99.023 1.00 44.70 164 CYS B C 1
ATOM 5982 O O . CYS B 2 164 ? 86.168 61.572 97.804 1.00 44.62 164 CYS B O 1
ATOM 5985 N N . SER B 2 165 ? 85.988 62.420 99.891 1.00 45.14 165 SER B N 1
ATOM 5986 C CA . SER B 2 165 ? 86.086 63.803 99.445 1.00 48.37 165 SER B CA 1
ATOM 5987 C C . SER B 2 165 ? 87.255 64.019 98.511 1.00 49.78 165 SER B C 1
ATOM 5988 O O . SER B 2 165 ? 87.132 64.678 97.480 1.00 46.30 165 SER B O 1
ATOM 5991 N N . THR B 2 166 ? 88.377 63.413 98.865 1.00 50.32 166 THR B N 1
ATOM 5992 C CA . THR B 2 166 ? 89.596 63.571 98.099 1.00 49.12 166 THR B CA 1
ATOM 5993 C C . THR B 2 166 ? 89.608 62.761 96.795 1.00 52.60 166 THR B C 1
ATOM 5994 O O . THR B 2 166 ? 90.622 62.691 96.077 1.00 47.64 166 THR B O 1
ATOM 5998 N N . SER B 2 167 ? 88.464 62.157 96.486 1.00 50.78 167 SER B N 1
ATOM 5999 C CA . SER B 2 167 ? 88.323 61.381 95.261 1.00 49.32 167 SER B CA 1
ATOM 6000 C C . SER B 2 167 ? 87.268 62.041 94.396 1.00 47.03 167 SER B C 1
ATOM 6001 O O . SER B 2 167 ? 87.059 61.627 93.264 1.00 50.57 167 SER B O 1
ATOM 6004 N N . CYS B 2 168 ? 86.602 63.057 94.940 1.00 48.88 168 CYS B N 1
ATOM 6005 C CA . CYS B 2 168 ? 85.549 63.773 94.218 1.00 48.08 168 CYS B CA 1
ATOM 6006 C C . CYS B 2 168 ? 86.079 64.888 93.318 1.00 47.97 168 CYS B C 1
ATOM 6007 O O . CYS B 2 168 ? 86.735 65.814 93.785 1.00 44.34 168 CYS B O 1
ATOM 6010 N N . PRO B 2 169 ? 85.810 64.801 92.004 1.00 49.12 169 PRO B N 1
ATOM 6011 C CA . PRO B 2 169 ? 86.278 65.828 91.064 1.00 47.81 169 PRO B CA 1
ATOM 6012 C C . PRO B 2 169 ? 85.764 67.215 91.425 1.00 45.34 169 PRO B C 1
ATOM 6013 O O . PRO B 2 169 ? 86.457 68.204 91.207 1.00 47.18 169 PRO B O 1
ATOM 6017 N N . SER B 2 170 ? 84.558 67.284 91.989 1.00 47.77 170 SER B N 1
ATOM 6018 C CA . SER B 2 170 ? 83.983 68.563 92.393 1.00 49.62 170 SER B CA 1
ATOM 6019 C C . SER B 2 170 ? 84.756 69.146 93.566 1.00 53.53 170 SER B C 1
ATOM 6020 O O . SER B 2 170 ? 84.945 70.363 93.660 1.00 58.08 170 SER B O 1
ATOM 6023 N N . TYR B 2 171 ? 85.199 68.275 94.464 1.00 51.76 171 TYR B N 1
ATOM 6024 C CA . TYR B 2 171 ? 85.996 68.712 95.602 1.00 49.97 171 TYR B CA 1
ATOM 6025 C C . TYR B 2 171 ? 87.389 69.086 95.076 1.00 48.01 171 TYR B C 1
ATOM 6026 O O . TYR B 2 171 ? 88.060 69.940 95.644 1.00 52.51 171 TYR B O 1
ATOM 6035 N N . TRP B 2 172 ? 87.827 68.442 93.997 1.00 47.60 172 TRP B N 1
ATOM 6036 C CA . TRP B 2 172 ? 89.136 68.753 93.426 1.00 52.97 172 TRP B CA 1
ATOM 6037 C C . TRP B 2 172 ? 89.165 70.180 92.877 1.00 57.30 172 TRP B C 1
ATOM 6038 O O . TRP B 2 172 ? 90.153 70.892 93.037 1.00 57.56 172 TRP B O 1
ATOM 6049 N N . TRP B 2 173 ? 88.075 70.587 92.227 1.00 59.11 173 TRP B N 1
ATOM 6050 C CA . TRP B 2 173 ? 87.984 71.910 91.614 1.00 57.67 173 TRP B CA 1
ATOM 6051 C C . TRP B 2 173 ? 87.457 72.998 92.529 1.00 58.51 173 TRP B C 1
ATOM 6052 O O . TRP B 2 173 ? 87.795 74.164 92.364 1.00 57.48 173 TRP B O 1
ATOM 6063 N N . ASN B 2 174 ? 86.606 72.629 93.477 1.00 60.12 174 ASN B N 1
ATOM 6064 C CA . ASN B 2 174 ? 86.032 73.627 94.371 1.00 59.53 174 ASN B CA 1
ATOM 6065 C C . ASN B 2 174 ? 86.049 73.196 95.832 1.00 59.01 174 ASN B C 1
ATOM 6066 O O . ASN B 2 174 ? 85.071 73.404 96.566 1.00 54.34 174 ASN B O 1
ATOM 6071 N N . GLY B 2 175 ? 87.159 72.600 96.250 1.00 53.84 175 GLY B N 1
ATOM 6072 C CA . GLY B 2 175 ? 87.268 72.150 97.623 1.00 57.90 175 GLY B CA 1
ATOM 6073 C C . GLY B 2 175 ? 87.222 73.283 98.633 1.00 58.08 175 GLY B C 1
ATOM 6074 O O . GLY B 2 175 ? 87.021 73.048 99.821 1.00 60.91 175 GLY B O 1
ATOM 6075 N N . ASP B 2 176 ? 87.407 74.514 98.166 1.00 54.57 176 ASP B N 1
ATOM 6076 C CA . ASP B 2 176 ? 87.391 75.657 99.062 1.00 57.69 176 ASP B CA 1
ATOM 6077 C C . ASP B 2 176 ? 85.977 76.020 99.496 1.00 54.64 176 ASP B C 1
ATOM 6078 O O . ASP B 2 176 ? 85.759 76.390 100.647 1.00 57.77 176 ASP B O 1
ATOM 6083 N N . LYS B 2 177 ? 85.008 75.902 98.593 1.00 56.48 177 LYS B N 1
ATOM 6084 C CA . LYS B 2 177 ? 83.626 76.226 98.947 1.00 57.91 177 LYS B CA 1
ATOM 6085 C C . LYS B 2 177 ? 82.687 75.019 98.986 1.00 56.97 177 LYS B C 1
ATOM 6086 O O . LYS B 2 177 ? 81.647 75.057 99.648 1.00 53.32 177 LYS B O 1
ATOM 6092 N N . TYR B 2 178 ? 83.050 73.952 98.276 1.00 55.06 178 TYR B N 1
ATOM 6093 C CA . TYR B 2 178 ? 82.237 72.738 98.258 1.00 51.50 178 TYR B CA 1
ATOM 6094 C C . TYR B 2 178 ? 82.631 71.866 99.461 1.00 51.05 178 TYR B C 1
ATOM 6095 O O . TYR B 2 178 ? 83.784 71.450 99.581 1.00 44.74 178 TYR B O 1
ATOM 6104 N N . LEU B 2 179 ? 81.667 71.596 100.343 1.00 47.86 179 LEU B N 1
ATOM 6105 C CA . LEU B 2 179 ? 81.928 70.824 101.556 1.00 45.36 179 LEU B CA 1
ATOM 6106 C C . LEU B 2 179 ? 82.469 69.430 101.355 1.00 49.69 179 LEU B C 1
ATOM 6107 O O . LEU B 2 179 ? 83.211 68.936 102.207 1.00 55.17 179 LEU B O 1
ATOM 6112 N N . GLY B 2 180 ? 82.117 68.796 100.237 1.00 52.24 180 GLY B N 1
ATOM 6113 C CA . GLY B 2 180 ? 82.596 67.449 99.974 1.00 47.19 180 GLY B CA 1
ATOM 6114 C C . GLY B 2 180 ? 81.691 66.401 100.598 1.00 46.43 180 GLY B C 1
ATOM 6115 O O . GLY B 2 180 ? 80.940 66.722 101.517 1.00 40.87 180 GLY B O 1
ATOM 6116 N N . PRO B 2 181 ? 81.773 65.130 100.147 1.00 47.00 181 PRO B N 1
ATOM 6117 C CA . PRO B 2 181 ? 80.997 63.959 100.591 1.00 42.92 181 PRO B CA 1
ATOM 6118 C C . PRO B 2 181 ? 81.088 63.680 102.087 1.00 42.82 181 PRO B C 1
ATOM 6119 O O . PRO B 2 181 ? 80.063 63.567 102.775 1.00 41.63 181 PRO B O 1
ATOM 6123 N N . ALA B 2 182 ? 82.315 63.552 102.583 1.00 37.00 182 ALA B N 1
ATOM 6124 C CA . ALA B 2 182 ? 82.544 63.281 104.000 1.00 35.98 182 ALA B CA 1
ATOM 6125 C C . ALA B 2 182 ? 81.749 64.221 104.914 1.00 41.11 182 ALA B C 1
ATOM 6126 O O . ALA B 2 182 ? 80.973 63.781 105.762 1.00 39.37 182 ALA B O 1
ATOM 6128 N N . VAL B 2 183 ? 81.937 65.520 104.743 1.00 42.04 183 VAL B N 1
ATOM 6129 C CA . VAL B 2 183 ? 81.216 66.453 105.585 1.00 40.48 183 VAL B CA 1
ATOM 6130 C C . VAL B 2 183 ? 79.730 66.396 105.306 1.00 40.56 183 VAL B C 1
ATOM 6131 O O . VAL B 2 183 ? 78.922 66.351 106.234 1.00 43.59 183 VAL B O 1
ATOM 6135 N N . LEU B 2 184 ? 79.352 66.387 104.036 1.00 41.19 184 LEU B N 1
ATOM 6136 C CA . LEU B 2 184 ? 77.939 66.342 103.714 1.00 41.14 184 LEU B CA 1
ATOM 6137 C C . LEU B 2 184 ? 77.273 65.161 104.402 1.00 41.35 184 LEU B C 1
ATOM 6138 O O . LEU B 2 184 ? 76.213 65.306 105.010 1.00 47.79 184 LEU B O 1
ATOM 6143 N N . MET B 2 185 ? 77.901 63.996 104.375 1.00 45.39 185 MET B N 1
ATOM 6144 C CA . MET B 2 185 ? 77.266 62.857 105.026 1.00 43.74 185 MET B CA 1
ATOM 6145 C C . MET B 2 185 ? 77.121 63.024 106.548 1.00 46.54 185 MET B C 1
ATOM 6146 O O . MET B 2 185 ? 76.131 62.580 107.134 1.00 44.61 185 MET B O 1
ATOM 6151 N N . GLN B 2 186 ? 78.083 63.658 107.205 1.00 41.83 186 GLN B N 1
ATOM 6152 C CA . GLN B 2 186 ? 77.935 63.840 108.643 1.00 48.13 186 GLN B CA 1
ATOM 6153 C C . GLN B 2 186 ? 76.824 64.854 108.919 1.00 50.25 186 GLN B C 1
ATOM 6154 O O . GLN B 2 186 ? 76.126 6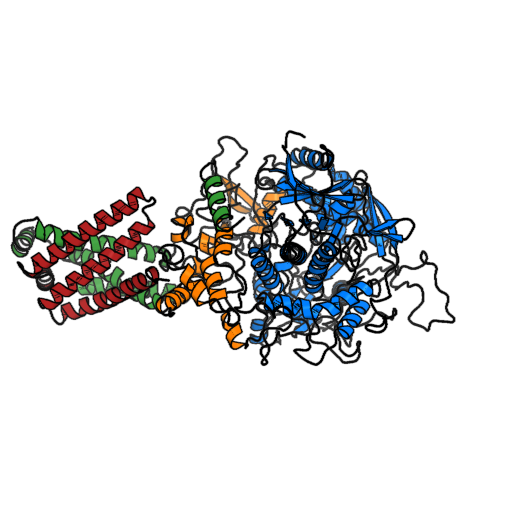4.767 109.932 1.00 47.59 186 GLN B O 1
ATOM 6160 N N . ALA B 2 187 ? 76.658 65.816 108.018 1.00 46.38 187 ALA B N 1
ATOM 6161 C CA . ALA B 2 187 ? 75.609 66.799 108.212 1.00 46.11 187 ALA B CA 1
ATOM 6162 C C . ALA B 2 187 ? 74.289 66.039 108.118 1.00 45.29 187 ALA B C 1
ATOM 6163 O O . ALA B 2 187 ? 73.335 66.332 108.826 1.00 46.71 187 ALA B O 1
ATOM 6165 N N . TYR B 2 188 ? 74.241 65.049 107.241 1.00 47.03 188 TYR B N 1
ATOM 6166 C CA . TYR B 2 188 ? 73.032 64.254 107.105 1.00 47.79 188 TYR B CA 1
ATOM 6167 C C . TYR B 2 188 ? 72.847 63.431 108.386 1.00 49.42 188 TYR B C 1
ATOM 6168 O O . TYR B 2 188 ? 71.730 63.250 108.860 1.00 46.26 188 TYR B O 1
ATOM 6177 N N . ARG B 2 189 ? 73.961 62.963 108.950 1.00 50.41 189 ARG B N 1
ATOM 6178 C CA . ARG B 2 189 ? 73.954 62.171 110.180 1.00 47.71 189 ARG B CA 1
ATOM 6179 C C . ARG B 2 189 ? 73.236 62.951 111.268 1.00 48.15 189 ARG B C 1
ATOM 6180 O O . ARG B 2 189 ? 72.464 62.400 112.061 1.00 48.92 189 ARG B O 1
ATOM 6188 N N . TRP B 2 190 ? 73.492 64.250 111.301 1.00 47.69 190 TRP B N 1
ATOM 6189 C CA . TRP B 2 190 ? 72.880 65.090 112.304 1.00 48.60 190 TRP B CA 1
ATOM 6190 C C . TRP B 2 190 ? 71.460 65.509 111.934 1.00 48.39 190 TRP B C 1
ATOM 6191 O O . TRP B 2 190 ? 70.595 65.672 112.799 1.00 48.64 190 TRP B O 1
ATOM 6202 N N . MET B 2 191 ? 71.211 65.639 110.640 1.00 52.77 191 MET B N 1
ATOM 6203 C CA . MET B 2 191 ? 69.886 66.006 110.177 1.00 54.33 191 MET B CA 1
ATOM 6204 C C . MET B 2 191 ? 68.853 64.959 110.585 1.00 53.27 191 MET B C 1
ATOM 6205 O O . MET B 2 191 ? 67.789 65.309 111.085 1.00 55.69 191 MET B O 1
ATOM 6210 N N . ILE B 2 192 ? 69.161 63.678 110.405 1.00 54.22 192 ILE B N 1
ATOM 6211 C CA . ILE B 2 192 ? 68.173 62.671 110.757 1.00 53.43 192 ILE B CA 1
ATOM 6212 C C . ILE B 2 192 ? 68.269 62.055 112.139 1.00 54.25 192 ILE B C 1
ATOM 6213 O O . ILE B 2 192 ? 67.724 60.972 112.367 1.00 55.64 192 ILE B O 1
ATOM 6218 N N . ASP B 2 193 ? 68.952 62.713 113.071 1.00 51.46 193 ASP B N 1
ATOM 6219 C CA . ASP B 2 193 ? 69.001 62.157 114.417 1.00 51.32 193 ASP B CA 1
ATOM 6220 C C . ASP B 2 193 ? 67.761 62.679 115.140 1.00 50.43 193 ASP B C 1
ATOM 6221 O O . ASP B 2 193 ? 67.627 63.877 115.387 1.00 50.69 193 ASP B O 1
ATOM 6226 N N . SER B 2 194 ? 66.857 61.766 115.472 1.00 51.43 194 SER B N 1
ATOM 6227 C CA . SER B 2 194 ? 65.607 62.113 116.143 1.00 54.50 194 SER B CA 1
ATOM 6228 C C . SER B 2 194 ? 65.773 63.051 117.341 1.00 54.45 194 SER B C 1
ATOM 6229 O O . SER B 2 194 ? 64.857 63.806 117.656 1.00 53.55 194 SER B O 1
ATOM 6232 N N . ARG B 2 195 ? 66.935 63.007 117.999 1.00 53.97 195 ARG B N 1
ATOM 6233 C CA . ARG B 2 195 ? 67.196 63.846 119.181 1.00 53.66 195 ARG B CA 1
ATOM 6234 C C . ARG B 2 195 ? 67.606 65.302 118.892 1.00 54.44 195 ARG B C 1
ATOM 6235 O O . ARG B 2 195 ? 67.502 66.161 119.771 1.00 55.73 195 ARG B O 1
ATOM 6243 N N . ASP B 2 196 ? 68.066 65.576 117.673 1.00 51.19 196 ASP B N 1
ATOM 6244 C CA . ASP B 2 196 ? 68.488 66.924 117.292 1.00 57.03 196 ASP B CA 1
ATOM 6245 C C . ASP B 2 196 ? 67.237 67.754 116.968 1.00 60.75 196 ASP B C 1
ATOM 6246 O O . ASP B 2 196 ? 66.270 67.237 116.406 1.00 58.10 196 ASP B O 1
ATOM 6251 N N . ASP B 2 197 ? 67.265 69.041 117.314 1.00 61.59 197 ASP B N 1
ATOM 6252 C CA . ASP B 2 197 ? 66.126 69.921 117.069 1.00 58.94 197 ASP B CA 1
ATOM 6253 C C . ASP B 2 197 ? 66.396 71.019 116.049 1.00 57.22 197 ASP B C 1
ATOM 6254 O O . ASP B 2 197 ? 65.589 71.940 115.910 1.00 61.41 197 ASP B O 1
ATOM 6259 N N . PHE B 2 198 ? 67.514 70.930 115.333 1.00 54.79 198 PHE B N 1
ATOM 6260 C CA . PHE B 2 198 ? 67.866 71.950 114.351 1.00 50.28 198 PHE B CA 1
ATOM 6261 C C . PHE B 2 198 ? 67.947 71.518 112.887 1.00 53.01 198 PHE B C 1
ATOM 6262 O O . PHE B 2 198 ? 68.691 72.113 112.091 1.00 48.98 198 PHE B O 1
ATOM 6270 N N . THR B 2 199 ? 67.172 70.501 112.528 1.00 49.72 199 THR B N 1
ATOM 6271 C CA . THR B 2 199 ? 67.152 70.007 111.159 1.00 53.53 199 THR B CA 1
ATOM 6272 C C . THR B 2 199 ? 66.991 71.140 110.143 1.00 56.88 199 THR B C 1
ATOM 6273 O O . THR B 2 199 ? 67.796 71.290 109.223 1.00 59.09 199 THR B O 1
ATOM 6277 N N . GLU B 2 200 ? 65.942 71.936 110.325 1.00 60.31 200 GLU B N 1
ATOM 6278 C CA . GLU B 2 200 ? 65.635 73.048 109.439 1.00 58.81 200 GLU B CA 1
ATOM 6279 C C . GLU B 2 200 ? 66.786 74.026 109.268 1.00 53.69 200 GLU B C 1
ATOM 6280 O O . GLU B 2 200 ? 67.060 74.470 108.153 1.00 55.50 200 GLU B O 1
ATOM 6286 N N . GLU B 2 201 ? 67.457 74.381 110.357 1.00 52.24 201 GLU B N 1
ATOM 6287 C CA . GLU B 2 201 ? 68.566 75.319 110.227 1.00 57.44 201 GLU B CA 1
ATOM 6288 C C . GLU B 2 201 ? 69.819 74.658 109.664 1.00 54.84 201 GLU B C 1
ATOM 6289 O O . GLU B 2 201 ? 70.663 75.334 109.073 1.00 56.58 201 GLU B O 1
ATOM 6295 N N . ARG B 2 202 ? 69.941 73.342 109.836 1.00 55.04 202 ARG B N 1
ATOM 6296 C CA . ARG B 2 202 ? 71.090 72.619 109.279 1.00 52.87 202 ARG B CA 1
ATOM 6297 C C . ARG B 2 202 ? 70.975 72.598 107.739 1.00 53.43 202 ARG B C 1
ATOM 6298 O O . ARG B 2 202 ? 71.987 72.669 107.034 1.00 53.14 202 ARG B O 1
ATOM 6306 N N . LEU B 2 203 ? 69.745 72.492 107.227 1.00 50.26 203 LEU B N 1
ATOM 6307 C CA . LEU B 2 203 ? 69.502 72.482 105.780 1.00 52.51 203 LEU B CA 1
ATOM 6308 C C . LEU B 2 203 ? 69.693 73.886 105.230 1.00 52.94 203 LEU B C 1
ATOM 6309 O O . LEU B 2 203 ? 70.329 74.074 104.193 1.00 56.57 203 LEU B O 1
ATOM 6314 N N . ALA B 2 204 ? 69.158 74.874 105.941 1.00 54.75 204 ALA B N 1
ATOM 6315 C CA . ALA B 2 204 ? 69.292 76.269 105.532 1.00 53.88 204 ALA B CA 1
ATOM 6316 C C . ALA B 2 204 ? 70.761 76.656 105.314 1.00 55.18 204 ALA B C 1
ATOM 6317 O O . ALA B 2 204 ? 71.073 77.481 104.451 1.00 52.28 204 ALA B O 1
ATOM 6319 N N . LYS B 2 205 ? 71.660 76.059 106.094 1.00 54.90 205 LYS B N 1
ATOM 6320 C CA . LYS B 2 205 ? 73.084 76.364 105.970 1.00 54.28 205 LYS B CA 1
ATOM 6321 C C . LYS B 2 205 ? 73.631 75.968 104.611 1.00 52.66 205 LYS B C 1
ATOM 6322 O O . LYS B 2 205 ? 74.690 76.443 104.203 1.00 50.64 205 LYS B O 1
ATOM 6328 N N . LEU B 2 206 ? 72.913 75.094 103.911 1.00 52.19 206 LEU B N 1
ATOM 6329 C CA . LEU B 2 206 ? 73.363 74.631 102.605 1.00 54.97 206 LEU B CA 1
ATOM 6330 C C . LEU B 2 206 ? 72.688 75.374 101.446 1.00 59.91 206 LEU B C 1
ATOM 6331 O O . LEU B 2 206 ? 72.810 74.984 100.280 1.00 58.65 206 LEU B O 1
ATOM 6336 N N . GLN B 2 207 ? 71.984 76.452 101.770 1.00 59.20 207 GLN B N 1
ATOM 6337 C CA . GLN B 2 207 ? 71.307 77.240 100.753 1.00 57.96 207 GLN B CA 1
ATOM 6338 C C . GLN B 2 207 ? 72.231 78.238 100.061 1.00 55.90 207 GLN B C 1
ATOM 6339 O O . GLN B 2 207 ? 72.203 79.430 100.341 1.00 58.16 207 GLN B O 1
ATOM 6345 N N . ASP B 2 208 ? 73.077 77.733 99.182 1.00 52.39 208 ASP B N 1
ATOM 6346 C CA . ASP B 2 208 ? 73.968 78.564 98.392 1.00 54.21 208 ASP B CA 1
ATOM 6347 C C . ASP B 2 208 ? 74.359 77.660 97.245 1.00 54.93 208 ASP B C 1
ATOM 6348 O O . ASP B 2 208 ? 74.002 76.485 97.235 1.00 56.23 208 ASP B O 1
ATOM 6353 N N . PRO B 2 209 ? 75.102 78.173 96.264 1.00 56.91 209 PRO B N 1
ATOM 6354 C CA . PRO B 2 209 ? 75.435 77.265 95.164 1.00 57.33 209 PRO B CA 1
ATOM 6355 C C . PRO B 2 209 ? 76.616 76.311 95.299 1.00 56.55 209 PRO B C 1
ATOM 6356 O O . PRO B 2 209 ? 76.788 75.439 94.442 1.00 53.64 209 PRO B O 1
ATOM 6360 N N . PHE B 2 210 ? 77.400 76.437 96.370 1.00 56.29 210 PHE B N 1
ATOM 6361 C CA . PHE B 2 210 ? 78.593 75.588 96.529 1.00 56.01 210 PHE B CA 1
ATOM 6362 C C . PHE B 2 210 ? 78.621 74.456 97.565 1.00 55.73 210 PHE B C 1
ATOM 6363 O O . PHE B 2 210 ? 78.972 73.315 97.239 1.00 48.16 210 PHE B O 1
ATOM 6371 N N . SER B 2 211 ? 78.264 74.777 98.806 1.00 55.75 211 SER B N 1
ATOM 6372 C CA . SER B 2 211 ? 78.306 73.816 99.909 1.00 56.79 211 SER B CA 1
ATOM 6373 C C . SER B 2 211 ? 77.859 72.389 99.567 1.00 57.34 211 SER B C 1
ATOM 6374 O O . SER B 2 211 ? 78.577 71.409 99.815 1.00 52.50 211 SER B O 1
ATOM 6377 N N . LEU B 2 212 ? 76.675 72.291 98.977 1.00 52.97 212 LEU B N 1
ATOM 6378 C CA . LEU B 2 212 ? 76.086 71.011 98.622 1.00 48.97 212 LEU B CA 1
ATOM 6379 C C . LEU B 2 212 ? 75.996 70.787 97.110 1.00 51.71 212 LEU B C 1
ATOM 6380 O O . LEU B 2 212 ? 76.468 69.773 96.584 1.00 55.20 212 LEU B O 1
ATOM 6385 N N . TYR B 2 213 ? 75.430 71.764 96.413 1.00 49.71 213 TYR B N 1
ATOM 6386 C CA . TYR B 2 213 ? 75.208 71.676 94.989 1.00 43.32 213 TYR B CA 1
ATOM 6387 C C . TYR B 2 213 ? 76.352 71.517 93.983 1.00 48.20 213 TYR B C 1
ATOM 6388 O O . TYR B 2 213 ? 76.110 71.512 92.771 1.00 45.25 213 TYR B O 1
ATOM 6397 N N . ARG B 2 214 ? 77.591 71.379 94.438 1.00 43.16 214 ARG B N 1
ATOM 6398 C CA . ARG B 2 214 ? 78.648 71.159 93.458 1.00 42.60 214 ARG B CA 1
ATOM 6399 C C . ARG B 2 214 ? 78.667 69.660 93.149 1.00 44.33 214 ARG B C 1
ATOM 6400 O O . ARG B 2 214 ? 79.322 69.210 92.212 1.00 44.54 214 ARG B O 1
ATOM 6408 N N . CYS B 2 215 ? 77.933 68.891 93.954 1.00 47.92 215 CYS B N 1
ATOM 6409 C CA . CYS B 2 215 ? 77.833 67.458 93.756 1.00 45.55 215 CYS B CA 1
ATOM 6410 C C . CYS B 2 215 ? 76.979 67.198 92.540 1.00 47.69 215 CYS B C 1
ATOM 6411 O O . CYS B 2 215 ? 75.817 67.598 92.498 1.00 48.73 215 CYS B O 1
ATOM 6414 N N . HIS B 2 216 ? 77.564 66.512 91.565 1.00 49.63 216 HIS B N 1
ATOM 6415 C CA . HIS B 2 216 ? 76.885 66.175 90.316 1.00 53.22 216 HIS B CA 1
ATOM 6416 C C . HIS B 2 216 ? 76.633 64.662 90.231 1.00 51.82 216 HIS B C 1
ATOM 6417 O O . HIS B 2 216 ? 76.485 64.088 89.149 1.00 47.68 216 HIS B O 1
ATOM 6424 N N . THR B 2 217 ? 76.596 64.029 91.399 1.00 48.67 217 THR B N 1
ATOM 6425 C CA . THR B 2 217 ? 76.345 62.599 91.513 1.00 49.59 217 THR B CA 1
ATOM 6426 C C . THR B 2 217 ? 77.329 61.720 90.728 1.00 49.21 217 THR B C 1
ATOM 6427 O O . THR B 2 217 ? 76.927 60.742 90.109 1.00 54.06 217 THR B O 1
ATOM 6431 N N . ILE B 2 218 ? 78.618 62.063 90.769 1.00 49.58 218 ILE B N 1
ATOM 6432 C CA . ILE B 2 218 ? 79.667 61.296 90.088 1.00 47.24 218 ILE B CA 1
ATOM 6433 C C . ILE B 2 218 ? 79.847 59.898 90.708 1.00 50.59 218 ILE B C 1
ATOM 6434 O O . ILE B 2 218 ? 80.182 58.929 90.018 1.00 54.64 218 ILE B O 1
ATOM 6439 N N . MET B 2 219 ? 79.644 59.816 92.022 1.00 54.50 219 MET B N 1
ATOM 6440 C CA . MET B 2 219 ? 79.730 58.567 92.791 1.00 50.52 219 MET B CA 1
ATOM 6441 C C . MET B 2 219 ? 81.084 57.927 93.103 1.00 49.99 219 MET B C 1
ATOM 6442 O O . MET B 2 219 ? 81.125 56.789 93.572 1.00 51.47 219 MET B O 1
ATOM 6447 N N . ASN B 2 220 ? 82.183 58.635 92.862 1.00 47.22 220 ASN B N 1
ATOM 6448 C CA . ASN B 2 220 ? 83.506 58.099 93.197 1.00 49.00 220 ASN B CA 1
ATOM 6449 C C . ASN B 2 220 ? 83.641 57.916 94.712 1.00 49.65 220 ASN B C 1
ATOM 6450 O O . ASN B 2 220 ? 84.259 56.960 95.182 1.00 53.62 220 ASN B O 1
ATOM 6455 N N . CYS B 2 221 ? 83.076 58.855 95.470 1.00 48.83 221 CYS B N 1
ATOM 6456 C CA . CYS B 2 221 ? 83.143 58.825 96.923 1.00 47.85 221 CYS B CA 1
ATOM 6457 C C . CYS B 2 221 ? 82.689 57.470 97.434 1.00 48.28 221 CYS B C 1
ATOM 6458 O O . CYS B 2 221 ? 83.422 56.783 98.138 1.00 46.18 221 CYS B O 1
ATOM 6461 N N . THR B 2 222 ? 81.480 57.083 97.060 1.00 46.09 222 THR B N 1
ATOM 6462 C CA . THR B 2 222 ? 80.953 55.807 97.482 1.00 50.59 222 THR B CA 1
ATOM 6463 C C . THR B 2 222 ? 81.778 54.666 96.895 1.00 51.86 222 THR B C 1
ATOM 6464 O O . THR B 2 222 ? 82.001 53.656 97.551 1.00 55.04 222 THR B O 1
ATOM 6468 N N . GLY B 2 223 ? 82.251 54.835 95.670 1.00 50.35 223 GLY B N 1
ATOM 6469 C CA . GLY B 2 223 ? 83.058 53.797 95.072 1.00 48.71 223 GLY B CA 1
ATOM 6470 C C . GLY B 2 223 ? 84.437 53.658 95.696 1.00 53.03 223 GLY B C 1
ATOM 6471 O O . GLY B 2 223 ? 85.216 52.823 95.260 1.00 59.82 223 GLY B O 1
ATOM 6472 N N . THR B 2 224 ? 84.762 54.439 96.721 1.00 55.60 224 THR B N 1
ATOM 6473 C CA . THR B 2 224 ? 86.102 54.328 97.295 1.00 53.14 224 THR B CA 1
ATOM 6474 C C . THR B 2 224 ? 86.183 54.260 98.802 1.00 51.02 224 THR B C 1
ATOM 6475 O O . THR B 2 224 ? 87.273 54.113 99.353 1.00 55.32 224 THR B O 1
ATOM 6479 N N . CYS B 2 225 ? 85.047 54.358 99.473 1.00 53.61 225 CYS B N 1
ATOM 6480 C CA . CYS B 2 225 ? 85.043 54.336 100.932 1.00 56.86 225 CYS B CA 1
ATOM 6481 C C . CYS B 2 225 ? 85.632 53.057 101.489 1.00 57.98 225 CYS B C 1
ATOM 6482 O O . CYS B 2 225 ? 85.126 51.972 101.216 1.00 61.08 225 CYS B O 1
ATOM 6485 N N . PRO B 2 226 ? 86.707 53.172 102.292 1.00 61.67 226 PRO B N 1
ATOM 6486 C CA . PRO B 2 226 ? 87.381 52.021 102.905 1.00 57.93 226 PRO B CA 1
ATOM 6487 C C . PRO B 2 226 ? 86.443 51.309 103.862 1.00 57.21 226 PRO B C 1
ATOM 6488 O O . PRO B 2 226 ? 86.706 50.182 104.271 1.00 60.16 226 PRO B O 1
ATOM 6492 N N . LYS B 2 227 ? 85.350 51.971 104.221 1.00 51.96 227 LYS B N 1
ATOM 6493 C CA . LYS B 2 227 ? 84.408 51.401 105.177 1.00 49.59 227 LYS B CA 1
ATOM 6494 C C . LYS B 2 227 ? 83.081 50.975 104.567 1.00 48.05 227 LYS B C 1
ATOM 6495 O O . LYS B 2 227 ? 82.130 50.665 105.285 1.00 48.24 227 LYS B O 1
ATOM 6501 N N . GLY B 2 228 ? 83.022 50.968 103.241 1.00 48.17 228 GLY B N 1
ATOM 6502 C CA . GLY B 2 228 ? 81.804 50.566 102.565 1.00 49.37 228 GLY B CA 1
ATOM 6503 C C . GLY B 2 228 ? 80.588 51.439 102.834 1.00 51.32 228 GLY B C 1
ATOM 6504 O O . GLY B 2 228 ? 79.463 50.950 102.782 1.00 50.55 228 GLY B O 1
ATOM 6505 N N . LEU B 2 229 ? 80.800 52.723 103.119 1.00 53.04 229 LEU B N 1
ATOM 6506 C CA . LEU B 2 229 ? 79.688 53.629 103.382 1.00 50.87 229 LEU B CA 1
ATOM 6507 C C . LEU B 2 229 ? 79.225 54.283 102.083 1.00 50.17 229 LEU B C 1
ATOM 6508 O O . LEU B 2 229 ? 79.851 54.116 101.038 1.00 48.86 229 LEU B O 1
ATOM 6513 N N . ASN B 2 230 ? 78.133 55.036 102.139 1.00 47.92 230 ASN B N 1
ATOM 6514 C CA . ASN B 2 230 ? 77.613 55.648 100.925 1.00 47.76 230 ASN B CA 1
ATOM 6515 C C . ASN B 2 230 ? 77.335 57.151 100.990 1.00 45.68 230 ASN B C 1
ATOM 6516 O O . ASN B 2 230 ? 76.192 57.580 101.137 1.00 44.48 230 ASN B O 1
ATOM 6521 N N . PRO B 2 231 ? 78.382 57.974 100.867 1.00 45.88 231 PRO B N 1
ATOM 6522 C CA . PRO B 2 231 ? 78.213 59.429 100.913 1.00 46.07 231 PRO B CA 1
ATOM 6523 C C . PRO B 2 231 ? 77.190 59.884 99.870 1.00 48.03 231 PRO B C 1
ATOM 6524 O O . PRO B 2 231 ? 76.179 60.508 100.196 1.00 49.16 231 PRO B O 1
ATOM 6528 N N . GLY B 2 232 ? 77.467 59.569 98.610 1.00 45.17 232 GLY B N 1
ATOM 6529 C CA . GLY B 2 232 ? 76.579 59.948 97.532 1.00 43.34 232 GLY B CA 1
ATOM 6530 C C . GLY B 2 232 ? 75.115 59.677 97.804 1.00 45.53 232 GLY B C 1
ATOM 6531 O O . GLY B 2 232 ? 74.278 60.542 97.581 1.00 47.50 232 GLY B O 1
ATOM 6532 N N . LYS B 2 233 ? 74.799 58.477 98.283 1.00 48.69 233 LYS B N 1
ATOM 6533 C CA . LYS B 2 233 ? 73.414 58.131 98.585 1.00 50.77 233 LYS B CA 1
ATOM 6534 C C . LYS B 2 233 ? 72.868 59.083 99.636 1.00 54.20 233 LYS B C 1
ATOM 6535 O O . LYS B 2 233 ? 71.670 59.368 99.674 1.00 58.82 233 LYS B O 1
ATOM 6541 N N . ALA B 2 234 ? 73.754 59.573 100.497 1.00 56.90 234 ALA B N 1
ATOM 6542 C CA . ALA B 2 234 ? 73.371 60.500 101.555 1.00 50.46 234 ALA B CA 1
ATOM 6543 C C . ALA B 2 234 ? 73.236 61.923 101.000 1.00 52.09 234 ALA B C 1
ATOM 6544 O O . ALA B 2 234 ? 72.340 62.673 101.403 1.00 48.39 234 ALA B O 1
ATOM 6546 N N . ILE B 2 235 ? 74.127 62.298 100.083 1.00 51.84 235 ILE B N 1
ATOM 6547 C CA . ILE B 2 235 ? 74.049 63.626 99.483 1.00 51.29 235 ILE B CA 1
ATOM 6548 C C . ILE B 2 235 ? 72.683 63.755 98.818 1.00 53.37 235 ILE B C 1
ATOM 6549 O O . ILE B 2 235 ? 72.061 64.812 98.870 1.00 60.41 235 ILE B O 1
ATOM 6554 N N . ALA B 2 236 ? 72.215 62.677 98.196 1.00 52.51 236 ALA B N 1
ATOM 6555 C CA . ALA B 2 236 ? 70.930 62.706 97.502 1.00 51.34 236 ALA B CA 1
ATOM 6556 C C . ALA B 2 236 ? 69.754 62.831 98.474 1.00 49.87 236 ALA B C 1
ATOM 6557 O O . ALA B 2 236 ? 68.725 63.438 98.165 1.00 44.95 236 ALA B O 1
ATOM 6559 N N . GLU B 2 237 ? 69.905 62.251 99.652 1.00 51.06 237 GLU B N 1
ATOM 6560 C CA . GLU B 2 237 ? 68.844 62.342 100.637 1.00 53.27 237 GLU B CA 1
ATOM 6561 C C . GLU B 2 237 ? 68.748 63.794 101.100 1.00 48.47 237 GLU B C 1
ATOM 6562 O O . GLU B 2 237 ? 67.656 64.323 101.269 1.00 50.20 237 GLU B O 1
ATOM 6568 N N . ILE B 2 238 ? 69.895 64.441 101.286 1.00 47.74 238 ILE B N 1
ATOM 6569 C CA . ILE B 2 238 ? 69.920 65.846 101.700 1.00 44.76 238 ILE B CA 1
ATOM 6570 C C . ILE B 2 238 ? 69.219 66.699 100.638 1.00 45.85 238 ILE B C 1
ATOM 6571 O O . ILE B 2 238 ? 68.383 67.554 100.946 1.00 37.08 238 ILE B O 1
ATOM 6576 N N . LYS B 2 239 ? 69.571 66.447 99.380 1.00 46.63 239 LYS B N 1
ATOM 6577 C CA . LYS B 2 239 ? 68.982 67.179 98.275 1.00 52.13 239 LYS B CA 1
ATOM 6578 C C . LYS B 2 239 ? 67.448 67.090 98.319 1.00 55.71 239 LYS B C 1
ATOM 6579 O O . LYS B 2 239 ? 66.751 68.101 98.164 1.00 59.51 239 LYS B O 1
ATOM 6585 N N . LYS B 2 240 ? 66.921 65.893 98.552 1.00 54.16 240 LYS B N 1
ATOM 6586 C CA . LYS B 2 240 ? 65.479 65.737 98.612 1.00 56.08 240 LYS B CA 1
ATOM 6587 C C . LYS B 2 240 ? 64.919 66.531 99.785 1.00 59.25 240 LYS B C 1
ATOM 6588 O O . LYS B 2 240 ? 63.895 67.209 99.652 1.00 59.91 240 LYS B O 1
ATOM 6594 N N . MET B 2 241 ? 65.587 66.458 100.933 1.00 57.30 241 MET B N 1
ATOM 6595 C CA . MET B 2 241 ? 65.131 67.212 102.091 1.00 57.40 241 MET B CA 1
ATOM 6596 C C . MET B 2 241 ? 65.177 68.708 101.772 1.00 57.37 241 MET B C 1
ATOM 6597 O O . MET B 2 241 ? 64.255 69.450 102.087 1.00 56.12 241 MET B O 1
ATOM 6602 N N . MET B 2 242 ? 66.257 69.136 101.128 1.00 57.52 242 MET B N 1
ATOM 6603 C CA . MET B 2 242 ? 66.441 70.534 100.772 1.00 58.86 242 MET B CA 1
ATOM 6604 C C . MET B 2 242 ? 65.314 71.097 99.913 1.00 60.13 242 MET B C 1
ATOM 6605 O O . MET B 2 242 ? 64.983 72.276 100.007 1.00 64.34 242 MET B O 1
ATOM 6610 N N . ALA B 2 243 ? 64.725 70.263 99.071 1.00 61.11 243 ALA B N 1
ATOM 6611 C CA . ALA B 2 243 ? 63.667 70.741 98.192 1.00 62.12 243 ALA B CA 1
ATOM 6612 C C . ALA B 2 243 ? 62.256 70.492 98.709 1.00 59.52 243 ALA B C 1
ATOM 6613 O O . ALA B 2 243 ? 61.287 70.752 97.997 1.00 52.01 243 ALA B O 1
ATOM 6615 N N . THR B 2 244 ? 62.135 69.996 99.936 1.00 57.06 244 THR B N 1
ATOM 6616 C CA . THR B 2 244 ? 60.815 69.713 100.480 1.00 61.60 244 THR B CA 1
ATOM 6617 C C . THR B 2 244 ? 60.571 70.137 101.932 1.00 68.83 244 THR B C 1
ATOM 6618 O O . THR B 2 244 ? 59.489 69.889 102.462 1.00 74.50 244 THR B O 1
ATOM 6622 N N . TYR B 2 245 ? 61.552 70.755 102.585 1.00 71.11 245 TYR B N 1
ATOM 6623 C CA . TYR B 2 245 ? 61.337 71.197 103.960 1.00 75.73 245 TYR B CA 1
ATOM 6624 C C . TYR B 2 245 ? 60.623 72.550 103.895 1.00 80.86 245 TYR B C 1
ATOM 6625 O O . TYR B 2 245 ? 60.705 73.248 102.881 1.00 76.82 245 TYR B O 1
ATOM 6634 N N . LYS B 2 246 ? 59.909 72.911 104.960 1.00 87.42 246 LYS B N 1
ATOM 6635 C CA . LYS B 2 246 ? 59.149 74.162 104.990 1.00 93.85 246 LYS B CA 1
ATOM 6636 C C . LYS B 2 246 ? 59.693 75.273 105.879 1.00 95.25 246 LYS B C 1
ATOM 6637 O O . LYS B 2 246 ? 60.225 75.014 106.958 1.00 91.98 246 LYS B O 1
ATOM 6643 N N . GLU B 2 247 ? 59.541 76.510 105.402 1.00 98.74 247 GLU B N 1
ATOM 6644 C CA . GLU B 2 247 ? 59.969 77.718 106.114 1.00 103.78 247 GLU B CA 1
ATOM 6645 C C . GLU B 2 247 ? 61.428 78.139 105.871 1.00 106.59 247 GLU B C 1
ATOM 6646 O O . GLU B 2 247 ? 62.219 78.138 106.840 1.00 108.90 247 GLU B O 1
ATOM 6652 N N . THR C 3 3 ? 89.581 80.038 117.893 1.00 54.98 6 THR C N 1
ATOM 6653 C CA . THR C 3 3 ? 89.580 80.176 116.398 1.00 64.69 6 THR C CA 1
ATOM 6654 C C . THR C 3 3 ? 88.350 79.495 115.782 1.00 63.08 6 THR C C 1
ATOM 6655 O O . THR C 3 3 ? 88.007 78.376 116.155 1.00 66.53 6 THR C O 1
ATOM 6659 N N . THR C 3 4 ? 87.693 80.154 114.834 1.00 59.57 7 THR C N 1
ATOM 6660 C CA . THR C 3 4 ? 86.498 79.575 114.220 1.00 60.73 7 THR C CA 1
ATOM 6661 C C . THR C 3 4 ? 86.741 78.813 112.909 1.00 62.48 7 THR C C 1
ATOM 6662 O O . THR C 3 4 ? 87.836 78.847 112.337 1.00 64.74 7 THR C O 1
ATOM 6666 N N . ALA C 3 5 ? 85.697 78.131 112.443 1.00 60.24 8 ALA C N 1
ATOM 6667 C CA . ALA C 3 5 ? 85.754 77.356 111.209 1.00 57.36 8 ALA C CA 1
ATOM 6668 C C . ALA C 3 5 ? 86.191 78.229 110.053 1.00 60.20 8 ALA C C 1
ATOM 6669 O O . ALA C 3 5 ? 87.012 77.826 109.226 1.00 56.19 8 ALA C O 1
ATOM 6671 N N . LYS C 3 6 ? 85.634 79.435 109.999 1.00 64.37 9 LYS C N 1
ATOM 6672 C CA . LYS C 3 6 ? 85.960 80.380 108.940 1.00 65.69 9 LYS C CA 1
ATOM 6673 C C . LYS C 3 6 ? 87.410 80.845 109.035 1.00 61.85 9 LYS C C 1
ATOM 6674 O O . LYS C 3 6 ? 88.130 80.826 108.043 1.00 58.26 9 LYS C O 1
ATOM 6680 N N . GLU C 3 7 ? 87.845 81.252 110.224 1.00 61.46 10 GLU C N 1
ATOM 6681 C CA . GLU C 3 7 ? 89.224 81.703 110.379 1.00 60.75 10 GLU C CA 1
ATOM 6682 C C . GLU C 3 7 ? 90.162 80.557 110.037 1.00 57.62 10 GLU C C 1
ATOM 6683 O O . GLU C 3 7 ? 91.235 80.768 109.487 1.00 57.77 10 GLU C O 1
ATOM 6689 N N . GLU C 3 8 ? 89.765 79.338 110.370 1.00 58.83 11 GLU C N 1
ATOM 6690 C CA . GLU C 3 8 ? 90.619 78.204 110.066 1.00 60.51 11 GLU C CA 1
ATOM 6691 C C . GLU C 3 8 ? 90.762 78.068 108.565 1.00 60.86 11 GLU C C 1
ATOM 6692 O O . GLU C 3 8 ? 91.849 77.782 108.073 1.00 65.73 11 GLU C O 1
ATOM 6698 N N . MET C 3 9 ? 89.675 78.275 107.828 1.00 61.46 12 MET C N 1
ATOM 6699 C CA . MET C 3 9 ? 89.741 78.172 106.375 1.00 62.51 12 MET C CA 1
ATOM 6700 C C . MET C 3 9 ? 90.643 79.278 105.813 1.00 65.97 12 MET C C 1
ATOM 6701 O O . MET C 3 9 ? 91.505 79.013 104.966 1.00 66.58 12 MET C O 1
ATOM 6706 N N . GLU C 3 10 ? 90.471 80.504 106.307 1.00 66.46 13 GLU C N 1
ATOM 6707 C CA . GLU C 3 10 ? 91.293 81.630 105.864 1.00 65.47 13 GLU C CA 1
ATOM 6708 C C . GLU C 3 10 ? 92.770 81.299 106.105 1.00 62.89 13 GLU C C 1
ATOM 6709 O O . GLU C 3 10 ? 93.602 81.490 105.221 1.00 63.40 13 GLU C O 1
ATOM 6715 N N . ARG C 3 11 ? 93.088 80.790 107.295 1.00 62.14 14 ARG C N 1
ATOM 6716 C CA . ARG C 3 11 ? 94.463 80.427 107.630 1.00 66.75 14 ARG C CA 1
ATOM 6717 C C . ARG C 3 11 ? 95.024 79.391 106.673 1.00 65.66 14 ARG C C 1
ATOM 6718 O O . ARG C 3 11 ? 96.187 79.464 106.286 1.00 67.13 14 ARG C O 1
ATOM 6726 N N . PHE C 3 12 ? 94.195 78.413 106.317 1.00 65.38 15 PHE C N 1
ATOM 6727 C CA . PHE C 3 12 ? 94.588 77.333 105.413 1.00 62.07 15 PHE C CA 1
ATOM 6728 C C . PHE C 3 12 ? 95.067 77.842 104.061 1.00 62.76 15 PHE C C 1
ATOM 6729 O O . PHE C 3 12 ? 96.122 77.445 103.564 1.00 63.34 15 PHE C O 1
ATOM 6737 N N . TRP C 3 13 ? 94.274 78.714 103.460 1.00 62.05 16 TRP C N 1
ATOM 6738 C CA . TRP C 3 13 ? 94.622 79.237 102.156 1.00 65.31 16 TRP C CA 1
ATOM 6739 C C . TRP C 3 13 ? 95.802 80.189 102.199 1.00 70.99 16 TRP C C 1
ATOM 6740 O O . TRP C 3 13 ? 96.668 80.148 101.324 1.00 74.32 16 TRP C O 1
ATOM 6751 N N . ASN C 3 14 ? 95.862 81.029 103.224 1.00 73.26 17 ASN C N 1
ATOM 6752 C CA . ASN C 3 14 ? 96.966 81.972 103.346 1.00 76.49 17 ASN C CA 1
ATOM 6753 C C . ASN C 3 14 ? 98.289 81.246 103.507 1.00 73.29 17 ASN C C 1
ATOM 6754 O O . ASN C 3 14 ? 99.329 81.719 103.050 1.00 71.06 17 ASN C O 1
ATOM 6759 N N . LYS C 3 15 ? 98.242 80.086 104.149 1.00 72.26 18 LYS C N 1
ATOM 6760 C CA . LYS C 3 15 ? 99.444 79.301 104.378 1.00 75.89 18 LYS C CA 1
ATOM 6761 C C . LYS C 3 15 ? 99.927 78.545 103.153 1.00 75.21 18 LYS C C 1
ATOM 6762 O O . LYS C 3 15 ? 101.119 78.548 102.856 1.00 79.71 18 LYS C O 1
ATOM 6768 N N . ASN C 3 16 ? 99.007 77.901 102.442 1.00 71.83 19 ASN C N 1
ATOM 6769 C CA . ASN C 3 16 ? 99.395 77.113 101.283 1.00 68.87 19 ASN C CA 1
ATOM 6770 C C . ASN C 3 16 ? 99.677 77.888 100.003 1.00 69.36 19 ASN C C 1
ATOM 6771 O O . ASN C 3 16 ? 100.670 77.609 99.326 1.00 70.56 19 ASN C O 1
ATOM 6776 N N . LEU C 3 17 ? 98.830 78.857 99.666 1.00 67.69 20 LEU C N 1
ATOM 6777 C CA . LEU C 3 17 ? 99.051 79.642 98.452 1.00 68.90 20 LEU C CA 1
ATOM 6778 C C . LEU C 3 17 ? 100.422 80.305 98.512 1.00 73.58 20 LEU C C 1
ATOM 6779 O O . LEU C 3 17 ? 101.149 80.346 97.518 1.00 72.24 20 LEU C O 1
ATOM 6784 N N . GLY C 3 18 ? 100.776 80.814 99.688 1.00 76.24 21 GLY C N 1
ATOM 6785 C CA . GLY C 3 18 ? 102.071 81.445 99.856 1.00 82.25 21 GLY C CA 1
ATOM 6786 C C . GLY C 3 18 ? 103.095 80.446 100.373 1.00 84.75 21 GLY C C 1
ATOM 6787 O O . GLY C 3 18 ? 103.555 80.557 101.517 1.00 86.92 21 GLY C O 1
ATOM 6788 N N . SER C 3 19 ? 103.454 79.472 99.532 1.00 83.68 22 SER C N 1
ATOM 6789 C CA . SER C 3 19 ? 104.421 78.442 99.912 1.00 79.98 22 SER C CA 1
ATOM 6790 C C . SER C 3 19 ? 104.897 77.636 98.706 1.00 77.56 22 SER C C 1
ATOM 6791 O O . SER C 3 19 ? 104.353 77.751 97.604 1.00 71.35 22 SER C O 1
ATOM 6794 N N . ASN C 3 20 ? 105.909 76.807 98.925 1.00 72.97 23 ASN C N 1
ATOM 6795 C CA . ASN C 3 20 ? 106.431 75.978 97.854 1.00 75.48 23 ASN C CA 1
ATOM 6796 C C . ASN C 3 20 ? 105.840 74.571 97.933 1.00 74.15 23 ASN C C 1
ATOM 6797 O O . ASN C 3 20 ? 106.442 73.599 97.473 1.00 72.64 23 ASN C O 1
ATOM 6802 N N . ARG C 3 21 ? 104.653 74.469 98.520 1.00 70.98 24 ARG C N 1
ATOM 6803 C CA . ARG C 3 21 ? 103.975 73.186 98.645 1.00 67.45 24 ARG C CA 1
ATOM 6804 C C . ARG C 3 21 ? 103.337 72.799 97.318 1.00 65.65 24 ARG C C 1
ATOM 6805 O O . ARG C 3 21 ? 102.625 73.594 96.705 1.00 65.86 24 ARG C O 1
ATOM 6813 N N . PRO C 3 22 ? 103.589 71.569 96.854 1.00 62.93 25 PRO C N 1
ATOM 6814 C CA . PRO C 3 22 ? 103.019 71.095 95.589 1.00 66.56 25 PRO C CA 1
ATOM 6815 C C . PRO C 3 22 ? 101.662 70.410 95.776 1.00 67.72 25 PRO C C 1
ATOM 6816 O O . PRO C 3 22 ? 101.371 69.875 96.850 1.00 70.33 25 PRO C O 1
ATOM 6820 N N . LEU C 3 23 ? 100.835 70.435 94.732 1.00 66.43 26 LEU C N 1
ATOM 6821 C CA . LEU C 3 23 ? 99.536 69.769 94.767 1.00 66.23 26 LEU C CA 1
ATOM 6822 C C . LEU C 3 23 ? 99.743 68.324 94.316 1.00 67.81 26 LEU C C 1
ATOM 6823 O O . LEU C 3 23 ? 100.298 68.078 93.241 1.00 69.46 26 LEU C O 1
ATOM 6828 N N . SER C 3 24 ? 99.313 67.366 95.131 1.00 65.49 27 SER C N 1
ATOM 6829 C CA . SER C 3 24 ? 99.450 65.964 94.759 1.00 60.76 27 SER C CA 1
ATOM 6830 C C . SER C 3 24 ? 98.649 65.722 93.480 1.00 61.02 27 SER C C 1
ATOM 6831 O O . SER C 3 24 ? 97.591 66.314 93.280 1.00 57.40 27 SER C O 1
ATOM 6834 N N . PRO C 3 25 ? 99.151 64.859 92.589 1.00 64.19 28 PRO C N 1
ATOM 6835 C CA . PRO C 3 25 ? 98.442 64.566 91.337 1.00 62.09 28 PRO C CA 1
ATOM 6836 C C . PRO C 3 25 ? 97.045 63.991 91.568 1.00 62.52 28 PRO C C 1
ATOM 6837 O O . PRO C 3 25 ? 96.767 63.421 92.620 1.00 62.52 28 PRO C O 1
ATOM 6841 N N . HIS C 3 26 ? 96.176 64.156 90.572 1.00 65.12 29 HIS C N 1
ATOM 6842 C CA . HIS C 3 26 ? 94.797 63.676 90.631 1.00 65.50 29 HIS C CA 1
ATOM 6843 C C . HIS C 3 26 ? 94.374 62.903 89.382 1.00 65.74 29 HIS C C 1
ATOM 6844 O O . HIS C 3 26 ? 94.571 61.690 89.301 1.00 64.66 29 HIS C O 1
ATOM 6851 N N . ILE C 3 27 ? 93.798 63.602 88.408 1.00 67.34 30 ILE C N 1
ATOM 6852 C CA . ILE C 3 27 ? 93.335 62.954 87.177 1.00 70.17 30 ILE C CA 1
ATOM 6853 C C . ILE C 3 27 ? 94.405 62.116 86.492 1.00 67.52 30 ILE C C 1
ATOM 6854 O O . ILE C 3 27 ? 94.083 61.153 85.794 1.00 63.49 30 ILE C O 1
ATOM 6859 N N . THR C 3 28 ? 95.667 62.490 86.693 1.00 65.61 31 THR C N 1
ATOM 6860 C CA . THR C 3 28 ? 96.798 61.788 86.099 1.00 65.87 31 THR C CA 1
ATOM 6861 C C . THR C 3 28 ? 97.066 60.447 86.762 1.00 67.66 31 THR C C 1
ATOM 6862 O O . THR C 3 28 ? 97.711 59.574 86.174 1.00 64.63 31 THR C O 1
ATOM 6866 N N . ILE C 3 29 ? 96.570 60.275 87.984 1.00 65.21 32 ILE C N 1
ATOM 6867 C CA . ILE C 3 29 ? 96.803 59.030 88.694 1.00 61.12 32 ILE C CA 1
ATOM 6868 C C . ILE C 3 29 ? 95.550 58.260 89.123 1.00 62.78 32 ILE C C 1
ATOM 6869 O O . ILE C 3 29 ? 95.599 57.041 89.307 1.00 58.71 32 ILE C O 1
ATOM 6874 N N . TYR C 3 30 ? 94.424 58.951 89.266 1.00 61.36 33 TYR C N 1
ATOM 6875 C CA . TYR C 3 30 ? 93.219 58.261 89.693 1.00 65.78 33 TYR C CA 1
ATOM 6876 C C . TYR C 3 30 ? 92.725 57.257 88.659 1.00 68.30 33 TYR C C 1
ATOM 6877 O O . TYR C 3 30 ? 92.710 57.530 87.457 1.00 69.50 33 TYR C O 1
ATOM 6886 N N . ARG C 3 31 ? 92.318 56.093 89.149 1.00 70.48 34 ARG C N 1
ATOM 6887 C CA . ARG C 3 31 ? 91.829 55.011 88.311 1.00 75.97 34 ARG C CA 1
ATOM 6888 C C . ARG C 3 31 ? 90.469 55.322 87.695 1.00 78.66 34 ARG C C 1
ATOM 6889 O O . ARG C 3 31 ? 89.502 55.594 88.405 1.00 77.42 34 ARG C O 1
ATOM 6897 N N . TRP C 3 32 ? 90.402 55.266 86.368 1.00 82.12 35 TRP C N 1
ATOM 6898 C CA . TRP C 3 32 ? 89.167 55.534 85.641 1.00 80.46 35 TRP C CA 1
ATOM 6899 C C . TRP C 3 32 ? 88.147 54.436 85.867 1.00 74.39 35 TRP C C 1
ATOM 6900 O O . TRP C 3 32 ? 88.497 53.263 85.930 1.00 74.59 35 TRP C O 1
ATOM 6911 N N . SER C 3 33 ? 86.885 54.822 85.985 1.00 69.53 36 SER C N 1
ATOM 6912 C CA . SER C 3 33 ? 85.805 53.865 86.183 1.00 66.91 36 SER C CA 1
ATOM 6913 C C . SER C 3 33 ? 84.694 54.170 85.191 1.00 66.29 36 SER C C 1
ATOM 6914 O O . SER C 3 33 ? 84.586 55.292 84.704 1.00 69.54 36 SER C O 1
ATOM 6917 N N . LEU C 3 34 ? 83.874 53.176 84.872 1.00 67.82 37 LEU C N 1
ATOM 6918 C CA . LEU C 3 34 ? 82.802 53.408 83.918 1.00 68.28 37 LEU C CA 1
ATOM 6919 C C . LEU C 3 34 ? 81.992 54.640 84.336 1.00 67.86 37 LEU C C 1
ATOM 6920 O O . LEU C 3 34 ? 81.830 55.576 83.548 1.00 65.69 37 LEU C O 1
ATOM 6925 N N . PRO C 3 35 ? 81.495 54.664 85.589 1.00 62.48 38 PRO C N 1
ATOM 6926 C CA . PRO C 3 35 ? 80.703 55.787 86.101 1.00 60.07 38 PRO C CA 1
ATOM 6927 C C . PRO C 3 35 ? 81.378 57.147 85.924 1.00 61.09 38 PRO C C 1
ATOM 6928 O O . PRO C 3 35 ? 80.738 58.129 85.527 1.00 56.57 38 PRO C O 1
ATOM 6932 N N . MET C 3 36 ? 82.669 57.197 86.230 1.00 60.32 39 MET C N 1
ATOM 6933 C CA . MET C 3 36 ? 83.413 58.436 86.111 1.00 62.36 39 MET C CA 1
ATOM 6934 C C . MET C 3 36 ? 83.465 58.835 84.641 1.00 62.92 39 MET C C 1
ATOM 6935 O O . MET C 3 36 ? 83.320 60.006 84.296 1.00 61.33 39 MET C O 1
ATOM 6940 N N . ALA C 3 37 ? 83.664 57.852 83.773 1.00 62.20 40 ALA C N 1
ATOM 6941 C CA . ALA C 3 37 ? 83.738 58.121 82.346 1.00 62.45 40 ALA C CA 1
ATOM 6942 C C . ALA C 3 37 ? 82.389 58.588 81.814 1.00 62.78 40 ALA C C 1
ATOM 6943 O O . ALA C 3 37 ? 82.317 59.556 81.056 1.00 65.57 40 ALA C O 1
ATOM 6945 N N . MET C 3 38 ? 81.325 57.896 82.214 1.00 61.78 41 MET C N 1
ATOM 6946 C CA . MET C 3 38 ? 79.979 58.237 81.779 1.00 59.30 41 MET C CA 1
ATOM 6947 C C . MET C 3 38 ? 79.548 59.595 82.324 1.00 64.29 41 MET C C 1
ATOM 6948 O O . MET C 3 38 ? 78.638 60.230 81.784 1.00 68.00 41 MET C O 1
ATOM 6953 N N . SER C 3 39 ? 80.203 60.042 83.390 1.00 63.68 42 SER C N 1
ATOM 6954 C CA . SER C 3 39 ? 79.891 61.334 83.999 1.00 61.19 42 SER C CA 1
ATOM 6955 C C . SER C 3 39 ? 80.470 62.415 83.091 1.00 58.58 42 SER C C 1
ATOM 6956 O O . SER C 3 39 ? 79.836 63.423 82.818 1.00 58.93 42 SER C O 1
ATOM 6959 N N . ILE C 3 40 ? 81.685 62.186 82.618 1.00 60.28 43 ILE C N 1
ATOM 6960 C CA . ILE C 3 40 ? 82.345 63.122 81.725 1.00 63.83 43 ILE C CA 1
ATOM 6961 C C . ILE C 3 40 ? 81.523 63.295 80.446 1.00 66.81 43 ILE C C 1
ATOM 6962 O O . ILE C 3 40 ? 81.215 64.415 80.040 1.00 65.70 43 ILE C O 1
ATOM 6967 N N . CYS C 3 41 ? 81.181 62.174 79.814 1.00 69.43 44 CYS C N 1
ATOM 6968 C CA . CYS C 3 41 ? 80.410 62.189 78.574 1.00 68.45 44 CYS C CA 1
ATOM 6969 C C . CYS C 3 41 ? 79.089 62.933 78.707 1.00 66.82 44 CYS C C 1
ATOM 6970 O O . CYS C 3 41 ? 78.653 63.597 77.764 1.00 66.87 44 CYS C O 1
ATOM 6973 N N . HIS C 3 42 ? 78.445 62.836 79.866 1.00 63.11 45 HIS C N 1
ATOM 6974 C CA . HIS C 3 42 ? 77.186 63.541 80.027 1.00 59.63 45 HIS C CA 1
ATOM 6975 C C . HIS C 3 42 ? 77.411 65.028 79.800 1.00 59.49 45 HIS C C 1
ATOM 6976 O O . HIS C 3 42 ? 76.646 65.674 79.084 1.00 56.22 45 HIS C O 1
ATOM 6983 N N . ARG C 3 43 ? 78.469 65.563 80.406 1.00 57.47 46 ARG C N 1
ATOM 6984 C CA . ARG C 3 43 ? 78.806 66.970 80.234 1.00 57.19 46 ARG C CA 1
ATOM 6985 C C . ARG C 3 43 ? 79.122 67.207 78.774 1.00 53.22 46 ARG C C 1
ATOM 6986 O O . ARG C 3 43 ? 78.400 67.919 78.087 1.00 59.72 46 ARG C O 1
ATOM 6994 N N . GLY C 3 44 ? 80.209 66.608 78.308 1.00 49.11 47 GLY C N 1
ATOM 6995 C CA . GLY C 3 44 ? 80.600 66.773 76.925 1.00 51.32 47 GLY C CA 1
ATOM 6996 C C . GLY C 3 44 ? 79.413 66.795 75.973 1.00 53.85 47 GLY C C 1
ATOM 6997 O O . GLY C 3 44 ? 79.290 67.712 75.164 1.00 57.82 47 GLY C O 1
ATOM 6998 N N . THR C 3 45 ? 78.530 65.802 76.068 1.00 51.85 48 THR C N 1
ATOM 6999 C CA . THR C 3 45 ? 77.384 65.763 75.172 1.00 53.57 48 THR C CA 1
ATOM 7000 C C . THR C 3 45 ? 76.431 66.918 75.439 1.00 50.24 48 THR C C 1
ATOM 7001 O O . THR C 3 45 ? 75.946 67.552 74.508 1.00 53.36 48 THR C O 1
ATOM 7005 N N . GLY C 3 46 ? 76.165 67.205 76.702 1.00 47.56 49 GLY C N 1
ATOM 7006 C CA . GLY C 3 46 ? 75.287 68.319 77.002 1.00 55.47 49 GLY C CA 1
ATOM 7007 C C . GLY C 3 46 ? 75.861 69.594 76.391 1.00 58.78 49 GLY C C 1
ATOM 7008 O O . GLY C 3 46 ? 75.133 70.421 75.831 1.00 57.77 49 GLY C O 1
ATOM 7009 N N . ILE C 3 47 ? 77.180 69.749 76.496 1.00 55.80 50 ILE C N 1
ATOM 7010 C CA . ILE C 3 47 ? 77.859 70.913 75.948 1.00 54.81 50 ILE C CA 1
ATOM 7011 C C . ILE C 3 47 ? 77.735 70.922 74.424 1.00 56.86 50 ILE C C 1
ATOM 7012 O O . ILE C 3 47 ? 77.267 71.901 73.843 1.00 56.73 50 ILE C O 1
ATOM 7017 N N . ALA C 3 48 ? 78.145 69.830 73.783 1.00 56.09 51 ALA C N 1
ATOM 7018 C CA . ALA C 3 48 ? 78.073 69.728 72.324 1.00 56.74 51 ALA C CA 1
ATOM 7019 C C . ALA C 3 48 ? 76.641 69.937 71.823 1.00 54.43 51 ALA C C 1
ATOM 7020 O O . ALA C 3 48 ? 76.411 70.608 70.816 1.00 51.28 51 ALA C O 1
ATOM 7022 N N . LEU C 3 49 ? 75.687 69.364 72.549 1.00 54.16 52 LEU C N 1
ATOM 7023 C CA . LEU C 3 49 ? 74.279 69.461 72.206 1.00 57.56 52 LEU C CA 1
ATOM 7024 C C . LEU C 3 49 ? 73.778 70.900 72.274 1.00 60.58 52 LEU C C 1
ATOM 7025 O O . LEU C 3 49 ? 73.024 71.344 71.401 1.00 59.64 52 LEU C O 1
ATOM 7030 N N . SER C 3 50 ? 74.190 71.630 73.308 1.00 61.75 53 SER C N 1
ATOM 7031 C CA . SER C 3 50 ? 73.798 73.032 73.442 1.00 61.06 53 SER C CA 1
ATOM 7032 C C . SER C 3 50 ? 74.449 73.852 72.334 1.00 58.95 53 SER C C 1
ATOM 7033 O O . SER C 3 50 ? 73.819 74.728 71.749 1.00 60.45 53 SER C O 1
ATOM 7036 N N . ALA C 3 51 ? 75.711 73.563 72.045 1.00 54.46 54 ALA C N 1
ATOM 7037 C CA . ALA C 3 51 ? 76.408 74.283 70.999 1.00 60.21 54 ALA C CA 1
ATOM 7038 C C . ALA C 3 51 ? 75.619 74.140 69.703 1.00 63.92 54 ALA C C 1
ATOM 7039 O O . ALA C 3 51 ? 75.373 75.126 69.007 1.00 69.32 54 ALA C O 1
ATOM 7041 N N . GLY C 3 52 ? 75.213 72.914 69.387 1.00 62.87 55 GLY C N 1
ATOM 7042 C CA . GLY C 3 52 ? 74.455 72.684 68.169 1.00 59.52 55 GLY C CA 1
ATOM 7043 C C . GLY C 3 52 ? 73.199 73.530 68.100 1.00 59.52 55 GLY C C 1
ATOM 7044 O O . GLY C 3 52 ? 72.990 74.253 67.125 1.00 60.11 55 GLY C O 1
ATOM 7045 N N . VAL C 3 53 ? 72.367 73.441 69.137 1.00 57.57 56 VAL C N 1
ATOM 7046 C CA . VAL C 3 53 ? 71.124 74.207 69.211 1.00 58.33 56 VAL C CA 1
ATOM 7047 C C . VAL C 3 53 ? 71.362 75.712 69.067 1.00 62.17 56 VAL C C 1
ATOM 7048 O O . VAL C 3 53 ? 70.569 76.415 68.444 1.00 61.87 56 VAL C O 1
ATOM 7052 N N . SER C 3 54 ? 72.449 76.210 69.646 1.00 61.60 57 SER C N 1
ATOM 7053 C CA . SER C 3 54 ? 72.741 77.629 69.541 1.00 62.71 57 SER C CA 1
ATOM 7054 C C . SER C 3 54 ? 73.126 77.956 68.121 1.00 63.03 57 SER C C 1
ATOM 7055 O O . SER C 3 54 ? 72.716 78.982 67.583 1.00 68.32 57 SER C O 1
ATOM 7058 N N . LEU C 3 55 ? 73.909 77.078 67.509 1.00 63.31 58 LEU C N 1
ATOM 7059 C CA . LEU C 3 55 ? 74.341 77.284 66.137 1.00 66.47 58 LEU C CA 1
ATOM 7060 C C . LEU C 3 55 ? 73.146 77.290 65.198 1.00 67.15 58 LEU C C 1
ATOM 7061 O O . LEU C 3 55 ? 73.156 77.969 64.175 1.00 69.84 58 LEU C O 1
ATOM 7066 N N . PHE C 3 56 ? 72.115 76.530 65.541 1.00 65.80 59 PHE C N 1
ATOM 7067 C CA . PHE C 3 56 ? 70.926 76.481 64.706 1.00 67.75 59 PHE C CA 1
ATOM 7068 C C . PHE C 3 56 ? 70.112 77.768 64.848 1.00 66.57 59 PHE C C 1
ATOM 7069 O O . PHE C 3 56 ? 69.569 78.273 63.874 1.00 63.76 59 PHE C O 1
ATOM 7077 N N . GLY C 3 57 ? 70.035 78.286 66.069 1.00 66.22 60 GLY C N 1
ATOM 7078 C CA . GLY C 3 57 ? 69.287 79.505 66.315 1.00 68.65 60 GLY C CA 1
ATOM 7079 C C . GLY C 3 57 ? 69.979 80.783 65.867 1.00 67.72 60 GLY C C 1
ATOM 7080 O O . GLY C 3 57 ? 69.325 81.702 65.372 1.00 65.16 60 GLY C O 1
ATOM 7081 N N . LEU C 3 58 ? 71.294 80.857 66.049 1.00 68.35 61 LEU C N 1
ATOM 7082 C CA . LEU C 3 58 ? 72.037 82.039 65.644 1.00 69.50 61 LEU C CA 1
ATOM 7083 C C . LEU C 3 58 ? 72.098 82.089 64.134 1.00 73.39 61 LEU C C 1
ATOM 7084 O O . LEU C 3 58 ? 71.969 83.154 63.530 1.00 75.00 61 LEU C O 1
ATOM 7089 N N . SER C 3 59 ? 72.295 80.927 63.525 1.00 74.93 62 SER C N 1
ATOM 7090 C CA . SER C 3 59 ? 72.365 80.843 62.075 1.00 75.78 62 SER C CA 1
ATOM 7091 C C . SER C 3 59 ? 71.035 81.338 61.515 1.00 76.45 62 SER C C 1
ATOM 7092 O O . SER C 3 59 ? 70.997 82.019 60.489 1.00 77.32 62 SER C O 1
ATOM 7095 N N . ALA C 3 60 ? 69.948 81.003 62.205 1.00 74.33 63 ALA C N 1
ATOM 7096 C CA . ALA C 3 60 ? 68.614 81.413 61.786 1.00 72.79 63 ALA C CA 1
ATOM 7097 C C . ALA C 3 60 ? 68.433 82.930 61.842 1.00 75.47 63 ALA C C 1
ATOM 7098 O O . ALA C 3 60 ? 67.496 83.468 61.254 1.00 80.48 63 ALA C O 1
ATOM 7100 N N . LEU C 3 61 ? 69.326 83.618 62.546 1.00 74.48 64 LEU C N 1
ATOM 7101 C CA . LEU C 3 61 ? 69.237 85.067 62.671 1.00 71.52 64 LEU C CA 1
ATOM 7102 C C . LEU C 3 61 ? 70.234 85.849 61.826 1.00 71.20 64 LEU C C 1
ATOM 7103 O O . LEU C 3 61 ? 69.965 86.980 61.447 1.00 74.84 64 LEU C O 1
ATOM 7108 N N . LEU C 3 62 ? 71.384 85.261 61.530 1.00 71.77 65 LEU C N 1
ATOM 7109 C CA . LEU C 3 62 ? 72.400 85.975 60.767 1.00 74.10 65 LEU C CA 1
ATOM 7110 C C . LEU C 3 62 ? 72.485 85.556 59.307 1.00 74.85 65 LEU C C 1
ATOM 7111 O O . LEU C 3 62 ? 72.544 86.397 58.411 1.00 76.92 65 LEU C O 1
ATOM 7116 N N . LEU C 3 63 ? 72.495 84.251 59.071 1.00 75.86 66 LEU C N 1
ATOM 7117 C CA . LEU C 3 63 ? 72.593 83.740 57.717 1.00 77.31 66 LEU C CA 1
ATOM 7118 C C . LEU C 3 63 ? 71.337 83.998 56.892 1.00 79.74 66 LEU C C 1
ATOM 7119 O O . LEU C 3 63 ? 70.227 84.080 57.424 1.00 78.58 66 LEU C O 1
ATOM 7124 N N . PRO C 3 64 ? 71.508 84.156 55.572 1.00 81.16 67 PRO C N 1
ATOM 7125 C CA . PRO C 3 64 ? 70.410 84.409 54.640 1.00 81.77 67 PRO C CA 1
ATOM 7126 C C . PRO C 3 64 ? 69.781 83.120 54.127 1.00 83.58 67 PRO C C 1
ATOM 7127 O O . PRO C 3 64 ? 70.344 82.030 54.288 1.00 79.45 67 PRO C O 1
ATOM 7131 N N . GLY C 3 65 ? 68.617 83.260 53.498 1.00 83.35 68 GLY C N 1
ATOM 7132 C CA . GLY C 3 65 ? 67.927 82.110 52.950 1.00 82.66 68 GLY C CA 1
ATOM 7133 C C . GLY C 3 65 ? 67.141 81.346 53.986 1.00 79.61 68 GLY C C 1
ATOM 7134 O O . GLY C 3 65 ? 67.411 81.450 55.179 1.00 80.23 68 GLY C O 1
ATOM 7135 N N . ASN C 3 66 ? 66.164 80.576 53.527 1.00 82.17 69 ASN C N 1
ATOM 7136 C CA . ASN C 3 66 ? 65.328 79.785 54.416 1.00 81.66 69 ASN C CA 1
ATOM 7137 C C . ASN C 3 66 ? 65.969 78.415 54.602 1.00 79.47 69 ASN C C 1
ATOM 7138 O O . ASN C 3 66 ? 66.957 78.091 53.940 1.00 70.54 69 ASN C O 1
ATOM 7143 N N . PHE C 3 67 ? 65.404 77.615 55.502 1.00 79.05 70 PHE C N 1
ATOM 7144 C CA . PHE C 3 67 ? 65.933 76.282 55.769 1.00 81.10 70 PHE C CA 1
ATOM 7145 C C . PHE C 3 67 ? 66.067 75.486 54.471 1.00 85.15 70 PHE C C 1
ATOM 7146 O O . PHE C 3 67 ? 67.057 74.781 54.259 1.00 85.27 70 PHE C O 1
ATOM 7154 N N . GLU C 3 68 ? 65.074 75.613 53.597 1.00 88.84 71 GLU C N 1
ATOM 7155 C CA . GLU C 3 68 ? 65.095 74.890 52.334 1.00 91.34 71 GLU C CA 1
ATOM 7156 C C . GLU C 3 68 ? 66.252 75.316 51.441 1.00 90.57 71 GLU C C 1
ATOM 7157 O O . GLU C 3 68 ? 66.901 74.474 50.819 1.00 92.09 71 GLU C O 1
ATOM 7163 N N . SER C 3 69 ? 66.516 76.615 51.372 1.00 89.63 72 SER C N 1
ATOM 7164 C CA . SER C 3 69 ? 67.630 77.113 50.573 1.00 88.12 72 SER C CA 1
ATOM 7165 C C . SER C 3 69 ? 68.899 76.399 51.035 1.00 89.75 72 SER C C 1
ATOM 7166 O O . SER C 3 69 ? 69.808 76.131 50.248 1.00 87.04 72 SER C O 1
ATOM 7169 N N . HIS C 3 70 ? 68.937 76.096 52.330 1.00 90.15 73 HIS C N 1
ATOM 7170 C CA . HIS C 3 70 ? 70.068 75.426 52.961 1.00 90.68 73 HIS C CA 1
ATOM 7171 C C . HIS C 3 70 ? 70.088 73.921 52.680 1.00 90.81 73 HIS C C 1
ATOM 7172 O O . HIS C 3 70 ? 71.149 73.344 52.433 1.00 85.78 73 HIS C O 1
ATOM 7179 N N . LEU C 3 71 ? 68.920 73.286 52.727 1.00 90.07 74 LEU C N 1
ATOM 7180 C CA . LEU C 3 71 ? 68.828 71.854 52.464 1.00 92.55 74 LEU C CA 1
ATOM 7181 C C . LEU C 3 71 ? 69.198 71.551 51.020 1.00 95.53 74 LEU C C 1
ATOM 7182 O O . LEU C 3 71 ? 70.162 70.827 50.766 1.00 96.61 74 LEU C O 1
ATOM 7187 N N . GLU C 3 72 ? 68.422 72.093 50.082 1.00 95.92 75 GLU C N 1
ATOM 7188 C CA . GLU C 3 72 ? 68.683 71.883 48.660 1.00 95.99 75 GLU C CA 1
ATOM 7189 C C . GLU C 3 72 ? 70.158 72.143 48.418 1.00 92.84 75 GLU C C 1
ATOM 7190 O O . GLU C 3 72 ? 70.786 71.511 47.570 1.00 92.48 75 GLU C O 1
ATOM 7196 N N . LEU C 3 73 ? 70.703 73.076 49.187 1.00 91.77 76 LEU C N 1
ATOM 7197 C CA . LEU C 3 73 ? 72.109 73.428 49.090 1.00 94.30 76 LEU C CA 1
ATOM 7198 C C . LEU C 3 73 ? 72.989 72.217 49.397 1.00 94.83 76 LEU C C 1
ATOM 7199 O O . LEU C 3 73 ? 74.082 72.076 48.853 1.00 95.50 76 LEU C O 1
ATOM 7204 N N . VAL C 3 74 ? 72.504 71.345 50.271 1.00 95.68 77 VAL C N 1
ATOM 7205 C CA . VAL C 3 74 ? 73.253 70.154 50.641 1.00 95.48 77 VAL C CA 1
ATOM 7206 C C . VAL C 3 74 ? 72.923 68.986 49.721 1.00 98.08 77 VAL C C 1
ATOM 7207 O O . VAL C 3 74 ? 73.807 68.195 49.401 1.00 99.35 77 VAL C O 1
ATOM 7211 N N . LYS C 3 75 ? 71.660 68.870 49.301 1.00 98.98 78 LYS C N 1
ATOM 7212 C CA . LYS C 3 75 ? 71.249 67.791 48.396 1.00 99.47 78 LYS C CA 1
ATOM 7213 C C . LYS C 3 75 ? 72.183 67.776 47.190 1.00 103.37 78 LYS C C 1
ATOM 7214 O O . LYS C 3 75 ? 72.602 66.715 46.721 1.00 102.98 78 LYS C O 1
ATOM 7220 N N . SER C 3 76 ? 72.492 68.967 46.682 1.00 105.82 79 SER C N 1
ATOM 7221 C CA . SER C 3 76 ? 73.398 69.103 45.549 1.00 106.79 79 SER C CA 1
ATOM 7222 C C . SER C 3 76 ? 74.798 69.303 46.112 1.00 106.14 79 SER C C 1
ATOM 7223 O O . SER C 3 76 ? 75.392 70.378 46.012 1.00 105.44 79 SER C O 1
ATOM 7226 N N . LEU C 3 77 ? 75.305 68.241 46.725 1.00 107.61 80 LEU C N 1
ATOM 7227 C CA . LEU C 3 77 ? 76.623 68.242 47.331 1.00 108.07 80 LEU C CA 1
ATOM 7228 C C . LEU C 3 77 ? 77.089 66.787 47.339 1.00 108.10 80 LEU C C 1
ATOM 7229 O O . LEU C 3 77 ? 77.688 66.316 48.303 1.00 109.27 80 LEU C O 1
ATOM 7234 N N . CYS C 3 78 ? 76.774 66.082 46.254 1.00 109.34 81 CYS C N 1
ATOM 7235 C CA . CYS C 3 78 ? 77.140 64.679 46.052 1.00 112.44 81 CYS C CA 1
ATOM 7236 C C . CYS C 3 78 ? 76.888 63.714 47.220 1.00 112.88 81 CYS C C 1
ATOM 7237 O O . CYS C 3 78 ? 77.398 62.594 47.227 1.00 113.95 81 CYS C O 1
ATOM 7240 N N . LEU C 3 79 ? 76.093 64.146 48.192 1.00 111.78 82 LEU C N 1
ATOM 7241 C CA . LEU C 3 79 ? 75.755 63.349 49.374 1.00 109.69 82 LEU C CA 1
ATOM 7242 C C . LEU C 3 79 ? 75.815 61.826 49.243 1.00 107.88 82 LEU C C 1
ATOM 7243 O O . LEU C 3 79 ? 74.881 61.202 48.731 1.00 104.94 82 LEU C O 1
ATOM 7248 N N . GLY C 3 80 ? 76.899 61.228 49.727 1.00 106.49 83 GLY C N 1
ATOM 7249 C CA . GLY C 3 80 ? 77.025 59.784 49.669 1.00 106.09 83 GLY C CA 1
ATOM 7250 C C . GLY C 3 80 ? 76.171 59.124 50.740 1.00 106.46 83 GLY C C 1
ATOM 7251 O O . GLY C 3 80 ? 76.308 59.456 51.919 1.00 108.09 83 GLY C O 1
ATOM 7252 N N . PRO C 3 81 ? 75.271 58.193 50.368 1.00 106.20 84 PRO C N 1
ATOM 7253 C CA . PRO C 3 81 ? 74.402 57.501 51.327 1.00 104.31 84 PRO C CA 1
ATOM 7254 C C . PRO C 3 81 ? 75.143 57.011 52.576 1.00 103.27 84 PRO C C 1
ATOM 7255 O O . PRO C 3 81 ? 74.636 57.147 53.694 1.00 99.72 84 PRO C O 1
ATOM 7259 N N . THR C 3 82 ? 76.337 56.446 52.382 1.00 103.45 85 THR C N 1
ATOM 7260 C CA . THR C 3 82 ? 77.142 55.962 53.503 1.00 100.74 85 THR C CA 1
ATOM 7261 C C . THR C 3 82 ? 77.901 57.153 54.062 1.00 97.28 85 THR C C 1
ATOM 7262 O O . THR C 3 82 ? 79.113 57.103 54.295 1.00 98.16 85 THR C O 1
ATOM 7266 N N . LEU C 3 83 ? 77.162 58.233 54.265 1.00 92.98 86 LEU C N 1
ATOM 7267 C CA . LEU C 3 83 ? 77.723 59.456 54.799 1.00 91.77 86 LEU C CA 1
ATOM 7268 C C . LEU C 3 83 ? 76.547 60.243 55.339 1.00 90.88 86 LEU C C 1
ATOM 7269 O O . LEU C 3 83 ? 76.639 60.887 56.381 1.00 93.68 86 LEU C O 1
ATOM 7274 N N . ILE C 3 84 ? 75.429 60.187 54.629 1.00 90.39 87 ILE C N 1
ATOM 7275 C CA . ILE C 3 84 ? 74.241 60.889 55.074 1.00 91.55 87 ILE C CA 1
ATOM 7276 C C . ILE C 3 84 ? 73.808 60.159 56.344 1.00 92.13 87 ILE C C 1
ATOM 7277 O O . ILE C 3 84 ? 73.305 60.770 57.290 1.00 94.65 87 ILE C O 1
ATOM 7282 N N . TYR C 3 85 ? 74.035 58.847 56.362 1.00 90.51 88 TYR C N 1
ATOM 7283 C CA . TYR C 3 85 ? 73.688 58.026 57.519 1.00 87.58 88 TYR C CA 1
ATOM 7284 C C . TYR C 3 85 ? 74.696 58.263 58.638 1.00 83.78 88 TYR C C 1
ATOM 7285 O O . TYR C 3 85 ? 74.333 58.293 59.808 1.00 83.95 88 TYR C O 1
ATOM 7294 N N . THR C 3 86 ? 75.963 58.418 58.272 1.00 82.63 89 THR C N 1
ATOM 7295 C CA . THR C 3 86 ? 77.022 58.675 59.240 1.00 80.39 89 THR C CA 1
ATOM 7296 C C . THR C 3 86 ? 76.703 59.967 59.980 1.00 82.06 89 THR C C 1
ATOM 7297 O O . THR C 3 86 ? 76.584 59.983 61.204 1.00 82.81 89 THR C O 1
ATOM 7301 N N . ALA C 3 87 ? 76.568 61.053 59.228 1.00 79.56 90 ALA C N 1
ATOM 7302 C CA . ALA C 3 87 ? 76.265 62.346 59.814 1.00 78.37 90 ALA C CA 1
ATOM 7303 C C . ALA C 3 87 ? 74.970 62.283 60.616 1.00 76.34 90 ALA C C 1
ATOM 7304 O O . ALA C 3 87 ? 74.843 62.914 61.665 1.00 78.06 90 ALA C O 1
ATOM 7306 N N . LYS C 3 88 ? 74.005 61.515 60.135 1.00 72.96 91 LYS C N 1
ATOM 7307 C CA . LYS C 3 88 ? 72.738 61.414 60.839 1.00 69.77 91 LYS C CA 1
ATOM 7308 C C . LYS C 3 88 ? 72.899 60.685 62.175 1.00 71.75 91 LYS C C 1
ATOM 7309 O O . LYS C 3 88 ? 72.195 60.969 63.141 1.00 69.80 91 LYS C O 1
ATOM 7315 N N . PHE C 3 89 ? 73.846 59.754 62.221 1.00 74.82 92 PHE C N 1
ATOM 7316 C CA . PHE C 3 89 ? 74.133 58.970 63.425 1.00 75.84 92 PHE C CA 1
ATOM 7317 C C . PHE C 3 89 ? 74.872 59.843 64.438 1.00 76.44 92 PHE C C 1
ATOM 7318 O O . PHE C 3 89 ? 74.513 59.884 65.620 1.00 79.14 92 PHE C O 1
ATOM 7326 N N . GLY C 3 90 ? 75.913 60.528 63.964 1.00 74.24 93 GLY C N 1
ATOM 7327 C CA . GLY C 3 90 ? 76.694 61.405 64.820 1.00 71.87 93 GLY C CA 1
ATOM 7328 C C . GLY C 3 90 ? 75.836 62.408 65.571 1.00 68.73 93 GLY C C 1
ATOM 7329 O O . GLY C 3 90 ? 76.187 62.843 66.661 1.00 69.87 93 GLY C O 1
ATOM 7330 N N . ILE C 3 91 ? 74.704 62.780 64.998 1.00 68.84 94 ILE C N 1
ATOM 7331 C CA . ILE C 3 91 ? 73.818 63.730 65.648 1.00 71.71 94 ILE C CA 1
ATOM 7332 C C . ILE C 3 91 ? 72.916 63.012 66.637 1.00 70.78 94 ILE C C 1
ATOM 7333 O O . ILE C 3 91 ? 72.618 63.524 67.715 1.00 68.89 94 ILE C O 1
ATOM 7338 N N . VAL C 3 92 ? 72.482 61.817 66.267 1.00 68.95 95 VAL C N 1
ATOM 7339 C CA . VAL C 3 92 ? 71.605 61.044 67.129 1.00 70.42 95 VAL C CA 1
ATOM 7340 C C . VAL C 3 92 ? 72.354 60.435 68.318 1.00 68.84 95 VAL C C 1
ATOM 7341 O O . VAL C 3 92 ? 71.785 60.247 69.393 1.00 67.68 95 VAL C O 1
ATOM 7345 N N . PHE C 3 93 ? 73.635 60.142 68.128 1.00 67.75 96 PHE C N 1
ATOM 7346 C CA . PHE C 3 93 ? 74.414 59.524 69.190 1.00 68.12 96 PHE C CA 1
ATOM 7347 C C . PHE C 3 93 ? 74.475 60.329 70.494 1.00 66.15 96 PHE C C 1
ATOM 7348 O O . PHE C 3 93 ? 73.976 59.876 71.525 1.00 59.62 96 PHE C O 1
ATOM 7356 N N . PRO C 3 94 ? 75.083 61.531 70.470 1.00 64.76 97 PRO C N 1
ATOM 7357 C CA . PRO C 3 94 ? 75.161 62.335 71.694 1.00 57.87 97 PRO C CA 1
ATOM 7358 C C . PRO C 3 94 ? 73.805 62.695 72.290 1.00 56.73 97 PRO C C 1
ATOM 7359 O O . PRO C 3 94 ? 73.664 62.759 73.510 1.00 55.60 97 PRO C O 1
ATOM 7363 N N . LEU C 3 95 ? 72.805 62.922 71.444 1.00 54.82 98 LEU C N 1
ATOM 7364 C CA . LEU C 3 95 ? 71.477 63.265 71.943 1.00 53.29 98 LEU C CA 1
ATOM 7365 C C . LEU C 3 95 ? 70.892 62.102 72.742 1.00 57.03 98 LEU C C 1
ATOM 7366 O O . LEU C 3 95 ? 70.414 62.278 73.867 1.00 54.26 98 LEU C O 1
ATOM 7371 N N . MET C 3 96 ? 70.941 60.906 72.160 1.00 57.29 99 MET C N 1
ATOM 7372 C CA . MET C 3 96 ? 70.417 59.716 72.824 1.00 48.70 99 MET C CA 1
ATOM 7373 C C . MET C 3 96 ? 71.179 59.398 74.112 1.00 49.54 99 MET C C 1
ATOM 7374 O O . MET C 3 96 ? 70.564 59.192 75.161 1.00 50.20 99 MET C O 1
ATOM 7379 N N . TYR C 3 97 ? 72.508 59.367 74.033 1.00 45.86 100 TYR C N 1
ATOM 7380 C CA . TYR C 3 97 ? 73.344 59.104 75.199 1.00 50.55 100 TYR C CA 1
ATOM 7381 C C . TYR C 3 97 ? 72.929 60.045 76.333 1.00 52.28 100 TYR C C 1
ATOM 7382 O O . TYR C 3 97 ? 72.577 59.606 77.429 1.00 55.29 100 TYR C O 1
ATOM 7391 N N . HIS C 3 98 ? 72.979 61.346 76.058 1.00 54.60 101 HIS C N 1
ATOM 7392 C CA . HIS C 3 98 ? 72.607 62.364 77.036 1.00 50.82 101 HIS C CA 1
ATOM 7393 C C . HIS C 3 98 ? 71.166 62.151 77.506 1.00 47.40 101 HIS C C 1
ATOM 7394 O O . HIS C 3 98 ? 70.855 62.333 78.678 1.00 46.47 101 HIS C O 1
ATOM 7401 N N . THR C 3 99 ? 70.283 61.762 76.596 1.00 46.99 102 THR C N 1
ATOM 7402 C CA . THR C 3 99 ? 68.897 61.521 76.981 1.00 51.00 102 THR C CA 1
ATOM 7403 C C . THR C 3 99 ? 68.729 60.377 77.977 1.00 51.23 102 THR C C 1
ATOM 7404 O O . THR C 3 99 ? 68.091 60.547 79.019 1.00 55.94 102 THR C O 1
ATOM 7408 N N . TRP C 3 100 ? 69.277 59.208 77.651 1.00 52.92 103 TRP C N 1
ATOM 7409 C CA . TRP C 3 100 ? 69.153 58.049 78.533 1.00 50.35 103 TRP C CA 1
ATOM 7410 C C . TRP C 3 100 ? 69.881 58.259 79.859 1.00 52.25 103 TRP C C 1
ATOM 7411 O O . TRP C 3 100 ? 69.324 57.982 80.931 1.00 49.68 103 TRP C O 1
ATOM 7422 N N . ASN C 3 101 ? 71.116 58.754 79.791 1.00 46.91 104 ASN C N 1
ATOM 7423 C CA . ASN C 3 101 ? 71.881 59.007 81.000 1.00 47.24 104 ASN C CA 1
ATOM 7424 C C . ASN C 3 101 ? 71.134 60.040 81.851 1.00 50.76 104 ASN C C 1
ATOM 7425 O O . ASN C 3 101 ? 71.150 59.979 83.086 1.00 53.20 104 ASN C O 1
ATOM 7430 N N . GLY C 3 102 ? 70.471 60.985 81.186 1.00 50.65 105 GLY C N 1
ATOM 7431 C CA . GLY C 3 102 ? 69.710 61.992 81.898 1.00 47.86 105 GLY C CA 1
ATOM 7432 C C . GLY C 3 102 ? 68.582 61.350 82.685 1.00 50.53 105 GLY C C 1
ATOM 7433 O O . GLY C 3 102 ? 68.294 61.745 83.819 1.00 53.42 105 GLY C O 1
ATOM 7434 N N . ILE C 3 103 ? 67.922 60.362 82.081 1.00 55.49 106 ILE C N 1
ATOM 7435 C CA . ILE C 3 103 ? 66.837 59.666 82.769 1.00 57.51 106 ILE C CA 1
ATOM 7436 C C . ILE C 3 103 ? 67.439 58.999 84.004 1.00 56.54 106 ILE C C 1
ATOM 7437 O O . ILE C 3 103 ? 66.859 59.019 85.097 1.00 51.73 106 ILE C O 1
ATOM 7442 N N . ARG C 3 104 ? 68.626 58.433 83.821 1.00 51.88 107 ARG C N 1
ATOM 7443 C CA . ARG C 3 104 ? 69.306 57.779 84.917 1.00 54.49 107 ARG C CA 1
ATOM 7444 C C . ARG C 3 104 ? 69.536 58.816 86.016 1.00 55.14 107 ARG C C 1
ATOM 7445 O O . ARG C 3 104 ? 69.225 58.574 87.188 1.00 55.30 107 ARG C O 1
ATOM 7453 N N . HIS C 3 105 ? 70.057 59.977 85.626 1.00 50.97 108 HIS C N 1
ATOM 7454 C CA . HIS C 3 105 ? 70.306 61.050 86.571 1.00 44.01 108 HIS C CA 1
ATOM 7455 C C . HIS C 3 105 ? 69.052 61.400 87.338 1.00 45.70 108 HIS C C 1
ATOM 7456 O O . HIS C 3 105 ? 69.093 61.602 88.551 1.00 43.13 108 HIS C O 1
ATOM 7463 N N . LEU C 3 106 ? 67.925 61.476 86.641 1.00 51.14 109 LEU C N 1
ATOM 7464 C CA . LEU C 3 106 ? 66.676 61.809 87.319 1.00 53.07 109 LEU C CA 1
ATOM 7465 C C . LEU C 3 106 ? 66.313 60.766 88.365 1.00 51.51 109 LEU C C 1
ATOM 7466 O O . LEU C 3 106 ? 65.920 61.113 89.475 1.00 50.36 109 LEU C O 1
ATOM 7471 N N . ILE C 3 107 ? 66.459 59.492 88.008 1.00 55.53 110 ILE C N 1
ATOM 7472 C CA . ILE C 3 107 ? 66.140 58.397 88.924 1.00 53.78 110 ILE C CA 1
ATOM 7473 C C . ILE C 3 107 ? 66.974 58.520 90.194 1.00 51.97 110 ILE C C 1
ATOM 7474 O O . ILE C 3 107 ? 66.481 58.287 91.297 1.00 50.93 110 ILE C O 1
ATOM 7479 N N . TRP C 3 108 ? 68.239 58.891 90.030 1.00 51.28 111 TRP C N 1
ATOM 7480 C CA . TRP C 3 108 ? 69.133 59.080 91.164 1.00 54.19 111 TRP C CA 1
ATOM 7481 C C . TRP C 3 108 ? 68.617 60.180 92.089 1.00 54.91 111 TRP C C 1
ATOM 7482 O O . TRP C 3 108 ? 68.704 60.068 93.314 1.00 57.51 111 TRP C O 1
ATOM 7493 N N . ASP C 3 109 ? 68.098 61.251 91.503 1.00 53.75 112 ASP C N 1
ATOM 7494 C CA . ASP C 3 109 ? 67.574 62.353 92.298 1.00 58.82 112 ASP C CA 1
ATOM 7495 C C . ASP C 3 109 ? 66.420 61.879 93.158 1.00 56.39 112 ASP C C 1
ATOM 7496 O O . ASP C 3 109 ? 66.137 62.467 94.193 1.00 59.49 112 ASP C O 1
ATOM 7501 N N . LEU C 3 110 ? 65.751 60.815 92.730 1.00 58.90 113 LEU C N 1
ATOM 7502 C CA . LEU C 3 110 ? 64.655 60.252 93.514 1.00 63.25 113 LEU C CA 1
ATOM 7503 C C . LEU C 3 110 ? 65.307 59.432 94.632 1.00 66.40 113 LEU C C 1
ATOM 7504 O O . LEU C 3 110 ? 64.642 58.961 95.563 1.00 65.28 113 LEU C O 1
ATOM 7509 N N . GLY C 3 111 ? 66.627 59.282 94.527 1.00 64.17 114 GLY C N 1
ATOM 7510 C CA . GLY C 3 111 ? 67.385 58.549 95.525 1.00 64.02 114 GLY C CA 1
ATOM 7511 C C . GLY C 3 111 ? 67.455 57.056 95.288 1.00 63.83 114 GLY C C 1
ATOM 7512 O O . GLY C 3 111 ? 67.779 56.301 96.203 1.00 64.82 114 GLY C O 1
ATOM 7513 N N . LYS C 3 112 ? 67.168 56.625 94.065 1.00 60.95 115 LYS C N 1
ATOM 7514 C CA . LYS C 3 112 ? 67.188 55.208 93.749 1.00 63.72 115 LYS C CA 1
ATOM 7515 C C . LYS C 3 112 ? 68.414 54.823 92.939 1.00 62.26 115 LYS C C 1
ATOM 7516 O O . LYS C 3 112 ? 69.007 55.665 92.263 1.00 63.86 115 LYS C O 1
ATOM 7522 N N . GLY C 3 113 ? 68.791 53.548 93.033 1.00 55.93 116 GLY C N 1
ATOM 7523 C CA . GLY C 3 113 ? 69.924 53.033 92.290 1.00 49.31 116 GLY C CA 1
ATOM 7524 C C . GLY C 3 113 ? 71.295 53.566 92.638 1.00 52.14 116 GLY C C 1
ATOM 7525 O O . GLY C 3 113 ? 72.223 53.427 91.843 1.00 52.62 116 GLY C O 1
ATOM 7526 N N . LEU C 3 114 ? 71.452 54.162 93.816 1.00 53.45 117 LEU C N 1
ATOM 7527 C CA . LEU C 3 114 ? 72.757 54.692 94.203 1.00 56.61 117 LEU C CA 1
ATOM 7528 C C . LEU C 3 114 ? 73.585 53.708 95.024 1.00 57.34 117 LEU C C 1
ATOM 7529 O O . LEU C 3 114 ? 73.790 53.898 96.219 1.00 58.32 117 LEU C O 1
ATOM 7534 N N . THR C 3 115 ? 74.035 52.643 94.374 1.00 56.69 118 THR C N 1
ATOM 7535 C CA . THR C 3 115 ? 74.870 51.631 95.013 1.00 58.22 118 THR C CA 1
ATOM 7536 C C . THR C 3 115 ? 75.854 51.221 93.938 1.00 60.89 118 THR C C 1
ATOM 7537 O O . THR C 3 115 ? 75.540 51.296 92.754 1.00 63.62 118 THR C O 1
ATOM 7541 N N . ILE C 3 116 ? 77.051 50.804 94.321 1.00 63.26 119 ILE C N 1
ATOM 7542 C CA . ILE C 3 116 ? 78.011 50.420 93.305 1.00 63.84 119 ILE C CA 1
ATOM 7543 C C . ILE C 3 116 ? 77.422 49.362 92.391 1.00 65.71 119 ILE C C 1
ATOM 7544 O O . ILE C 3 116 ? 77.427 49.525 91.174 1.00 67.78 119 ILE C O 1
ATOM 7549 N N . PRO C 3 117 ? 76.887 48.269 92.962 1.00 69.39 120 PRO C N 1
ATOM 7550 C CA . PRO C 3 117 ? 76.313 47.234 92.098 1.00 67.21 120 PRO C CA 1
ATOM 7551 C C . PRO C 3 117 ? 75.267 47.788 91.126 1.00 65.98 120 PRO C C 1
ATOM 7552 O O . PRO C 3 117 ? 75.396 47.629 89.908 1.00 62.84 120 PRO C O 1
ATOM 7556 N N . GLN C 3 118 ? 74.242 48.446 91.658 1.00 60.15 121 GLN C N 1
ATOM 7557 C CA . GLN C 3 118 ? 73.195 49.026 90.822 1.00 62.57 121 GLN C CA 1
ATOM 7558 C C . GLN C 3 118 ? 73.753 50.012 89.809 1.00 65.03 121 GLN C C 1
ATOM 7559 O O . GLN C 3 118 ? 73.224 50.163 88.708 1.00 71.35 121 GLN C O 1
ATOM 7565 N N . LEU C 3 119 ? 74.825 50.688 90.188 1.00 65.23 122 LEU C N 1
ATOM 7566 C CA . LEU C 3 119 ? 75.440 51.682 89.331 1.00 63.88 122 LEU C CA 1
ATOM 7567 C C . LEU C 3 119 ? 75.947 51.111 88.026 1.00 64.51 122 LEU C C 1
ATOM 7568 O O . LEU C 3 119 ? 75.609 51.610 86.955 1.00 64.64 122 LEU C O 1
ATOM 7573 N N . THR C 3 120 ? 76.758 50.063 88.109 1.00 70.47 123 THR C N 1
ATOM 7574 C CA . THR C 3 120 ? 77.312 49.458 86.905 1.00 72.82 123 THR C CA 1
ATOM 7575 C C . THR C 3 120 ? 76.221 48.912 85.994 1.00 69.45 123 THR C C 1
ATOM 7576 O O . THR C 3 120 ? 76.289 49.072 84.781 1.00 71.21 123 THR C O 1
ATOM 7580 N N . GLN C 3 121 ? 75.214 48.276 86.577 1.00 66.82 124 GLN C N 1
ATOM 7581 C CA . GLN C 3 121 ? 74.119 47.739 85.783 1.00 67.23 124 GLN C CA 1
ATOM 7582 C C . GLN C 3 121 ? 73.504 48.829 84.910 1.00 64.88 124 GLN C C 1
ATOM 7583 O O . GLN C 3 121 ? 73.500 48.715 83.683 1.00 69.32 124 GLN C O 1
ATOM 7589 N N . SER C 3 122 ? 72.993 49.882 85.545 1.00 64.06 125 SER C N 1
ATOM 7590 C CA . SER C 3 122 ? 72.371 51.008 84.841 1.00 63.17 125 SER C CA 1
ATOM 7591 C C . SER C 3 122 ? 73.288 51.614 83.776 1.00 60.65 125 SER C C 1
ATOM 7592 O O . SER C 3 122 ? 72.833 51.988 82.693 1.00 55.66 125 SER C O 1
ATOM 7595 N N . GLY C 3 123 ? 74.575 51.714 84.091 1.00 58.28 126 GLY C N 1
ATOM 7596 C CA . GLY C 3 123 ? 75.524 52.250 83.134 1.00 57.36 126 GLY C CA 1
ATOM 7597 C C . GLY C 3 123 ? 75.529 51.409 81.870 1.00 60.87 126 GLY C C 1
ATOM 7598 O O . GLY C 3 123 ? 75.453 51.941 80.762 1.00 66.69 126 GLY C O 1
ATOM 7599 N N . VAL C 3 124 ? 75.623 50.090 82.031 1.00 61.29 127 VAL C N 1
ATOM 7600 C CA . VAL C 3 124 ? 75.621 49.180 80.885 1.00 60.09 127 VAL C CA 1
ATOM 7601 C C . VAL C 3 124 ? 74.302 49.365 80.128 1.00 58.89 127 VAL C C 1
ATOM 7602 O O . VAL C 3 124 ? 74.299 49.560 78.919 1.00 56.98 127 VAL C O 1
ATOM 7606 N N . VAL C 3 125 ? 73.185 49.318 80.846 1.00 56.08 128 VAL C N 1
ATOM 7607 C CA . VAL C 3 125 ? 71.879 49.512 80.234 1.00 57.18 128 VAL C CA 1
ATOM 7608 C C . VAL C 3 125 ? 71.866 50.803 79.406 1.00 64.05 128 VAL C C 1
ATOM 7609 O O . VAL C 3 125 ? 71.636 50.771 78.190 1.00 67.83 128 VAL C O 1
ATOM 7613 N N . VAL C 3 126 ? 72.114 51.933 80.068 1.00 62.14 129 VAL C N 1
ATOM 7614 C CA . VAL C 3 126 ? 72.125 53.228 79.397 1.00 59.99 129 VAL C CA 1
ATOM 7615 C C . VAL C 3 126 ? 72.980 53.195 78.140 1.00 60.37 129 VAL C C 1
ATOM 7616 O O . VAL C 3 126 ? 72.614 53.775 77.109 1.00 54.00 129 VAL C O 1
ATOM 7620 N N . LEU C 3 127 ? 74.114 52.511 78.220 1.00 56.09 130 LEU C N 1
ATOM 7621 C CA . LEU C 3 127 ? 75.010 52.407 77.078 1.00 60.47 130 LEU C CA 1
ATOM 7622 C C . LEU C 3 127 ? 74.360 51.613 75.921 1.00 66.01 130 LEU C C 1
ATOM 7623 O O . LEU C 3 127 ? 74.476 51.992 74.749 1.00 62.03 130 LEU C O 1
ATOM 7628 N N . ILE C 3 128 ? 73.676 50.521 76.262 1.00 66.28 131 ILE C N 1
ATOM 7629 C CA . ILE C 3 128 ? 73.014 49.671 75.279 1.00 64.52 131 ILE C CA 1
ATOM 7630 C C . ILE C 3 128 ? 71.871 50.408 74.625 1.00 62.89 131 ILE C C 1
ATOM 7631 O O . ILE C 3 128 ? 71.742 50.392 73.404 1.00 60.97 131 ILE C O 1
ATOM 7636 N N . LEU C 3 129 ? 71.037 51.049 75.438 1.00 62.02 132 LEU C N 1
ATOM 7637 C CA . LEU C 3 129 ? 69.905 51.803 74.917 1.00 62.38 132 LEU C CA 1
ATOM 7638 C C . LEU C 3 129 ? 70.380 52.887 73.957 1.00 64.66 132 LEU C C 1
ATOM 7639 O O . LEU C 3 129 ? 69.728 53.175 72.957 1.00 67.09 132 LEU C O 1
ATOM 7644 N N . THR C 3 130 ? 71.526 53.482 74.271 1.00 69.20 133 THR C N 1
ATOM 7645 C CA . THR C 3 130 ? 72.104 54.529 73.438 1.00 67.10 133 THR C CA 1
ATOM 7646 C C . THR C 3 130 ? 72.286 53.971 72.033 1.00 65.54 133 THR C C 1
ATOM 7647 O O . THR C 3 130 ? 71.636 54.423 71.091 1.00 65.87 133 THR C O 1
ATOM 7651 N N . VAL C 3 131 ? 73.163 52.977 71.907 1.00 68.07 134 VAL C N 1
ATOM 7652 C CA . VAL C 3 131 ? 73.443 52.332 70.624 1.00 67.73 134 VAL C CA 1
ATOM 7653 C C . VAL C 3 131 ? 72.161 51.960 69.874 1.00 65.41 134 VAL C C 1
ATOM 7654 O O . VAL C 3 131 ? 72.001 52.325 68.711 1.00 63.72 134 VAL C O 1
ATOM 7658 N N . LEU C 3 132 ? 71.259 51.239 70.539 1.00 63.00 135 LEU C N 1
ATOM 7659 C CA . LEU C 3 132 ? 70.005 50.826 69.915 1.00 66.06 135 LEU C CA 1
ATOM 7660 C C . LEU C 3 132 ? 69.214 51.985 69.342 1.00 69.46 135 LEU C C 1
ATOM 7661 O O . LEU C 3 132 ? 68.918 52.005 68.150 1.00 71.69 135 LEU C O 1
ATOM 7666 N N . SER C 3 133 ? 68.869 52.947 70.193 1.00 70.74 136 SER C N 1
ATOM 7667 C CA . SER C 3 133 ? 68.102 54.113 69.768 1.00 69.45 136 SER C CA 1
ATOM 7668 C C . SER C 3 133 ? 68.822 54.958 68.713 1.00 69.52 136 SER C C 1
ATOM 7669 O O . SER C 3 133 ? 68.178 55.655 67.941 1.00 69.81 136 SER C O 1
ATOM 7672 N N . SER C 3 134 ? 70.149 54.905 68.686 1.00 68.50 137 SER C N 1
ATOM 7673 C CA . SER C 3 134 ? 70.912 55.673 67.707 1.00 71.35 137 SER C CA 1
ATOM 7674 C C . SER C 3 134 ? 70.796 55.040 66.320 1.00 74.02 137 SER C C 1
ATOM 7675 O O . SER C 3 134 ? 70.346 55.672 65.365 1.00 76.79 137 SER C O 1
ATOM 7678 N N . VAL C 3 135 ? 71.220 53.786 66.213 1.00 74.29 138 VAL C N 1
ATOM 7679 C CA . VAL C 3 135 ? 71.129 53.076 64.945 1.00 72.90 138 VAL C CA 1
ATOM 7680 C C . VAL C 3 135 ? 69.661 53.095 64.522 1.00 69.17 138 VAL C C 1
ATOM 7681 O O . VAL C 3 135 ? 69.335 53.269 63.343 1.00 70.72 138 VAL C O 1
ATOM 7685 N N . GLY C 3 136 ? 68.780 52.912 65.499 1.00 65.50 139 GLY C N 1
ATOM 7686 C CA . GLY C 3 136 ? 67.353 52.907 65.229 1.00 65.92 139 GLY C CA 1
ATOM 7687 C C . GLY C 3 136 ? 66.933 54.186 64.537 1.00 68.92 139 GLY C C 1
ATOM 7688 O O . GLY C 3 136 ? 66.392 54.154 63.432 1.00 71.34 139 GLY C O 1
ATOM 7689 N N . LEU C 3 137 ? 67.197 55.319 65.180 1.00 67.13 140 LEU C N 1
ATOM 7690 C CA . LEU C 3 137 ? 66.848 56.625 64.634 1.00 64.69 140 LEU C CA 1
ATOM 7691 C C . LEU C 3 137 ? 67.570 56.995 63.336 1.00 65.40 140 LEU C C 1
ATOM 7692 O O . LEU C 3 137 ? 67.013 57.708 62.501 1.00 68.05 140 LEU C O 1
ATOM 7697 N N . ALA C 3 138 ? 68.801 56.527 63.167 1.00 65.76 141 ALA C N 1
ATOM 7698 C CA . ALA C 3 138 ? 69.554 56.853 61.962 1.00 70.84 141 ALA C CA 1
ATOM 7699 C C . ALA C 3 138 ? 68.932 56.191 60.735 1.00 77.34 141 ALA C C 1
ATOM 7700 O O . ALA C 3 138 ? 69.438 56.326 59.621 1.00 78.62 141 ALA C O 1
ATOM 7702 N N . ALA C 3 139 ? 67.828 55.483 60.941 1.00 83.59 142 ALA C N 1
ATOM 7703 C CA . ALA C 3 139 ? 67.127 54.799 59.857 1.00 88.00 142 ALA C CA 1
ATOM 7704 C C . ALA C 3 139 ? 65.621 55.068 59.946 1.00 92.69 142 ALA C C 1
ATOM 7705 O O . ALA C 3 139 ? 64.802 54.189 59.651 1.00 92.64 142 ALA C O 1
ATOM 7707 N N . MET C 3 140 ? 65.263 56.272 60.354 1.00 98.22 143 MET C N 1
ATOM 7708 C CA . MET C 3 140 ? 63.867 56.643 60.469 1.00 106.28 143 MET C CA 1
ATOM 7709 C C . MET C 3 140 ? 63.516 57.757 59.495 1.00 110.39 143 MET C C 1
ATOM 7710 O O . MET C 3 140 ? 62.367 58.237 59.522 1.00 111.72 143 MET C O 1
ATOM 7716 N N . SER D 4 2 ? 65.131 81.614 106.047 1.00 101.44 35 SER D N 1
ATOM 7717 C CA . SER D 4 2 ? 65.621 82.492 104.938 1.00 101.90 35 SER D CA 1
ATOM 7718 C C . SER D 4 2 ? 65.176 81.935 103.573 1.00 100.33 35 SER D C 1
ATOM 7719 O O . SER D 4 2 ? 64.507 80.895 103.498 1.00 98.70 35 SER D O 1
ATOM 7722 N N . SER D 4 3 ? 65.542 82.632 102.500 1.00 96.48 36 SER D N 1
ATOM 7723 C CA . SER D 4 3 ? 65.157 82.202 101.161 1.00 91.33 36 SER D CA 1
ATOM 7724 C C . SER D 4 3 ? 65.844 80.894 100.786 1.00 87.31 36 SER D C 1
ATOM 7725 O O . SER D 4 3 ? 66.995 80.649 101.156 1.00 86.82 36 SER D O 1
ATOM 7728 N N . LYS D 4 4 ? 65.120 80.053 100.055 1.00 82.48 37 LYS D N 1
ATOM 7729 C CA . LYS D 4 4 ? 65.631 78.766 99.620 1.00 73.29 37 LYS D CA 1
ATOM 7730 C C . LYS D 4 4 ? 65.897 78.797 98.115 1.00 68.79 37 LYS D C 1
ATOM 7731 O O . LYS D 4 4 ? 65.449 77.932 97.368 1.00 60.42 37 LYS D O 1
ATOM 7737 N N . ALA D 4 5 ? 66.651 79.801 97.682 1.00 67.36 38 ALA D N 1
ATOM 7738 C CA . ALA D 4 5 ? 66.980 79.979 96.272 1.00 69.27 38 ALA D CA 1
ATOM 7739 C C . ALA D 4 5 ? 67.716 78.800 95.643 1.00 70.55 38 ALA D C 1
ATOM 7740 O O . ALA D 4 5 ? 67.290 78.290 94.609 1.00 75.55 38 ALA D O 1
ATOM 7742 N N . ALA D 4 6 ? 68.819 78.373 96.253 1.00 70.17 39 ALA D N 1
ATOM 7743 C CA . ALA D 4 6 ? 69.601 77.265 95.712 1.00 67.23 39 ALA D CA 1
ATOM 7744 C C . ALA D 4 6 ? 68.756 76.016 95.514 1.00 67.29 39 ALA D C 1
ATOM 7745 O O . ALA D 4 6 ? 68.797 75.384 94.458 1.00 67.74 39 ALA D O 1
ATOM 7747 N N . SER D 4 7 ? 67.984 75.660 96.530 1.00 65.54 40 SER D N 1
ATOM 7748 C CA . SER D 4 7 ? 67.150 74.476 96.438 1.00 67.77 40 SER D CA 1
ATOM 7749 C C . SER D 4 7 ? 66.077 74.580 95.359 1.00 67.64 40 SER D C 1
ATOM 7750 O O . SER D 4 7 ? 65.824 73.610 94.645 1.00 72.81 40 SER D O 1
ATOM 7753 N N . LEU D 4 8 ? 65.447 75.746 95.236 1.00 67.68 41 LEU D N 1
ATOM 7754 C CA . LEU D 4 8 ? 64.400 75.930 94.237 1.00 63.70 41 LEU D CA 1
ATOM 7755 C C . LEU D 4 8 ? 64.955 75.838 92.825 1.00 66.34 41 LEU D C 1
ATOM 7756 O O . LEU D 4 8 ? 64.327 75.239 91.947 1.00 66.71 41 LEU D O 1
ATOM 7761 N N . HIS D 4 9 ? 66.133 76.420 92.604 1.00 61.55 42 HIS D N 1
ATOM 7762 C CA . HIS D 4 9 ? 66.756 76.362 91.290 1.00 58.66 42 HIS D CA 1
ATOM 7763 C C . HIS D 4 9 ? 67.042 74.907 90.935 1.00 57.82 42 HIS D C 1
ATOM 7764 O O . HIS D 4 9 ? 66.831 74.480 89.804 1.00 56.68 42 HIS D O 1
ATOM 7771 N N . TRP D 4 10 ? 67.517 74.147 91.914 1.00 56.94 43 TRP D N 1
ATOM 7772 C CA . TRP D 4 10 ? 67.824 72.737 91.711 1.00 58.62 43 TRP D CA 1
ATOM 7773 C C . TRP D 4 10 ? 66.579 72.000 91.204 1.00 58.08 43 TRP D C 1
ATOM 7774 O O . TRP D 4 10 ? 66.650 71.264 90.219 1.00 58.09 43 TRP D O 1
ATOM 7785 N N . THR D 4 11 ? 65.448 72.204 91.880 1.00 58.78 44 THR D N 1
ATOM 7786 C CA . THR D 4 11 ? 64.193 71.573 91.480 1.00 63.05 44 THR D CA 1
ATOM 7787 C C . THR D 4 11 ? 63.756 72.091 90.118 1.00 64.07 44 THR D C 1
ATOM 7788 O O . THR D 4 11 ? 63.285 71.324 89.275 1.00 65.09 44 THR D O 1
ATOM 7792 N N . GLY D 4 12 ? 63.905 73.397 89.908 1.00 61.48 45 GLY D N 1
ATOM 7793 C CA . GLY D 4 12 ? 63.523 73.978 88.636 1.00 54.99 45 GLY D CA 1
ATOM 7794 C C . GLY D 4 12 ? 64.143 73.181 87.503 1.00 55.66 45 GLY D C 1
ATOM 7795 O O . GLY D 4 12 ? 63.454 72.784 86.565 1.00 53.55 45 GLY D O 1
ATOM 7796 N N . GLU D 4 13 ? 65.449 72.942 87.611 1.00 54.14 46 GLU D N 1
ATOM 7797 C CA . GLU D 4 13 ? 66.199 72.195 86.613 1.00 54.72 46 GLU D CA 1
ATOM 7798 C C . GLU D 4 13 ? 65.595 70.831 86.350 1.00 56.54 46 GLU D C 1
ATOM 7799 O O . GLU D 4 13 ? 65.387 70.460 85.200 1.00 61.02 46 GLU D O 1
ATOM 7805 N N . ARG D 4 14 ? 65.318 70.080 87.411 1.00 54.94 47 ARG D N 1
ATOM 7806 C CA . ARG D 4 14 ? 64.742 68.750 87.245 1.00 59.81 47 ARG D CA 1
ATOM 7807 C C . ARG D 4 14 ? 63.427 68.873 86.460 1.00 59.98 47 ARG D C 1
ATOM 7808 O O . ARG D 4 14 ? 63.204 68.142 85.494 1.00 60.58 47 ARG D O 1
ATOM 7816 N N . VAL D 4 15 ? 62.569 69.805 86.871 1.00 58.28 48 VAL D N 1
ATOM 7817 C CA . VAL D 4 15 ? 61.281 70.009 86.218 1.00 59.87 48 VAL D CA 1
ATOM 7818 C C . VAL D 4 15 ? 61.371 70.195 84.706 1.00 60.29 48 VAL D C 1
ATOM 7819 O O . VAL D 4 15 ? 60.725 69.467 83.957 1.00 59.74 48 VAL D O 1
ATOM 7823 N N . VAL D 4 16 ? 62.156 71.160 84.240 1.00 62.16 49 VAL D N 1
ATOM 7824 C CA . VAL D 4 16 ? 62.245 71.342 82.795 1.00 64.62 49 VAL D CA 1
ATOM 7825 C C . VAL D 4 16 ? 62.981 70.140 82.206 1.00 63.30 49 VAL D C 1
ATOM 7826 O O . VAL D 4 16 ? 62.896 69.867 81.013 1.00 65.15 49 VAL D O 1
ATOM 7830 N N . SER D 4 17 ? 63.700 69.411 83.050 1.00 65.03 50 SER D N 1
ATOM 7831 C CA . SER D 4 17 ? 64.403 68.225 82.583 1.00 63.29 50 SER D CA 1
ATOM 7832 C C . SER D 4 17 ? 63.370 67.149 82.248 1.00 63.10 50 SER D C 1
ATOM 7833 O O . SER D 4 17 ? 63.505 66.457 81.240 1.00 62.84 50 SER D O 1
ATOM 7836 N N . VAL D 4 18 ? 62.334 67.008 83.076 1.00 60.53 51 VAL D N 1
ATOM 7837 C CA . VAL D 4 18 ? 61.304 66.015 82.782 1.00 66.17 51 VAL D CA 1
ATOM 7838 C C . VAL D 4 18 ? 60.408 66.544 81.658 1.00 66.80 51 VAL D C 1
ATOM 7839 O O . VAL D 4 18 ? 59.894 65.772 80.844 1.00 66.92 51 VAL D O 1
ATOM 7843 N N . LEU D 4 19 ? 60.244 67.864 81.604 1.00 65.51 52 LEU D N 1
ATOM 7844 C CA . LEU D 4 19 ? 59.427 68.495 80.570 1.00 66.45 52 LEU D CA 1
ATOM 7845 C C . LEU D 4 19 ? 60.042 68.290 79.189 1.00 64.59 52 LEU D C 1
ATOM 7846 O O . LEU D 4 19 ? 59.369 67.868 78.249 1.00 61.23 52 LEU D O 1
ATOM 7851 N N . LEU D 4 20 ? 61.327 68.593 79.070 1.00 63.17 53 LEU D N 1
ATOM 7852 C CA . LEU D 4 20 ? 62.035 68.429 77.816 1.00 59.81 53 LEU D CA 1
ATOM 7853 C C . LEU D 4 20 ? 62.066 66.942 77.449 1.00 61.48 53 LEU D C 1
ATOM 7854 O O . LEU D 4 20 ? 62.298 66.574 76.302 1.00 62.14 53 LEU D O 1
ATOM 7859 N N . LEU D 4 21 ? 61.825 66.091 78.440 1.00 66.53 54 LEU D N 1
ATOM 7860 C CA . LEU D 4 21 ? 61.813 64.642 78.231 1.00 66.74 54 LEU D CA 1
ATOM 7861 C C . LEU D 4 21 ? 60.469 64.214 77.654 1.00 68.28 54 LEU D C 1
ATOM 7862 O O . LEU D 4 21 ? 60.393 63.280 76.857 1.00 70.63 54 LEU D O 1
ATOM 7867 N N . GLY D 4 22 ? 59.405 64.890 78.071 1.00 65.53 55 GLY D N 1
ATOM 7868 C CA . GLY D 4 22 ? 58.092 64.558 77.555 1.00 68.32 55 GLY D CA 1
ATOM 7869 C C . GLY D 4 22 ? 57.825 65.211 76.206 1.00 71.87 55 GLY D C 1
ATOM 7870 O O . GLY D 4 22 ? 56.962 64.751 75.454 1.00 75.05 55 GLY D O 1
ATOM 7871 N N . LEU D 4 23 ? 58.571 66.273 75.894 1.00 69.77 56 LEU D N 1
ATOM 7872 C CA . LEU D 4 23 ? 58.392 66.989 74.638 1.00 65.85 56 LEU D CA 1
ATOM 7873 C C . LEU D 4 23 ? 58.921 66.232 73.434 1.00 68.00 56 LEU D C 1
ATOM 7874 O O . LEU D 4 23 ? 58.222 66.115 72.430 1.00 68.81 56 LEU D O 1
ATOM 7879 N N . LEU D 4 24 ? 60.142 65.713 73.517 1.00 67.75 57 LEU D N 1
ATOM 7880 C CA . LEU D 4 24 ? 60.702 64.973 72.390 1.00 70.13 57 LEU D CA 1
ATOM 7881 C C . LEU D 4 24 ? 59.693 63.963 71.824 1.00 69.35 57 LEU D C 1
ATOM 7882 O O . LEU D 4 24 ? 59.434 63.947 70.626 1.00 67.41 57 LEU D O 1
ATOM 7887 N N . PRO D 4 25 ? 59.111 63.106 72.678 1.00 66.14 58 PRO D N 1
ATOM 7888 C CA . PRO D 4 25 ? 58.144 62.149 72.144 1.00 66.78 58 PRO D CA 1
ATOM 7889 C C . PRO D 4 25 ? 56.948 62.910 71.589 1.00 67.13 58 PRO D C 1
ATOM 7890 O O . PRO D 4 25 ? 56.558 62.723 70.438 1.00 70.79 58 PRO D O 1
ATOM 7894 N N . ALA D 4 26 ? 56.377 63.772 72.426 1.00 68.26 59 ALA D N 1
ATOM 7895 C CA . ALA D 4 26 ? 55.221 64.588 72.062 1.00 71.22 59 ALA D CA 1
ATOM 7896 C C . ALA D 4 26 ? 55.387 65.236 70.695 1.00 72.49 59 ALA D C 1
ATOM 7897 O O . ALA D 4 26 ? 54.472 65.221 69.877 1.00 72.65 59 ALA D O 1
ATOM 7899 N N . ALA D 4 27 ? 56.562 65.807 70.456 1.00 74.70 60 ALA D N 1
ATOM 7900 C CA . ALA D 4 27 ? 56.852 66.478 69.196 1.00 77.47 60 ALA D CA 1
ATOM 7901 C C . ALA D 4 27 ? 56.885 65.525 68.011 1.00 79.33 60 ALA D C 1
ATOM 7902 O O . ALA D 4 27 ? 56.790 65.956 66.861 1.00 81.21 60 ALA D O 1
ATOM 7904 N N . TYR D 4 28 ? 57.045 64.234 68.281 1.00 80.65 61 TYR D N 1
ATOM 7905 C CA . TYR D 4 28 ? 57.076 63.257 67.200 1.00 80.60 61 TYR D CA 1
ATOM 7906 C C . TYR D 4 28 ? 55.647 62.890 66.845 1.00 79.37 61 TYR D C 1
ATOM 7907 O O . TYR D 4 28 ? 55.229 62.993 65.695 1.00 79.82 61 TYR D O 1
ATOM 7916 N N . LEU D 4 29 ? 54.899 62.470 67.856 1.00 78.22 62 LEU D N 1
ATOM 7917 C CA . LEU D 4 29 ? 53.518 62.068 67.670 1.00 78.15 62 LEU D CA 1
ATOM 7918 C C . LEU D 4 29 ? 52.634 63.202 67.173 1.00 79.72 62 LEU D C 1
ATOM 7919 O O . LEU D 4 29 ? 51.696 62.975 66.414 1.00 82.02 62 LEU D O 1
ATOM 7924 N N . ASN D 4 30 ? 52.930 64.423 67.595 1.00 83.11 63 ASN D N 1
ATOM 7925 C CA . ASN D 4 30 ? 52.109 65.549 67.190 1.00 83.82 63 ASN D CA 1
ATOM 7926 C C . ASN D 4 30 ? 52.903 66.795 66.817 1.00 83.81 63 ASN D C 1
ATOM 7927 O O . ASN D 4 30 ? 53.014 67.726 67.614 1.00 85.71 63 ASN D O 1
ATOM 7932 N N . PRO D 4 31 ? 53.470 66.833 65.599 1.00 83.98 64 PRO D N 1
ATOM 7933 C CA . PRO D 4 31 ? 54.236 68.015 65.197 1.00 83.17 64 PRO D CA 1
ATOM 7934 C C . PRO D 4 31 ? 53.299 69.189 64.954 1.00 85.18 64 PRO D C 1
ATOM 7935 O O . PRO D 4 31 ? 52.299 69.052 64.250 1.00 85.31 64 PRO D O 1
ATOM 7939 N N . CYS D 4 32 ? 53.611 70.337 65.539 1.00 87.67 65 CYS D N 1
ATOM 7940 C CA . CYS D 4 32 ? 52.788 71.524 65.344 1.00 88.92 65 CYS D CA 1
ATOM 7941 C C . CYS D 4 32 ? 53.520 72.758 65.847 1.00 88.07 65 CYS D C 1
ATOM 7942 O O . CYS D 4 32 ? 54.453 72.653 66.639 1.00 88.99 65 CYS D O 1
ATOM 7945 N N . SER D 4 33 ? 53.090 73.926 65.385 1.00 88.03 66 SER D N 1
ATOM 7946 C CA . SER D 4 33 ? 53.719 75.184 65.771 1.00 88.71 66 SER D CA 1
ATOM 7947 C C . SER D 4 33 ? 53.826 75.354 67.293 1.00 85.59 66 SER D C 1
ATOM 7948 O O . SER D 4 33 ? 54.776 75.956 67.792 1.00 82.53 66 SER D O 1
ATOM 7951 N N . ALA D 4 34 ? 52.850 74.823 68.022 1.00 83.48 67 ALA D N 1
ATOM 7952 C CA . ALA D 4 34 ? 52.852 74.915 69.479 1.00 84.24 67 ALA D CA 1
ATOM 7953 C C . ALA D 4 34 ? 54.067 74.183 70.037 1.00 84.09 67 ALA D C 1
ATOM 7954 O O . ALA D 4 34 ? 54.851 74.729 70.820 1.00 82.81 67 ALA D O 1
ATOM 7956 N N . MET D 4 35 ? 54.200 72.931 69.621 1.00 83.04 68 MET D N 1
ATOM 7957 C CA . MET D 4 35 ? 55.292 72.068 70.030 1.00 81.63 68 MET D CA 1
ATOM 7958 C C . MET D 4 35 ? 56.631 72.733 69.729 1.00 82.46 68 MET D C 1
ATOM 7959 O O . MET D 4 35 ? 57.540 72.711 70.555 1.00 83.99 68 MET D O 1
ATOM 7964 N N . ASP D 4 36 ? 56.751 73.323 68.543 1.00 79.77 69 ASP D N 1
ATOM 7965 C CA . ASP D 4 36 ? 57.995 73.974 68.146 1.00 79.10 69 ASP D CA 1
ATOM 7966 C C . ASP D 4 36 ? 58.425 75.123 69.063 1.00 76.36 69 ASP D C 1
ATOM 7967 O O . ASP D 4 36 ? 59.617 75.420 69.166 1.00 72.91 69 ASP D O 1
ATOM 7972 N N . TYR D 4 37 ? 57.468 75.774 69.718 1.00 71.93 70 TYR D N 1
ATOM 7973 C CA . TYR D 4 37 ? 57.790 76.877 70.617 1.00 70.75 70 TYR D CA 1
ATOM 7974 C C . TYR D 4 37 ? 58.163 76.391 72.007 1.00 70.26 70 TYR D C 1
ATOM 7975 O O . TYR D 4 37 ? 59.221 76.744 72.534 1.00 68.51 70 TYR D O 1
ATOM 7984 N N . SER D 4 38 ? 57.301 75.579 72.607 1.00 66.01 71 SER D N 1
ATOM 7985 C CA . SER D 4 38 ? 57.599 75.063 73.929 1.00 68.87 71 SER D CA 1
ATOM 7986 C C . SER D 4 38 ? 58.907 74.273 73.853 1.00 65.45 71 SER D C 1
ATOM 7987 O O . SER D 4 38 ? 59.705 74.278 74.789 1.00 67.59 71 SER D O 1
ATOM 7990 N N . LEU D 4 39 ? 59.136 73.623 72.720 1.00 61.16 72 LEU D N 1
ATOM 7991 C CA . LEU D 4 39 ? 60.347 72.844 72.522 1.00 60.60 72 LEU D CA 1
ATOM 7992 C C . LEU D 4 39 ? 61.550 73.777 72.472 1.00 61.90 72 LEU D C 1
ATOM 7993 O O . LEU D 4 39 ? 62.660 73.395 72.832 1.00 65.14 72 LEU D O 1
ATOM 7998 N N . ALA D 4 40 ? 61.326 75.005 72.026 1.00 59.07 73 ALA D N 1
ATOM 7999 C CA . ALA D 4 40 ? 62.399 75.981 71.943 1.00 58.67 73 ALA D CA 1
ATOM 8000 C C . ALA D 4 40 ? 62.633 76.598 73.322 1.00 60.46 73 ALA D C 1
ATOM 8001 O O . ALA D 4 40 ? 63.764 76.931 73.691 1.00 61.74 73 ALA D O 1
ATOM 8003 N N . ALA D 4 41 ? 61.552 76.753 74.076 1.00 60.71 74 ALA D N 1
ATOM 8004 C CA . ALA D 4 41 ? 61.634 77.314 75.419 1.00 61.66 74 ALA D CA 1
ATOM 8005 C C . ALA D 4 41 ? 62.460 76.378 76.298 1.00 63.32 74 ALA D C 1
ATOM 8006 O O . ALA D 4 41 ? 63.512 76.761 76.809 1.00 61.78 74 ALA D O 1
ATOM 8008 N N . ALA D 4 42 ? 61.982 75.143 76.449 1.00 65.01 75 ALA D N 1
ATOM 8009 C CA . ALA D 4 42 ? 62.646 74.128 77.267 1.00 65.10 75 ALA D CA 1
ATOM 8010 C C . ALA D 4 42 ? 64.072 73.818 76.806 1.00 65.75 75 ALA D C 1
ATOM 8011 O O . ALA D 4 42 ? 64.988 73.676 77.620 1.00 63.21 75 ALA D O 1
ATOM 8013 N N . LEU D 4 43 ? 64.247 73.714 75.496 1.00 63.21 76 LEU D N 1
ATOM 8014 C CA . LEU D 4 43 ? 65.545 73.414 74.904 1.00 63.04 76 LEU D CA 1
ATOM 8015 C C . LEU D 4 43 ? 66.594 74.469 75.253 1.00 64.48 76 LEU D C 1
ATOM 8016 O O . LEU D 4 43 ? 67.749 74.148 75.537 1.00 67.23 76 LEU D O 1
ATOM 8021 N N . THR D 4 44 ? 66.193 75.733 75.235 1.00 64.47 77 THR D N 1
ATOM 8022 C CA . THR D 4 44 ? 67.128 76.811 75.527 1.00 63.73 77 THR D CA 1
ATOM 8023 C C . THR D 4 44 ? 67.310 77.036 77.027 1.00 59.35 77 THR D C 1
ATOM 8024 O O . THR D 4 44 ? 68.421 77.265 77.501 1.00 60.58 77 THR D O 1
ATOM 8028 N N . LEU D 4 45 ? 66.217 76.964 77.772 1.00 55.25 78 LEU D N 1
ATOM 8029 C CA . LEU D 4 45 ? 66.276 77.146 79.213 1.00 57.56 78 LEU D CA 1
ATOM 8030 C C . LEU D 4 45 ? 67.215 76.057 79.764 1.00 61.47 78 LEU D C 1
ATOM 8031 O O . LEU D 4 45 ? 68.307 76.347 80.267 1.00 61.26 78 LEU D O 1
ATOM 8036 N N . HIS D 4 46 ? 66.784 74.804 79.647 1.00 58.27 79 HIS D N 1
ATOM 8037 C CA . HIS D 4 46 ? 67.564 73.672 80.118 1.00 53.92 79 HIS D CA 1
ATOM 8038 C C . HIS D 4 46 ? 69.042 73.814 79.769 1.00 51.38 79 HIS D C 1
ATOM 8039 O O . HIS D 4 46 ? 69.912 73.508 80.582 1.00 54.05 79 HIS D O 1
ATOM 8046 N N . GLY D 4 47 ? 69.324 74.272 78.560 1.00 49.10 80 GLY D N 1
ATOM 8047 C CA . GLY D 4 47 ? 70.706 74.420 78.147 1.00 50.52 80 GLY D CA 1
ATOM 8048 C C . GLY D 4 47 ? 71.394 75.586 78.827 1.00 55.57 80 GLY D C 1
ATOM 8049 O O . GLY D 4 47 ? 72.608 75.566 79.071 1.00 58.45 80 GLY D O 1
ATOM 8050 N N . HIS D 4 48 ? 70.617 76.619 79.127 1.00 54.76 81 HIS D N 1
ATOM 8051 C CA . HIS D 4 48 ? 71.156 77.793 79.782 1.00 53.96 81 HIS D CA 1
ATOM 8052 C C . HIS D 4 48 ? 71.584 77.384 81.197 1.00 55.59 81 HIS D C 1
ATOM 8053 O O . HIS D 4 48 ? 72.727 77.634 81.606 1.00 51.26 81 HIS D O 1
ATOM 8060 N N . TRP D 4 49 ? 70.673 76.753 81.941 1.00 52.38 82 TRP D N 1
ATOM 8061 C CA . TRP D 4 49 ? 70.992 76.293 83.291 1.00 53.35 82 TRP D CA 1
ATOM 8062 C C . TRP D 4 49 ? 72.130 75.252 83.253 1.00 54.92 82 TRP D C 1
ATOM 8063 O O . TRP D 4 49 ? 72.947 75.177 84.164 1.00 54.55 82 TRP D O 1
ATOM 8074 N N . GLY D 4 50 ? 72.184 74.462 82.185 1.00 52.48 83 GLY D N 1
ATOM 8075 C CA . GLY D 4 50 ? 73.226 73.464 82.064 1.00 48.73 83 GLY D CA 1
ATOM 8076 C C . GLY D 4 50 ? 74.609 74.074 81.970 1.00 53.53 83 GLY D C 1
ATOM 8077 O O . GLY D 4 50 ? 75.488 73.760 82.778 1.00 52.30 83 GLY D O 1
ATOM 8078 N N . ILE D 4 51 ? 74.820 74.939 80.982 1.00 56.90 84 ILE D N 1
ATOM 8079 C CA . ILE D 4 51 ? 76.128 75.574 80.826 1.00 56.55 84 ILE D CA 1
ATOM 8080 C C . ILE D 4 51 ? 76.417 76.377 82.082 1.00 52.01 84 ILE D C 1
ATOM 8081 O O . ILE D 4 51 ? 77.573 76.530 82.475 1.00 49.67 84 ILE D O 1
ATOM 8086 N N . GLY D 4 52 ? 75.355 76.870 82.715 1.00 49.27 85 GLY D N 1
ATOM 8087 C CA . GLY D 4 52 ? 75.507 77.630 83.941 1.00 51.07 85 GLY D CA 1
ATOM 8088 C C . GLY D 4 52 ? 76.321 76.829 84.938 1.00 54.51 85 GLY D C 1
ATOM 8089 O O . GLY D 4 52 ? 77.312 77.323 85.473 1.00 57.67 85 GLY D O 1
ATOM 8090 N N . GLN D 4 53 ? 75.911 75.580 85.162 1.00 53.69 86 GLN D N 1
ATOM 8091 C CA . GLN D 4 53 ? 76.597 74.683 86.091 1.00 53.92 86 GLN D CA 1
ATOM 8092 C C . GLN D 4 53 ? 78.055 74.437 85.691 1.00 51.93 86 GLN D C 1
ATOM 8093 O O . GLN D 4 53 ? 78.940 74.355 86.541 1.00 54.18 86 GLN D O 1
ATOM 8099 N N . VAL D 4 54 ? 78.306 74.307 84.398 1.00 53.13 87 VAL D N 1
ATOM 8100 C CA . VAL D 4 54 ? 79.664 74.067 83.929 1.00 57.07 87 VAL D CA 1
ATOM 8101 C C . VAL D 4 54 ? 80.510 75.302 84.208 1.00 60.77 87 VAL D C 1
ATOM 8102 O O . VAL D 4 54 ? 81.707 75.204 84.509 1.00 58.04 87 VAL D O 1
ATOM 8106 N N . VAL D 4 55 ? 79.875 76.467 84.120 1.00 58.00 88 VAL D N 1
ATOM 8107 C CA . VAL D 4 55 ? 80.584 77.706 84.362 1.00 56.34 88 VAL D CA 1
ATOM 8108 C C . VAL D 4 55 ? 80.933 77.879 85.826 1.00 53.44 88 VAL D C 1
ATOM 8109 O O . VAL D 4 55 ? 82.097 78.070 86.167 1.00 58.61 88 VAL D O 1
ATOM 8113 N N . THR D 4 56 ? 79.944 77.799 86.703 1.00 52.15 89 THR D N 1
ATOM 8114 C CA . THR D 4 56 ? 80.237 77.990 88.108 1.00 56.71 89 THR D CA 1
ATOM 8115 C C . THR D 4 56 ? 81.249 76.953 88.594 1.00 58.18 89 THR D C 1
ATOM 8116 O O . THR D 4 56 ? 81.979 77.188 89.556 1.00 62.59 89 THR D O 1
ATOM 8120 N N . ASP D 4 57 ? 81.300 75.823 87.901 1.00 58.04 90 ASP D N 1
ATOM 8121 C CA . ASP D 4 57 ? 82.221 74.731 88.219 1.00 59.09 90 ASP D CA 1
ATOM 8122 C C . ASP D 4 57 ? 83.675 74.993 87.848 1.00 61.85 90 ASP D C 1
ATOM 8123 O O . ASP D 4 57 ? 84.575 74.797 88.662 1.00 63.72 90 ASP D O 1
ATOM 8128 N N . TYR D 4 58 ? 83.898 75.421 86.607 1.00 62.78 91 TYR D N 1
ATOM 8129 C CA . TYR D 4 58 ? 85.242 75.657 86.088 1.00 64.47 91 TYR D CA 1
ATOM 8130 C C . TYR D 4 58 ? 85.815 77.077 86.099 1.00 67.19 91 TYR D C 1
ATOM 8131 O O . TYR D 4 58 ? 87.036 77.249 86.089 1.00 69.65 91 TYR D O 1
ATOM 8140 N N . VAL D 4 59 ? 84.962 78.094 86.106 1.00 65.23 92 VAL D N 1
ATOM 8141 C CA . VAL D 4 59 ? 85.472 79.456 86.084 1.00 65.35 92 VAL D CA 1
ATOM 8142 C C . VAL D 4 59 ? 85.695 80.010 87.484 1.00 68.93 92 VAL D C 1
ATOM 8143 O O . VAL D 4 59 ? 84.743 80.318 88.196 1.00 66.77 92 VAL D O 1
ATOM 8147 N N . ARG D 4 60 ? 86.966 80.137 87.863 1.00 74.57 93 ARG D N 1
ATOM 8148 C CA . ARG D 4 60 ? 87.351 80.641 89.183 1.00 80.04 93 ARG D CA 1
ATOM 8149 C C . ARG D 4 60 ? 87.641 82.141 89.163 1.00 81.87 93 ARG D C 1
ATOM 8150 O O . ARG D 4 60 ? 88.426 82.626 88.347 1.00 78.86 93 ARG D O 1
ATOM 8158 N N . GLY D 4 61 ? 87.000 82.875 90.065 1.00 86.08 94 GLY D N 1
ATOM 8159 C CA . GLY D 4 61 ? 87.223 84.307 90.132 1.00 91.84 94 GLY D CA 1
ATOM 8160 C C . GLY D 4 61 ? 85.980 85.145 89.921 1.00 97.86 94 GLY D C 1
ATOM 8161 O O . GLY D 4 61 ? 85.178 84.860 89.026 1.00 99.08 94 GLY D O 1
ATOM 8162 N N . ASP D 4 62 ? 85.822 86.179 90.748 1.00 100.71 95 ASP D N 1
ATOM 8163 C CA . ASP D 4 62 ? 84.679 87.087 90.656 1.00 101.98 95 ASP D CA 1
ATOM 8164 C C . ASP D 4 62 ? 84.638 87.673 89.251 1.00 101.53 95 ASP D C 1
ATOM 8165 O O . ASP D 4 62 ? 83.616 87.604 88.569 1.00 101.74 95 ASP D O 1
ATOM 8170 N N . ALA D 4 63 ? 85.760 88.249 88.828 1.00 99.56 96 ALA D N 1
ATOM 8171 C CA . ALA D 4 63 ? 85.872 88.846 87.505 1.00 96.20 96 ALA D CA 1
ATOM 8172 C C . ALA D 4 63 ? 85.225 87.967 86.434 1.00 92.53 96 ALA D C 1
ATOM 8173 O O . ALA D 4 63 ? 84.138 88.259 85.935 1.00 92.33 96 ALA D O 1
ATOM 8175 N N . LEU D 4 64 ? 85.913 86.881 86.111 1.00 88.83 97 LEU D N 1
ATOM 8176 C CA . LEU D 4 64 ? 85.479 85.942 85.094 1.00 85.06 97 LEU D CA 1
ATOM 8177 C C . LEU D 4 64 ? 84.080 85.347 85.208 1.00 85.15 97 LEU D C 1
ATOM 8178 O O . LEU D 4 64 ? 83.290 85.485 84.281 1.00 86.21 97 LEU D O 1
ATOM 8183 N N . GLN D 4 65 ? 83.756 84.685 86.315 1.00 84.23 98 GLN D N 1
ATOM 8184 C CA . GLN D 4 65 ? 82.429 84.087 86.432 1.00 83.35 98 GLN D CA 1
ATOM 8185 C C . GLN D 4 65 ? 81.328 85.086 86.109 1.00 81.46 98 GLN D C 1
ATOM 8186 O O . GLN D 4 65 ? 80.385 84.765 85.387 1.00 80.56 98 GLN D O 1
ATOM 8192 N N . LYS D 4 66 ? 81.457 86.299 86.637 1.00 81.37 99 LYS D N 1
ATOM 8193 C CA . LYS D 4 66 ? 80.472 87.354 86.407 1.00 79.75 99 LYS D CA 1
ATOM 8194 C C . LYS D 4 66 ? 80.319 87.618 84.909 1.00 74.76 99 LYS D C 1
ATOM 8195 O O . LYS D 4 66 ? 79.208 87.733 84.391 1.00 69.49 99 LYS D O 1
ATOM 8201 N N . ALA D 4 67 ? 81.448 87.720 84.220 1.00 69.62 100 ALA D N 1
ATOM 8202 C CA . ALA D 4 67 ? 81.436 87.955 82.790 1.00 71.25 100 ALA D CA 1
ATOM 8203 C C . ALA D 4 67 ? 80.839 86.737 82.106 1.00 73.77 100 ALA D C 1
ATOM 8204 O O . ALA D 4 67 ? 79.875 86.852 81.347 1.00 75.49 100 ALA D O 1
ATOM 8206 N N . ALA D 4 68 ? 81.426 85.572 82.388 1.00 74.06 101 ALA D N 1
ATOM 8207 C CA . ALA D 4 68 ? 80.989 84.302 81.818 1.00 67.27 101 ALA D CA 1
ATOM 8208 C C . ALA D 4 68 ? 79.483 84.169 81.907 1.00 65.91 101 ALA D C 1
ATOM 8209 O O . ALA D 4 68 ? 78.821 83.895 80.910 1.00 65.27 101 ALA D O 1
ATOM 8211 N N . LYS D 4 69 ? 78.938 84.370 83.100 1.00 63.07 102 LYS D N 1
ATOM 8212 C CA . LYS D 4 69 ? 77.496 84.270 83.275 1.00 66.64 102 LYS D CA 1
ATOM 8213 C C . LYS D 4 69 ? 76.787 85.210 82.308 1.00 68.89 102 LYS D C 1
ATOM 8214 O O . LYS D 4 69 ? 75.763 84.855 81.723 1.00 67.47 102 LYS D O 1
ATOM 8220 N N . ALA D 4 70 ? 77.351 86.408 82.149 1.00 70.79 103 ALA D N 1
ATOM 8221 C CA . ALA D 4 70 ? 76.802 87.446 81.278 1.00 66.91 103 ALA D CA 1
ATOM 8222 C C . ALA D 4 70 ? 76.805 87.030 79.812 1.00 67.11 103 ALA D C 1
ATOM 8223 O O . ALA D 4 70 ? 75.795 87.148 79.120 1.00 61.68 103 ALA D O 1
ATOM 8225 N N . GLY D 4 71 ? 77.951 86.558 79.337 1.00 65.46 104 GLY D N 1
ATOM 8226 C CA . GLY D 4 71 ? 78.043 86.113 77.960 1.00 65.71 104 GLY D CA 1
ATOM 8227 C C . GLY D 4 71 ? 77.139 84.914 77.719 1.00 66.65 104 GLY D C 1
ATOM 8228 O O . GLY D 4 71 ? 76.603 84.738 76.624 1.00 67.87 104 GLY D O 1
ATOM 8229 N N . LEU D 4 72 ? 76.972 84.079 78.741 1.00 64.43 105 LEU D N 1
ATOM 8230 C CA . LEU D 4 72 ? 76.112 82.916 78.614 1.00 65.44 105 LEU D CA 1
ATOM 8231 C C . LEU D 4 72 ? 74.671 83.373 78.398 1.00 65.80 105 LEU D C 1
ATOM 8232 O O . LEU D 4 72 ? 73.971 82.848 77.532 1.00 66.34 105 LEU D O 1
ATOM 8237 N N . LEU D 4 73 ? 74.232 84.350 79.186 1.00 61.59 106 LEU D N 1
ATOM 8238 C CA . LEU D 4 73 ? 72.876 84.876 79.073 1.00 64.44 106 LEU D CA 1
ATOM 8239 C C . LEU D 4 73 ? 72.610 85.401 77.651 1.00 65.16 106 LEU D C 1
ATOM 8240 O O . LEU D 4 73 ? 71.523 85.214 77.088 1.00 60.19 106 LEU D O 1
ATOM 8245 N N . ALA D 4 74 ? 73.613 86.065 77.084 1.00 63.95 107 ALA D N 1
ATOM 8246 C CA . ALA D 4 74 ? 73.511 86.612 75.737 1.00 65.59 107 ALA D CA 1
ATOM 8247 C C . ALA D 4 74 ? 73.201 85.466 74.795 1.00 66.02 107 ALA D C 1
ATOM 8248 O O . ALA D 4 74 ? 72.116 85.408 74.213 1.00 66.42 107 ALA D O 1
ATOM 8250 N N . LEU D 4 75 ? 74.170 84.557 74.668 1.00 65.11 108 LEU D N 1
ATOM 8251 C CA . LEU D 4 75 ? 74.055 83.379 73.814 1.00 62.19 108 LEU D CA 1
ATOM 8252 C C . LEU D 4 75 ? 72.694 82.705 73.935 1.00 60.55 108 LEU D C 1
ATOM 8253 O O . LEU D 4 75 ? 72.119 82.271 72.939 1.00 64.08 108 LEU D O 1
ATOM 8258 N N . SER D 4 76 ? 72.181 82.614 75.156 1.00 55.52 109 SER D N 1
ATOM 8259 C CA . SER D 4 76 ? 70.885 81.986 75.391 1.00 58.43 109 SER D CA 1
ATOM 8260 C C . SER D 4 76 ? 69.769 82.809 74.768 1.00 57.52 109 SER D C 1
ATOM 8261 O O . SER D 4 76 ? 68.848 82.265 74.162 1.00 58.81 109 SER D O 1
ATOM 8264 N N . ALA D 4 77 ? 69.860 84.126 74.935 1.00 61.27 110 ALA D N 1
ATOM 8265 C CA . ALA D 4 77 ? 68.868 85.061 74.406 1.00 60.10 110 ALA D CA 1
ATOM 8266 C C . ALA D 4 77 ? 68.823 85.012 72.881 1.00 55.96 110 ALA D C 1
ATOM 8267 O O . ALA D 4 77 ? 67.752 84.867 72.285 1.00 50.34 110 ALA D O 1
ATOM 8269 N N . PHE D 4 78 ? 69.991 85.132 72.255 1.00 57.46 111 PHE D N 1
ATOM 8270 C CA . PHE D 4 78 ? 70.074 85.079 70.803 1.00 61.95 111 PHE D CA 1
ATOM 8271 C C . PHE D 4 78 ? 69.677 83.693 70.309 1.00 65.59 111 PHE D C 1
ATOM 8272 O O . PHE D 4 78 ? 69.303 83.518 69.151 1.00 68.01 111 PHE D O 1
ATOM 8280 N N . THR D 4 79 ? 69.767 82.705 71.191 1.00 67.08 112 THR D N 1
ATOM 8281 C CA . THR D 4 79 ? 69.405 81.346 70.824 1.00 62.61 112 THR D CA 1
ATOM 8282 C C . THR D 4 79 ? 67.894 81.179 70.858 1.00 59.17 112 THR D C 1
ATOM 8283 O O . THR D 4 79 ? 67.312 80.631 69.920 1.00 58.23 112 THR D O 1
ATOM 8287 N N . PHE D 4 80 ? 67.245 81.654 71.918 1.00 53.42 113 PHE D N 1
ATOM 8288 C CA . PHE D 4 80 ? 65.799 81.510 71.984 1.00 56.26 113 PHE D CA 1
ATOM 8289 C C . PHE D 4 80 ? 65.123 82.360 70.923 1.00 60.73 113 PHE D C 1
ATOM 8290 O O . PHE D 4 80 ? 64.153 81.928 70.304 1.00 63.03 113 PHE D O 1
ATOM 8298 N N . ALA D 4 81 ? 65.632 83.570 70.712 1.00 63.62 114 ALA D N 1
ATOM 8299 C CA . ALA D 4 81 ? 65.055 84.455 69.713 1.00 64.07 114 ALA D CA 1
ATOM 8300 C C . ALA D 4 81 ? 65.206 83.825 68.330 1.00 62.15 114 ALA D C 1
ATOM 8301 O O . ALA D 4 81 ? 64.231 83.712 67.579 1.00 60.55 114 ALA D O 1
ATOM 8303 N N . GLY D 4 82 ? 66.430 83.410 68.007 1.00 62.99 115 GLY D N 1
ATOM 8304 C CA . GLY D 4 82 ? 66.712 82.782 66.724 1.00 59.07 115 GLY D CA 1
ATOM 8305 C C . GLY D 4 82 ? 65.818 81.584 66.448 1.00 62.93 115 GLY D C 1
ATOM 8306 O O . GLY D 4 82 ? 65.445 81.326 65.300 1.00 66.28 115 GLY D O 1
ATOM 8307 N N . LEU D 4 83 ? 65.472 80.846 67.499 1.00 61.64 116 LEU D N 1
ATOM 8308 C CA . LEU D 4 83 ? 64.605 79.690 67.339 1.00 59.24 116 LEU D CA 1
ATOM 8309 C C . LEU D 4 83 ? 63.180 80.143 67.107 1.00 58.03 116 LEU D C 1
ATOM 8310 O O . LEU D 4 83 ? 62.483 79.586 66.275 1.00 63.03 116 LEU D O 1
ATOM 8315 N N . CYS D 4 84 ? 62.737 81.150 67.846 1.00 61.02 117 CYS D N 1
ATOM 8316 C CA . CYS D 4 84 ? 61.382 81.651 67.661 1.00 62.37 117 CYS D CA 1
ATOM 8317 C C . CYS D 4 84 ? 61.252 82.264 66.271 1.00 62.43 117 CYS D C 1
ATOM 8318 O O . CYS D 4 84 ? 60.216 82.130 65.620 1.00 59.41 117 CYS D O 1
ATOM 8321 N N . TYR D 4 85 ? 62.312 82.926 65.815 1.00 59.88 118 TYR D N 1
ATOM 8322 C CA . TYR D 4 85 ? 62.297 83.544 64.494 1.00 62.36 118 TYR D CA 1
ATOM 8323 C C . TYR D 4 85 ? 62.045 82.440 63.495 1.00 61.04 118 TYR D C 1
ATOM 8324 O O . TYR D 4 85 ? 61.152 82.529 62.655 1.00 62.14 118 TYR D O 1
ATOM 8333 N N . PHE D 4 86 ? 62.842 81.389 63.611 1.00 60.29 119 PHE D N 1
ATOM 8334 C CA . PHE D 4 86 ? 62.749 80.238 62.733 1.00 62.37 119 PHE D CA 1
ATOM 8335 C C . PHE D 4 86 ? 61.353 79.613 62.731 1.00 62.20 119 PHE D C 1
ATOM 8336 O O . PHE D 4 86 ? 60.868 79.167 61.696 1.00 62.70 119 PHE D O 1
ATOM 8344 N N . ASN D 4 87 ? 60.712 79.572 63.891 1.00 60.30 120 ASN D N 1
ATOM 8345 C CA . ASN D 4 87 ? 59.389 78.981 63.979 1.00 63.31 120 ASN D CA 1
ATOM 8346 C C . ASN D 4 87 ? 58.339 79.880 63.372 1.00 66.79 120 ASN D C 1
ATOM 8347 O O . ASN D 4 87 ? 57.271 79.426 62.967 1.00 67.17 120 ASN D O 1
ATOM 8352 N N . TYR D 4 88 ? 58.646 81.166 63.320 1.00 71.06 121 TYR D N 1
ATOM 8353 C CA . TYR D 4 88 ? 57.723 82.147 62.781 1.00 71.43 121 TYR D CA 1
ATOM 8354 C C . TYR D 4 88 ? 57.942 82.322 61.280 1.00 70.38 121 TYR D C 1
ATOM 8355 O O . TYR D 4 88 ? 57.087 81.979 60.469 1.00 70.96 121 TYR D O 1
ATOM 8364 N N . HIS D 4 89 ? 59.109 82.846 60.929 1.00 71.85 122 HIS D N 1
ATOM 8365 C CA . HIS D 4 89 ? 59.474 83.100 59.544 1.00 73.28 122 HIS D CA 1
ATOM 8366 C C . HIS D 4 89 ? 60.043 81.893 58.813 1.00 71.97 122 HIS D C 1
ATOM 8367 O O . HIS D 4 89 ? 60.795 82.050 57.853 1.00 76.77 122 HIS D O 1
ATOM 8374 N N . ASP D 4 90 ? 59.696 80.689 59.247 1.00 70.55 123 ASP D N 1
ATOM 8375 C CA . ASP D 4 90 ? 60.225 79.509 58.581 1.00 65.30 123 ASP D CA 1
ATOM 8376 C C . ASP D 4 90 ? 59.460 78.225 58.877 1.00 65.56 123 ASP D C 1
ATOM 8377 O O . ASP D 4 90 ? 58.385 78.220 59.488 1.00 64.27 123 ASP D O 1
ATOM 8382 N N . VAL D 4 91 ? 60.049 77.132 58.421 1.00 67.52 124 VAL D N 1
ATOM 8383 C CA . VAL D 4 91 ? 59.512 75.795 58.576 1.00 71.95 124 VAL D CA 1
ATOM 8384 C C . VAL D 4 91 ? 59.089 75.437 60.013 1.00 74.80 124 VAL D C 1
ATOM 8385 O O . VAL D 4 91 ? 57.985 74.936 60.232 1.00 71.58 124 VAL D O 1
ATOM 8389 N N . GLY D 4 92 ? 59.969 75.706 60.981 1.00 78.00 125 GLY D N 1
ATOM 8390 C CA . GLY D 4 92 ? 59.710 75.359 62.373 1.00 76.18 125 GLY D CA 1
ATOM 8391 C C . GLY D 4 92 ? 60.646 74.196 62.677 1.00 78.00 125 GLY D C 1
ATOM 8392 O O . GLY D 4 92 ? 60.864 73.353 61.805 1.00 74.62 125 GLY D O 1
ATOM 8393 N N . ILE D 4 93 ? 61.203 74.115 63.883 1.00 77.90 126 ILE D N 1
ATOM 8394 C CA . ILE D 4 93 ? 62.143 73.021 64.160 1.00 78.19 126 ILE D CA 1
ATOM 8395 C C . ILE D 4 93 ? 61.614 71.626 63.809 1.00 76.30 126 ILE D C 1
ATOM 8396 O O . ILE D 4 93 ? 62.336 70.821 63.213 1.00 70.56 126 ILE D O 1
ATOM 8401 N N . CYS D 4 94 ? 60.362 71.341 64.163 1.00 75.00 127 CYS D N 1
ATOM 8402 C CA . CYS D 4 94 ? 59.766 70.038 63.875 1.00 77.44 127 CYS D CA 1
ATOM 8403 C C . CYS D 4 94 ? 59.855 69.651 62.411 1.00 80.15 127 CYS D C 1
ATOM 8404 O O . CYS D 4 94 ? 60.487 68.651 62.061 1.00 83.81 127 CYS D O 1
ATOM 8407 N N . LYS D 4 95 ? 59.217 70.444 61.556 1.00 78.63 128 LYS D N 1
ATOM 8408 C CA . LYS D 4 95 ? 59.219 70.155 60.131 1.00 78.06 128 LYS D CA 1
ATOM 8409 C C . LYS D 4 95 ? 60.628 70.181 59.542 1.00 71.73 128 LYS D C 1
ATOM 8410 O O . LYS D 4 95 ? 60.895 69.525 58.537 1.00 71.94 128 LYS D O 1
ATOM 8416 N N . ALA D 4 96 ? 61.527 70.931 60.173 1.00 69.41 129 ALA D N 1
ATOM 8417 C CA . ALA D 4 96 ? 62.908 71.023 59.707 1.00 65.53 129 ALA D CA 1
ATOM 8418 C C . ALA D 4 96 ? 63.594 69.692 59.963 1.00 63.88 129 ALA D C 1
ATOM 8419 O O . ALA D 4 96 ? 64.370 69.206 59.141 1.00 62.12 129 ALA D O 1
ATOM 8421 N N . VAL D 4 97 ? 63.305 69.113 61.121 1.00 64.35 130 VAL D N 1
ATOM 8422 C CA . VAL D 4 97 ? 63.868 67.825 61.495 1.00 65.34 130 VAL D CA 1
ATOM 8423 C C . VAL D 4 97 ? 63.331 66.802 60.511 1.00 67.77 130 VAL D C 1
ATOM 8424 O O . VAL D 4 97 ? 64.088 66.038 59.907 1.00 69.64 130 VAL D O 1
ATOM 8428 N N . ALA D 4 98 ? 62.012 66.803 60.352 1.00 67.81 131 ALA D N 1
ATOM 8429 C CA . ALA D 4 98 ? 61.337 65.897 59.433 1.00 71.36 131 ALA D CA 1
ATOM 8430 C C . ALA D 4 98 ? 61.986 65.991 58.055 1.00 73.83 131 ALA D C 1
ATOM 8431 O O . ALA D 4 98 ? 62.502 65.004 57.528 1.00 75.04 131 ALA D O 1
ATOM 8433 N N . MET D 4 99 ? 61.958 67.188 57.481 1.00 75.57 132 MET D N 1
ATOM 8434 C CA . MET D 4 99 ? 62.549 67.412 56.170 1.00 77.83 132 MET D CA 1
ATOM 8435 C C . MET D 4 99 ? 63.973 66.887 56.143 1.00 78.70 132 MET D C 1
ATOM 8436 O O . MET D 4 99 ? 64.324 66.051 55.316 1.00 81.22 132 MET D O 1
ATOM 8441 N N . LEU D 4 100 ? 64.786 67.383 57.065 1.00 78.05 133 LEU D N 1
ATOM 8442 C CA . LEU D 4 100 ? 66.178 66.988 57.156 1.00 78.66 133 LEU D CA 1
ATOM 8443 C C . LEU D 4 100 ? 66.374 65.472 57.210 1.00 80.31 133 LEU D C 1
ATOM 8444 O O . LEU D 4 100 ? 67.418 64.966 56.793 1.00 76.21 133 LEU D O 1
ATOM 8449 N N . TRP D 4 101 ? 65.378 64.743 57.716 1.00 79.96 134 TRP D N 1
ATOM 8450 C CA . TRP D 4 101 ? 65.509 63.291 57.809 1.00 83.57 134 TRP D CA 1
ATOM 8451 C C . TRP D 4 101 ? 65.266 62.549 56.493 1.00 86.19 134 TRP D C 1
ATOM 8452 O O . TRP D 4 101 ? 66.073 61.702 56.102 1.00 85.61 134 TRP D O 1
ATOM 8463 N N . LYS D 4 102 ? 64.161 62.845 55.813 1.00 87.27 135 LYS D N 1
ATOM 8464 C CA . LYS D 4 102 ? 63.897 62.185 54.536 1.00 88.77 135 LYS D CA 1
ATOM 8465 C C . LYS D 4 102 ? 64.742 62.876 53.481 1.00 88.30 135 LYS D C 1
ATOM 8466 O O . LYS D 4 102 ? 64.228 63.438 52.514 1.00 92.46 135 LYS D O 1
ATOM 8472 N N . LEU D 4 103 ? 66.053 62.815 53.690 1.00 87.37 136 LEU D N 1
ATOM 8473 C CA . LEU D 4 103 ? 67.030 63.436 52.811 1.00 87.74 136 LEU D CA 1
ATOM 8474 C C . LEU D 4 103 ? 68.292 62.580 52.746 1.00 88.22 136 LEU D C 1
ATOM 8475 O O . LEU D 4 103 ? 68.879 62.458 51.649 1.00 90.46 136 LEU D O 1
#

Radius of gyration: 33.13 Å; Cα contacts (8 Å, |Δi|>4): 2327; chains: 4; bounding box: 74×70×121 Å

B-factor: mean 68.03, std 19.03, range [30.05, 144.1]

CATH classification: 3.50.50.60 (+3 more: 3.90.700.10, 1.20.58.100, 4.10.80.40)

Organism: Sus scrofa (NCBI:txid9823)

Solvent-accessible surface area: 42292 Å² total; per-residue (Å²): 64,135,115,4,102,67,66,76,47,99,20,17,0,0,0,6,11,2,13,0,6,0,0,9,0,0,0,9,0,7,90,40,49,4,62,0,0,0,0,9,47,34,10,1,0,13,13,67,20,4,15,28,22,20,4,0,0,0,13,38,29,26,63,47,119,30,46,32,68,22,0,2,46,6,2,0,37,0,0,2,3,0,0,3,1,14,2,0,2,44,0,0,78,27,0,31,46,0,0,11,21,0,0,5,11,0,0,2,0,9,11,21,157,107,4,81,0,24,0,68,6,4,3,12,5,21,26,108,91,42,177,34,37,78,1,50,0,4,0,7,0,15,2,23,0,0,4,4,0,0,20,8,0,16,0,16,0,20,86,54,92,6,37,49,23,52,26,36,5,11,6,24,15,4,55,20,144,29,69,3,25,0,0,1,0,6,5,13,47,79,3,23,0,15,16,0,46,0,91,9,0,0,0,9,37,29,6,2,3,33,0,1,106,27,3,6,5,1,38,16,13,5,1,13,0,2,0,1,0,2,65,42,50,16,2,0,0,1,2,0,0,0,0,8,1,0,0,0,7,118,54,53,0,0,23,0,3,3,11,0,6,6,16,24,0,24,0,32,4,53,142,44,46,69,0,0,74,160,76,1,85,141,23,61,12,16,2,3,10,4,31,0,2,46,3,0,20,60,2,35,193,114,43,45,2,26,19,152,143,112,34,15,2,73,0,46,0,91,95,18,76,85,133,56,3,58,83,51,2,26,7,0,30,68,10,0,96,52,45,39,51,21,72,9,42,145,97,31,0,22,0,37,11,3,1,31,9,2,2,1,0,0,1,5,36,57,88,0,34,0,8,50,32,64,133,54,116,68,77,62,1,54,17,0,11,0,1,4,33,2,11,2,9,2,2,8,0,0,1,19,4,2,4,0,15,13,0,7,12,1,0,3,0,60,4,0,4,61,14,0,20,134,80,15,133,44,69,49,168,21,27,72,31,126,118,92,21,18,79,151,8,10,111,53,0,42,151,10,10,97,14,121,36,113,33,52,8,14,87,3,44,74,45,0,18,102,11,2,47,68,11,0,24,12,54,3,38,15,90,56,0,98,90,2,8,89,68,1,67,140,21,25,38,37,32,138,92,8,45,1,76,4,70,11,42,20,19,8,14,7,2,17,21,0,10,12,1,31,3,3,0,4,0,0,0,2,0,1,48,1,0,34,24,0,90,0,24,2,5,6,0,10,6,82,64,71,138,115,50,36,4,16,44,62,45,73,122,108,83,168,87,47,153,123,67,69,73,161,112,10,45,16,9,0,2,2,1,46,13,72,67,192,80,1,149,15,59,55,79,44,5,74,14,46,43,156,13,77,71,108,101,51,5,58,41,24,84,10,48,111,44,70,40,152,110,104,0,111,4,14,2,8,16,8,28,34,65,126,146,68,34,152,63,81,71,65,73,10,119,6,44,18,97,95,35,25,97,8,3,3,48,2,3,35,35,1,6,30,91,94,27,8,30,0,0,5,42,33,1,7,19,12,9,22,3,4,12,5,10,3,0,6,67,8,20,0,16,5,0,3,28,93,153,12,52,93,50,72,136,122,50,5,97,0,32,0,0,1,38,19,25,0,6,1,0,5,0,5,7,12,53,3,5,33,0,1,10,37,42,19,55,2,20,9,41,57,115,105,93,91,101,58,27,128,135,31,39,114,1,44,82,123,56,14,103,121,0,79,25,13,14,18,20,4,3,13,4,0,12,0,2,0,12,22,5,6,9,92,1,11,29,97,2,18,0,3,4,0,0,8,12,5,31,9,8,6,30,3,52,4,9,54,37,41,57,66,19,1,38,141,5,34,46,73,21,17,0,19,5,16,47,16,25,11,13,10,16,49,14,27,33,28,70,20,30,5,2,74,2,4,8,32,0,10,74,55,1,25,109,38,181,158,71,75,16,166,88,42,48,104,157,6,68,92,102,2,122,65,54,113,41,26,78,0,32,31,73,110,26,21,182,152,45,69,33,12,37,6,24,93,60,30,53,37,22,16,75,56,39,27,50,37,40,15,126,69,0,46,34,20,68,125,106,109,54,62,18,83,54,58,10,103,118,52,92,100,102,126,53,26,108,125,112,42,83,74,61,24,54,40,119,9,83,30,58,20,16,36,24,69,1,18,48,11,34,32,77,16,14,113,8,127,20,4,50,77,95,84,5,64,123,29,1,74,78,8,68,96,62,2,74,114,24,0,74,41,60,3,80,127,141,88,76,68,18,0,90,71,23,37,20,18,67,79,17,29,71,98,24,60,43,28,63,72,33,12,140,138,81,84,47,68,70,25,7,73,50,14,0,45,9,48,14,61,54,13,41,65,32,42,10,41,24,18,16,7,119,39,109,46,124,79,112,41,156,60,32,71,61,45,19,112,46,79,20,57,113,5,84,50,0,3,31,102,10,13,166,114,39,41,2,16,16,109,2,86,36,39,75,46,148,51

Secondary structure (DSSP, 8-state):
--SS-EEEEE-SEEEE--SHHHHHHHHHHHHTT--EEEEESS-GGGSGGGG--S-EE----SSS---HHHHHHHHHHHTTT-S-HHHHHHHHHHHHHHHHHHHHHT--PPB-TTSSB-EEEEEEEEEGGGTSEEEEEEE-STT-HHHHHHHHHHHHHTTS--EEEETEEEEEEEEETTEEEEEEEEETTT--EEEEE-SEEEE-----GGGSSSBSS-TT---HHHHHHHHTT--EE-TT-EEEES-BBTTT--B--THHHHHT-EEE-TT----TTTS-TTTTTSS-HHHHHHHHHHHHHHT--SSTTS---EEE-TTS-TTHHHHSSHHHHHHIIIII---TTTS-B-B--EEEEE--BEEB-TTSEEEEEETTEEEEEEEEEE-STTEE--SSTTSPPTT-HHHHHHHHHHHHHHHHHHH--TTPPP----TTTTHHHHHHHHHHHT-B-SEEHHHHHHHHHHHHHHHSSSSB-HHHHHHHHHHHHHHHHHTTSEE-----SS--HHHHHHHHHHHHHHHHHHHHHHHHH--S-BTTB-BSS--S---SS-SSS-SSSS-PPPGGGS--SEEEEEEETTTTEEEEEEEPPP---S-TTTS----------/--EEEEEEEE--TTSTT---EEEEEEEEGGGS-SBHHHHHHHIIIII-TT-----S-SSSSS----EEETTEEE-TTTSB----TTSEEEEEPSTTSBEEETTEE--HHHHHHHHHT--S---S--TTTTTSPPP--HHHHHTTTTTTT-----TTGGG-HHHHHHTTT--HHHHHHHHHHHHT-TT-S-HHHHHHTT-SSSTTTT-----TTGGG-TT---HHHHHHHHHHHHTT---/--HHHHHHHHHHHHHSS-PPBPP-TTTSPP-HHHHHHHHHHHHHHHHHHHHHHHHHHHHHS-S-HHHHHHHHHTTT--HHHHHHHHHHHHHHHHHHHHHHHHHHHHHTT-S-SHHHHHHHHHHHHHHHHHHHHHHTT-/---HHHHHHHHHHHHHHHHHHHHHHHHHS--HHHHHHHHHHHHHHHHHHHHHHHHHH--SHHHHHHHHHHHHHHHHHHHHHHHHHHHSSS-HHHHHHHHH--

Foldseek 3Di:
DCVFDEAEAEWAEEEEALALLRLLLQLLLVVLPTAYEYEYLADSLVDFLQLAFFAAFAQPQPPHHADLLLVLLQLCQLQLNLFFSALSQLLSVCLVVLVVVLVVLPQQADADPVRDFFWFFAFRGAGPNSPHGTDTGGGARQRRRSSSSSVSSVVSSVVGNHHYLYSKAWQAFQDDPLATFGTKIANQAQRHIYGYGHQAYEYEQAACQLLADAEQTDPRRLLNRQLRCQVVFFWWWDLQLFFWAFFAAPPNRHGQDLVLVRLPKAWAWQVGDSCQCVQAPRCRRRHFRLSNQLRQCVSLVVPTANDDVRRWTWIANQVPDLVCCVRRVVPNCVVLCVVVNDRNVHGTGIGHTGTYAGLMAFAAASLFFGWGADPQDTDGRRRYGYFARNYHVRSNNSGRTPSHRSSRSSSNSSSPSVVSSVPDDHPPDRDDHPPCRCVVSVVVLVDLLQQPADAELVRLSNQSRVLCCQQSHQEHELVSLVVSLVSLLVSLVCLNRYDFDDRRSHNPVSSVSSSSSLSSSLSSNCNSVLLNPQQEDGRSRAYPNHPHQWDQWDQADDDDVTHGHDPVGTRSWMKIWHADSVRRDIDIDTHHRHQQHPDCVVHNGDDNHDRGD/DQKAKEWFWWDDPPPPPTDIDTDMDIDDVVPFDFFQVRVVVVCCVPPNVVADAFDDPLPQQQLRQFWAKPNATARRSVHTDDSPRVDYIYTGAQALFDAPTTNRGDCVLLVVLLVVLPLDAADPDCPPPPPDDDDDPVVLVVVLVLQVSDNSNCRLQSQDVLCNVPVNQANGLNSLSSSLSRLSRPRHDCNVVSLVVCPDCHHQPSCPLPQSSCVHYNVNGGSSVSSVVSVVCSVDPDD/DDPVVVVVVVCVVPVPDPDDDDDDPVPDDDDLVNVLVVLLVVLVVVVVVVVVCVVVCVVPPDDDVVVVVVVVVPVPDDPVVLLVVQLVNLQSVLLNVLVVVVVVVCVVVPQPDVVSVVVSSVVSVVSSVVRSNVRSVD/DDPVVVVVVVVLVVLVVVLVVLVVVCVVDPDLVSLLVNLVSVLVNVLVVVLVVLVVPPDDPVPSVVVNVVSVVVSVCSSVVQNCCSPVHDGVSVVVVVVPVD

InterPro domains:
  IPR003952 Fumarate reductase/succinate dehydrogenase, FAD-binding site [PS00504] (97-106)
  IPR003953 FAD-dependent oxidoreductase 2, FAD-binding domain [PF00890] (63-457)
  IPR011281 Succinate dehydrogenase, flavoprotein subunit [TIGR01816] (60-664)
  IPR014006 Succinate dehydrogenase/fumarate reductase, flavoprotein subunit [TIGR01812] (63-642)
  IPR015939 Fumarate reductase/succinate dehydrogenase flavoprotein-like, C-terminal [PF02910] (513-664)
  IPR027477 Succinate dehydrogenase/fumarate reductase flavoprotein, catalytic domain superfamily [G3DSA:3.90.700.10] (300-403)
  IPR027477 Succinate dehydrogenase/fumarate reductase flavoprotein, catalytic domain superfamily [SSF56425] (290-408)
  IPR030664 FAD-dependent oxidoreductase SdhA/FrdA/AprA [PTHR11632] (53-664)
  IPR036188 FAD/NAD(P)-binding domain superfamily [G3DSA:3.50.50.60] (63-468)
  IPR036188 FAD/NAD(P)-binding domain superfamily [SSF51905] (52-484)
  IPR037099 Fumarate reductase/succinate dehydrogenase flavoprotein-like, C-terminal domain superfamily [SSF46977] (503-664)

Nearest PDB structures (foldseek):
  3abv-assembly1_B  TM=1.002E+00  e=5.639E-44  Sus scrofa
  8gs8-assembly1_B  TM=1.001E+00  e=5.934E-42  Homo sapiens
  2fbw-assembly2_O  TM=1.000E+00  e=1.301E-41  Gallus gallus
  3vrb-assembly1_B  TM=9.847E-01  e=9.129E-35  Ascaris suum
  8bqs-assembly1_CB  TM=9.747E-01  e=5.143E-30  Tetrahymena thermophila SB210